Protein AF-A0A2W1P716-F1 (afdb_monomer_lite)

Sequence (930 aa):
MSDEELLEYESRHSFLFFWNEANTDPQSPAYGLIRDRAPGDPQMSSVASVGFGLTALVIGAERGWVDKTQAEQRVLGTLNTLLNHAEQLNGFFYHFLDMSTAKRYGTSELSIIDTGIAISGALAAGEYFGGEVKALADRLYRNVDWSWYTDKNPGSNYNQFYMGYSPEKGFSGHWDFYAEQFMLYFLGAASPTHPIDPEMFYDFIRKTASYGNYPTFIHSWFGSLFTHQFSFAWFDLRNKMDREGVDWWNNSVIATKSSRQYSIDNAAKYKTYGPDAWGFTASDGPKGYEGRYGSAPSGFSNEQHIIDGTVTPAGSLGSIVFTPEEVLSTLRHYYTYPNLIGDYGLKDAYNLDVSPEWYGPDVIGIDKGITLLMLENYRSGLVWNLMNQNKYVQSGMKKVGLTEIGSTVIDDFDGNTIGSGWTDGGDEVYRASLTREQTHTGTGALKVEYTKQPGKESAFLELKFSDVQNLSSTDALHAHIYALSATTLLVKLDGESGTIEKQVSVQPGGWSLLDWTFTAEEKAKLGSVNRLMITAAPGKSSGEGTFYLDDLAVKGKAPSASNLWIHGKPIVGETLTANYSYFSPSGAAEGASQIRWLKAADANGSFTPIPGATQRTYTVQKQDAGSCIKFEVTPVTAVDPLTNAALQGNPKQSSPSGRIEVAEPEARSVTITTMPKEVFTSIDDFDGQSIEPNWSDAGDNVFTLSLDNKITPDGGNAMRIDYNKGDKTWPFVEGVADPTQPVFVGDSVTMQVYGKYDFIFKLEEVSGQHEKAFKGDTQGTWQTLSWDISALKHELNDVKRIVFLVEPGAVHVSGTFYLDNLRVNRIVQTDLTTEGSPLIGTAVYGDYEYFNAKGYSEAGTTYRWLRAKTKDGSYEPIKGAAARTYTPTERDKGDYLKFEVRPGADGQPPRGEAVRSAASDSVLKDKKKP

Structure (mmCIF, N/CA/C/O backbone):
data_AF-A0A2W1P716-F1
#
_entry.id   AF-A0A2W1P716-F1
#
loop_
_atom_site.group_PDB
_atom_site.id
_atom_site.type_symbol
_atom_site.label_atom_id
_atom_site.label_alt_id
_atom_site.label_comp_id
_atom_site.label_asym_id
_atom_site.label_entity_id
_atom_site.label_seq_id
_atom_site.pdbx_PDB_ins_code
_atom_site.Cartn_x
_atom_site.Cartn_y
_atom_site.Cartn_z
_atom_site.occupancy
_atom_site.B_iso_or_equiv
_atom_site.auth_seq_id
_atom_site.auth_comp_id
_atom_site.auth_asym_id
_atom_site.auth_atom_id
_atom_site.pdbx_PDB_model_num
ATOM 1 N N . MET A 1 1 ? 21.306 -14.494 -2.297 1.00 81.69 1 MET A N 1
ATOM 2 C CA . MET A 1 1 ? 20.790 -13.927 -1.039 1.00 81.69 1 MET A CA 1
ATOM 3 C C . MET A 1 1 ? 19.359 -14.403 -0.884 1.00 81.69 1 MET A C 1
ATOM 5 O O . MET A 1 1 ? 18.660 -14.493 -1.887 1.00 81.69 1 MET A O 1
ATOM 9 N N . SER A 1 2 ? 18.966 -14.780 0.325 1.00 91.75 2 SER A N 1
ATOM 10 C CA . SER A 1 2 ? 17.571 -14.985 0.720 1.00 91.75 2 SER A CA 1
ATOM 11 C C . SER A 1 2 ? 16.798 -13.661 0.712 1.00 91.75 2 SER A C 1
ATOM 13 O O . SER A 1 2 ? 17.403 -12.588 0.660 1.00 91.75 2 SER A O 1
ATOM 15 N N . ASP A 1 3 ? 15.469 -13.734 0.789 1.00 92.44 3 ASP A N 1
ATOM 16 C CA . ASP A 1 3 ? 14.602 -12.548 0.815 1.00 92.44 3 ASP A CA 1
ATOM 17 C C . ASP A 1 3 ? 14.939 -11.613 1.983 1.00 92.44 3 ASP A C 1
ATOM 19 O O . ASP A 1 3 ? 15.083 -10.412 1.785 1.00 92.44 3 ASP A O 1
ATOM 23 N N . GLU A 1 4 ? 15.157 -12.156 3.182 1.00 95.50 4 GLU A N 1
ATOM 24 C CA . GLU A 1 4 ? 15.522 -11.355 4.357 1.00 95.50 4 GLU A CA 1
ATOM 25 C C . GLU A 1 4 ? 16.902 -10.695 4.209 1.00 95.50 4 GLU A C 1
ATOM 27 O O . GLU A 1 4 ? 17.080 -9.544 4.600 1.00 95.50 4 GLU A O 1
ATOM 32 N N . GLU A 1 5 ? 17.875 -11.382 3.600 1.00 96.94 5 GLU A N 1
ATOM 33 C CA . GLU A 1 5 ? 19.195 -10.799 3.322 1.00 96.94 5 GLU A CA 1
ATOM 34 C C . GLU A 1 5 ? 19.108 -9.647 2.312 1.00 96.94 5 GLU A C 1
ATOM 36 O O . GLU A 1 5 ? 19.789 -8.638 2.485 1.00 96.94 5 GLU A O 1
ATOM 41 N N . LEU A 1 6 ? 18.263 -9.771 1.281 1.00 97.88 6 LEU A N 1
ATOM 42 C CA . LEU A 1 6 ? 18.016 -8.698 0.313 1.00 97.88 6 LEU A CA 1
ATOM 43 C C . LEU A 1 6 ? 17.310 -7.502 0.956 1.00 97.88 6 LEU A C 1
ATOM 45 O O . LEU A 1 6 ? 17.722 -6.364 0.739 1.00 97.88 6 LEU A O 1
ATOM 49 N N . LEU A 1 7 ? 16.274 -7.756 1.761 1.00 98.50 7 LEU A N 1
ATOM 50 C CA . LEU A 1 7 ? 15.550 -6.717 2.493 1.00 98.50 7 LEU A CA 1
ATOM 51 C C . LEU A 1 7 ? 16.479 -5.955 3.438 1.00 98.50 7 LEU A C 1
ATOM 53 O O . LEU A 1 7 ? 16.462 -4.725 3.455 1.00 98.50 7 LEU A O 1
ATOM 57 N N . GLU A 1 8 ? 17.300 -6.669 4.208 1.00 98.50 8 GLU A N 1
ATOM 58 C CA . GLU A 1 8 ? 18.280 -6.065 5.108 1.00 98.50 8 GLU A CA 1
ATOM 59 C C . GLU A 1 8 ? 19.329 -5.262 4.336 1.00 98.50 8 GLU A C 1
ATOM 61 O O . GLU A 1 8 ? 19.649 -4.139 4.730 1.00 98.50 8 GLU A O 1
ATOM 66 N N . TYR A 1 9 ? 19.836 -5.799 3.223 1.00 98.50 9 TYR A N 1
ATOM 67 C CA . TYR A 1 9 ? 20.818 -5.111 2.393 1.00 98.50 9 TYR A CA 1
ATOM 68 C C . TYR A 1 9 ? 20.249 -3.804 1.826 1.00 98.50 9 TYR A C 1
ATOM 70 O O . TYR A 1 9 ? 20.842 -2.749 2.053 1.00 98.50 9 TYR A O 1
ATOM 78 N N . GLU A 1 10 ? 19.091 -3.838 1.159 1.00 98.75 10 GLU A N 1
ATOM 79 C CA . GLU A 1 10 ? 18.474 -2.635 0.582 1.00 98.75 10 GLU A CA 1
ATOM 80 C C . GLU A 1 10 ? 18.107 -1.613 1.662 1.00 98.75 10 GLU A C 1
ATOM 82 O O . GLU A 1 10 ? 18.384 -0.423 1.501 1.00 98.75 10 GLU A O 1
ATOM 87 N N . SER A 1 11 ? 17.545 -2.064 2.791 1.00 98.88 11 SER A N 1
ATOM 88 C CA . SER A 1 11 ? 17.163 -1.170 3.890 1.00 98.88 11 SER A CA 1
ATOM 89 C C . SER A 1 11 ? 18.389 -0.475 4.485 1.00 98.88 11 SER A C 1
ATOM 91 O O . SER A 1 11 ? 18.409 0.747 4.635 1.00 98.88 11 SER A O 1
ATOM 93 N N . ARG A 1 12 ? 19.455 -1.232 4.774 1.00 98.81 12 ARG A N 1
ATOM 94 C CA . ARG A 1 12 ? 20.675 -0.674 5.361 1.00 98.81 12 ARG A CA 1
ATOM 95 C C . ARG A 1 12 ? 21.366 0.302 4.414 1.00 98.81 12 ARG A C 1
ATOM 97 O O . ARG A 1 12 ? 21.824 1.347 4.867 1.00 98.81 12 ARG A O 1
ATOM 104 N N . HIS A 1 13 ? 21.437 0.001 3.118 1.00 98.69 13 HIS A N 1
ATOM 105 C CA . HIS A 1 13 ? 22.072 0.908 2.157 1.00 98.69 13 HIS A CA 1
ATOM 106 C C . HIS A 1 13 ? 21.206 2.140 1.862 1.00 98.69 13 HIS A C 1
ATOM 108 O O . HIS A 1 13 ? 21.749 3.235 1.731 1.00 98.69 13 HIS A O 1
ATOM 114 N N . SER A 1 14 ? 19.876 2.010 1.882 1.00 98.81 14 SER A N 1
ATOM 115 C CA . SER A 1 14 ? 18.977 3.170 1.850 1.00 98.81 14 SER A CA 1
ATOM 116 C C . SER A 1 14 ? 19.157 4.064 3.079 1.00 98.81 14 SER A C 1
ATOM 118 O O . SER A 1 14 ? 19.202 5.283 2.955 1.00 98.81 14 SER A O 1
ATOM 120 N N . PHE A 1 15 ? 19.348 3.483 4.268 1.00 98.94 15 PHE A N 1
ATOM 121 C CA . PHE A 1 15 ? 19.690 4.241 5.473 1.00 98.94 15 PHE A CA 1
ATOM 122 C C . PHE A 1 15 ? 21.026 4.988 5.349 1.00 98.94 15 PHE A C 1
ATOM 124 O O . PHE A 1 15 ? 21.135 6.127 5.810 1.00 98.94 15 PHE A O 1
ATOM 131 N N . LEU A 1 16 ? 22.036 4.384 4.711 1.00 98.88 16 LEU A N 1
ATOM 132 C CA . LEU A 1 16 ? 23.344 5.021 4.535 1.00 98.88 16 LEU A CA 1
ATOM 133 C C . LEU A 1 16 ? 23.262 6.340 3.761 1.00 98.88 16 LEU A C 1
ATOM 135 O O . LEU A 1 16 ? 24.048 7.232 4.066 1.00 98.88 16 LEU A O 1
ATOM 139 N N . PHE A 1 17 ? 22.303 6.507 2.843 1.00 98.88 17 PHE A N 1
ATOM 140 C CA . PHE A 1 17 ? 22.054 7.798 2.196 1.00 98.88 17 PHE A CA 1
ATOM 141 C C . PHE A 1 17 ? 21.742 8.881 3.241 1.00 98.88 17 PHE A C 1
ATOM 143 O O . PHE A 1 17 ? 22.452 9.880 3.336 1.00 98.88 17 PHE A O 1
ATOM 150 N N . PHE A 1 18 ? 20.750 8.649 4.105 1.00 98.88 18 PHE A N 1
ATOM 151 C CA . PHE A 1 18 ? 20.342 9.611 5.139 1.00 98.88 18 PHE A CA 1
ATOM 152 C C . PHE A 1 18 ? 21.416 9.853 6.201 1.00 98.88 18 PHE A C 1
ATOM 154 O O . PHE A 1 18 ? 21.469 10.921 6.812 1.00 98.88 18 PHE A O 1
ATOM 161 N N . TRP A 1 19 ? 22.273 8.861 6.440 1.00 98.75 19 TRP A N 1
ATOM 162 C CA . TRP A 1 19 ? 23.366 8.990 7.392 1.00 98.75 19 TRP A CA 1
ATOM 163 C C . TRP A 1 19 ? 24.550 9.789 6.829 1.00 98.75 19 TRP A C 1
ATOM 165 O O . TRP A 1 19 ? 25.055 10.684 7.518 1.00 98.75 19 TRP A O 1
ATOM 175 N N . ASN A 1 20 ? 24.973 9.469 5.599 1.00 98.62 20 ASN A N 1
ATOM 176 C CA . ASN A 1 20 ? 26.194 9.980 4.969 1.00 98.62 20 ASN A CA 1
ATOM 177 C C . ASN A 1 20 ? 25.985 11.303 4.223 1.00 98.62 20 ASN A C 1
ATOM 179 O O . ASN A 1 20 ? 26.890 12.132 4.207 1.00 98.62 20 ASN A O 1
ATOM 183 N N . GLU A 1 21 ? 24.812 11.520 3.623 1.00 98.56 21 GLU A N 1
ATOM 184 C CA . GLU A 1 21 ? 24.512 12.711 2.812 1.00 98.56 21 GLU A CA 1
ATOM 185 C C . GLU A 1 21 ? 23.903 13.860 3.636 1.00 98.56 21 GLU A C 1
ATOM 187 O O . GLU A 1 21 ? 23.378 14.836 3.095 1.00 98.56 21 GLU A O 1
ATOM 192 N N . ALA A 1 22 ? 23.981 13.760 4.964 1.00 98.44 22 ALA A N 1
ATOM 193 C CA . ALA A 1 22 ? 23.585 14.810 5.890 1.00 98.44 22 ALA A CA 1
ATOM 194 C C . ALA A 1 22 ? 24.747 15.768 6.194 1.00 98.44 22 ALA A C 1
ATOM 196 O O . ALA A 1 22 ? 25.903 15.359 6.300 1.00 98.44 22 ALA A O 1
ATOM 197 N N . ASN A 1 23 ? 24.449 17.043 6.440 1.00 98.56 23 ASN A N 1
ATOM 198 C CA . ASN A 1 23 ? 25.419 17.961 7.027 1.00 98.56 23 ASN A CA 1
ATOM 199 C C . ASN A 1 23 ? 25.655 17.585 8.499 1.00 98.56 23 ASN A C 1
ATOM 201 O O . ASN A 1 23 ? 24.737 17.617 9.319 1.00 98.56 23 ASN A O 1
ATOM 205 N N . THR A 1 24 ? 26.895 17.241 8.845 1.00 97.94 24 THR A N 1
ATOM 206 C CA . THR A 1 24 ? 27.270 16.816 10.201 1.00 97.94 24 THR A CA 1
ATOM 207 C C . THR A 1 24 ? 28.198 17.794 10.916 1.00 97.94 24 THR A C 1
ATOM 209 O O . THR A 1 24 ? 28.747 17.433 11.957 1.00 97.94 24 THR A O 1
ATOM 212 N N . ASP A 1 25 ? 28.421 18.995 10.376 1.00 97.75 25 ASP A N 1
ATOM 213 C CA . ASP A 1 25 ? 29.242 20.016 11.030 1.00 97.75 25 ASP A CA 1
ATOM 214 C C . ASP A 1 25 ? 28.442 20.666 12.171 1.00 97.75 25 ASP A C 1
ATOM 216 O O . ASP A 1 25 ? 27.500 21.414 11.900 1.00 97.75 25 ASP A O 1
ATOM 220 N N . PRO A 1 26 ? 28.789 20.422 13.451 1.00 94.38 26 PRO A N 1
ATOM 221 C CA . PRO A 1 26 ? 28.028 20.933 14.591 1.00 94.38 26 PRO A CA 1
ATOM 222 C C . PRO A 1 26 ? 28.044 22.464 14.708 1.00 94.38 26 PRO A C 1
ATOM 224 O O . PRO A 1 26 ? 27.320 23.007 15.539 1.00 94.38 26 PRO A O 1
ATOM 227 N N . GLN A 1 27 ? 28.886 23.166 13.940 1.00 95.56 27 GLN A N 1
ATOM 228 C CA . GLN A 1 27 ? 28.903 24.630 13.870 1.00 95.56 27 GLN A CA 1
ATOM 229 C C . GLN A 1 27 ? 28.097 25.183 12.688 1.00 95.56 27 GLN A C 1
ATOM 231 O O . GLN A 1 27 ? 27.904 26.397 12.595 1.00 95.56 27 GLN A O 1
ATOM 236 N N . SER A 1 28 ? 27.630 24.325 11.781 1.00 97.50 28 SER A N 1
ATOM 237 C CA . SER A 1 28 ? 26.846 24.755 10.633 1.00 97.50 28 SER A CA 1
ATOM 238 C C . SER A 1 28 ? 25.410 25.090 11.051 1.00 97.50 28 SER A C 1
ATOM 240 O O . SER A 1 28 ? 24.770 24.288 11.735 1.00 97.50 28 SER A O 1
ATOM 242 N N . PRO A 1 29 ? 24.838 26.217 10.583 1.00 97.44 29 PRO A N 1
ATOM 243 C CA . PRO A 1 29 ? 23.414 26.500 10.768 1.00 97.44 29 PRO A CA 1
ATOM 244 C C . PRO A 1 29 ? 22.516 25.521 9.996 1.00 97.44 29 PRO A C 1
ATOM 246 O O . PRO A 1 29 ? 21.309 25.536 10.193 1.00 97.44 29 PRO A O 1
ATOM 249 N N . ALA A 1 30 ? 23.090 24.692 9.120 1.00 98.31 30 ALA A N 1
ATOM 250 C CA . ALA A 1 30 ? 22.419 23.654 8.352 1.00 98.31 30 ALA A CA 1
ATOM 251 C C . ALA A 1 30 ? 22.676 22.237 8.899 1.00 98.31 30 ALA A C 1
ATOM 253 O O . ALA A 1 30 ? 22.443 21.262 8.186 1.00 98.31 30 ALA A O 1
ATOM 254 N N . TYR A 1 31 ? 23.157 22.091 10.141 1.00 98.69 31 TYR A N 1
ATOM 255 C CA . TYR A 1 31 ? 23.374 20.774 10.744 1.00 98.69 31 TYR A CA 1
ATOM 256 C C . TYR A 1 31 ? 22.116 19.903 10.642 1.00 98.69 31 TYR A C 1
ATOM 258 O O . TYR A 1 31 ? 21.017 20.328 11.005 1.00 98.69 31 TYR A O 1
ATOM 266 N N . GLY A 1 32 ? 22.290 18.672 10.172 1.00 98.44 32 GLY A N 1
ATOM 267 C CA . GLY A 1 32 ? 21.218 17.701 10.003 1.00 98.44 32 GLY A CA 1
ATOM 268 C C . GLY A 1 32 ? 20.389 17.848 8.727 1.00 98.44 32 GLY A C 1
ATOM 269 O O . GLY A 1 32 ? 19.597 16.954 8.447 1.00 98.44 32 GLY A O 1
ATOM 270 N N . LEU A 1 33 ? 20.575 18.908 7.925 1.00 98.81 33 LEU A N 1
ATOM 271 C CA . LEU A 1 33 ? 19.990 18.961 6.583 1.00 98.81 33 LEU A CA 1
ATOM 272 C C . LEU A 1 33 ? 20.559 17.835 5.715 1.00 98.81 33 LEU A C 1
ATOM 274 O O . LEU A 1 33 ? 21.747 17.523 5.801 1.00 98.81 33 LEU A O 1
ATOM 278 N N . ILE A 1 34 ? 19.703 17.226 4.897 1.00 98.81 34 ILE A N 1
ATOM 279 C CA . ILE A 1 34 ? 20.023 16.067 4.057 1.00 98.81 34 ILE A CA 1
ATOM 280 C C . ILE A 1 34 ? 19.880 16.474 2.599 1.00 98.81 34 ILE A C 1
ATOM 282 O O . ILE A 1 34 ? 18.933 17.184 2.243 1.00 98.81 34 ILE A O 1
ATOM 286 N N . ARG A 1 35 ? 20.819 16.045 1.754 1.00 98.56 35 ARG A N 1
ATOM 287 C CA . ARG A 1 35 ? 20.770 16.317 0.313 1.00 98.56 35 ARG A CA 1
ATOM 288 C C . ARG A 1 35 ? 19.472 15.819 -0.324 1.00 98.56 35 ARG A C 1
ATOM 290 O O . ARG A 1 35 ? 18.858 14.858 0.143 1.00 98.56 35 ARG A O 1
ATOM 297 N N . ASP A 1 36 ? 19.083 16.471 -1.415 1.00 98.25 36 ASP A N 1
ATOM 298 C CA . ASP A 1 36 ? 17.996 15.998 -2.282 1.00 98.25 36 ASP A CA 1
ATOM 299 C C . ASP A 1 36 ? 18.340 14.655 -2.943 1.00 98.25 36 ASP A C 1
ATOM 301 O O . ASP A 1 36 ? 17.547 13.718 -2.921 1.00 98.25 36 ASP A O 1
ATOM 305 N N . ARG A 1 37 ? 19.560 14.549 -3.478 1.00 97.62 37 ARG A N 1
ATOM 306 C CA . ARG A 1 37 ? 20.031 13.403 -4.263 1.00 97.62 37 ARG A CA 1
ATOM 307 C C . ARG A 1 37 ? 21.543 13.217 -4.172 1.00 97.62 37 ARG A C 1
ATOM 309 O O . ARG A 1 37 ? 22.266 14.156 -3.822 1.00 97.62 37 ARG A O 1
ATOM 316 N N . ALA A 1 38 ? 22.027 12.017 -4.498 1.00 97.19 38 ALA A N 1
ATOM 317 C CA . ALA A 1 38 ? 23.455 11.693 -4.498 1.00 97.19 38 ALA A CA 1
ATOM 318 C C . ALA A 1 38 ? 23.859 10.649 -5.570 1.00 97.19 38 ALA A C 1
ATOM 320 O O . ALA A 1 38 ? 23.217 9.604 -5.657 1.00 97.19 38 ALA A O 1
ATOM 321 N N . PRO A 1 39 ? 24.959 10.868 -6.326 1.00 94.44 39 PRO A N 1
ATOM 322 C CA . PRO A 1 39 ? 25.677 12.134 -6.445 1.00 94.44 39 PRO A CA 1
ATOM 323 C C . PRO A 1 39 ? 24.821 13.175 -7.184 1.00 94.44 39 PRO A C 1
ATOM 325 O O . PRO A 1 39 ? 24.200 12.886 -8.193 1.00 94.44 39 PRO A O 1
ATOM 328 N N . GLY A 1 40 ? 24.817 14.412 -6.705 1.00 91.94 40 GLY A N 1
ATOM 329 C CA . GLY A 1 40 ? 24.086 15.517 -7.323 1.00 91.94 40 GLY A CA 1
ATOM 330 C C . GLY A 1 40 ? 24.698 16.845 -6.908 1.00 91.94 40 GLY A C 1
ATOM 331 O O . GLY A 1 40 ? 25.876 16.889 -6.549 1.00 91.94 40 GLY A O 1
ATOM 332 N N . ASP A 1 41 ? 23.916 17.923 -6.931 1.00 95.56 41 ASP A N 1
ATOM 333 C CA . ASP A 1 41 ? 24.352 19.198 -6.362 1.00 95.56 41 ASP A CA 1
ATOM 334 C C . ASP A 1 41 ? 24.535 19.059 -4.836 1.00 95.56 41 ASP A C 1
ATOM 336 O O . ASP A 1 41 ? 23.548 18.928 -4.108 1.00 95.56 41 ASP A O 1
ATOM 340 N N . PRO A 1 42 ? 25.777 19.093 -4.314 1.00 95.69 42 PRO A N 1
ATOM 341 C CA . PRO A 1 42 ? 26.027 18.851 -2.900 1.00 95.69 42 PRO A CA 1
ATOM 342 C C . PRO A 1 42 ? 25.569 20.003 -1.998 1.00 95.69 42 PRO A C 1
ATOM 344 O O . PRO A 1 42 ? 25.606 19.840 -0.776 1.00 95.69 42 PRO A O 1
ATOM 347 N N . GLN A 1 43 ? 25.202 21.157 -2.572 1.00 97.31 43 GLN A N 1
ATOM 348 C CA . GLN A 1 43 ? 24.722 22.330 -1.838 1.00 97.31 43 GLN A CA 1
ATOM 349 C C . GLN A 1 43 ? 23.202 22.334 -1.643 1.00 97.31 43 GLN A C 1
ATOM 351 O O . GLN A 1 43 ? 22.704 23.117 -0.838 1.00 97.31 43 GLN A O 1
ATOM 356 N N . MET A 1 44 ? 22.462 21.463 -2.334 1.00 98.19 44 MET A N 1
ATOM 357 C CA . MET A 1 44 ? 21.001 21.452 -2.308 1.00 98.19 44 MET A CA 1
ATOM 358 C C . MET A 1 44 ? 20.458 20.381 -1.350 1.00 98.19 44 MET A C 1
ATOM 360 O O . MET A 1 44 ? 20.648 19.181 -1.553 1.00 98.19 44 MET A O 1
ATOM 364 N N . SER A 1 45 ? 19.755 20.819 -0.306 1.00 98.38 45 SER A N 1
ATOM 365 C CA . SER A 1 45 ? 18.971 19.975 0.602 1.00 98.38 45 SER A CA 1
ATOM 366 C C . SER A 1 45 ? 17.503 19.972 0.200 1.00 98.38 45 SER A C 1
ATOM 368 O O . SER A 1 45 ? 16.993 21.026 -0.167 1.00 98.38 45 SER A O 1
ATOM 370 N N . SER A 1 46 ? 16.819 18.834 0.340 1.00 98.44 46 SER A N 1
ATOM 371 C CA . SER A 1 46 ? 15.354 18.737 0.269 1.00 98.44 46 SER A CA 1
ATOM 372 C C . SER A 1 46 ? 14.774 18.578 1.674 1.00 98.44 46 SER A C 1
ATOM 374 O O . SER A 1 46 ? 15.248 17.754 2.462 1.00 98.44 46 SER A O 1
ATOM 376 N N . VAL A 1 47 ? 13.717 19.326 1.989 1.00 98.75 47 VAL A N 1
ATOM 377 C CA . VAL A 1 47 ? 13.025 19.197 3.280 1.00 98.75 47 VAL A CA 1
ATOM 378 C C . VAL A 1 47 ? 12.248 17.882 3.375 1.00 98.75 47 VAL A C 1
ATOM 380 O O . VAL A 1 47 ? 12.225 17.271 4.447 1.00 98.75 47 VAL A O 1
ATOM 383 N N . ALA A 1 48 ? 11.706 17.373 2.264 1.00 98.69 48 ALA A N 1
ATOM 384 C CA . ALA A 1 48 ? 11.151 16.023 2.225 1.00 98.69 48 ALA A CA 1
ATOM 385 C C . ALA A 1 48 ? 12.213 14.954 2.559 1.00 98.69 48 ALA A C 1
ATOM 387 O O . ALA A 1 48 ? 11.959 14.071 3.382 1.00 98.69 48 ALA A O 1
ATOM 388 N N . SER A 1 49 ? 13.428 15.071 2.001 1.00 98.75 49 SER A N 1
ATOM 389 C CA . SER A 1 49 ? 14.557 14.176 2.322 1.00 98.75 49 SER A CA 1
ATOM 390 C C . SER A 1 49 ? 14.902 14.206 3.819 1.00 98.75 49 SER A C 1
ATOM 392 O O . SER A 1 49 ? 15.081 13.157 4.441 1.00 98.75 49 SER A O 1
ATOM 394 N N . VAL A 1 50 ? 14.886 15.391 4.444 1.00 98.94 50 VAL A N 1
ATOM 395 C CA . VAL A 1 50 ? 15.054 15.540 5.902 1.00 98.94 50 VAL A CA 1
ATOM 396 C C . VAL A 1 50 ? 13.945 14.823 6.680 1.00 98.94 50 VAL A C 1
ATOM 398 O O . VAL A 1 50 ? 14.242 14.130 7.652 1.00 98.94 50 VAL A O 1
ATOM 401 N N . GLY A 1 51 ? 12.680 14.936 6.268 1.00 98.88 51 GLY A N 1
ATOM 402 C CA . GLY A 1 51 ? 11.562 14.268 6.945 1.00 98.88 51 GLY A CA 1
ATOM 403 C C . GLY A 1 51 ? 11.632 12.741 6.899 1.00 98.88 51 GLY A C 1
ATOM 404 O O . GLY A 1 51 ? 11.498 12.081 7.936 1.00 98.88 51 GLY A O 1
ATOM 405 N N . PHE A 1 52 ? 11.935 12.169 5.732 1.00 98.94 52 PHE A N 1
ATOM 406 C CA . PHE A 1 52 ? 12.241 10.741 5.627 1.00 98.94 52 PHE A CA 1
ATOM 407 C C . PHE A 1 52 ? 13.459 10.369 6.479 1.00 98.94 52 PHE A C 1
ATOM 409 O O . PHE A 1 52 ? 13.405 9.397 7.233 1.00 98.94 52 PHE A O 1
ATOM 416 N N . GLY A 1 53 ? 14.515 11.184 6.447 1.00 98.88 53 GLY A N 1
ATOM 417 C CA . GLY A 1 53 ? 15.737 10.980 7.218 1.00 98.88 53 GLY A CA 1
ATOM 418 C C . GLY A 1 53 ? 15.536 10.963 8.733 1.00 98.88 53 GLY A C 1
ATOM 419 O O . GLY A 1 53 ? 16.115 10.118 9.411 1.00 98.88 53 GLY A O 1
ATOM 420 N N . LEU A 1 54 ? 14.668 11.819 9.281 1.00 98.94 54 LEU A N 1
ATOM 421 C CA . LEU A 1 54 ? 14.320 11.800 10.709 1.00 98.94 54 LEU A CA 1
ATOM 422 C C . LEU A 1 54 ? 13.738 10.443 11.132 1.00 98.94 54 LEU A C 1
ATOM 424 O O . LEU A 1 54 ? 14.089 9.925 12.192 1.00 98.94 54 LEU A O 1
ATOM 428 N N . THR A 1 55 ? 12.909 9.834 10.279 1.00 98.94 55 THR A N 1
ATOM 429 C CA . THR A 1 55 ? 12.388 8.479 10.518 1.00 98.94 55 THR A CA 1
ATOM 430 C C . THR A 1 55 ? 13.452 7.417 10.237 1.00 98.94 55 THR A C 1
ATOM 432 O O . THR A 1 55 ? 13.583 6.466 10.999 1.00 98.94 55 THR A O 1
ATOM 435 N N . ALA A 1 56 ? 14.282 7.586 9.205 1.00 98.94 56 ALA A N 1
ATOM 436 C CA . ALA A 1 56 ? 15.391 6.680 8.909 1.00 98.94 56 ALA A CA 1
ATOM 437 C C . ALA A 1 56 ? 16.378 6.564 10.085 1.00 98.94 56 ALA A C 1
ATOM 439 O O . ALA A 1 56 ? 16.865 5.474 10.367 1.00 98.94 56 ALA A O 1
ATOM 440 N N . LEU A 1 57 ? 16.637 7.655 10.815 1.00 98.94 57 LEU A N 1
ATOM 441 C CA . LEU A 1 57 ? 17.468 7.655 12.025 1.00 98.94 57 LEU A CA 1
ATOM 442 C C . LEU A 1 57 ? 16.853 6.834 13.166 1.00 98.94 57 LEU A C 1
ATOM 444 O O . LEU A 1 57 ? 17.587 6.159 13.887 1.00 98.94 57 LEU A O 1
ATOM 448 N N . VAL A 1 58 ? 15.523 6.843 13.305 1.00 98.94 58 VAL A N 1
ATOM 449 C CA . VAL A 1 58 ? 14.803 5.947 14.227 1.00 98.94 58 VAL A CA 1
ATOM 450 C C . VAL A 1 58 ? 15.021 4.491 13.826 1.00 98.94 58 VAL A C 1
ATOM 452 O O . VAL A 1 58 ? 15.412 3.676 14.658 1.00 98.94 58 VAL A O 1
ATOM 455 N N . ILE A 1 59 ? 14.830 4.176 12.542 1.00 98.94 59 ILE A N 1
ATOM 456 C CA . ILE A 1 59 ? 15.000 2.818 12.009 1.00 98.94 59 ILE A CA 1
ATOM 457 C C . ILE A 1 59 ? 16.442 2.341 12.213 1.00 98.94 59 ILE A C 1
ATOM 459 O O . ILE A 1 59 ? 16.662 1.244 12.718 1.00 98.94 59 ILE A O 1
ATOM 463 N N . GLY A 1 60 ? 17.434 3.174 11.890 1.00 98.88 60 GLY A N 1
ATOM 464 C CA . GLY A 1 60 ? 18.846 2.840 12.063 1.00 98.88 60 GLY A CA 1
ATOM 465 C C . GLY A 1 60 ? 19.251 2.617 13.520 1.00 98.88 60 GLY A C 1
ATOM 466 O O . GLY A 1 60 ? 20.089 1.754 13.782 1.00 98.88 60 GLY A O 1
ATOM 467 N N . ALA A 1 61 ? 18.640 3.338 14.465 1.00 98.88 61 ALA A N 1
ATOM 468 C CA . ALA A 1 61 ? 18.829 3.100 15.893 1.00 98.88 61 ALA A CA 1
ATOM 469 C C . ALA A 1 61 ? 18.184 1.778 16.344 1.00 98.88 61 ALA A C 1
ATOM 471 O O . ALA A 1 61 ? 18.833 0.992 17.031 1.00 98.88 61 ALA A O 1
ATOM 472 N N . GLU A 1 62 ? 16.943 1.505 15.927 1.00 98.75 62 GLU A N 1
ATOM 473 C CA . GLU A 1 62 ? 16.216 0.279 16.291 1.00 98.75 62 GLU A CA 1
ATOM 474 C C . GLU A 1 62 ? 16.875 -0.979 15.710 1.00 98.75 62 GLU A C 1
ATOM 476 O O . GLU A 1 62 ? 16.992 -2.005 16.378 1.00 98.75 62 GLU A O 1
ATOM 481 N N . ARG A 1 63 ? 17.382 -0.883 14.477 1.00 98.50 63 ARG A N 1
ATOM 482 C CA . ARG A 1 63 ? 18.123 -1.952 13.793 1.00 98.50 63 ARG A CA 1
ATOM 483 C C . ARG A 1 63 ? 19.574 -2.087 14.262 1.00 98.50 63 ARG A C 1
ATOM 485 O O . ARG A 1 63 ? 20.254 -3.030 13.862 1.00 98.50 63 ARG A O 1
ATOM 492 N N . GLY A 1 64 ? 20.068 -1.159 15.084 1.00 98.44 64 GLY A N 1
ATOM 493 C CA . GLY A 1 64 ? 21.453 -1.152 15.561 1.00 98.44 64 GLY A CA 1
ATOM 494 C C . GLY A 1 64 ? 22.495 -0.877 14.469 1.00 98.44 64 GLY A C 1
ATOM 495 O O . GLY A 1 64 ? 23.658 -1.250 14.625 1.00 98.44 64 GLY A O 1
ATOM 496 N N . TRP A 1 65 ? 22.109 -0.240 13.358 1.00 98.69 65 TRP A N 1
ATOM 497 C CA . TRP A 1 65 ? 23.048 0.208 12.320 1.00 98.69 65 TRP A CA 1
ATOM 498 C C . TRP A 1 65 ? 23.892 1.399 12.783 1.00 98.69 65 TRP A C 1
ATOM 500 O O . TRP A 1 65 ? 25.018 1.575 12.314 1.00 98.69 65 TRP A O 1
ATOM 510 N N . VAL A 1 66 ? 23.353 2.191 13.713 1.00 98.62 66 VAL A N 1
ATOM 511 C CA . VAL A 1 66 ? 24.031 3.280 14.424 1.00 98.62 66 VAL A CA 1
ATOM 512 C C . VAL A 1 66 ? 23.681 3.234 15.908 1.00 98.62 66 VAL A C 1
ATOM 514 O O . VAL A 1 66 ? 22.660 2.671 16.301 1.00 98.62 66 VAL A O 1
ATOM 517 N N . ASP A 1 67 ? 24.524 3.834 16.749 1.00 98.50 67 ASP A N 1
ATOM 518 C CA . ASP A 1 67 ? 24.233 3.947 18.178 1.00 98.50 67 ASP A CA 1
ATOM 519 C C . ASP A 1 67 ? 23.009 4.847 18.419 1.00 98.50 67 ASP A C 1
ATOM 521 O O . ASP A 1 67 ? 22.890 5.932 17.841 1.00 98.50 67 ASP A O 1
ATOM 525 N N . LYS A 1 68 ? 22.114 4.415 19.316 1.00 98.50 68 LYS A N 1
ATOM 526 C CA . LYS A 1 68 ? 20.872 5.134 19.627 1.00 98.50 68 LYS A CA 1
ATOM 527 C C . LYS A 1 68 ? 21.128 6.566 20.103 1.00 98.50 68 LYS A C 1
ATOM 529 O O . LYS A 1 68 ? 20.404 7.470 19.698 1.00 98.50 68 LYS A O 1
ATOM 534 N N . THR A 1 69 ? 22.173 6.791 20.900 1.00 98.44 69 THR A N 1
ATOM 535 C CA . THR A 1 69 ? 22.544 8.129 21.387 1.00 98.44 69 THR A CA 1
ATOM 536 C C . THR A 1 69 ? 23.036 9.005 20.239 1.00 98.44 69 THR A C 1
ATOM 538 O O . THR A 1 69 ? 22.697 10.182 20.166 1.00 98.44 69 THR A O 1
ATOM 541 N N . GLN A 1 70 ? 23.822 8.453 19.311 1.00 98.44 70 GLN A N 1
ATOM 542 C CA . GLN A 1 70 ? 24.291 9.200 18.139 1.00 98.44 70 GLN A CA 1
ATOM 543 C C . GLN A 1 70 ? 23.135 9.600 17.218 1.00 98.44 70 GLN A C 1
ATOM 545 O O . GLN A 1 70 ? 23.096 10.738 16.745 1.00 98.44 70 GLN A O 1
ATOM 550 N N . ALA A 1 71 ? 22.187 8.687 16.993 1.00 98.81 71 ALA A N 1
ATOM 551 C CA . ALA A 1 71 ? 20.970 8.975 16.243 1.00 98.81 71 ALA A CA 1
ATOM 552 C C . ALA A 1 71 ? 20.135 10.066 16.935 1.00 98.81 71 ALA A C 1
ATOM 554 O O . ALA A 1 71 ? 19.758 11.041 16.287 1.00 98.81 71 ALA A O 1
ATOM 555 N N . GLU A 1 72 ? 19.931 9.964 18.253 1.00 98.81 72 GLU A N 1
ATOM 556 C CA . GLU A 1 72 ? 19.213 10.968 19.049 1.00 98.81 72 GLU A CA 1
ATOM 557 C C . GLU A 1 72 ? 19.857 12.358 18.934 1.00 98.81 72 GLU A C 1
ATOM 559 O O . GLU A 1 72 ? 19.165 13.340 18.672 1.00 98.81 72 GLU A O 1
ATOM 564 N N . GLN A 1 73 ? 21.186 12.458 19.051 1.00 98.56 73 GLN A N 1
ATOM 565 C CA . GLN A 1 73 ? 21.894 13.737 18.912 1.00 98.56 73 GLN A CA 1
ATOM 566 C C . GLN A 1 73 ? 21.773 14.327 17.502 1.00 98.56 73 GLN A C 1
ATOM 568 O O . GLN A 1 73 ? 21.584 15.538 17.356 1.00 98.56 73 GLN A O 1
ATOM 573 N N . ARG A 1 74 ? 21.828 13.488 16.457 1.00 98.81 74 ARG A N 1
ATOM 574 C CA . ARG A 1 74 ? 21.592 13.942 15.080 1.00 98.81 74 ARG A CA 1
ATOM 575 C C . ARG A 1 74 ? 20.176 14.494 14.929 1.00 98.81 74 ARG A C 1
ATOM 577 O O . ARG A 1 74 ? 20.013 15.574 14.363 1.00 98.81 74 ARG A O 1
ATOM 584 N N . VAL A 1 75 ? 19.173 13.795 15.459 1.00 98.94 75 VAL A N 1
ATOM 585 C CA . VAL A 1 75 ? 17.771 14.235 15.436 1.00 98.94 75 VAL A CA 1
ATOM 586 C C . VAL A 1 75 ? 17.600 15.559 16.185 1.00 98.94 75 VAL A C 1
ATOM 588 O O . VAL A 1 75 ? 17.037 16.493 15.621 1.00 98.94 75 VAL A O 1
ATOM 591 N N . LEU A 1 76 ? 18.126 15.684 17.408 1.00 98.69 76 LEU A N 1
ATOM 592 C CA . LEU A 1 76 ? 18.052 16.919 18.201 1.00 98.69 76 LEU A CA 1
ATOM 593 C C . LEU A 1 76 ? 18.621 18.121 17.443 1.00 98.69 76 LEU A C 1
ATOM 595 O O . LEU A 1 76 ? 17.973 19.165 17.356 1.00 98.69 76 LEU A O 1
ATOM 599 N N . GLY A 1 77 ? 19.814 17.967 16.864 1.00 98.62 77 GLY A N 1
ATOM 600 C CA . GLY A 1 77 ? 20.431 19.020 16.063 1.00 98.62 77 GLY A CA 1
ATOM 601 C C . GLY A 1 77 ? 19.607 19.363 14.820 1.00 98.62 77 GLY A C 1
ATOM 602 O O . GLY A 1 77 ? 19.381 20.539 14.551 1.00 98.62 77 GLY A O 1
ATOM 603 N N . THR A 1 78 ? 19.083 18.355 14.118 1.00 98.88 78 THR A N 1
ATOM 604 C CA . THR A 1 78 ? 18.236 18.547 12.927 1.00 98.88 78 THR A CA 1
ATOM 605 C C . THR A 1 78 ? 16.960 19.324 13.266 1.00 98.88 78 THR A C 1
ATOM 607 O O . THR A 1 78 ? 16.632 20.302 12.596 1.00 98.88 78 THR A O 1
ATOM 610 N N . LEU A 1 79 ? 16.258 18.954 14.344 1.00 98.88 79 LEU A N 1
ATOM 611 C CA . LEU A 1 79 ? 15.047 19.656 14.784 1.00 98.88 79 LEU A CA 1
ATOM 612 C C . LEU A 1 79 ? 15.347 21.093 15.227 1.00 98.88 79 LEU A C 1
ATOM 614 O O . LEU A 1 79 ? 14.559 21.997 14.949 1.00 98.88 79 LEU A O 1
ATOM 618 N N . ASN A 1 80 ? 16.493 21.332 15.872 1.00 98.50 80 ASN A N 1
ATOM 619 C CA . ASN A 1 80 ? 16.937 22.688 16.197 1.00 98.50 80 ASN A CA 1
ATOM 620 C C . ASN A 1 80 ? 17.245 23.518 14.946 1.00 98.50 80 ASN A C 1
ATOM 622 O O . ASN A 1 80 ? 16.896 24.700 14.917 1.00 98.50 80 ASN A O 1
ATOM 626 N N . THR A 1 81 ? 17.843 22.919 13.915 1.00 98.75 81 THR A N 1
ATOM 627 C CA . THR A 1 81 ? 18.043 23.565 12.613 1.00 98.75 81 THR A CA 1
ATOM 628 C C . THR A 1 81 ? 16.712 23.954 11.983 1.00 98.75 81 THR A C 1
ATOM 630 O O . THR A 1 81 ? 16.530 25.125 11.653 1.00 98.75 81 THR A O 1
ATOM 633 N N . LEU A 1 82 ? 15.751 23.028 11.899 1.00 98.69 82 LEU A N 1
ATOM 634 C CA . LEU A 1 82 ? 14.418 23.310 11.351 1.00 98.69 82 LEU A CA 1
ATOM 635 C C . LEU A 1 82 ? 13.685 24.418 12.126 1.00 98.69 82 LEU A C 1
ATOM 637 O O . LEU A 1 82 ? 13.074 25.297 11.529 1.00 98.69 82 LEU A O 1
ATOM 641 N N . LEU A 1 83 ? 13.772 24.424 13.457 1.00 98.00 83 LEU A N 1
ATOM 642 C CA . LEU A 1 83 ? 13.093 25.425 14.284 1.00 98.00 83 LEU A CA 1
ATOM 643 C C . LEU A 1 83 ? 13.730 26.817 14.216 1.00 98.00 83 LEU A C 1
ATOM 645 O O . LEU A 1 83 ? 13.005 27.812 14.218 1.00 98.00 83 LEU A O 1
ATOM 649 N N . ASN A 1 84 ? 15.063 26.900 14.220 1.00 97.44 84 ASN A N 1
ATOM 650 C CA . ASN A 1 84 ? 15.764 28.152 14.528 1.00 97.44 84 ASN A CA 1
ATOM 651 C C . ASN A 1 84 ? 16.598 28.716 13.368 1.00 97.44 84 ASN A C 1
ATOM 653 O O . ASN A 1 84 ? 16.963 29.894 13.405 1.00 97.44 84 ASN A O 1
ATOM 657 N N . HIS A 1 85 ? 16.928 27.909 12.359 1.00 98.06 85 HIS A N 1
ATOM 658 C CA . HIS A 1 85 ? 17.874 28.293 11.306 1.00 98.06 85 HIS A CA 1
ATOM 659 C C . HIS A 1 85 ? 17.286 28.187 9.899 1.00 98.06 85 HIS A C 1
ATOM 661 O O . HIS A 1 85 ? 17.509 29.102 9.093 1.00 98.06 85 HIS A O 1
ATOM 667 N N . ALA A 1 86 ? 16.514 27.128 9.641 1.00 98.38 86 ALA A N 1
ATOM 668 C CA . ALA A 1 86 ? 15.836 26.895 8.378 1.00 98.38 86 ALA A CA 1
ATOM 669 C C . ALA A 1 86 ? 14.910 28.065 8.036 1.00 98.38 86 ALA A C 1
ATOM 671 O O . ALA A 1 86 ? 14.106 28.518 8.855 1.00 98.38 86 ALA A O 1
ATOM 672 N N . GLU A 1 87 ? 15.062 28.599 6.829 1.00 98.12 87 GLU A N 1
ATOM 673 C CA . GLU A 1 87 ? 14.180 29.649 6.344 1.00 98.12 87 GLU A CA 1
ATOM 674 C C . GLU A 1 87 ? 12.771 29.097 6.120 1.00 98.12 87 GLU A C 1
ATOM 676 O O . GLU A 1 87 ? 12.577 28.082 5.452 1.00 98.12 87 GLU A O 1
ATOM 681 N N . GLN A 1 88 ? 11.792 29.782 6.701 1.00 96.38 88 GLN A N 1
ATOM 682 C CA . GLN A 1 88 ? 10.396 29.376 6.713 1.00 96.38 88 GLN A CA 1
ATOM 683 C C . GLN A 1 88 ? 9.489 30.602 6.785 1.00 96.38 88 GLN A C 1
ATOM 685 O O . GLN A 1 88 ? 9.900 31.675 7.239 1.00 96.38 88 GLN A O 1
ATOM 690 N N . LEU A 1 89 ? 8.234 30.428 6.386 1.00 97.56 89 LEU A N 1
ATOM 691 C CA . LEU A 1 89 ? 7.185 31.434 6.517 1.00 97.56 89 LEU A CA 1
ATOM 692 C C . LEU A 1 89 ? 5.921 30.751 7.037 1.00 97.56 89 LEU A C 1
ATOM 694 O O . LEU A 1 89 ? 5.484 29.754 6.473 1.00 97.56 89 LEU A O 1
ATOM 698 N N . ASN A 1 90 ? 5.346 31.279 8.121 1.00 97.50 90 ASN A N 1
ATOM 699 C CA . ASN A 1 90 ? 4.171 30.701 8.794 1.00 97.50 90 ASN A CA 1
ATOM 700 C C . ASN A 1 90 ? 4.338 29.211 9.165 1.00 97.50 90 ASN A C 1
ATOM 702 O O . ASN A 1 90 ? 3.387 28.436 9.121 1.00 97.50 90 ASN A O 1
ATOM 706 N N . GLY A 1 91 ? 5.572 28.814 9.491 1.00 97.44 91 GLY A N 1
ATOM 707 C CA . GLY A 1 91 ? 5.933 27.435 9.825 1.00 97.44 91 GLY A CA 1
ATOM 708 C C . GLY A 1 91 ? 6.099 26.493 8.628 1.00 97.44 91 GLY A C 1
ATOM 709 O O . GLY A 1 91 ? 6.422 25.329 8.835 1.00 97.44 91 GLY A O 1
ATOM 710 N N . PHE A 1 92 ? 5.906 26.963 7.390 1.00 98.50 92 PHE A N 1
ATOM 711 C CA . PHE A 1 92 ? 6.176 26.176 6.185 1.00 98.50 92 PHE A CA 1
ATOM 712 C C . PHE A 1 92 ? 7.602 26.375 5.706 1.00 98.50 92 PHE A C 1
ATOM 714 O O . PHE A 1 92 ? 8.105 27.502 5.684 1.00 98.50 92 PHE A O 1
ATOM 721 N N . PHE A 1 93 ? 8.215 25.287 5.259 1.00 98.56 93 PHE A N 1
ATOM 722 C CA . PHE A 1 93 ? 9.567 25.285 4.730 1.00 98.56 93 PHE A CA 1
ATOM 723 C C . PHE A 1 93 ? 9.590 25.392 3.209 1.00 98.56 93 PHE A C 1
ATOM 725 O O . PHE A 1 93 ? 8.669 24.955 2.515 1.00 98.56 93 PHE A O 1
ATOM 732 N N . TYR A 1 94 ? 10.677 25.963 2.691 1.00 98.62 94 TYR A N 1
ATOM 733 C CA . TYR A 1 94 ? 10.995 25.871 1.271 1.00 98.62 94 TYR A CA 1
ATOM 734 C C . TYR A 1 94 ? 11.309 24.426 0.889 1.00 98.62 94 TYR A C 1
ATOM 736 O O . TYR A 1 94 ? 11.950 23.724 1.665 1.00 98.62 94 TYR A O 1
ATOM 744 N N . HIS A 1 95 ? 10.894 24.012 -0.311 1.00 98.06 95 HIS A N 1
ATOM 745 C CA . HIS A 1 95 ? 11.172 22.688 -0.878 1.00 98.06 95 HIS A CA 1
ATOM 746 C C . HIS A 1 95 ? 12.667 22.364 -0.778 1.00 98.06 95 HIS A C 1
ATOM 748 O O . HIS A 1 95 ? 13.070 21.332 -0.239 1.00 98.06 95 HIS A O 1
ATOM 754 N N . PHE A 1 96 ? 13.492 23.320 -1.220 1.00 98.69 96 PHE A N 1
ATOM 755 C CA . PHE A 1 96 ? 14.942 23.214 -1.167 1.00 98.69 96 PHE A CA 1
ATOM 756 C C . PHE A 1 96 ? 15.582 24.284 -0.288 1.00 98.69 96 PHE A C 1
ATOM 758 O O . PHE A 1 96 ? 15.260 25.476 -0.403 1.00 98.69 96 PHE A O 1
ATOM 765 N N . LEU A 1 97 ? 16.545 23.849 0.525 1.00 98.75 97 LEU A N 1
ATOM 766 C CA . LEU A 1 97 ? 17.380 24.678 1.390 1.00 98.75 97 LEU A CA 1
ATOM 767 C C . LEU A 1 97 ? 18.865 24.498 1.060 1.00 98.75 97 LEU A C 1
ATOM 769 O O . LEU A 1 97 ? 19.304 23.439 0.623 1.00 98.75 97 LEU A O 1
ATOM 773 N N . ASP A 1 98 ? 19.650 25.541 1.291 1.00 98.56 98 ASP A N 1
ATOM 774 C CA . ASP A 1 98 ? 21.098 25.519 1.128 1.00 98.56 98 ASP A CA 1
ATOM 775 C C . ASP A 1 98 ? 21.763 24.732 2.270 1.00 98.56 98 ASP A C 1
ATOM 777 O O . ASP A 1 98 ? 21.560 25.027 3.453 1.00 98.56 98 ASP A O 1
ATOM 781 N N . MET A 1 99 ? 22.598 23.757 1.909 1.00 97.94 99 MET A N 1
ATOM 782 C CA . MET A 1 99 ? 23.277 22.831 2.824 1.00 97.94 99 MET A CA 1
ATOM 783 C C . MET A 1 99 ? 24.292 23.500 3.753 1.00 97.94 99 MET A C 1
ATOM 785 O O . MET A 1 99 ? 24.797 22.835 4.655 1.00 97.94 99 MET A O 1
ATOM 789 N N . SER A 1 100 ? 24.615 24.782 3.567 1.00 96.94 100 SER A N 1
ATOM 790 C CA . SER A 1 100 ? 25.555 25.514 4.420 1.00 96.94 100 SER A CA 1
ATOM 791 C C . SER A 1 100 ? 24.877 26.557 5.306 1.00 96.94 100 SER A C 1
ATOM 793 O O . SER A 1 100 ? 25.309 26.762 6.440 1.00 96.94 100 SER A O 1
ATOM 795 N N . THR A 1 101 ? 23.810 27.196 4.816 1.00 98.00 101 THR A N 1
ATOM 796 C CA . THR A 1 101 ? 23.153 28.342 5.467 1.00 98.00 101 THR A CA 1
ATOM 797 C C . THR A 1 101 ? 21.744 28.056 5.989 1.00 98.00 101 THR A C 1
ATOM 799 O O . THR A 1 101 ? 21.217 28.867 6.755 1.00 98.00 101 THR A O 1
ATOM 802 N N . ALA A 1 102 ? 21.133 26.939 5.579 1.00 98.38 102 ALA A N 1
ATOM 803 C CA . ALA A 1 102 ? 19.728 26.595 5.815 1.00 98.38 102 ALA A CA 1
ATOM 804 C C . ALA A 1 102 ? 18.729 27.631 5.258 1.00 98.38 102 ALA A C 1
ATOM 806 O O . ALA A 1 102 ? 17.602 27.748 5.738 1.00 98.38 102 ALA A O 1
ATOM 807 N N . LYS A 1 103 ? 19.136 28.424 4.260 1.00 98.44 103 LYS A N 1
ATOM 808 C CA . LYS A 1 103 ? 18.277 29.412 3.587 1.00 98.44 103 LYS A CA 1
ATOM 809 C C . LYS A 1 103 ? 17.680 28.860 2.306 1.00 98.44 103 LYS A C 1
ATOM 811 O O . LYS A 1 103 ? 18.151 27.842 1.810 1.00 98.44 103 LYS A O 1
ATOM 816 N N . ARG A 1 104 ? 16.636 29.514 1.791 1.00 98.06 104 ARG A N 1
ATOM 817 C CA . ARG A 1 104 ? 15.974 29.142 0.535 1.00 98.06 104 ARG A CA 1
ATOM 818 C C . ARG A 1 104 ? 17.010 28.922 -0.569 1.00 98.06 104 ARG A C 1
ATOM 820 O O . ARG A 1 104 ? 17.791 29.824 -0.874 1.00 98.06 104 ARG A O 1
ATOM 827 N N . TYR A 1 105 ? 16.997 27.740 -1.180 1.00 98.00 105 TYR A N 1
ATOM 828 C CA . TYR A 1 105 ? 17.884 27.430 -2.296 1.00 98.00 105 TYR A CA 1
ATOM 829 C C . TYR A 1 105 ? 17.269 27.891 -3.622 1.00 98.00 105 TYR A C 1
ATOM 831 O O . TYR A 1 105 ? 16.186 27.454 -4.017 1.00 98.00 105 TYR A O 1
ATOM 839 N N . GLY A 1 106 ? 17.956 28.794 -4.323 1.00 95.69 106 GLY A N 1
ATOM 840 C CA . GLY A 1 106 ? 17.478 29.347 -5.590 1.00 95.69 106 GLY A CA 1
ATOM 841 C C . GLY A 1 106 ? 16.117 30.039 -5.454 1.00 95.69 106 GLY A C 1
ATOM 842 O O . GLY A 1 106 ? 15.936 30.927 -4.623 1.00 95.69 106 GLY A O 1
ATOM 843 N N . THR A 1 107 ? 15.158 29.651 -6.297 1.00 95.31 107 THR A N 1
ATOM 844 C CA . THR A 1 107 ? 13.788 30.192 -6.293 1.00 95.31 107 THR A CA 1
ATOM 845 C C . THR A 1 107 ? 12.751 29.156 -5.866 1.00 95.31 107 THR A C 1
ATOM 847 O O . THR A 1 107 ? 11.592 29.277 -6.266 1.00 95.31 107 THR A O 1
ATOM 850 N N . SER A 1 108 ? 13.150 28.143 -5.088 1.00 96.75 108 SER A N 1
ATOM 851 C CA . SER A 1 108 ? 12.249 27.084 -4.616 1.00 96.75 108 SER A CA 1
ATOM 852 C C . SER A 1 108 ? 11.011 27.665 -3.929 1.00 96.75 108 SER A C 1
ATOM 854 O O . SER A 1 108 ? 11.059 28.726 -3.307 1.00 96.75 108 SER A O 1
ATOM 856 N N . GLU A 1 109 ? 9.863 27.035 -4.093 1.00 97.69 109 GLU A N 1
ATOM 857 C CA . GLU A 1 109 ? 8.626 27.394 -3.410 1.00 97.69 109 GLU A CA 1
ATOM 858 C C . GLU A 1 109 ? 8.642 26.921 -1.952 1.00 97.69 109 GLU A C 1
ATOM 860 O O . GLU A 1 109 ? 9.347 25.979 -1.597 1.00 97.69 109 GLU A O 1
ATOM 865 N N . LEU A 1 110 ? 7.852 27.564 -1.091 1.00 97.94 110 LEU A N 1
ATOM 866 C CA . LEU A 1 110 ? 7.377 26.922 0.130 1.00 97.94 110 LEU A CA 1
ATOM 867 C C . LEU A 1 110 ? 6.530 25.727 -0.277 1.00 97.94 110 LEU A C 1
ATOM 869 O O . LEU A 1 110 ? 5.569 25.918 -1.023 1.00 97.94 110 LEU A O 1
ATOM 873 N N . SER A 1 111 ? 6.853 24.545 0.234 1.00 97.75 111 SER A N 1
ATOM 874 C CA . SER A 1 111 ? 6.157 23.302 -0.091 1.00 97.75 111 SER A CA 1
ATOM 875 C C . SER A 1 111 ? 5.401 22.800 1.134 1.00 97.75 111 SER A C 1
ATOM 877 O O . SER A 1 111 ? 5.984 22.494 2.183 1.00 97.75 111 SER A O 1
ATOM 879 N N . ILE A 1 112 ? 4.074 22.727 1.014 1.00 98.19 112 ILE A N 1
ATOM 880 C CA . ILE A 1 112 ? 3.238 22.160 2.074 1.00 98.19 112 ILE A CA 1
ATOM 881 C C . ILE A 1 112 ? 3.485 20.658 2.234 1.00 98.19 112 ILE A C 1
ATOM 883 O O . ILE A 1 112 ? 3.494 20.170 3.364 1.00 98.19 112 ILE A O 1
ATOM 887 N N . ILE A 1 113 ? 3.720 19.930 1.138 1.00 98.38 113 ILE A N 1
ATOM 888 C CA . ILE A 1 113 ? 3.910 18.479 1.195 1.00 98.38 113 ILE A CA 1
ATOM 889 C C . ILE A 1 113 ? 5.244 18.114 1.848 1.00 98.38 113 ILE A C 1
ATOM 891 O O . ILE A 1 113 ? 5.259 17.290 2.760 1.00 98.38 113 ILE A O 1
ATOM 895 N N . ASP A 1 114 ? 6.327 18.819 1.515 1.00 98.62 114 ASP A N 1
ATOM 896 C CA . ASP A 1 114 ? 7.631 18.654 2.166 1.00 98.62 114 ASP A CA 1
ATOM 897 C C . ASP A 1 114 ? 7.554 18.987 3.655 1.00 98.62 114 ASP A C 1
ATOM 899 O O . ASP A 1 114 ? 8.114 18.275 4.488 1.00 98.62 114 ASP A O 1
ATOM 903 N N . THR A 1 115 ? 6.812 20.042 4.008 1.00 98.75 115 THR A N 1
ATOM 904 C CA . THR A 1 115 ? 6.557 20.388 5.410 1.00 98.75 115 THR A CA 1
ATOM 905 C C . THR A 1 115 ? 5.792 19.258 6.109 1.00 98.75 115 THR A C 1
ATOM 907 O O . THR A 1 115 ? 6.185 18.843 7.196 1.00 98.75 115 THR A O 1
ATOM 910 N N . GLY A 1 116 ? 4.748 18.700 5.487 1.00 98.69 116 GLY A N 1
ATOM 911 C CA . GLY A 1 116 ? 4.004 17.549 6.012 1.00 98.69 116 GLY A CA 1
ATOM 912 C C . GLY A 1 116 ? 4.881 16.312 6.241 1.00 98.69 116 GLY A C 1
ATOM 913 O O . GLY A 1 116 ? 4.777 15.671 7.290 1.00 98.69 116 GLY A O 1
ATOM 914 N N . ILE A 1 117 ? 5.795 16.022 5.313 1.00 98.94 117 ILE A N 1
ATOM 915 C CA . ILE A 1 117 ? 6.781 14.936 5.421 1.00 98.94 117 ILE A CA 1
ATOM 916 C C . ILE A 1 117 ? 7.761 15.203 6.575 1.00 98.94 117 ILE A C 1
ATOM 918 O O . ILE A 1 117 ? 7.985 14.327 7.415 1.00 98.94 117 ILE A O 1
ATOM 922 N N . ALA A 1 118 ? 8.296 16.424 6.681 1.00 98.88 118 ALA A N 1
ATOM 923 C CA . ALA A 1 118 ? 9.191 16.827 7.767 1.00 98.88 118 ALA A CA 1
ATOM 924 C C . ALA A 1 118 ? 8.529 16.722 9.147 1.00 98.88 118 ALA A C 1
ATOM 926 O O . ALA A 1 118 ? 9.128 16.184 10.081 1.00 98.88 118 ALA A O 1
ATOM 927 N N . ILE A 1 119 ? 7.278 17.174 9.271 1.00 98.94 119 ILE A N 1
ATOM 928 C CA . ILE A 1 119 ? 6.493 17.035 10.501 1.00 98.94 119 ILE A CA 1
ATOM 929 C C . ILE A 1 119 ? 6.241 15.563 10.827 1.00 98.94 119 ILE A C 1
ATOM 931 O O . ILE A 1 119 ? 6.437 15.164 11.974 1.00 98.94 119 ILE A O 1
ATOM 935 N N . SER A 1 120 ? 5.848 14.745 9.849 1.00 98.94 120 SER A N 1
ATOM 936 C CA . SER A 1 120 ? 5.589 13.315 10.068 1.00 98.94 120 SER A CA 1
ATOM 937 C C . SER A 1 120 ? 6.836 12.599 10.596 1.00 98.94 120 SER A C 1
ATOM 939 O O . SER A 1 120 ? 6.763 11.875 11.591 1.00 98.94 120 SER A O 1
ATOM 941 N N . GLY A 1 121 ? 8.005 12.888 10.013 1.00 98.88 121 GLY A N 1
ATOM 942 C CA . GLY A 1 121 ? 9.280 12.365 10.496 1.00 98.88 121 GLY A CA 1
ATOM 943 C C . GLY A 1 121 ? 9.681 12.871 11.882 1.00 98.88 121 GLY A C 1
ATOM 944 O O . GLY A 1 121 ? 10.144 12.091 12.715 1.00 98.88 121 GLY A O 1
ATOM 945 N N . ALA A 1 122 ? 9.457 14.157 12.167 1.00 98.94 122 ALA A N 1
ATOM 946 C CA . ALA A 1 122 ? 9.718 14.734 13.483 1.00 98.94 122 ALA A CA 1
ATOM 947 C C . ALA A 1 122 ? 8.840 14.103 14.574 1.00 98.94 122 ALA A C 1
ATOM 949 O O . ALA A 1 122 ? 9.341 13.802 15.657 1.00 98.94 122 ALA A O 1
ATOM 950 N N . LEU A 1 123 ? 7.552 13.869 14.298 1.00 98.88 123 LEU A N 1
ATOM 951 C CA . LEU A 1 123 ? 6.635 13.221 15.238 1.00 98.88 123 LEU A CA 1
ATOM 952 C C . LEU A 1 123 ? 7.037 11.765 15.504 1.00 98.88 123 LEU A C 1
ATOM 954 O O . LEU A 1 123 ? 7.099 11.373 16.669 1.00 98.88 123 LEU A O 1
ATOM 958 N N . ALA A 1 124 ? 7.393 10.996 14.468 1.00 98.88 124 ALA A N 1
ATOM 959 C CA . ALA A 1 124 ? 7.888 9.626 14.630 1.00 98.88 124 ALA A CA 1
ATOM 960 C C . ALA A 1 124 ? 9.152 9.577 15.509 1.00 98.88 124 ALA A C 1
ATOM 962 O O . ALA A 1 124 ? 9.230 8.791 16.457 1.00 98.88 124 ALA A O 1
ATOM 963 N N . ALA A 1 125 ? 10.117 10.467 15.255 1.00 98.88 125 ALA A N 1
ATOM 964 C CA . ALA A 1 125 ? 11.322 10.588 16.074 1.00 98.88 125 ALA A CA 1
ATOM 965 C C . ALA A 1 125 ? 11.014 11.041 17.513 1.00 98.88 125 ALA A C 1
ATOM 967 O O . ALA A 1 125 ? 11.601 10.529 18.467 1.00 98.88 125 ALA A O 1
ATOM 968 N N . GLY A 1 126 ? 10.057 11.956 17.684 1.00 98.81 126 GLY A N 1
ATOM 969 C CA . GLY A 1 126 ? 9.573 12.408 18.986 1.00 98.81 126 GLY A CA 1
ATOM 970 C C . GLY A 1 126 ? 8.980 11.283 19.828 1.00 98.81 126 GLY A C 1
ATOM 971 O O . GLY A 1 126 ? 9.298 11.181 21.013 1.00 98.81 126 GLY A O 1
ATOM 972 N N . GLU A 1 127 ? 8.161 10.415 19.235 1.00 98.62 127 GLU A N 1
ATOM 973 C CA . GLU A 1 127 ? 7.614 9.254 19.945 1.00 98.62 127 GLU A CA 1
ATOM 974 C C . GLU A 1 127 ? 8.689 8.213 20.286 1.00 98.62 127 GLU A C 1
ATOM 976 O O . GLU A 1 127 ? 8.638 7.622 21.362 1.00 98.62 127 GLU A O 1
ATOM 981 N N . TYR A 1 128 ? 9.700 8.027 19.430 1.00 98.81 128 TYR A N 1
ATOM 982 C CA . TYR A 1 128 ? 10.756 7.036 19.662 1.00 98.81 128 TYR A CA 1
ATOM 983 C C . TYR A 1 128 ? 11.781 7.447 20.731 1.00 98.81 128 TYR A C 1
ATOM 985 O O . TYR A 1 128 ? 12.132 6.652 21.609 1.00 98.81 128 TYR A O 1
ATOM 993 N N . PHE A 1 129 ? 12.301 8.675 20.648 1.00 98.69 129 PHE A N 1
ATOM 994 C CA . PHE A 1 129 ? 13.359 9.159 21.543 1.00 98.69 129 PHE A CA 1
ATOM 995 C C . PHE A 1 129 ? 12.804 9.810 22.820 1.00 98.69 129 PHE A C 1
ATOM 997 O O . PHE A 1 129 ? 13.466 9.800 23.857 1.00 98.69 129 PHE A O 1
ATOM 1004 N N . GLY A 1 130 ? 11.573 10.331 22.791 1.00 98.00 130 GLY A N 1
ATOM 1005 C CA . GLY A 1 130 ? 10.964 10.994 23.941 1.00 98.00 130 GLY A CA 1
ATOM 1006 C C . GLY A 1 130 ? 11.669 12.305 24.316 1.00 98.00 130 GLY A C 1
ATOM 1007 O O . GLY A 1 130 ? 12.236 12.994 23.468 1.00 98.00 130 GLY A O 1
ATOM 1008 N N . GLY A 1 131 ? 11.592 12.680 25.598 1.00 97.88 131 GLY A N 1
ATOM 1009 C CA . GLY A 1 131 ? 12.369 13.783 26.177 1.00 97.88 131 GLY A CA 1
ATOM 1010 C C . GLY A 1 131 ? 12.319 15.099 25.388 1.00 97.88 131 GLY A C 1
ATOM 1011 O O . GLY A 1 131 ? 11.249 15.590 25.018 1.00 97.88 131 GLY A O 1
ATOM 1012 N N . GLU A 1 132 ? 13.496 15.681 25.152 1.00 98.25 132 GLU A N 1
ATOM 1013 C CA . GLU A 1 132 ? 13.650 16.939 24.415 1.00 98.25 132 GLU A CA 1
ATOM 1014 C C . GLU A 1 132 ? 13.287 16.799 22.928 1.00 98.25 132 GLU A C 1
ATOM 1016 O O . GLU A 1 132 ? 12.679 17.715 22.374 1.00 98.25 132 GLU A O 1
ATOM 1021 N N . VAL A 1 133 ? 13.549 15.644 22.299 1.00 98.81 133 VAL A N 1
ATOM 1022 C CA . VAL A 1 133 ? 13.162 15.380 20.899 1.00 98.81 133 VAL A CA 1
ATOM 1023 C C . VAL A 1 133 ? 11.651 15.523 20.732 1.00 98.81 133 VAL A C 1
ATOM 1025 O O . VAL A 1 133 ? 11.190 16.255 19.856 1.00 98.81 133 VAL A O 1
ATOM 1028 N N . LYS A 1 134 ? 10.870 14.894 21.620 1.00 98.56 134 LYS A N 1
ATOM 1029 C CA . LYS A 1 134 ? 9.402 14.986 21.607 1.00 98.56 134 LYS A CA 1
ATOM 1030 C C . LYS A 1 134 ? 8.911 16.419 21.794 1.00 98.56 134 LYS A C 1
ATOM 1032 O O . LYS A 1 134 ? 7.963 16.835 21.132 1.00 98.56 134 LYS A O 1
ATOM 1037 N N . ALA A 1 135 ? 9.565 17.187 22.667 1.00 98.56 135 ALA A N 1
ATOM 1038 C CA . ALA A 1 135 ? 9.223 18.588 22.898 1.00 98.56 135 ALA A CA 1
ATOM 1039 C C . ALA A 1 135 ? 9.530 19.480 21.680 1.00 98.56 135 ALA A C 1
ATOM 1041 O O . ALA A 1 135 ? 8.734 20.360 21.353 1.00 98.56 135 ALA A O 1
ATOM 1042 N N . LEU A 1 136 ? 10.656 19.264 20.991 1.00 98.75 136 LEU A N 1
ATOM 1043 C CA . LEU A 1 136 ? 10.998 19.996 19.766 1.00 98.75 136 LEU A CA 1
ATOM 1044 C C . LEU A 1 136 ? 10.069 19.622 18.606 1.00 98.75 136 LEU A C 1
ATOM 1046 O O . LEU A 1 136 ? 9.607 20.518 17.904 1.00 98.75 136 LEU A O 1
ATOM 1050 N N . ALA A 1 137 ? 9.736 18.340 18.448 1.00 98.81 137 ALA A N 1
ATOM 1051 C CA . ALA A 1 137 ? 8.779 17.879 17.444 1.00 98.81 137 ALA A CA 1
ATOM 1052 C C . ALA A 1 137 ? 7.379 18.491 17.651 1.00 98.81 137 ALA A C 1
ATOM 1054 O O . ALA A 1 137 ? 6.791 19.008 16.703 1.00 98.81 137 ALA A O 1
ATOM 1055 N N . ASP A 1 138 ? 6.872 18.515 18.893 1.00 98.38 138 ASP A N 1
ATOM 1056 C CA . ASP A 1 138 ? 5.595 19.166 19.240 1.00 98.38 138 ASP A CA 1
ATOM 1057 C C . ASP A 1 138 ? 5.615 20.668 18.916 1.00 98.38 138 ASP A C 1
ATOM 1059 O O . ASP A 1 138 ? 4.681 21.183 18.298 1.00 98.38 138 ASP A O 1
ATOM 1063 N N . ARG A 1 139 ? 6.702 21.369 19.270 1.00 98.50 139 ARG A N 1
ATOM 1064 C CA . ARG A 1 139 ? 6.877 22.794 18.948 1.00 98.50 139 ARG A CA 1
ATOM 1065 C C . ARG A 1 139 ? 6.909 23.043 17.445 1.00 98.50 139 ARG A C 1
ATOM 1067 O O . ARG A 1 139 ? 6.269 23.983 16.985 1.00 98.50 139 ARG A O 1
ATOM 1074 N N . LEU A 1 140 ? 7.643 22.220 16.699 1.00 98.19 140 LEU A N 1
ATOM 1075 C CA . LEU A 1 140 ? 7.752 22.347 15.251 1.00 98.19 140 LEU A CA 1
ATOM 1076 C C . LEU A 1 140 ? 6.378 22.187 14.595 1.00 98.19 140 LEU A C 1
ATOM 1078 O O . LEU A 1 140 ? 5.959 23.054 13.837 1.00 98.19 140 LEU A O 1
ATOM 1082 N N . TYR A 1 141 ? 5.639 21.145 14.971 1.00 98.69 141 TYR A N 1
ATOM 1083 C CA . TYR A 1 141 ? 4.290 20.902 14.474 1.00 98.69 141 TYR A CA 1
ATOM 1084 C C . TYR A 1 141 ? 3.309 22.043 14.792 1.00 98.69 141 TYR A C 1
ATOM 1086 O O . TYR A 1 141 ? 2.573 22.496 13.917 1.00 98.69 141 TYR A O 1
ATOM 1094 N N . ARG A 1 142 ? 3.313 22.552 16.031 1.00 98.31 142 ARG A N 1
ATOM 1095 C CA . ARG A 1 142 ? 2.419 23.644 16.462 1.00 98.31 142 ARG A CA 1
ATOM 1096 C C . ARG A 1 142 ? 2.684 24.979 15.769 1.00 98.31 142 ARG A C 1
ATOM 1098 O O . ARG A 1 142 ? 1.783 25.817 15.751 1.00 98.31 142 ARG A O 1
ATOM 1105 N N . ASN A 1 143 ? 3.889 25.190 15.245 1.00 98.00 143 ASN A N 1
ATOM 1106 C CA . ASN A 1 143 ? 4.254 26.416 14.537 1.00 98.00 143 ASN A CA 1
ATOM 1107 C C . ASN A 1 143 ? 3.701 26.473 13.104 1.00 98.00 143 ASN A C 1
ATOM 1109 O O . ASN A 1 143 ? 3.720 27.549 12.509 1.00 98.00 143 ASN A O 1
ATOM 1113 N N . VAL A 1 144 ? 3.237 25.348 12.547 1.00 98.62 144 VAL A N 1
ATOM 1114 C CA . VAL A 1 144 ? 2.708 25.289 11.179 1.00 98.62 144 VAL A CA 1
ATOM 1115 C C . VAL A 1 144 ? 1.299 25.878 11.136 1.00 98.62 144 VAL A C 1
ATOM 1117 O O . VAL A 1 144 ? 0.371 25.340 11.749 1.00 98.62 144 VAL A O 1
ATOM 1120 N N . ASP A 1 145 ? 1.119 26.964 10.382 1.00 98.31 145 ASP A N 1
ATOM 1121 C CA . ASP A 1 145 ? -0.192 27.575 10.154 1.00 98.31 145 ASP A CA 1
ATOM 1122 C C . ASP A 1 145 ? -0.930 26.909 8.987 1.00 98.31 145 ASP A C 1
ATOM 1124 O O . ASP A 1 145 ? -1.041 27.471 7.898 1.00 98.31 145 ASP A O 1
ATOM 1128 N N . TRP A 1 146 ? -1.454 25.698 9.197 1.00 97.81 146 TRP A N 1
ATOM 1129 C CA . TRP A 1 146 ? -2.173 24.937 8.159 1.00 97.81 146 TRP A CA 1
ATOM 1130 C C . TRP A 1 146 ? -3.278 25.754 7.480 1.00 97.81 146 TRP A C 1
ATOM 1132 O O . TRP A 1 146 ? -3.437 25.696 6.262 1.00 97.81 146 TRP A O 1
ATOM 1142 N N . SER A 1 147 ? -3.986 26.585 8.250 1.00 95.19 147 SER A N 1
ATOM 1143 C CA . SER A 1 147 ? -5.063 27.449 7.760 1.00 95.19 147 SER A CA 1
ATOM 1144 C C . SER A 1 147 ? -4.599 28.552 6.798 1.00 95.19 147 SER A C 1
ATOM 1146 O O . SER A 1 147 ? -5.418 29.129 6.080 1.00 95.19 147 SER A O 1
ATOM 1148 N N . TRP A 1 148 ? -3.311 28.905 6.796 1.00 96.44 148 TRP A N 1
ATOM 1149 C CA . TRP A 1 148 ? -2.751 29.895 5.877 1.00 96.44 148 TRP A CA 1
ATOM 1150 C C . TRP A 1 148 ? -2.616 29.348 4.454 1.00 96.44 148 TRP A C 1
ATOM 1152 O O . TRP A 1 148 ? -2.753 30.107 3.498 1.00 96.44 148 TRP A O 1
ATOM 1162 N N . TYR A 1 149 ? -2.411 28.038 4.316 1.00 95.56 149 TYR A N 1
ATOM 1163 C CA . TYR A 1 149 ? -2.196 27.365 3.035 1.00 95.56 149 TYR A CA 1
ATOM 1164 C C . TYR A 1 149 ? -3.502 26.942 2.334 1.00 95.56 149 TYR A C 1
ATOM 1166 O O . TYR A 1 149 ? -3.461 26.292 1.289 1.00 95.56 149 TYR A O 1
ATOM 1174 N N . THR A 1 150 ? -4.665 27.279 2.900 1.00 94.31 150 THR A N 1
ATOM 1175 C CA . THR A 1 150 ? -5.972 26.929 2.330 1.00 94.31 150 THR A CA 1
ATOM 1176 C C . THR A 1 150 ? -6.516 28.035 1.430 1.00 94.31 150 THR A C 1
ATOM 1178 O O . THR A 1 150 ? -6.386 29.230 1.717 1.00 94.31 150 THR A O 1
ATOM 1181 N N . ASP A 1 151 ? -7.159 27.641 0.332 1.00 92.12 151 ASP A N 1
ATOM 1182 C CA . ASP A 1 151 ? -7.842 28.569 -0.554 1.00 92.12 151 ASP A CA 1
ATOM 1183 C C . ASP A 1 151 ? -9.162 29.031 0.068 1.00 92.12 151 ASP A C 1
ATOM 1185 O O . ASP A 1 151 ? -10.132 28.283 0.201 1.00 92.12 151 ASP A O 1
ATOM 1189 N N . LYS A 1 152 ? -9.190 30.306 0.457 1.00 87.25 152 LYS A N 1
ATOM 1190 C CA . LYS A 1 152 ? -10.355 30.964 1.063 1.00 87.25 152 LYS A CA 1
ATOM 1191 C C . LYS A 1 152 ? -11.204 31.700 0.026 1.00 87.25 152 LYS A C 1
ATOM 1193 O O . LYS A 1 152 ? -12.200 32.325 0.395 1.00 87.25 152 LYS A O 1
ATOM 1198 N N . ASN A 1 153 ? -10.819 31.665 -1.252 1.00 85.19 153 ASN A N 1
ATOM 1199 C CA . ASN A 1 153 ? -11.561 32.335 -2.310 1.00 85.19 153 ASN A CA 1
ATOM 1200 C C . ASN A 1 153 ? -12.805 31.518 -2.695 1.00 85.19 153 ASN A C 1
ATOM 1202 O O . ASN A 1 153 ? -12.694 30.318 -2.939 1.00 85.19 153 ASN A O 1
ATOM 1206 N N . PRO A 1 154 ? -13.993 32.140 -2.790 1.00 76.56 154 PRO A N 1
ATOM 1207 C CA . PRO A 1 154 ? -15.199 31.436 -3.217 1.00 76.56 154 PRO A CA 1
ATOM 1208 C C . PRO A 1 154 ? -15.052 30.949 -4.670 1.00 76.56 154 PRO A C 1
ATOM 1210 O O . PRO A 1 154 ? -14.759 31.744 -5.563 1.00 76.56 154 PRO A O 1
ATOM 1213 N N . GLY A 1 155 ? -15.274 29.655 -4.922 1.00 79.69 155 GLY A N 1
ATOM 1214 C CA . GLY A 1 155 ? -15.099 29.036 -6.241 1.00 79.69 155 GLY A CA 1
ATOM 1215 C C . GLY A 1 155 ? -15.046 27.507 -6.183 1.00 79.69 155 GLY A C 1
ATOM 1216 O O . GLY A 1 155 ? -15.313 26.923 -5.138 1.00 79.69 155 GLY A O 1
ATOM 1217 N N . SER A 1 156 ? -14.696 26.858 -7.300 1.00 74.19 156 SER A N 1
ATOM 1218 C CA . SER A 1 156 ? -14.588 25.387 -7.395 1.00 74.19 156 SER A CA 1
ATOM 1219 C C . SER A 1 156 ? -13.468 24.787 -6.547 1.00 74.19 156 SER A C 1
ATOM 1221 O O . SER A 1 156 ? -13.531 23.608 -6.230 1.00 74.19 156 SER A O 1
ATOM 1223 N N . ASN A 1 157 ? -12.470 25.599 -6.192 1.00 81.75 157 ASN A N 1
ATOM 1224 C CA . ASN A 1 157 ? -11.302 25.186 -5.413 1.00 81.75 157 ASN A CA 1
ATOM 1225 C C . ASN A 1 157 ? -11.342 25.766 -3.989 1.00 81.75 157 ASN A C 1
ATOM 1227 O O . ASN A 1 157 ? -10.341 25.741 -3.275 1.00 81.75 157 ASN A O 1
ATOM 1231 N N . TYR A 1 158 ? -12.487 26.334 -3.586 1.00 82.00 158 TYR A N 1
ATOM 1232 C CA . TYR A 1 158 ? -12.696 26.780 -2.214 1.00 82.00 158 TYR A CA 1
ATOM 1233 C C . TYR A 1 158 ? -12.439 25.613 -1.262 1.00 82.00 158 TYR A C 1
ATOM 1235 O O . TYR A 1 158 ? -12.875 24.499 -1.538 1.00 82.00 158 TYR A O 1
ATOM 1243 N N . ASN A 1 159 ? -11.767 25.888 -0.143 1.00 84.06 159 ASN A N 1
ATOM 1244 C CA . ASN A 1 159 ? -11.482 24.889 0.885 1.00 84.06 159 ASN A CA 1
ATOM 1245 C C . ASN A 1 159 ? -10.518 23.774 0.426 1.00 84.06 159 ASN A C 1
ATOM 1247 O O . ASN A 1 159 ? -10.538 22.666 0.945 1.00 84.06 159 ASN A O 1
ATOM 1251 N N . GLN A 1 160 ? -9.621 24.060 -0.522 1.00 91.62 160 GLN A N 1
ATOM 1252 C CA . GLN A 1 160 ? -8.522 23.159 -0.889 1.00 91.62 160 GLN A CA 1
ATOM 1253 C C . GLN A 1 160 ? -7.176 23.706 -0.413 1.00 91.62 160 GLN A C 1
ATOM 1255 O O . GLN A 1 160 ? -6.996 24.915 -0.270 1.00 91.62 160 GLN A O 1
ATOM 1260 N N . PHE A 1 161 ? -6.205 22.827 -0.171 1.00 96.25 161 PHE A N 1
ATOM 1261 C CA . PHE A 1 161 ? -4.824 23.260 0.027 1.00 96.25 161 PHE A CA 1
ATOM 1262 C C . PHE A 1 161 ? -4.221 23.716 -1.302 1.00 96.25 161 PHE A C 1
ATOM 1264 O O . PHE A 1 161 ? -4.354 23.022 -2.313 1.00 96.25 161 PHE A O 1
ATOM 1271 N N . TYR A 1 162 ? -3.498 24.836 -1.288 1.00 96.56 162 TYR A N 1
ATOM 1272 C CA . TYR A 1 162 ? -2.564 25.154 -2.366 1.00 96.56 162 TYR A CA 1
ATOM 1273 C C . TYR A 1 162 ? -1.413 24.132 -2.395 1.00 96.56 162 TYR A C 1
ATOM 1275 O O . TYR A 1 162 ? -1.154 23.465 -1.393 1.00 96.56 162 TYR A O 1
ATOM 1283 N N . MET A 1 163 ? -0.693 24.011 -3.514 1.00 95.88 163 MET A N 1
ATOM 1284 C CA . MET A 1 163 ? 0.480 23.120 -3.600 1.00 95.88 163 MET A CA 1
ATOM 1285 C C . MET A 1 163 ? 1.790 23.828 -3.248 1.00 95.88 163 MET A C 1
ATOM 1287 O O . MET A 1 163 ? 2.634 23.259 -2.561 1.00 95.88 163 MET A O 1
ATOM 1291 N N . GLY A 1 164 ? 1.948 25.068 -3.715 1.00 96.81 164 GLY A N 1
ATOM 1292 C CA . GLY A 1 164 ? 3.176 25.846 -3.574 1.00 96.81 164 GLY A CA 1
ATOM 1293 C C . GLY A 1 164 ? 2.893 27.318 -3.290 1.00 96.81 164 GLY A C 1
ATOM 1294 O O . GLY A 1 164 ? 1.907 27.869 -3.782 1.00 96.81 164 GLY A O 1
ATOM 1295 N N . TYR A 1 165 ? 3.792 27.987 -2.570 1.00 97.94 165 TYR A N 1
ATOM 1296 C CA . TYR A 1 165 ? 3.810 29.447 -2.442 1.00 97.94 165 TYR A CA 1
ATOM 1297 C C . TYR A 1 165 ? 5.204 29.982 -2.742 1.00 97.94 165 TYR A C 1
ATOM 1299 O O . TYR A 1 165 ? 6.190 29.493 -2.198 1.00 97.94 165 TYR A O 1
ATOM 1307 N N . SER A 1 166 ? 5.301 31.043 -3.539 1.00 96.69 166 SER A N 1
ATOM 1308 C CA . SER A 1 166 ? 6.562 31.761 -3.729 1.00 96.69 166 SER A CA 1
ATOM 1309 C C . SER A 1 166 ? 6.381 33.252 -3.422 1.00 96.69 166 SER A C 1
ATOM 1311 O O . SER A 1 166 ? 5.362 33.828 -3.810 1.00 96.69 166 SER A O 1
ATOM 1313 N N . PRO A 1 167 ? 7.352 33.924 -2.771 1.00 94.69 167 PRO A N 1
ATOM 1314 C CA . PRO A 1 167 ? 7.299 35.372 -2.552 1.00 94.69 167 PRO A CA 1
ATOM 1315 C C . PRO A 1 167 ? 7.090 36.181 -3.838 1.00 94.69 167 PRO A C 1
ATOM 1317 O O . PRO A 1 167 ? 6.530 37.273 -3.806 1.00 94.69 167 PRO A O 1
ATOM 1320 N N . GLU A 1 168 ? 7.543 35.647 -4.973 1.00 96.00 168 GLU A N 1
ATOM 1321 C CA . GLU A 1 168 ? 7.469 36.306 -6.275 1.00 96.00 168 GLU A CA 1
ATOM 1322 C C . GLU A 1 168 ? 6.089 36.194 -6.934 1.00 96.00 168 GLU A C 1
ATOM 1324 O O . GLU A 1 168 ? 5.716 37.080 -7.702 1.00 96.00 168 GLU A O 1
ATOM 1329 N N . LYS A 1 169 ? 5.354 35.098 -6.694 1.00 94.88 169 LYS A N 1
ATOM 1330 C CA . LYS A 1 169 ? 4.129 34.751 -7.442 1.00 94.88 169 LYS A CA 1
ATOM 1331 C C . LYS A 1 169 ? 2.889 34.547 -6.569 1.00 94.88 169 LYS A C 1
ATOM 1333 O O . LYS A 1 169 ? 1.785 34.523 -7.105 1.00 94.88 169 LYS A O 1
ATOM 1338 N N . GLY A 1 170 ? 3.049 34.432 -5.254 1.00 96.06 170 GLY A N 1
ATOM 1339 C CA . GLY A 1 170 ? 1.988 34.022 -4.341 1.00 96.06 170 GLY A CA 1
ATOM 1340 C C . GLY A 1 170 ? 1.732 32.514 -4.393 1.00 96.06 170 GLY A C 1
ATOM 1341 O O . GLY A 1 170 ? 2.627 31.733 -4.722 1.00 96.06 170 GLY A O 1
ATOM 1342 N N . PHE A 1 171 ? 0.511 32.113 -4.035 1.00 96.56 171 PHE A N 1
ATOM 1343 C CA . PHE A 1 171 ? 0.076 30.716 -4.041 1.00 96.56 171 PHE A CA 1
ATOM 1344 C C . PHE A 1 171 ? -0.115 30.157 -5.459 1.00 96.56 171 PHE A C 1
ATOM 1346 O O . PHE A 1 171 ? -0.446 30.885 -6.396 1.00 96.56 171 PHE A O 1
ATOM 1353 N N . SER A 1 172 ? 0.076 28.847 -5.608 1.00 95.06 172 SER A N 1
ATOM 1354 C CA . SER A 1 172 ? -0.005 28.126 -6.878 1.00 95.06 172 SER A CA 1
ATOM 1355 C C . SER A 1 172 ? -0.439 26.672 -6.685 1.00 95.06 172 SER A C 1
ATOM 1357 O O . SER A 1 172 ? -0.092 26.045 -5.682 1.00 95.06 172 SER A O 1
ATOM 1359 N N . GLY A 1 173 ? -1.164 26.146 -7.678 1.00 94.19 173 GLY A N 1
ATOM 1360 C CA . GLY A 1 173 ? -1.684 24.775 -7.689 1.00 94.19 173 GLY A CA 1
ATOM 1361 C C . GLY A 1 173 ? -2.722 24.506 -6.598 1.00 94.19 173 GLY A C 1
ATOM 1362 O O . GLY A 1 173 ? -2.853 25.279 -5.654 1.00 94.19 173 GLY A O 1
ATOM 1363 N N . HIS A 1 174 ? -3.432 23.389 -6.712 1.00 94.81 174 HIS A N 1
ATOM 1364 C CA . HIS A 1 174 ? -4.389 22.927 -5.709 1.00 94.81 174 HIS A CA 1
ATOM 1365 C C . HIS A 1 174 ? -4.274 21.411 -5.563 1.00 94.81 174 HIS A C 1
ATOM 1367 O O . HIS A 1 174 ? -4.089 20.710 -6.554 1.00 94.81 174 HIS A O 1
ATOM 1373 N N . TRP A 1 175 ? -4.399 20.902 -4.339 1.00 94.25 175 TRP A N 1
ATOM 1374 C CA . TRP A 1 175 ? -4.542 19.467 -4.068 1.00 94.25 175 TRP A CA 1
ATOM 1375 C C . TRP A 1 175 ? -5.988 19.016 -4.329 1.00 94.25 175 TRP A C 1
ATOM 1377 O O . TRP A 1 175 ? -6.707 18.617 -3.413 1.00 94.25 175 TRP A O 1
ATOM 1387 N N . ASP A 1 176 ? -6.435 19.142 -5.579 1.00 93.00 176 ASP A N 1
ATOM 1388 C CA . ASP A 1 176 ? -7.832 18.993 -6.006 1.00 93.00 176 ASP A CA 1
ATOM 1389 C C . ASP A 1 176 ? -8.185 17.594 -6.534 1.00 93.00 176 ASP A C 1
ATOM 1391 O O . ASP A 1 176 ? -9.343 17.320 -6.843 1.00 93.00 176 ASP A O 1
ATOM 1395 N N . PHE A 1 177 ? -7.215 16.686 -6.594 1.00 95.31 177 PHE A N 1
ATOM 1396 C CA . PHE A 1 177 ? -7.365 15.295 -7.019 1.00 95.31 177 PHE A CA 1
ATOM 1397 C C . PHE A 1 177 ? -6.653 14.373 -6.030 1.00 95.31 177 PHE A C 1
ATOM 1399 O O . PHE A 1 177 ? -5.739 14.805 -5.329 1.00 95.31 177 PHE A O 1
ATOM 1406 N N . TYR A 1 178 ? -7.034 13.096 -5.970 1.00 96.31 178 TYR A N 1
ATOM 1407 C CA . TYR A 1 178 ? -6.312 12.132 -5.138 1.00 96.31 178 TYR A CA 1
ATOM 1408 C C . TYR A 1 178 ? -4.820 12.046 -5.523 1.00 96.31 178 TYR A C 1
ATOM 1410 O O . TYR A 1 178 ? -4.482 11.806 -6.686 1.00 96.31 178 TYR A O 1
ATOM 1418 N N . ALA A 1 179 ? -3.944 12.238 -4.539 1.00 95.94 179 ALA A N 1
ATOM 1419 C CA . ALA A 1 179 ? -2.492 12.151 -4.649 1.00 95.94 179 ALA A CA 1
ATOM 1420 C C . ALA A 1 179 ? -1.887 11.762 -3.267 1.00 95.94 179 ALA A C 1
ATOM 1422 O O . ALA A 1 179 ? -2.518 11.036 -2.498 1.00 95.94 179 ALA A O 1
ATOM 1423 N N . GLU A 1 180 ? -0.675 12.203 -2.927 1.00 95.75 180 GLU A N 1
ATOM 1424 C CA . GLU A 1 180 ? 0.046 11.858 -1.690 1.00 95.75 180 GLU A CA 1
ATOM 1425 C C . GLU A 1 180 ? -0.406 12.607 -0.415 1.00 95.75 180 GLU A C 1
ATOM 1427 O O . GLU A 1 180 ? 0.142 12.377 0.668 1.00 95.75 180 GLU A O 1
ATOM 1432 N N . GLN A 1 181 ? -1.393 13.498 -0.513 1.00 94.81 181 GLN A N 1
ATOM 1433 C CA . GLN A 1 181 ? -1.646 14.586 0.440 1.00 94.81 181 GLN A CA 1
ATOM 1434 C C . GLN A 1 181 ? -2.369 14.217 1.751 1.00 94.81 181 GLN A C 1
ATOM 1436 O O . GLN A 1 181 ? -2.696 15.107 2.534 1.00 94.81 181 GLN A O 1
ATOM 1441 N N . PHE A 1 182 ? -2.656 12.941 2.026 1.00 97.94 182 PHE A N 1
ATOM 1442 C CA . PHE A 1 182 ? -3.448 12.539 3.206 1.00 97.94 182 PHE A CA 1
ATOM 1443 C C . PHE A 1 182 ? -2.872 13.028 4.534 1.00 97.94 182 PHE A C 1
ATOM 1445 O O . PHE A 1 182 ? -3.617 13.525 5.380 1.00 97.94 182 PHE A O 1
ATOM 1452 N N . MET A 1 183 ? -1.548 12.977 4.683 1.00 98.31 183 MET A N 1
ATOM 1453 C CA . MET A 1 183 ? -0.854 13.522 5.846 1.00 98.31 183 MET A CA 1
ATOM 1454 C C . MET A 1 183 ? -1.207 14.993 6.107 1.00 98.31 183 MET A C 1
ATOM 1456 O O . MET A 1 183 ? -1.316 15.385 7.264 1.00 98.31 183 MET A O 1
ATOM 1460 N N . LEU A 1 184 ? -1.448 15.797 5.062 1.00 98.44 184 LEU A N 1
ATOM 1461 C CA . LEU A 1 184 ? -1.794 17.215 5.200 1.00 98.44 184 LEU A CA 1
ATOM 1462 C C . LEU A 1 184 ? -3.157 17.390 5.859 1.00 98.44 184 LEU A C 1
ATOM 1464 O O . LEU A 1 184 ? -3.313 18.236 6.736 1.00 98.44 184 LEU A O 1
ATOM 1468 N N . TYR A 1 185 ? -4.134 16.567 5.478 1.00 98.06 185 TYR A N 1
ATOM 1469 C CA . TYR A 1 185 ? -5.463 16.605 6.078 1.00 98.06 185 TYR A CA 1
ATOM 1470 C C . TYR A 1 185 ? -5.438 16.113 7.524 1.00 98.06 185 TYR A C 1
ATOM 1472 O O . TYR A 1 185 ? -6.024 16.755 8.393 1.00 98.06 185 TYR A O 1
ATOM 1480 N N . PHE A 1 186 ? -4.724 15.020 7.811 1.00 97.94 186 PHE A N 1
ATOM 1481 C CA . PHE A 1 186 ? -4.644 14.485 9.172 1.00 97.94 186 PHE A CA 1
ATOM 1482 C C . PHE A 1 186 ? -3.931 15.466 10.112 1.00 97.94 186 PHE A C 1
ATOM 1484 O O . PHE A 1 186 ? -4.465 15.818 11.164 1.00 97.94 186 PHE A O 1
ATOM 1491 N N . LEU A 1 187 ? -2.757 15.965 9.716 1.00 98.50 187 LEU A N 1
ATOM 1492 C CA . LEU A 1 187 ? -1.989 16.935 10.499 1.00 98.50 187 LEU A CA 1
ATOM 1493 C C . LEU A 1 187 ? -2.721 18.282 10.599 1.00 98.50 187 LEU A C 1
ATOM 1495 O O . LEU A 1 187 ? -2.824 18.854 11.681 1.00 98.50 187 LEU A O 1
ATOM 1499 N N . GLY A 1 188 ? -3.301 18.774 9.506 1.00 97.69 188 GLY A N 1
ATOM 1500 C CA . GLY A 1 188 ? -4.055 20.024 9.511 1.00 97.69 188 GLY A CA 1
ATOM 1501 C C . GLY A 1 188 ? -5.293 19.968 10.407 1.00 97.69 188 GLY A C 1
ATOM 1502 O O . GLY A 1 188 ? -5.526 20.894 11.182 1.00 97.69 188 GLY A O 1
ATOM 1503 N N . ALA A 1 189 ? -6.071 18.881 10.367 1.00 95.56 189 ALA A N 1
ATOM 1504 C CA . ALA A 1 189 ? -7.262 18.727 11.207 1.00 95.56 189 ALA A CA 1
ATOM 1505 C C . ALA A 1 189 ? -6.897 18.574 12.695 1.00 95.56 189 ALA A C 1
ATOM 1507 O O . ALA A 1 189 ? -7.605 19.056 13.590 1.00 95.56 189 ALA A O 1
ATOM 1508 N N . ALA A 1 190 ? -5.772 17.918 12.984 1.00 94.62 190 ALA A N 1
ATOM 1509 C CA . ALA A 1 190 ? -5.276 17.713 14.339 1.00 94.62 190 ALA A CA 1
ATOM 1510 C C . ALA A 1 190 ? -4.625 18.952 14.967 1.00 94.62 190 ALA A C 1
ATOM 1512 O O . ALA A 1 190 ? -4.391 18.947 16.180 1.00 94.62 190 ALA A O 1
ATOM 1513 N N . SER A 1 191 ? -4.290 19.984 14.185 1.00 96.00 191 SER A N 1
ATOM 1514 C CA . SER A 1 191 ? -3.502 21.112 14.685 1.00 96.00 191 SER A CA 1
ATOM 1515 C C . SER A 1 191 ? -4.218 21.836 15.832 1.00 96.00 191 SER A C 1
ATOM 1517 O O . SER A 1 191 ? -5.349 22.297 15.668 1.00 96.00 191 SER A O 1
ATOM 1519 N N . PRO A 1 192 ? -3.590 21.963 17.018 1.00 91.12 192 PRO A N 1
ATOM 1520 C CA . PRO A 1 192 ? -4.206 22.643 18.156 1.00 91.12 192 PRO A CA 1
ATOM 1521 C C . PRO A 1 192 ? -4.098 24.173 18.068 1.00 91.12 192 PRO A C 1
ATOM 1523 O O . PRO A 1 192 ? -4.702 24.869 18.881 1.00 91.12 192 PRO A O 1
ATOM 1526 N N . THR A 1 193 ? -3.291 24.695 17.143 1.00 95.44 193 THR A N 1
ATOM 1527 C CA . THR A 1 193 ? -2.991 26.128 16.990 1.00 95.44 193 THR A CA 1
ATOM 1528 C C . THR A 1 193 ? -3.609 26.705 15.724 1.00 95.44 193 THR A C 1
ATOM 1530 O O . THR A 1 193 ? -4.176 27.794 15.771 1.00 95.44 193 THR A O 1
ATOM 1533 N N . HIS A 1 194 ? -3.551 25.960 14.620 1.00 96.19 194 HIS A N 1
ATOM 1534 C CA . HIS A 1 194 ? -3.986 26.416 13.301 1.00 96.19 194 HIS A CA 1
ATOM 1535 C C . HIS A 1 194 ? -4.773 25.324 12.558 1.00 96.19 194 HIS A C 1
ATOM 1537 O O . HIS A 1 194 ? -4.320 24.864 11.510 1.00 96.19 194 HIS A O 1
ATOM 1543 N N . PRO A 1 195 ? -5.910 24.848 13.102 1.00 95.19 195 PRO A N 1
ATOM 1544 C CA . PRO A 1 195 ? -6.670 23.764 12.491 1.00 95.19 195 PRO A CA 1
ATOM 1545 C C . PRO A 1 195 ? -7.285 24.170 11.149 1.00 95.19 195 PRO A C 1
ATOM 1547 O O . PRO A 1 195 ? -7.731 25.308 10.976 1.00 95.19 195 PRO A O 1
ATOM 1550 N N . ILE A 1 196 ? -7.362 23.209 10.232 1.00 95.12 196 ILE A N 1
ATOM 1551 C CA . ILE A 1 196 ? -8.221 23.296 9.043 1.00 95.12 196 ILE A CA 1
ATOM 1552 C C . ILE A 1 196 ? -9.619 22.735 9.335 1.00 95.12 196 ILE A C 1
ATOM 1554 O O . ILE A 1 196 ? -9.834 22.095 10.368 1.00 95.12 196 ILE A O 1
ATOM 1558 N N . ASP A 1 197 ? -10.550 22.937 8.404 1.00 91.88 197 ASP A N 1
ATOM 1559 C CA . ASP A 1 197 ? -11.828 22.224 8.398 1.00 91.88 197 ASP A CA 1
ATOM 1560 C C . ASP A 1 197 ? -11.608 20.748 7.991 1.00 91.88 197 ASP A C 1
ATOM 1562 O O . ASP A 1 197 ? -11.095 20.502 6.896 1.00 91.88 197 ASP A O 1
ATOM 1566 N N . PRO A 1 198 ? -11.961 19.746 8.823 1.00 91.38 198 PRO A N 1
ATOM 1567 C CA . PRO A 1 198 ? -11.821 18.338 8.452 1.00 91.38 198 PRO A CA 1
ATOM 1568 C C . PRO A 1 198 ? -12.617 17.935 7.202 1.00 91.38 198 PRO A C 1
ATOM 1570 O O . PRO A 1 198 ? -12.252 16.958 6.544 1.00 91.38 198 PRO A O 1
ATOM 1573 N N . GLU A 1 199 ? -13.659 18.693 6.838 1.00 90.88 199 GLU A N 1
ATOM 1574 C CA . GLU A 1 199 ? -14.434 18.477 5.610 1.00 90.88 199 GLU A CA 1
ATOM 1575 C C . GLU A 1 199 ? -13.572 18.565 4.341 1.00 90.88 199 GLU A C 1
ATOM 1577 O O . GLU A 1 199 ? -13.865 17.879 3.364 1.00 90.88 199 GLU A O 1
ATOM 1582 N N . MET A 1 200 ? -12.441 19.285 4.388 1.00 93.31 200 MET A N 1
ATOM 1583 C CA . MET A 1 200 ? -11.486 19.392 3.276 1.00 93.31 200 MET A CA 1
ATOM 1584 C C . MET A 1 200 ? -11.007 18.032 2.740 1.00 93.31 200 MET A C 1
ATOM 1586 O O . MET A 1 200 ? -10.668 17.914 1.562 1.00 93.31 200 MET A O 1
ATOM 1590 N N . PHE A 1 201 ? -10.984 16.986 3.577 1.00 94.94 201 PHE A N 1
ATOM 1591 C CA . PHE A 1 201 ? -10.623 15.620 3.168 1.00 94.94 201 PHE A CA 1
ATOM 1592 C C . PHE A 1 201 ? -11.607 15.008 2.146 1.00 94.94 201 PHE A C 1
ATOM 1594 O O . PHE A 1 201 ? -11.328 13.977 1.530 1.00 94.94 201 PHE A O 1
ATOM 1601 N N . TYR A 1 202 ? -12.768 15.628 1.952 1.00 93.94 202 TYR A N 1
ATOM 1602 C CA . TYR A 1 202 ? -13.819 15.173 1.046 1.00 93.94 202 TYR A CA 1
ATOM 1603 C C . TYR A 1 202 ? -14.025 16.108 -0.153 1.00 93.94 202 TYR A C 1
ATOM 1605 O O . TYR A 1 202 ? -14.813 15.788 -1.038 1.00 93.94 202 TYR A O 1
ATOM 1613 N N . ASP A 1 203 ? -13.275 17.212 -0.226 1.00 91.50 203 ASP A N 1
ATOM 1614 C CA . ASP A 1 203 ? -13.414 18.230 -1.276 1.00 91.50 203 ASP A CA 1
ATOM 1615 C C . ASP A 1 203 ? -12.523 17.966 -2.510 1.00 91.50 203 ASP A C 1
ATOM 1617 O O . ASP A 1 203 ? -12.668 18.629 -3.541 1.00 91.50 203 ASP A O 1
ATOM 1621 N N . PHE A 1 204 ? -11.593 17.003 -2.444 1.00 92.81 204 PHE A N 1
ATOM 1622 C CA . PHE A 1 204 ? -10.791 16.597 -3.604 1.00 92.81 204 PHE A CA 1
ATOM 1623 C C . PHE A 1 204 ? -11.529 15.575 -4.482 1.00 92.81 204 PHE A C 1
ATOM 1625 O O . PHE A 1 204 ? -12.366 14.790 -4.034 1.00 92.81 204 PHE A O 1
ATOM 1632 N N . ILE A 1 205 ? -11.173 15.534 -5.762 1.00 94.56 205 ILE A N 1
ATOM 1633 C CA . ILE A 1 205 ? -11.788 14.658 -6.754 1.00 94.56 205 ILE A CA 1
ATOM 1634 C C . ILE A 1 205 ? -11.386 13.198 -6.504 1.00 94.56 205 ILE A C 1
ATOM 1636 O O . ILE A 1 205 ? -10.229 12.800 -6.660 1.00 94.56 205 ILE A O 1
ATOM 1640 N N . ARG A 1 206 ? -12.389 12.375 -6.189 1.00 95.69 206 ARG A N 1
ATOM 1641 C CA . ARG A 1 206 ? -12.292 10.921 -5.985 1.00 95.69 206 ARG A CA 1
ATOM 1642 C C . ARG A 1 206 ? -12.673 10.168 -7.260 1.00 95.69 206 ARG A C 1
ATOM 1644 O O . ARG A 1 206 ? -13.733 9.548 -7.353 1.00 95.69 206 ARG A O 1
ATOM 1651 N N . LYS A 1 207 ? -11.837 10.273 -8.296 1.00 96.44 207 LYS A N 1
ATOM 1652 C CA . LYS A 1 207 ? -12.109 9.633 -9.590 1.00 96.44 207 LYS A CA 1
ATOM 1653 C C . LYS A 1 207 ? -11.840 8.136 -9.521 1.00 96.44 207 LYS A C 1
ATOM 1655 O O . LYS A 1 207 ? -10.751 7.710 -9.154 1.00 96.44 207 LYS A O 1
ATOM 1660 N N . THR A 1 208 ? -12.832 7.354 -9.929 1.00 95.62 208 THR A N 1
ATOM 1661 C CA . THR A 1 208 ? -12.754 5.899 -9.931 1.00 95.62 208 THR A CA 1
ATOM 1662 C C . THR A 1 208 ? -12.602 5.319 -11.336 1.00 95.62 208 THR A C 1
ATOM 1664 O O . THR A 1 208 ? -13.251 5.769 -12.286 1.00 95.62 208 THR A O 1
ATOM 1667 N N . ALA A 1 209 ? -11.752 4.300 -11.460 1.00 94.94 209 ALA A N 1
ATOM 1668 C CA . ALA A 1 209 ? -11.570 3.494 -12.666 1.00 94.94 209 ALA A CA 1
ATOM 1669 C C . ALA A 1 209 ? -10.986 2.116 -12.302 1.00 94.94 209 ALA A C 1
ATOM 1671 O O . ALA A 1 209 ? -10.599 1.880 -11.161 1.00 94.94 209 ALA A O 1
ATOM 1672 N N . SER A 1 210 ? -10.952 1.191 -13.257 1.00 90.44 210 SER A N 1
ATOM 1673 C CA . SER A 1 210 ? -10.337 -0.136 -13.115 1.00 90.44 210 SER A CA 1
ATOM 1674 C C . SER A 1 210 ? -9.322 -0.362 -14.230 1.00 90.44 210 SER A C 1
ATOM 1676 O O . SER A 1 210 ? -9.483 0.182 -15.324 1.00 90.44 210 SER A O 1
ATOM 1678 N N . TYR A 1 211 ? -8.326 -1.209 -13.987 1.00 91.19 211 TYR A N 1
ATOM 1679 C CA . TYR A 1 211 ? -7.393 -1.670 -15.013 1.00 91.19 211 TYR A CA 1
ATOM 1680 C C . TYR A 1 211 ? -7.213 -3.190 -14.940 1.00 91.19 211 TYR A C 1
ATOM 1682 O O . TYR A 1 211 ? -7.226 -3.781 -13.858 1.00 91.19 211 TYR A O 1
ATOM 1690 N N . GLY A 1 212 ? -7.079 -3.838 -16.099 1.00 83.38 212 GLY A N 1
ATOM 1691 C CA . GLY A 1 212 ? -7.057 -5.297 -16.199 1.00 83.38 212 GLY A CA 1
ATOM 1692 C C . GLY A 1 212 ? -8.324 -5.939 -15.619 1.00 83.38 212 GLY A C 1
ATOM 1693 O O . GLY A 1 212 ? -9.436 -5.469 -15.853 1.00 83.38 212 GLY A O 1
ATOM 1694 N N . ASN A 1 213 ? -8.147 -7.011 -14.842 1.00 76.56 213 ASN A N 1
ATOM 1695 C CA . ASN A 1 213 ? -9.235 -7.716 -14.147 1.00 76.56 213 ASN A CA 1
ATOM 1696 C C . ASN A 1 213 ? -9.403 -7.271 -12.680 1.00 76.56 213 ASN A C 1
ATOM 1698 O O . ASN A 1 213 ? -10.052 -7.968 -11.898 1.00 76.56 213 ASN A O 1
ATOM 1702 N N . TYR A 1 214 ? -8.790 -6.153 -12.281 1.00 82.50 214 TYR A N 1
ATOM 1703 C CA . TYR A 1 214 ? -8.872 -5.657 -10.910 1.00 82.50 214 TYR A CA 1
ATOM 1704 C C . TYR A 1 214 ? -10.118 -4.790 -10.690 1.00 82.50 214 TYR A C 1
ATOM 1706 O O . TYR A 1 214 ? -10.639 -4.202 -11.642 1.00 82.50 214 TYR A O 1
ATOM 1714 N N . PRO A 1 215 ? -10.619 -4.691 -9.444 1.00 76.75 215 PRO A N 1
ATOM 1715 C CA . PRO A 1 215 ? -11.774 -3.858 -9.134 1.00 76.75 215 PRO A CA 1
ATOM 1716 C C . PRO A 1 215 ? -11.545 -2.383 -9.442 1.00 76.75 215 PRO A C 1
ATOM 1718 O O . PRO A 1 215 ? -10.421 -1.903 -9.576 1.00 76.75 215 PRO A O 1
ATOM 1721 N N . THR A 1 216 ? -12.647 -1.647 -9.494 1.00 87.44 216 THR A N 1
ATOM 1722 C CA . THR A 1 216 ? -12.611 -0.191 -9.516 1.00 87.44 216 THR A CA 1
ATOM 1723 C C . THR A 1 216 ? -11.982 0.351 -8.229 1.00 87.44 216 THR A C 1
ATOM 1725 O O . THR A 1 216 ? -12.324 -0.099 -7.137 1.00 87.44 216 THR A O 1
ATOM 1728 N N . PHE A 1 217 ? -11.100 1.338 -8.364 1.00 93.88 217 PHE A N 1
ATOM 1729 C CA . PHE A 1 217 ? -10.440 2.034 -7.263 1.00 93.88 217 PHE A CA 1
ATOM 1730 C C . PHE A 1 217 ? -10.305 3.530 -7.580 1.00 93.88 217 PHE A C 1
ATOM 1732 O O . PHE A 1 217 ? -10.454 3.938 -8.736 1.00 93.88 217 PHE A O 1
ATOM 1739 N N . ILE A 1 218 ? -10.063 4.347 -6.556 1.00 97.56 218 ILE A N 1
ATOM 1740 C CA . ILE A 1 218 ? -9.754 5.772 -6.684 1.00 97.56 218 ILE A CA 1
ATOM 1741 C C . ILE A 1 218 ? -8.281 5.911 -7.064 1.00 97.56 218 ILE A C 1
ATOM 1743 O O . ILE A 1 218 ? -7.399 5.533 -6.290 1.00 97.56 218 ILE A O 1
ATOM 1747 N N . HIS A 1 219 ? -8.016 6.445 -8.250 1.00 97.25 219 HIS A N 1
ATOM 1748 C CA . HIS A 1 219 ? -6.664 6.552 -8.798 1.00 97.25 219 HIS A CA 1
ATOM 1749 C C . HIS A 1 219 ? -6.165 7.998 -8.787 1.00 97.25 219 HIS A C 1
ATOM 1751 O O . HIS A 1 219 ? -6.956 8.935 -8.676 1.00 97.25 219 HIS A O 1
ATOM 1757 N N . SER A 1 220 ? -4.849 8.183 -8.901 1.00 96.81 220 SER A N 1
ATOM 1758 C CA . SER A 1 220 ? -4.235 9.511 -8.952 1.00 96.81 220 SER A CA 1
ATOM 1759 C C . SER A 1 220 ? -4.226 10.104 -10.362 1.00 96.81 220 SER A C 1
ATOM 1761 O O . SER A 1 220 ? -4.540 9.433 -11.355 1.00 96.81 220 SER A O 1
ATOM 1763 N N . TRP A 1 221 ? -3.873 11.387 -10.466 1.00 97.12 221 TRP A N 1
ATOM 1764 C CA . TRP A 1 221 ? -3.865 12.108 -11.741 1.00 97.12 221 TRP A CA 1
ATOM 1765 C C . TRP A 1 221 ? -2.910 11.491 -12.774 1.00 97.12 221 TRP A C 1
ATOM 1767 O O . TRP A 1 221 ? -3.287 11.341 -13.933 1.00 97.12 221 TRP A O 1
ATOM 1777 N N . PHE A 1 222 ? -1.713 11.069 -12.361 1.00 97.69 222 PHE A N 1
ATOM 1778 C CA . PHE A 1 222 ? -0.745 10.380 -13.226 1.00 97.69 222 PHE A CA 1
ATOM 1779 C C . PHE A 1 222 ? -0.738 8.856 -13.046 1.00 97.69 222 PHE A C 1
ATOM 1781 O O . PHE A 1 222 ? -0.031 8.170 -13.773 1.00 97.69 222 PHE A O 1
ATOM 1788 N N . GLY A 1 223 ? -1.514 8.303 -12.109 1.00 97.12 223 GLY A N 1
ATOM 1789 C CA . GLY A 1 223 ? -1.465 6.871 -11.793 1.00 97.12 223 GLY A CA 1
ATOM 1790 C C . GLY A 1 223 ? -0.086 6.413 -11.297 1.00 97.12 223 GLY A C 1
ATOM 1791 O O . GLY A 1 223 ? 0.317 5.274 -11.547 1.00 97.12 223 GLY A O 1
ATOM 1792 N N . SER A 1 224 ? 0.658 7.325 -10.665 1.00 97.75 224 SER A N 1
ATOM 1793 C CA . SER A 1 224 ? 1.981 7.099 -10.075 1.00 97.75 224 SER A CA 1
ATOM 1794 C C . SER A 1 224 ? 1.847 6.454 -8.698 1.00 97.75 224 SER A C 1
ATOM 1796 O O . SER A 1 224 ? 0.975 6.839 -7.921 1.00 97.75 224 SER A O 1
ATOM 1798 N N . LEU A 1 225 ? 2.713 5.495 -8.364 1.00 98.44 225 LEU A N 1
ATOM 1799 C CA . LEU A 1 225 ? 2.566 4.727 -7.123 1.00 98.44 225 LEU A CA 1
ATOM 1800 C C . LEU A 1 225 ? 2.876 5.512 -5.845 1.00 98.44 225 LEU A C 1
ATOM 1802 O O . LEU A 1 225 ? 2.243 5.231 -4.829 1.00 98.44 225 LEU A O 1
ATOM 1806 N N . PHE A 1 226 ? 3.760 6.515 -5.867 1.00 98.38 226 PHE A N 1
ATOM 1807 C CA . PHE A 1 226 ? 4.102 7.268 -4.650 1.00 98.38 226 PHE A CA 1
ATOM 1808 C C . PHE A 1 226 ? 2.890 7.920 -3.960 1.00 98.38 226 PHE A C 1
ATOM 1810 O O . PHE A 1 226 ? 2.857 8.021 -2.730 1.00 98.38 226 PHE A O 1
ATOM 1817 N N . THR A 1 227 ? 1.844 8.266 -4.723 1.00 97.81 227 THR A N 1
ATOM 1818 C CA . THR A 1 227 ? 0.592 8.824 -4.185 1.00 97.81 227 THR A CA 1
ATOM 1819 C C . THR A 1 227 ? -0.134 7.853 -3.254 1.00 97.81 227 THR A C 1
ATOM 1821 O O . THR A 1 227 ? -0.837 8.260 -2.336 1.00 97.81 227 THR A O 1
ATOM 1824 N N . HIS A 1 228 ? 0.073 6.552 -3.459 1.00 98.12 228 HIS A N 1
ATOM 1825 C CA . HIS A 1 228 ? -0.460 5.471 -2.635 1.00 98.12 228 HIS A CA 1
ATOM 1826 C C . HIS A 1 228 ? 0.477 5.066 -1.487 1.00 98.12 228 HIS A C 1
ATOM 1828 O O . HIS A 1 228 ? 0.131 4.179 -0.710 1.00 98.12 228 HIS A O 1
ATOM 1834 N N . GLN A 1 229 ? 1.657 5.685 -1.377 1.00 98.56 229 GLN A N 1
ATOM 1835 C CA . GLN A 1 229 ? 2.736 5.234 -0.495 1.00 98.56 229 GLN A CA 1
ATOM 1836 C C . GLN A 1 229 ? 3.100 6.269 0.569 1.00 98.56 229 GLN A C 1
ATOM 1838 O O . GLN A 1 229 ? 3.147 5.931 1.747 1.00 98.56 229 GLN A O 1
ATOM 1843 N N . PHE A 1 230 ? 3.331 7.532 0.196 1.00 98.69 230 PHE A N 1
ATOM 1844 C CA . PHE A 1 230 ? 3.977 8.508 1.089 1.00 98.69 230 PHE A CA 1
ATOM 1845 C C . PHE A 1 230 ? 3.220 8.716 2.400 1.00 98.69 230 PHE A C 1
ATOM 1847 O O . PHE A 1 230 ? 3.791 8.566 3.475 1.00 98.69 230 PHE A O 1
ATOM 1854 N N . SER A 1 231 ? 1.914 8.978 2.342 1.00 98.50 231 SER A N 1
ATOM 1855 C CA . SER A 1 231 ? 1.114 9.086 3.567 1.00 98.50 231 SER A CA 1
ATOM 1856 C C . SER A 1 231 ? 1.002 7.754 4.322 1.00 98.50 231 SER A C 1
ATOM 1858 O O . SER A 1 231 ? 0.979 7.746 5.550 1.00 98.50 231 SER A O 1
ATOM 1860 N N . PHE A 1 232 ? 1.008 6.621 3.620 1.00 98.50 232 PHE A N 1
ATOM 1861 C CA . PHE A 1 232 ? 0.924 5.291 4.230 1.00 98.50 232 PHE A CA 1
ATOM 1862 C C . PHE A 1 232 ? 2.208 4.888 4.963 1.00 98.50 232 PHE A C 1
ATOM 1864 O O . PHE A 1 232 ? 2.157 4.009 5.819 1.00 98.50 232 PHE A O 1
ATOM 1871 N N . ALA A 1 233 ? 3.343 5.541 4.694 1.00 98.62 233 ALA A N 1
ATOM 1872 C CA . ALA A 1 233 ? 4.588 5.298 5.419 1.00 98.62 233 ALA A CA 1
ATOM 1873 C C . ALA A 1 233 ? 4.487 5.661 6.910 1.00 98.62 233 ALA A C 1
ATOM 1875 O O . ALA A 1 233 ? 5.077 4.980 7.750 1.00 98.62 233 ALA A O 1
ATOM 1876 N N . TRP A 1 234 ? 3.710 6.696 7.248 1.00 98.81 234 TRP A N 1
ATOM 1877 C CA . TRP A 1 234 ? 3.528 7.154 8.630 1.00 98.81 234 TRP A CA 1
ATOM 1878 C C . TRP A 1 234 ? 2.144 6.852 9.198 1.00 98.81 234 TRP A C 1
ATOM 1880 O O . TRP A 1 234 ? 2.029 6.544 10.381 1.00 98.81 234 TRP A O 1
ATOM 1890 N N . PHE A 1 235 ? 1.094 6.925 8.381 1.00 98.56 235 PHE A N 1
ATOM 1891 C CA . PHE A 1 235 ? -0.284 6.781 8.840 1.00 98.56 235 PHE A CA 1
ATOM 1892 C C . PHE A 1 235 ? -0.806 5.379 8.527 1.00 98.56 235 PHE A C 1
ATOM 1894 O O . PHE A 1 235 ? -0.948 4.994 7.366 1.00 98.56 235 PHE A O 1
ATOM 1901 N N . ASP A 1 236 ? -1.102 4.613 9.576 1.00 95.69 236 ASP A N 1
ATOM 1902 C CA . ASP A 1 236 ? -1.591 3.243 9.449 1.00 95.69 236 ASP A CA 1
ATOM 1903 C C . ASP A 1 236 ? -3.082 3.221 9.099 1.00 95.69 236 ASP A C 1
ATOM 1905 O O . ASP A 1 236 ? -3.954 3.331 9.963 1.00 95.69 236 ASP A O 1
ATOM 1909 N N . LEU A 1 237 ? -3.381 3.084 7.810 1.00 93.81 237 LEU A N 1
ATOM 1910 C CA . LEU A 1 237 ? -4.756 3.016 7.312 1.00 93.81 237 LEU A CA 1
ATOM 1911 C C . LEU A 1 237 ? -5.298 1.586 7.236 1.00 93.81 237 LEU A C 1
ATOM 1913 O O . LEU A 1 237 ? -6.409 1.383 6.742 1.00 93.81 237 LEU A O 1
ATOM 1917 N N . ARG A 1 238 ? -4.550 0.586 7.724 1.00 86.25 238 ARG A N 1
ATOM 1918 C CA . ARG A 1 238 ? -5.044 -0.792 7.765 1.00 86.25 238 ARG A CA 1
ATOM 1919 C C . ARG A 1 238 ? -6.299 -0.852 8.612 1.00 86.25 238 ARG A C 1
ATOM 1921 O O . ARG A 1 238 ? -6.360 -0.305 9.714 1.00 86.25 238 ARG A O 1
ATOM 1928 N N . ASN A 1 239 ? -7.277 -1.583 8.091 1.00 76.56 239 ASN A N 1
ATOM 1929 C CA . ASN A 1 239 ? -8.541 -1.850 8.763 1.00 76.56 239 ASN A CA 1
ATOM 1930 C C . ASN A 1 239 ? -9.376 -0.597 9.036 1.00 76.56 239 ASN A C 1
ATOM 1932 O O . ASN A 1 239 ? -10.253 -0.631 9.894 1.00 76.56 239 ASN A O 1
ATOM 1936 N N . LYS A 1 240 ? -9.131 0.498 8.307 1.00 84.00 240 LYS A N 1
ATOM 1937 C CA . LYS A 1 240 ? -9.905 1.732 8.435 1.00 84.00 240 LYS A CA 1
ATOM 1938 C C . LYS A 1 240 ? -10.712 2.014 7.182 1.00 84.00 240 LYS A C 1
ATOM 1940 O O . LYS A 1 240 ? -10.290 1.711 6.070 1.00 84.00 240 LYS A O 1
ATOM 1945 N N . MET A 1 241 ? -11.864 2.631 7.385 1.00 83.12 241 MET A N 1
ATOM 1946 C CA . MET A 1 241 ? -12.686 3.201 6.330 1.00 83.12 241 MET A CA 1
ATOM 1947 C C . MET A 1 241 ? -13.015 4.647 6.662 1.00 83.12 241 MET A C 1
ATOM 1949 O O . MET A 1 241 ? -13.189 4.996 7.831 1.00 83.12 241 MET A O 1
ATOM 1953 N N . ASP A 1 242 ? -13.089 5.485 5.637 1.00 90.81 242 ASP A N 1
ATOM 1954 C CA . ASP A 1 242 ? -13.599 6.842 5.805 1.00 90.81 242 ASP A CA 1
ATOM 1955 C C . ASP A 1 242 ? -15.137 6.875 5.836 1.00 90.81 242 ASP A C 1
ATOM 1957 O O . ASP A 1 242 ? -15.808 5.851 5.658 1.00 90.81 242 ASP A O 1
ATOM 1961 N N . ARG A 1 243 ? -15.716 8.063 6.049 1.00 86.56 243 ARG A N 1
ATOM 1962 C CA . ARG A 1 243 ? -17.175 8.224 6.173 1.00 86.56 243 ARG A CA 1
ATOM 1963 C C . ARG A 1 243 ? -17.948 7.966 4.872 1.00 86.56 243 ARG A C 1
ATOM 1965 O O . ARG A 1 243 ? -19.161 7.788 4.921 1.00 86.56 243 ARG A O 1
ATOM 1972 N N . GLU A 1 244 ? -17.271 7.967 3.721 1.00 87.81 244 GLU A N 1
ATOM 1973 C CA . GLU A 1 244 ? -17.860 7.610 2.421 1.00 87.81 244 GLU A CA 1
ATOM 1974 C C . GLU A 1 244 ? -17.756 6.105 2.136 1.00 87.81 244 GLU A C 1
ATOM 1976 O O . GLU A 1 244 ? -18.248 5.618 1.118 1.00 87.81 244 GLU A O 1
ATOM 1981 N N . GLY A 1 245 ? -17.152 5.350 3.055 1.00 81.12 245 GLY A N 1
ATOM 1982 C CA . GLY A 1 245 ? -16.994 3.911 2.959 1.00 81.12 245 GLY A CA 1
ATOM 1983 C C . GLY A 1 245 ? -15.772 3.467 2.162 1.00 81.12 245 GLY A C 1
ATOM 1984 O O . GLY A 1 245 ? -15.721 2.308 1.746 1.00 81.12 245 GLY A O 1
ATOM 1985 N N . VAL A 1 246 ? -14.792 4.351 1.946 1.00 88.06 246 VAL A N 1
ATOM 1986 C CA . VAL A 1 246 ? -13.561 4.020 1.222 1.00 88.06 246 VAL A CA 1
ATOM 1987 C C . VAL A 1 246 ? -12.546 3.374 2.166 1.00 88.06 246 VAL A C 1
ATOM 1989 O O . VAL A 1 246 ? -12.076 3.991 3.121 1.00 88.06 246 VAL A O 1
ATOM 1992 N N . ASP A 1 247 ? -12.175 2.131 1.859 1.00 86.88 247 ASP A N 1
ATOM 1993 C CA . ASP A 1 247 ? -11.014 1.439 2.428 1.00 86.88 247 ASP A CA 1
ATOM 1994 C C . ASP A 1 247 ? -9.756 1.850 1.648 1.00 86.88 247 ASP A C 1
ATOM 1996 O O . ASP A 1 247 ? -9.442 1.309 0.581 1.00 86.88 247 ASP A O 1
ATOM 2000 N N . TRP A 1 248 ? -9.054 2.856 2.169 1.00 94.69 248 TRP A N 1
ATOM 2001 C CA . TRP A 1 248 ? -7.881 3.443 1.521 1.00 94.69 248 TRP A CA 1
ATOM 2002 C C . TRP A 1 248 ? -6.680 2.493 1.465 1.00 94.69 248 TRP A C 1
ATOM 2004 O O . TRP A 1 248 ? -5.894 2.570 0.522 1.00 94.69 248 TRP A O 1
ATOM 2014 N N . TRP A 1 249 ? -6.557 1.560 2.415 1.00 92.69 249 TRP A N 1
ATOM 2015 C CA . TRP A 1 249 ? -5.536 0.514 2.357 1.00 92.69 249 TRP A CA 1
ATOM 2016 C C . TRP A 1 249 ? -5.746 -0.381 1.143 1.00 92.69 249 TRP A C 1
ATOM 2018 O O . TRP A 1 249 ? -4.851 -0.556 0.315 1.00 92.69 249 TRP A O 1
ATOM 2028 N N . ASN A 1 250 ? -6.960 -0.900 0.990 1.00 84.69 250 ASN A N 1
ATOM 2029 C CA . ASN A 1 250 ? -7.286 -1.737 -0.148 1.00 84.69 250 ASN A CA 1
ATOM 2030 C C . ASN A 1 250 ? -7.251 -0.965 -1.475 1.00 84.69 250 ASN A C 1
ATOM 2032 O O . ASN A 1 250 ? -6.836 -1.525 -2.489 1.00 84.69 250 ASN A O 1
ATOM 2036 N N . ASN A 1 251 ? -7.634 0.314 -1.476 1.00 94.44 251 ASN A N 1
ATOM 2037 C CA . ASN A 1 251 ? -7.479 1.184 -2.640 1.00 94.44 251 ASN A CA 1
ATOM 2038 C C . ASN A 1 251 ? -6.029 1.167 -3.162 1.00 94.44 251 ASN A C 1
ATOM 2040 O O . ASN A 1 251 ? -5.803 0.968 -4.355 1.00 94.44 251 ASN A O 1
ATOM 2044 N N . SER A 1 252 ? -5.049 1.278 -2.259 1.00 97.12 252 SER A N 1
ATOM 2045 C CA . SER A 1 252 ? -3.618 1.208 -2.587 1.00 97.12 252 SER A CA 1
ATOM 2046 C C . SER A 1 252 ? -3.139 -0.195 -2.983 1.00 97.12 252 SER A C 1
ATOM 2048 O O . SER A 1 252 ? -2.286 -0.315 -3.867 1.00 97.12 252 SER A O 1
ATOM 2050 N N . VAL A 1 253 ? -3.722 -1.268 -2.429 1.00 94.81 253 VAL A N 1
ATOM 2051 C CA . VAL A 1 253 ? -3.472 -2.647 -2.902 1.00 94.81 253 VAL A CA 1
ATOM 2052 C C . VAL A 1 253 ? -3.926 -2.811 -4.354 1.00 94.81 253 VAL A C 1
ATOM 2054 O O . VAL A 1 253 ? -3.172 -3.329 -5.180 1.00 94.81 253 VAL A O 1
ATOM 2057 N N . ILE A 1 254 ? -5.136 -2.354 -4.690 1.00 91.94 254 ILE A N 1
ATOM 2058 C CA . ILE A 1 254 ? -5.664 -2.441 -6.056 1.00 91.94 254 ILE A CA 1
ATOM 2059 C C . ILE A 1 254 ? -4.817 -1.600 -7.016 1.00 91.94 254 ILE A C 1
ATOM 2061 O O . ILE A 1 254 ? -4.478 -2.085 -8.097 1.00 91.94 254 ILE A O 1
ATOM 2065 N N . ALA A 1 255 ? -4.433 -0.383 -6.624 1.00 97.19 255 ALA A N 1
ATOM 2066 C CA . ALA A 1 255 ? -3.572 0.481 -7.429 1.00 97.19 255 ALA A CA 1
ATOM 2067 C C . ALA A 1 255 ? -2.208 -0.161 -7.716 1.00 97.19 255 ALA A C 1
ATOM 2069 O O . ALA A 1 255 ? -1.766 -0.202 -8.863 1.00 97.19 255 ALA A O 1
ATOM 2070 N N . THR A 1 256 ? -1.585 -0.750 -6.693 1.00 98.12 256 THR A N 1
ATOM 2071 C CA . THR A 1 256 ? -0.305 -1.462 -6.808 1.00 98.12 256 THR A CA 1
ATOM 2072 C C . THR A 1 256 ? -0.406 -2.642 -7.777 1.00 98.12 256 THR A C 1
ATOM 2074 O O . THR A 1 256 ? 0.387 -2.756 -8.713 1.00 98.12 256 THR A O 1
ATOM 2077 N N . LYS A 1 257 ? -1.430 -3.491 -7.618 1.00 94.88 257 LYS A N 1
ATOM 2078 C CA . LYS A 1 257 ? -1.654 -4.636 -8.513 1.00 94.88 257 LYS A CA 1
ATOM 2079 C C . LYS A 1 257 ? -1.982 -4.210 -9.945 1.00 94.88 257 LYS A C 1
ATOM 2081 O O . LYS A 1 257 ? -1.511 -4.840 -10.891 1.00 94.88 257 LYS A O 1
ATOM 2086 N N . SER A 1 258 ? -2.736 -3.123 -10.104 1.00 96.00 258 SER A N 1
ATOM 2087 C CA . SER A 1 258 ? -3.044 -2.529 -11.409 1.00 96.00 258 SER A CA 1
ATOM 2088 C C . SER A 1 258 ? -1.782 -2.006 -12.095 1.00 96.00 258 SER A C 1
ATOM 2090 O O . SER A 1 258 ? -1.576 -2.297 -13.269 1.00 96.00 258 SER A O 1
ATOM 2092 N N . SER A 1 259 ? -0.894 -1.328 -11.360 1.00 97.94 259 SER A N 1
ATOM 2093 C CA . SER A 1 259 ? 0.396 -0.846 -11.872 1.00 97.94 259 SER A CA 1
ATOM 2094 C C . SER A 1 259 ? 1.307 -1.994 -12.323 1.00 97.94 259 SER A C 1
ATOM 2096 O O . SER A 1 259 ? 1.863 -1.959 -13.422 1.00 97.94 259 SER A O 1
ATOM 2098 N N . ARG A 1 260 ? 1.390 -3.076 -11.536 1.00 97.75 260 ARG A N 1
ATOM 2099 C CA . ARG A 1 260 ? 2.106 -4.295 -11.939 1.00 97.75 260 ARG A CA 1
ATOM 2100 C C . ARG A 1 260 ? 1.514 -4.922 -13.202 1.00 97.75 260 ARG A C 1
ATOM 2102 O O . ARG A 1 260 ? 2.254 -5.272 -14.118 1.00 97.75 260 ARG A O 1
ATOM 2109 N N . GLN A 1 261 ? 0.189 -5.043 -13.276 1.00 96.25 261 GLN A N 1
ATOM 2110 C CA . GLN A 1 261 ? -0.484 -5.566 -14.467 1.00 96.25 261 GLN A CA 1
ATOM 2111 C C . GLN A 1 261 ? -0.235 -4.691 -15.694 1.00 96.25 261 GLN A C 1
ATOM 2113 O O . GLN A 1 261 ? -0.020 -5.222 -16.777 1.00 96.25 261 GLN A O 1
ATOM 2118 N N . TYR A 1 262 ? -0.193 -3.370 -15.515 1.00 96.75 262 TYR A N 1
ATOM 2119 C CA . TYR A 1 262 ? 0.137 -2.429 -16.580 1.00 96.75 262 TYR A CA 1
ATOM 2120 C C . TYR A 1 262 ? 1.529 -2.697 -17.158 1.00 96.75 262 TYR A C 1
ATOM 2122 O O . TYR A 1 262 ? 1.704 -2.656 -18.375 1.00 96.75 262 TYR A O 1
ATOM 2130 N N . SER A 1 263 ? 2.504 -3.031 -16.305 1.00 96.94 263 SER A N 1
ATOM 2131 C CA . SER A 1 263 ? 3.837 -3.446 -16.755 1.00 96.94 263 SER A CA 1
ATOM 2132 C C . SER A 1 263 ? 3.780 -4.738 -17.572 1.00 96.94 263 SER A C 1
ATOM 2134 O O . SER A 1 263 ? 4.279 -4.783 -18.694 1.00 96.94 263 SER A O 1
ATOM 2136 N N . ILE A 1 264 ? 3.092 -5.765 -17.058 1.00 92.06 264 ILE A N 1
ATOM 2137 C CA . ILE A 1 264 ? 2.939 -7.069 -17.727 1.00 92.06 264 ILE A CA 1
ATOM 2138 C C . ILE A 1 264 ? 2.309 -6.910 -19.115 1.00 92.06 264 ILE A C 1
ATOM 2140 O O . ILE A 1 264 ? 2.832 -7.438 -20.095 1.00 92.06 264 ILE A O 1
ATOM 2144 N N . ASP A 1 265 ? 1.223 -6.147 -19.212 1.00 91.50 265 ASP A N 1
ATOM 2145 C CA . ASP A 1 265 ? 0.494 -5.941 -20.465 1.00 91.50 265 ASP A CA 1
ATOM 2146 C C . ASP A 1 265 ? 1.327 -5.153 -21.497 1.00 91.50 265 ASP A C 1
ATOM 2148 O O . ASP A 1 265 ? 1.099 -5.265 -22.703 1.00 91.50 265 ASP A O 1
ATOM 2152 N N . ASN A 1 266 ? 2.330 -4.393 -21.044 1.00 89.88 266 ASN A N 1
ATOM 2153 C CA . ASN A 1 266 ? 3.246 -3.625 -21.889 1.00 89.88 266 ASN A CA 1
ATOM 2154 C C . ASN A 1 266 ? 4.634 -4.280 -22.065 1.00 89.88 266 ASN A C 1
ATOM 2156 O O . ASN A 1 266 ? 5.482 -3.711 -22.755 1.00 89.88 266 ASN A O 1
ATOM 2160 N N . ALA A 1 267 ? 4.869 -5.482 -21.527 1.00 88.25 267 ALA A N 1
ATOM 2161 C CA . ALA A 1 267 ? 6.160 -6.179 -21.603 1.00 88.25 267 ALA A CA 1
ATOM 2162 C C . ALA A 1 267 ? 6.580 -6.539 -23.042 1.00 88.25 267 ALA A C 1
ATOM 2164 O O . ALA A 1 267 ? 7.761 -6.595 -23.364 1.00 88.25 267 ALA A O 1
ATOM 2165 N N . ALA A 1 268 ? 5.618 -6.721 -23.955 1.00 80.81 268 ALA A N 1
ATOM 2166 C CA . ALA A 1 268 ? 5.913 -6.926 -25.377 1.00 80.81 268 ALA A CA 1
ATOM 2167 C C . ALA A 1 268 ? 6.405 -5.648 -26.088 1.00 80.81 268 ALA A C 1
ATOM 2169 O O . ALA A 1 268 ? 6.952 -5.723 -27.188 1.00 80.81 268 ALA A O 1
ATOM 2170 N N . LYS A 1 269 ? 6.175 -4.473 -25.488 1.00 87.81 269 LYS A N 1
ATOM 2171 C CA . LYS A 1 269 ? 6.534 -3.163 -26.045 1.00 87.81 269 LYS A CA 1
ATOM 2172 C C . LYS A 1 269 ? 7.850 -2.626 -25.482 1.00 87.81 269 LYS A C 1
ATOM 2174 O O . LYS A 1 269 ? 8.557 -1.939 -26.214 1.00 87.81 269 LYS A O 1
ATOM 2179 N N . TYR A 1 270 ? 8.151 -2.919 -24.219 1.00 91.44 270 TYR A N 1
ATOM 2180 C CA . TYR A 1 270 ? 9.323 -2.412 -23.508 1.00 91.44 270 TYR A CA 1
ATOM 2181 C C . TYR A 1 270 ? 10.118 -3.566 -22.908 1.00 91.44 270 TYR A C 1
ATOM 2183 O O . TYR A 1 270 ? 9.582 -4.337 -22.116 1.00 91.44 270 TYR A O 1
ATOM 2191 N N . LYS A 1 271 ? 11.403 -3.657 -23.253 1.00 90.62 271 LYS A N 1
ATOM 2192 C CA . LYS A 1 271 ? 12.326 -4.697 -22.775 1.00 90.62 271 LYS A CA 1
ATOM 2193 C C . LYS A 1 271 ? 12.477 -4.705 -21.261 1.00 90.62 271 LYS A C 1
ATOM 2195 O O . LYS A 1 271 ? 12.766 -5.749 -20.688 1.00 90.62 271 LYS A O 1
ATOM 2200 N N . THR A 1 272 ? 12.335 -3.542 -20.632 1.00 93.88 272 THR A N 1
ATOM 2201 C CA . THR A 1 272 ? 12.456 -3.408 -19.180 1.00 93.88 272 THR A CA 1
ATOM 2202 C C . THR A 1 272 ? 11.254 -3.999 -18.447 1.00 93.88 272 THR A C 1
ATOM 2204 O O . THR A 1 272 ? 11.395 -4.391 -17.299 1.00 93.88 272 THR A O 1
ATOM 2207 N N . TYR A 1 273 ? 10.067 -4.027 -19.058 1.00 95.69 273 TYR A N 1
ATOM 2208 C CA . TYR A 1 273 ? 8.814 -4.304 -18.352 1.00 95.69 273 TYR A CA 1
ATOM 2209 C C . TYR A 1 273 ? 8.547 -5.802 -18.226 1.00 95.69 273 TYR A C 1
ATOM 2211 O O . TYR A 1 273 ? 8.891 -6.600 -19.095 1.00 95.69 273 TYR A O 1
ATOM 2219 N N . GLY A 1 274 ? 7.875 -6.189 -17.146 1.00 89.88 274 GLY A N 1
ATOM 2220 C CA . GLY A 1 274 ? 7.516 -7.577 -16.907 1.00 89.88 274 GLY A CA 1
ATOM 2221 C C . GLY A 1 274 ? 6.852 -7.808 -15.552 1.00 89.88 274 GLY A C 1
ATOM 2222 O O . GLY A 1 274 ? 6.646 -6.872 -14.778 1.00 89.88 274 GLY A O 1
ATOM 2223 N N . PRO A 1 275 ? 6.530 -9.073 -15.231 1.00 88.00 275 PRO A N 1
ATOM 2224 C CA . PRO A 1 275 ? 5.916 -9.439 -13.954 1.00 88.00 275 PRO A CA 1
ATOM 2225 C C . PRO A 1 275 ? 6.811 -9.145 -12.745 1.00 88.00 275 PRO A C 1
ATOM 2227 O O . PRO A 1 275 ? 6.286 -8.926 -11.654 1.00 88.00 275 PRO A O 1
ATOM 2230 N N . ASP A 1 276 ? 8.129 -9.113 -12.935 1.00 94.94 276 ASP A N 1
ATOM 2231 C CA . ASP A 1 276 ? 9.103 -8.820 -11.881 1.00 94.94 276 ASP A CA 1
ATOM 2232 C C . ASP A 1 276 ? 9.787 -7.455 -12.062 1.00 94.94 276 ASP A C 1
ATOM 2234 O O . ASP A 1 276 ? 10.597 -7.074 -11.225 1.00 94.94 276 ASP A O 1
ATOM 2238 N N . ALA A 1 277 ? 9.421 -6.681 -13.090 1.00 94.25 277 ALA A N 1
ATOM 2239 C CA . ALA A 1 277 ? 9.968 -5.353 -13.368 1.00 94.25 277 ALA A CA 1
ATOM 2240 C C . ALA A 1 277 ? 8.833 -4.345 -13.598 1.00 94.25 277 ALA A C 1
ATOM 2242 O O . ALA A 1 277 ? 8.266 -4.241 -14.687 1.00 94.25 277 ALA A O 1
ATOM 2243 N N . TRP A 1 278 ? 8.449 -3.637 -12.538 1.00 97.94 278 TRP A N 1
ATOM 2244 C CA . TRP A 1 278 ? 7.322 -2.699 -12.491 1.00 97.94 278 TRP A CA 1
ATOM 2245 C C . TRP A 1 278 ? 7.526 -1.712 -11.335 1.00 97.94 278 TRP A C 1
ATOM 2247 O O . TRP A 1 278 ? 8.346 -1.952 -10.461 1.00 97.94 278 TRP A O 1
ATOM 2257 N N . GLY A 1 279 ? 6.769 -0.618 -11.288 1.00 95.12 279 GLY A N 1
ATOM 2258 C CA . GLY A 1 279 ? 6.895 0.359 -10.199 1.00 95.12 279 GLY A CA 1
ATOM 2259 C C . GLY A 1 279 ? 6.816 1.796 -10.687 1.00 95.12 279 GLY A C 1
ATOM 2260 O O . GLY A 1 279 ? 7.664 2.607 -10.341 1.00 95.12 279 GLY A O 1
ATOM 2261 N N . PHE A 1 280 ? 5.847 2.110 -11.547 1.00 97.69 280 PHE A N 1
ATOM 2262 C CA . PHE A 1 280 ? 5.789 3.409 -12.215 1.00 97.69 280 PHE A CA 1
ATOM 2263 C C . PHE A 1 280 ? 5.511 4.533 -11.217 1.00 97.69 280 PHE A C 1
ATOM 2265 O O . PHE A 1 280 ? 4.426 4.617 -10.632 1.00 97.69 280 PHE A O 1
ATOM 2272 N N . THR A 1 281 ? 6.500 5.395 -11.020 1.00 98.38 281 THR A N 1
ATOM 2273 C CA . THR A 1 281 ? 6.409 6.559 -10.147 1.00 98.38 281 THR A CA 1
ATOM 2274 C C . THR A 1 281 ? 7.355 7.651 -10.633 1.00 98.38 281 THR A C 1
ATOM 2276 O O . THR A 1 281 ? 8.257 7.368 -11.417 1.00 98.38 281 THR A O 1
ATOM 2279 N N . ALA A 1 282 ? 7.122 8.891 -10.202 1.00 97.94 282 ALA A N 1
ATOM 2280 C CA . ALA A 1 282 ? 7.970 10.032 -10.527 1.00 97.94 282 ALA A CA 1
ATOM 2281 C C . ALA A 1 282 ? 9.431 9.747 -10.150 1.00 97.94 282 ALA A C 1
ATOM 2283 O O . ALA A 1 282 ? 9.696 9.410 -9.001 1.00 97.94 282 ALA A O 1
ATOM 2284 N N . SER A 1 283 ? 10.346 9.867 -11.112 1.00 97.94 283 SER A N 1
ATOM 2285 C CA . SER A 1 283 ? 11.761 9.523 -10.937 1.00 97.94 283 SER A CA 1
ATOM 2286 C C . SER A 1 283 ? 12.620 10.139 -12.038 1.00 97.94 283 SER A C 1
ATOM 2288 O O . SER A 1 283 ? 12.115 10.779 -12.970 1.00 97.94 283 SER A O 1
ATOM 2290 N N . ASP A 1 284 ? 13.925 9.900 -11.977 1.00 97.69 284 ASP A N 1
ATOM 2291 C CA . ASP A 1 284 ? 14.806 10.107 -13.114 1.00 97.69 284 ASP A CA 1
ATOM 2292 C C . ASP A 1 284 ? 14.489 9.122 -14.254 1.00 97.69 284 ASP A C 1
ATOM 2294 O O . ASP A 1 284 ? 14.045 7.989 -14.051 1.00 97.69 284 ASP A O 1
ATOM 2298 N N . GLY A 1 285 ? 14.745 9.568 -15.482 1.00 97.06 285 GLY A N 1
ATOM 2299 C CA . GLY A 1 285 ? 14.695 8.768 -16.699 1.00 97.06 285 GLY A CA 1
ATOM 2300 C C . GLY A 1 285 ? 15.789 9.179 -17.691 1.00 97.06 285 GLY A C 1
ATOM 2301 O O . GLY A 1 285 ? 16.538 10.134 -17.453 1.00 97.06 285 GLY A O 1
ATOM 2302 N N . PRO A 1 286 ? 15.875 8.533 -18.870 1.00 96.50 286 PRO A N 1
ATOM 2303 C CA . PRO A 1 286 ? 16.923 8.807 -19.861 1.00 96.50 286 PRO A CA 1
ATOM 2304 C C . PRO A 1 286 ? 16.994 10.262 -20.359 1.00 96.50 286 PRO A C 1
ATOM 2306 O O . PRO A 1 286 ? 17.977 10.655 -20.988 1.00 96.50 286 PRO A O 1
ATOM 2309 N N . LYS A 1 287 ? 15.944 11.060 -20.125 1.00 94.94 287 LYS A N 1
ATOM 2310 C CA . LYS A 1 287 ? 15.838 12.473 -20.528 1.00 94.94 287 LYS A CA 1
ATOM 2311 C C . LYS A 1 287 ? 15.839 13.444 -19.338 1.00 94.94 287 LYS A C 1
ATOM 2313 O O . LYS A 1 287 ? 15.502 14.612 -19.525 1.00 94.94 287 LYS A O 1
ATOM 2318 N N . GLY A 1 288 ? 16.241 12.981 -18.156 1.00 95.44 288 GLY A N 1
ATOM 2319 C CA . GLY A 1 288 ? 16.153 13.714 -16.892 1.00 95.44 288 GLY A CA 1
ATOM 2320 C C . GLY A 1 288 ? 14.926 13.307 -16.078 1.00 95.44 288 GLY A C 1
ATOM 2321 O O . GLY A 1 288 ? 14.294 12.296 -16.375 1.00 95.44 288 GLY A O 1
ATOM 2322 N N . TYR A 1 289 ? 14.606 14.101 -15.057 1.00 96.81 289 TYR A N 1
ATOM 2323 C CA . TYR A 1 289 ? 13.479 13.851 -14.159 1.00 96.81 289 TYR A CA 1
ATOM 2324 C C . TYR A 1 289 ? 12.124 13.965 -14.873 1.00 96.81 289 TYR A C 1
ATOM 2326 O O . TYR A 1 289 ? 11.864 14.947 -15.576 1.00 96.81 289 TYR A O 1
ATOM 2334 N N . GLU A 1 290 ? 11.241 12.990 -14.656 1.00 97.44 290 GLU A N 1
ATOM 2335 C CA . GLU A 1 290 ? 9.890 12.950 -15.215 1.00 97.44 290 GLU A CA 1
ATOM 2336 C C . GLU A 1 290 ? 8.857 12.647 -14.120 1.00 97.44 290 GLU A C 1
ATOM 2338 O O . GLU A 1 290 ? 8.643 11.508 -13.708 1.00 97.44 290 GLU A O 1
ATOM 2343 N N . GLY A 1 291 ? 8.155 13.693 -13.675 1.00 95.81 291 GLY A N 1
ATOM 2344 C CA . GLY A 1 291 ? 7.136 13.593 -12.626 1.00 95.81 291 GLY A CA 1
ATOM 2345 C C . GLY A 1 291 ? 5.846 12.876 -13.041 1.00 95.81 291 GLY A C 1
ATOM 2346 O O . GLY A 1 291 ? 5.002 12.598 -12.195 1.00 95.81 291 GLY A O 1
ATOM 2347 N N . ARG A 1 292 ? 5.656 12.594 -14.337 1.00 97.19 292 ARG A N 1
ATOM 2348 C CA . ARG A 1 292 ? 4.434 11.967 -14.878 1.00 97.19 292 ARG A CA 1
ATOM 2349 C C . ARG A 1 292 ? 4.557 10.461 -15.074 1.00 97.19 292 ARG A C 1
ATOM 2351 O O . ARG A 1 292 ? 3.617 9.850 -15.590 1.00 97.19 292 ARG A O 1
ATOM 2358 N N . TYR A 1 293 ? 5.695 9.861 -14.724 1.00 98.25 293 TYR A N 1
ATOM 2359 C CA . TYR A 1 293 ? 5.832 8.411 -14.764 1.00 98.25 293 TYR A CA 1
ATOM 2360 C C . TYR A 1 293 ? 4.778 7.759 -13.868 1.00 98.25 293 TYR A C 1
ATOM 2362 O O . TYR A 1 293 ? 4.652 8.055 -12.678 1.00 98.25 293 TYR A O 1
ATOM 2370 N N . GLY A 1 294 ? 3.978 6.892 -14.478 1.00 97.75 294 GLY A N 1
ATOM 2371 C CA . GLY A 1 294 ? 2.800 6.299 -13.865 1.00 97.75 294 GLY A CA 1
ATOM 2372 C C . GLY A 1 294 ? 2.141 5.289 -14.796 1.00 97.75 294 GLY A C 1
ATOM 2373 O O . GLY A 1 294 ? 2.672 4.949 -15.854 1.00 97.75 294 GLY A O 1
ATOM 2374 N N . SER A 1 295 ? 0.980 4.790 -14.394 1.00 97.12 295 SER A N 1
ATOM 2375 C CA . SER A 1 295 ? 0.277 3.703 -15.082 1.00 97.12 295 SER A CA 1
ATOM 2376 C C . SER A 1 295 ? -1.211 3.984 -15.236 1.00 97.12 295 SER A C 1
ATOM 2378 O O . SER A 1 295 ? -1.765 4.837 -14.548 1.00 97.12 295 SER A O 1
ATOM 2380 N N . ALA A 1 296 ? -1.873 3.263 -16.140 1.00 96.12 296 ALA A N 1
ATOM 2381 C CA . ALA A 1 296 ? -3.326 3.316 -16.221 1.00 96.12 296 ALA A CA 1
ATOM 2382 C C . ALA A 1 296 ? -3.977 2.667 -14.980 1.00 96.12 296 ALA A C 1
ATOM 2384 O O . ALA A 1 296 ? -3.478 1.646 -14.498 1.00 96.12 296 ALA A O 1
ATOM 2385 N N . PRO A 1 297 ? -5.125 3.183 -14.502 1.00 96.88 297 PRO A N 1
ATOM 2386 C CA . PRO A 1 297 ? -5.837 4.369 -14.976 1.00 96.88 297 PRO A CA 1
ATOM 2387 C C . PRO A 1 297 ? -5.197 5.686 -14.495 1.00 96.88 297 PRO A C 1
ATOM 2389 O O . PRO A 1 297 ? -4.697 5.763 -13.376 1.00 96.88 297 PRO A O 1
ATOM 2392 N N . SER A 1 298 ? -5.270 6.744 -15.311 1.00 96.62 298 SER A N 1
ATOM 2393 C CA . SER A 1 298 ? -4.806 8.086 -14.928 1.00 96.62 298 SER A CA 1
ATOM 2394 C C . SER A 1 298 ? -5.742 9.215 -15.391 1.00 96.62 298 SER A C 1
ATOM 2396 O O . SER A 1 298 ? -6.418 9.107 -16.410 1.00 96.62 298 SER A O 1
ATOM 2398 N N . GLY A 1 299 ? -5.815 10.295 -14.608 1.00 94.56 299 GLY A N 1
ATOM 2399 C CA . GLY A 1 299 ? -6.608 11.502 -14.884 1.00 94.56 299 GLY A CA 1
ATOM 2400 C C . GLY A 1 299 ? -8.056 11.250 -15.337 1.00 94.56 299 GLY A C 1
ATOM 2401 O O . GLY A 1 299 ? -8.735 10.341 -14.870 1.00 94.56 299 GLY A O 1
ATOM 2402 N N . PHE A 1 300 ? -8.597 12.083 -16.226 1.00 93.44 300 PHE A N 1
ATOM 2403 C CA . PHE A 1 300 ? -9.978 11.890 -16.698 1.00 93.44 300 PHE A CA 1
ATOM 2404 C C . PHE A 1 300 ? -10.095 10.959 -17.896 1.00 93.44 300 PHE A C 1
ATOM 2406 O O . PHE A 1 300 ? -11.172 10.402 -18.122 1.00 93.44 300 PHE A O 1
ATOM 2413 N N . SER A 1 301 ? -9.026 10.837 -18.675 1.00 90.50 301 SER A N 1
ATOM 2414 C CA . SER A 1 301 ? -9.074 10.225 -19.995 1.00 90.50 301 SER A CA 1
ATOM 2415 C C . SER A 1 301 ? -8.099 9.052 -20.142 1.00 90.50 301 SER A C 1
ATOM 2417 O O . SER A 1 301 ? -8.252 8.281 -21.078 1.00 90.50 301 SER A O 1
ATOM 2419 N N . ASN A 1 302 ? -7.223 8.809 -19.155 1.00 92.19 302 ASN A N 1
ATOM 2420 C CA . ASN A 1 302 ? -6.202 7.755 -19.153 1.00 92.19 302 ASN A CA 1
ATOM 2421 C C . ASN A 1 302 ? -4.974 8.020 -20.043 1.00 92.19 302 ASN A C 1
ATOM 2423 O O . ASN A 1 302 ? -4.232 7.100 -20.373 1.00 92.19 302 ASN A O 1
ATOM 2427 N N . GLU A 1 303 ? -4.709 9.282 -20.387 1.00 92.31 303 GLU A N 1
ATOM 2428 C CA . GLU A 1 303 ? -3.509 9.694 -21.137 1.00 92.31 303 GLU A CA 1
ATOM 2429 C C . GLU A 1 303 ? -2.636 10.699 -20.374 1.00 92.31 303 GLU A C 1
ATOM 2431 O O . GLU A 1 303 ? -1.753 11.333 -20.949 1.00 92.31 303 GLU A O 1
ATOM 2436 N N . GLN A 1 304 ? -2.878 10.881 -19.075 1.00 96.75 304 GLN A N 1
ATOM 2437 C CA . GLN A 1 304 ? -2.098 11.814 -18.259 1.00 96.75 304 GLN A CA 1
ATOM 2438 C C . GLN A 1 304 ? -0.738 11.237 -17.834 1.00 96.75 304 GLN A C 1
ATOM 2440 O O . GLN A 1 304 ? 0.168 12.002 -17.512 1.00 96.75 304 GLN A O 1
ATOM 2445 N N . HIS A 1 305 ? -0.587 9.911 -17.844 1.00 97.31 305 HIS A N 1
ATOM 2446 C CA . HIS A 1 305 ? 0.643 9.231 -17.442 1.00 97.31 305 HIS A CA 1
ATOM 2447 C C . HIS A 1 305 ? 1.639 9.136 -18.606 1.00 97.31 305 HIS A C 1
ATOM 2449 O O . HIS A 1 305 ? 1.250 9.182 -19.775 1.00 97.31 305 HIS A O 1
ATOM 2455 N N . ILE A 1 306 ? 2.923 8.960 -18.296 1.00 95.94 306 ILE A N 1
ATOM 2456 C CA . ILE A 1 306 ? 3.977 8.693 -19.283 1.00 95.94 306 ILE A CA 1
ATOM 2457 C C . ILE A 1 306 ? 4.619 7.334 -19.020 1.00 95.94 306 ILE A C 1
ATOM 2459 O O . ILE A 1 306 ? 4.872 6.969 -17.877 1.00 95.94 306 ILE A O 1
ATOM 2463 N N . ILE A 1 307 ? 4.921 6.625 -20.111 1.00 95.12 307 ILE A N 1
ATOM 2464 C CA . ILE A 1 307 ? 5.783 5.441 -20.141 1.00 95.12 307 ILE A CA 1
ATOM 2465 C C . ILE A 1 307 ? 6.766 5.536 -21.310 1.00 95.12 307 ILE A C 1
ATOM 2467 O O . ILE A 1 307 ? 6.407 5.938 -22.421 1.00 95.12 307 ILE A O 1
ATOM 2471 N N . ASP A 1 308 ? 8.011 5.140 -21.080 1.00 95.75 308 ASP A N 1
ATOM 2472 C CA . ASP A 1 308 ? 9.075 5.119 -22.091 1.00 95.75 308 ASP A CA 1
ATOM 2473 C C . ASP A 1 308 ? 10.035 3.926 -21.934 1.00 95.75 308 ASP A C 1
ATOM 2475 O O . ASP A 1 308 ? 11.112 3.919 -22.530 1.00 95.75 308 ASP A O 1
ATOM 2479 N N . GLY A 1 309 ? 9.639 2.924 -21.145 1.00 95.81 309 GLY A N 1
ATOM 2480 C CA . GLY A 1 309 ? 10.478 1.779 -20.793 1.00 95.81 309 GLY A CA 1
ATOM 2481 C C . GLY A 1 309 ? 11.239 1.950 -19.479 1.00 95.81 309 GLY A C 1
ATOM 2482 O O . GLY A 1 309 ? 11.920 1.019 -19.064 1.00 95.81 309 GLY A O 1
ATOM 2483 N N . THR A 1 310 ? 11.125 3.098 -18.805 1.00 98.44 310 THR A N 1
ATOM 2484 C CA . THR A 1 310 ? 11.758 3.322 -17.496 1.00 98.44 310 THR A CA 1
ATOM 2485 C C . THR A 1 310 ? 10.984 2.615 -16.380 1.00 98.44 310 THR A C 1
ATOM 2487 O O . THR A 1 310 ? 9.749 2.654 -16.359 1.00 98.44 310 THR A O 1
ATOM 2490 N N . VAL A 1 311 ? 11.712 1.953 -15.475 1.00 98.38 311 VAL A N 1
ATOM 2491 C CA . VAL A 1 311 ? 11.198 1.336 -14.241 1.00 98.38 311 VAL A CA 1
ATOM 2492 C C . VAL A 1 311 ? 11.955 1.889 -13.038 1.00 98.38 311 VAL A C 1
ATOM 2494 O O . VAL A 1 311 ? 13.182 2.000 -13.063 1.00 98.38 311 VAL A O 1
ATOM 2497 N N . THR A 1 312 ? 11.205 2.186 -11.979 1.00 97.69 312 THR A N 1
ATOM 2498 C CA . THR A 1 312 ? 11.683 2.853 -10.765 1.00 97.69 312 THR A CA 1
ATOM 2499 C C . THR A 1 312 ? 11.550 1.900 -9.571 1.00 97.69 312 THR A C 1
ATOM 2501 O O . THR A 1 312 ? 10.423 1.597 -9.159 1.00 97.69 312 THR A O 1
ATOM 2504 N N . PRO A 1 313 ? 12.655 1.406 -8.974 1.00 98.50 313 PRO A N 1
ATOM 2505 C CA . PRO A 1 313 ? 12.582 0.477 -7.852 1.00 98.50 313 PRO A CA 1
ATOM 2506 C C . PRO A 1 313 ? 11.737 0.969 -6.676 1.00 98.50 313 PRO A C 1
ATOM 2508 O O . PRO A 1 313 ? 10.969 0.174 -6.126 1.00 98.50 313 PRO A O 1
ATOM 2511 N N . ALA A 1 314 ? 11.799 2.264 -6.344 1.00 98.50 314 ALA A N 1
ATOM 2512 C CA . ALA A 1 314 ? 11.034 2.857 -5.246 1.00 98.50 314 ALA A CA 1
ATOM 2513 C C . ALA A 1 314 ? 9.515 2.685 -5.409 1.00 98.50 314 ALA A C 1
ATOM 2515 O O . ALA A 1 314 ? 8.821 2.426 -4.426 1.00 98.50 314 ALA A O 1
ATOM 2516 N N . GLY A 1 315 ? 8.994 2.718 -6.641 1.00 98.31 315 GLY A N 1
ATOM 2517 C CA . GLY A 1 315 ? 7.574 2.483 -6.895 1.00 98.31 315 GLY A CA 1
ATOM 2518 C C . GLY A 1 315 ? 7.135 1.064 -6.531 1.00 98.31 315 GLY A C 1
ATOM 2519 O O . GLY A 1 315 ? 6.069 0.887 -5.955 1.00 98.31 315 GLY A O 1
ATOM 2520 N N . SER A 1 316 ? 7.955 0.045 -6.791 1.00 98.50 316 SER A N 1
ATOM 2521 C CA . SER A 1 316 ? 7.656 -1.328 -6.349 1.00 98.50 316 SER A CA 1
ATOM 2522 C C . SER A 1 316 ? 7.975 -1.568 -4.870 1.00 98.50 316 SER A C 1
ATOM 2524 O O . SER A 1 316 ? 7.122 -2.050 -4.128 1.00 98.50 316 SER A O 1
ATOM 2526 N N . LEU A 1 317 ? 9.180 -1.218 -4.409 1.00 98.75 317 LEU A N 1
ATOM 2527 C CA . LEU A 1 317 ? 9.641 -1.510 -3.048 1.00 98.75 317 LEU A CA 1
ATOM 2528 C C . LEU A 1 317 ? 8.859 -0.710 -1.998 1.00 98.75 317 LEU A C 1
ATOM 2530 O O . LEU A 1 317 ? 8.513 -1.253 -0.949 1.00 98.75 317 LEU A O 1
ATOM 2534 N N . GLY A 1 318 ? 8.482 0.532 -2.314 1.00 98.56 318 GLY A N 1
ATOM 2535 C CA . GLY A 1 318 ? 7.569 1.348 -1.511 1.00 98.56 318 GLY A CA 1
ATOM 2536 C C . GLY A 1 318 ? 6.158 0.759 -1.383 1.00 98.56 318 GLY A C 1
ATOM 2537 O O . GLY A 1 318 ? 5.387 1.199 -0.537 1.00 98.56 318 GLY A O 1
ATOM 2538 N N . SER A 1 319 ? 5.815 -0.268 -2.167 1.00 98.75 319 SER A N 1
ATOM 2539 C CA . SER A 1 319 ? 4.530 -0.972 -2.111 1.00 98.75 319 SER A CA 1
ATOM 2540 C C . SER A 1 319 ? 4.597 -2.350 -1.436 1.00 98.75 319 SER A C 1
ATOM 2542 O O . SER A 1 319 ? 3.609 -3.088 -1.468 1.00 98.75 319 SER A O 1
ATOM 2544 N N . ILE A 1 320 ? 5.713 -2.715 -0.787 1.00 98.56 320 ILE A N 1
ATOM 2545 C CA . ILE A 1 320 ? 5.888 -4.049 -0.176 1.00 98.56 320 ILE A CA 1
ATOM 2546 C C . ILE A 1 320 ? 4.767 -4.425 0.802 1.00 98.56 320 ILE A C 1
ATOM 2548 O O . ILE A 1 320 ? 4.336 -5.572 0.845 1.00 98.56 320 ILE A O 1
ATOM 2552 N N . VAL A 1 321 ? 4.247 -3.456 1.556 1.00 95.81 321 VAL A N 1
ATOM 2553 C CA . VAL A 1 321 ? 3.196 -3.704 2.551 1.00 95.81 321 VAL A CA 1
ATOM 2554 C C . VAL A 1 321 ? 1.848 -4.042 1.905 1.00 95.81 321 VAL A C 1
ATOM 2556 O O . VAL A 1 321 ? 0.992 -4.640 2.551 1.00 95.81 321 VAL A O 1
ATOM 2559 N N . PHE A 1 322 ? 1.657 -3.668 0.637 1.00 95.00 322 PHE A N 1
ATOM 2560 C CA . PHE A 1 322 ? 0.431 -3.908 -0.116 1.00 95.00 322 PHE A CA 1
ATOM 2561 C C . PHE A 1 322 ? 0.472 -5.237 -0.880 1.00 95.00 322 PHE A C 1
ATOM 2563 O O . PHE A 1 322 ? -0.540 -5.936 -0.952 1.00 95.00 322 PHE A O 1
ATOM 2570 N N . THR A 1 323 ? 1.626 -5.580 -1.460 1.00 93.31 323 THR A N 1
ATOM 2571 C CA . THR A 1 323 ? 1.820 -6.766 -2.317 1.00 93.31 323 THR A CA 1
ATOM 2572 C C . THR A 1 323 ? 3.182 -7.425 -2.044 1.00 93.31 323 THR A C 1
ATOM 2574 O O . THR A 1 323 ? 4.094 -7.324 -2.871 1.00 93.31 323 THR A O 1
ATOM 2577 N N . PRO A 1 324 ? 3.380 -8.046 -0.866 1.00 92.44 324 PRO A N 1
ATOM 2578 C CA . PRO A 1 324 ? 4.704 -8.484 -0.427 1.00 92.44 324 PRO A CA 1
ATOM 2579 C C . PRO A 1 324 ? 5.302 -9.579 -1.310 1.00 92.44 324 PRO A C 1
ATOM 2581 O O . PRO A 1 324 ? 6.483 -9.516 -1.635 1.00 92.44 324 PRO A O 1
ATOM 2584 N N . GLU A 1 325 ? 4.507 -10.557 -1.749 1.00 88.19 325 GLU A N 1
ATOM 2585 C CA . GLU A 1 325 ? 4.995 -11.657 -2.592 1.00 88.19 325 GLU A CA 1
ATOM 2586 C C . GLU A 1 325 ? 5.507 -11.143 -3.945 1.00 88.19 325 GLU A C 1
ATOM 2588 O O . GLU A 1 325 ? 6.607 -11.498 -4.380 1.00 88.19 325 GLU A O 1
ATOM 2593 N N . GLU A 1 326 ? 4.741 -10.256 -4.585 1.00 94.06 326 GLU A N 1
ATOM 2594 C CA . GLU A 1 326 ? 5.104 -9.640 -5.858 1.00 94.06 326 GLU A CA 1
ATOM 2595 C C . GLU A 1 326 ? 6.346 -8.750 -5.722 1.00 94.06 326 GLU A C 1
ATOM 2597 O O . GLU A 1 326 ? 7.237 -8.798 -6.570 1.00 94.06 326 GLU A O 1
ATOM 2602 N N . VAL A 1 327 ? 6.443 -7.973 -4.639 1.00 98.44 327 VAL A N 1
ATOM 2603 C CA . VAL A 1 327 ? 7.584 -7.078 -4.401 1.00 98.44 327 VAL A CA 1
ATOM 2604 C C . VAL A 1 327 ? 8.854 -7.852 -4.063 1.00 98.44 327 VAL A C 1
ATOM 2606 O O . VAL A 1 327 ? 9.919 -7.482 -4.548 1.00 98.44 327 VAL A O 1
ATOM 2609 N N . LEU A 1 328 ? 8.776 -8.949 -3.306 1.00 95.81 328 LEU A N 1
ATOM 2610 C CA . LEU A 1 328 ? 9.937 -9.808 -3.044 1.00 95.81 328 LEU A CA 1
ATOM 2611 C C . LEU A 1 328 ? 10.468 -10.454 -4.330 1.00 95.81 328 LEU A C 1
ATOM 2613 O O . LEU A 1 328 ? 11.681 -10.564 -4.512 1.00 95.81 328 LEU A O 1
ATOM 2617 N N . SER A 1 329 ? 9.578 -10.829 -5.253 1.00 94.94 329 SER A N 1
ATOM 2618 C CA . SER A 1 329 ? 9.974 -11.299 -6.586 1.00 94.94 329 SER A CA 1
ATOM 2619 C C . SER A 1 329 ? 10.705 -10.224 -7.383 1.00 94.94 329 SER A C 1
ATOM 2621 O O . SER A 1 329 ? 11.810 -10.457 -7.878 1.00 94.94 329 SER A O 1
ATOM 2623 N N . THR A 1 330 ? 10.151 -9.014 -7.403 1.00 97.94 330 THR A N 1
ATOM 2624 C CA . THR A 1 330 ? 10.774 -7.849 -8.034 1.00 97.94 330 THR A CA 1
ATOM 2625 C C . THR A 1 330 ? 12.113 -7.469 -7.403 1.00 97.94 330 THR A C 1
ATOM 2627 O O . THR A 1 330 ? 13.071 -7.190 -8.118 1.00 97.94 330 THR A O 1
ATOM 2630 N N . LEU A 1 331 ? 12.234 -7.540 -6.076 1.00 98.31 331 LEU A N 1
ATOM 2631 C CA . LEU A 1 331 ? 13.483 -7.285 -5.364 1.00 98.31 331 LEU A CA 1
ATOM 2632 C C . LEU A 1 331 ? 14.577 -8.258 -5.819 1.00 98.31 331 LEU A C 1
ATOM 2634 O O . LEU A 1 331 ? 15.665 -7.825 -6.194 1.00 98.31 331 LEU A O 1
ATOM 2638 N N . ARG A 1 332 ? 14.285 -9.566 -5.862 1.00 97.19 332 ARG A N 1
ATOM 2639 C CA . ARG A 1 332 ? 15.229 -10.566 -6.388 1.00 97.19 332 ARG A CA 1
ATOM 2640 C C . ARG A 1 332 ? 15.646 -10.241 -7.819 1.00 97.19 332 ARG A C 1
ATOM 2642 O O . ARG A 1 332 ? 16.832 -10.322 -8.127 1.00 97.19 332 ARG A O 1
ATOM 2649 N N . HIS A 1 333 ? 14.692 -9.854 -8.664 1.00 96.44 333 HIS A N 1
ATOM 2650 C CA . HIS A 1 333 ? 14.939 -9.512 -10.059 1.00 96.44 333 HIS A CA 1
ATOM 2651 C C . HIS A 1 333 ? 15.840 -8.279 -10.220 1.00 96.44 333 HIS A C 1
ATOM 2653 O O . HIS A 1 333 ? 16.832 -8.351 -10.942 1.00 96.44 333 HIS A O 1
ATOM 2659 N N . TYR A 1 334 ? 15.590 -7.180 -9.506 1.00 97.94 334 TYR A N 1
ATOM 2660 C CA . TYR A 1 334 ? 16.437 -5.982 -9.580 1.00 97.94 334 TYR A CA 1
ATOM 2661 C C . TYR A 1 334 ? 17.886 -6.243 -9.187 1.00 97.94 334 TYR A C 1
ATOM 2663 O O . TYR A 1 334 ? 18.802 -5.765 -9.853 1.00 97.94 334 TYR A O 1
ATOM 2671 N N . TYR A 1 335 ? 18.108 -7.075 -8.170 1.00 97.44 335 TYR A N 1
ATOM 2672 C CA . TYR A 1 335 ? 19.453 -7.461 -7.750 1.00 97.44 335 TYR A CA 1
ATOM 2673 C C . TYR A 1 335 ? 20.177 -8.394 -8.740 1.00 97.44 335 TYR A C 1
ATOM 2675 O O . TYR A 1 335 ? 21.353 -8.697 -8.537 1.00 97.44 335 TYR A O 1
ATOM 2683 N N . THR A 1 336 ? 19.530 -8.806 -9.840 1.00 95.56 336 THR A N 1
ATOM 2684 C CA . THR A 1 336 ? 20.206 -9.459 -10.976 1.00 95.56 336 THR A CA 1
ATOM 2685 C C . THR A 1 336 ? 20.861 -8.476 -11.952 1.00 95.56 336 THR A C 1
ATOM 2687 O O . THR A 1 336 ? 21.649 -8.919 -12.784 1.00 95.56 336 THR A O 1
ATOM 2690 N N . TYR A 1 337 ? 20.600 -7.165 -11.834 1.00 95.38 337 TYR A N 1
ATOM 2691 C CA . TYR A 1 337 ? 21.179 -6.111 -12.677 1.00 95.38 337 TYR A CA 1
ATOM 2692 C C . TYR A 1 337 ? 22.317 -5.382 -11.945 1.00 95.38 337 TYR A C 1
ATOM 2694 O O . TYR A 1 337 ? 22.057 -4.458 -11.172 1.00 95.38 337 TYR A O 1
ATOM 2702 N N . PRO A 1 338 ? 23.600 -5.702 -12.206 1.00 95.88 338 PRO A N 1
ATOM 2703 C CA . PRO A 1 338 ? 24.710 -5.127 -11.442 1.00 95.88 338 PRO A CA 1
ATOM 2704 C C . PRO A 1 338 ? 24.810 -3.603 -11.567 1.00 95.88 338 PRO A C 1
ATOM 2706 O O . PRO A 1 338 ? 25.193 -2.928 -10.619 1.00 95.88 338 PRO A O 1
ATOM 2709 N N . ASN A 1 339 ? 24.430 -3.047 -12.722 1.00 97.19 339 ASN A N 1
ATOM 2710 C CA . ASN A 1 339 ? 24.496 -1.606 -12.988 1.00 97.19 339 ASN A CA 1
ATOM 2711 C C . ASN A 1 339 ? 23.398 -0.798 -12.279 1.00 97.19 339 ASN A C 1
ATOM 2713 O O . ASN A 1 339 ? 23.528 0.427 -12.165 1.00 97.19 339 ASN A O 1
ATOM 2717 N N . LEU A 1 340 ? 22.344 -1.470 -11.802 1.00 97.81 340 LEU A N 1
ATOM 2718 C CA . LEU A 1 340 ? 21.284 -0.879 -10.990 1.00 97.81 340 LEU A CA 1
ATOM 2719 C C . LEU A 1 340 ? 21.681 -0.797 -9.510 1.00 97.81 340 LEU A C 1
ATOM 2721 O O . LEU A 1 340 ? 21.037 -0.083 -8.758 1.00 97.81 340 LEU A O 1
ATOM 2725 N N . ILE A 1 341 ? 22.742 -1.479 -9.078 1.00 97.75 341 ILE A N 1
ATOM 2726 C CA . ILE A 1 341 ? 23.216 -1.442 -7.692 1.00 97.75 341 ILE A CA 1
ATOM 2727 C C . ILE A 1 341 ? 24.248 -0.313 -7.554 1.00 97.75 341 ILE A C 1
ATOM 2729 O O . ILE A 1 341 ? 25.176 -0.195 -8.357 1.00 97.75 341 ILE A O 1
ATOM 2733 N N . GLY A 1 342 ? 24.075 0.544 -6.553 1.00 96.00 342 GLY A N 1
ATOM 2734 C CA . GLY A 1 342 ? 24.990 1.624 -6.187 1.00 96.00 342 GLY A CA 1
ATOM 2735 C C . GLY A 1 342 ? 25.313 1.629 -4.691 1.00 96.00 342 GLY A C 1
ATOM 2736 O O . GLY A 1 342 ? 24.909 0.736 -3.946 1.00 96.00 342 GLY A O 1
ATOM 2737 N N . ASP A 1 343 ? 26.023 2.666 -4.242 1.00 95.88 343 ASP A N 1
ATOM 2738 C CA . ASP A 1 343 ? 26.514 2.784 -2.855 1.00 95.88 343 ASP A CA 1
ATOM 2739 C C . ASP A 1 343 ? 25.386 2.846 -1.810 1.00 95.88 343 ASP A C 1
ATOM 2741 O O . ASP A 1 343 ? 25.578 2.486 -0.649 1.00 95.88 343 ASP A O 1
ATOM 2745 N N . TYR A 1 344 ? 24.195 3.269 -2.238 1.00 98.44 344 TYR A N 1
ATOM 2746 C CA . TYR A 1 344 ? 22.997 3.395 -1.410 1.00 98.44 344 TYR A CA 1
ATOM 2747 C C . TYR A 1 344 ? 21.920 2.355 -1.750 1.00 98.44 344 TYR A C 1
ATOM 2749 O O . TYR A 1 344 ? 20.740 2.576 -1.490 1.00 98.44 344 TYR A O 1
ATOM 2757 N N . GLY A 1 345 ? 22.310 1.206 -2.313 1.00 98.06 345 GLY A N 1
ATOM 2758 C CA . GLY A 1 345 ? 21.396 0.140 -2.732 1.00 98.06 345 GLY A CA 1
ATOM 2759 C C . GLY A 1 345 ? 20.978 0.325 -4.187 1.00 98.06 345 GLY A C 1
ATOM 2760 O O . GLY A 1 345 ? 21.772 0.797 -4.999 1.00 98.06 345 GLY A O 1
ATOM 2761 N N . LEU A 1 346 ? 19.743 -0.028 -4.539 1.00 98.50 346 LEU A N 1
ATOM 2762 C CA . LEU A 1 346 ? 19.255 0.145 -5.913 1.00 98.50 346 LEU A CA 1
ATOM 2763 C C . LEU A 1 346 ? 19.217 1.632 -6.322 1.00 98.50 346 LEU A C 1
ATOM 2765 O O . LEU A 1 346 ? 18.812 2.480 -5.532 1.00 98.50 346 LEU A O 1
ATOM 2769 N N . LYS A 1 347 ? 19.645 1.970 -7.538 1.00 98.38 347 LYS A N 1
ATOM 2770 C CA . LYS A 1 347 ? 19.588 3.342 -8.067 1.00 98.38 347 LYS A CA 1
ATOM 2771 C C . LYS A 1 347 ? 18.151 3.764 -8.374 1.00 98.38 347 LYS A C 1
ATOM 2773 O O . LYS A 1 347 ? 17.247 2.931 -8.358 1.00 98.38 347 LYS A O 1
ATOM 2778 N N . ASP A 1 348 ? 17.970 5.049 -8.668 1.00 98.00 348 ASP A N 1
ATOM 2779 C CA . ASP A 1 348 ? 16.651 5.671 -8.825 1.00 98.00 348 ASP A CA 1
ATOM 2780 C C . ASP A 1 348 ? 15.762 4.969 -9.862 1.00 98.00 348 ASP A C 1
ATOM 2782 O O . ASP A 1 348 ? 14.614 4.640 -9.587 1.00 98.00 348 ASP A O 1
ATOM 2786 N N . ALA A 1 349 ? 16.314 4.658 -11.039 1.00 98.31 349 ALA A N 1
ATOM 2787 C CA . ALA A 1 349 ? 15.589 3.995 -12.118 1.00 98.31 349 ALA A CA 1
ATOM 2788 C C . ALA A 1 349 ? 16.526 3.311 -13.129 1.00 98.31 349 ALA A C 1
ATOM 2790 O O . ALA A 1 349 ? 17.747 3.491 -13.105 1.00 98.31 349 ALA A O 1
ATOM 2791 N N . TYR A 1 350 ? 15.957 2.534 -14.053 1.00 98.56 350 TYR A N 1
ATOM 2792 C CA . TYR A 1 350 ? 16.661 1.974 -15.212 1.00 98.56 350 TYR A CA 1
ATOM 2793 C C . TYR A 1 350 ? 15.737 1.812 -16.423 1.00 98.56 350 TYR A C 1
ATOM 2795 O O . TYR A 1 350 ? 14.514 1.768 -16.293 1.00 98.56 350 TYR A O 1
ATOM 2803 N N . ASN A 1 351 ? 16.330 1.747 -17.616 1.00 98.38 351 ASN A N 1
ATOM 2804 C CA . ASN A 1 351 ? 15.638 1.615 -18.893 1.00 98.38 351 ASN A CA 1
ATOM 2805 C C . ASN A 1 351 ? 16.512 0.820 -19.887 1.00 98.38 351 ASN A C 1
ATOM 2807 O O . ASN A 1 351 ? 17.584 1.276 -20.295 1.00 98.38 351 ASN A O 1
ATOM 2811 N N . LEU A 1 352 ? 16.044 -0.363 -20.293 1.00 96.06 352 LEU A N 1
ATOM 2812 C CA . LEU A 1 352 ? 16.722 -1.283 -21.216 1.00 96.06 352 LEU A CA 1
ATOM 2813 C C . LEU A 1 352 ? 16.331 -1.058 -22.692 1.00 96.06 352 LEU A C 1
ATOM 2815 O O . LEU A 1 352 ? 16.869 -1.706 -23.593 1.00 96.06 352 LEU A O 1
ATOM 2819 N N . ASP A 1 353 ? 15.382 -0.157 -22.960 1.00 92.81 353 ASP A N 1
ATOM 2820 C CA . ASP A 1 353 ? 14.876 0.149 -24.303 1.00 92.81 353 ASP A CA 1
ATOM 2821 C C . ASP A 1 353 ? 15.715 1.198 -25.044 1.00 92.81 353 ASP A C 1
ATOM 2823 O O . ASP A 1 353 ? 15.603 1.345 -26.265 1.00 92.81 353 ASP A O 1
ATOM 2827 N N . VAL A 1 354 ? 16.596 1.900 -24.332 1.00 93.56 354 VAL A N 1
ATO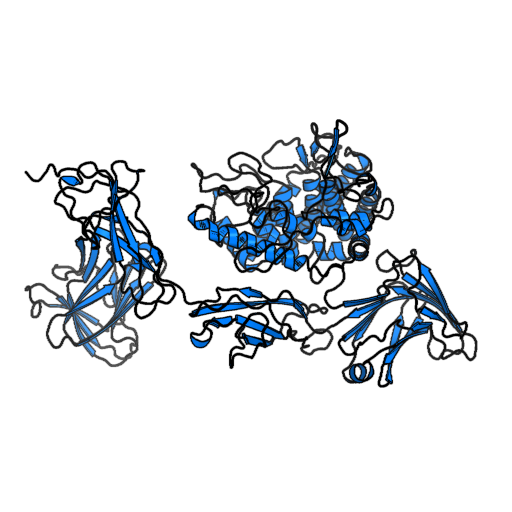M 2828 C CA . VAL A 1 354 ? 17.551 2.854 -24.905 1.00 93.56 354 VAL A CA 1
ATOM 2829 C C . VAL A 1 354 ? 18.923 2.209 -25.140 1.00 93.56 354 VAL A C 1
ATOM 2831 O O . VAL A 1 354 ? 19.264 1.196 -24.537 1.00 93.56 354 VAL A O 1
ATOM 2834 N N . SER A 1 355 ? 19.705 2.770 -26.071 1.00 92.38 355 SER A N 1
ATOM 2835 C CA . SER A 1 355 ? 21.040 2.268 -26.429 1.00 92.38 355 SER A CA 1
ATOM 2836 C C . SER A 1 355 ? 22.099 3.367 -26.257 1.00 92.38 355 SER A C 1
ATOM 2838 O O . SER A 1 355 ? 22.033 4.365 -26.983 1.00 92.38 355 SER A O 1
ATOM 2840 N N . PRO A 1 356 ? 23.111 3.184 -25.385 1.00 93.12 356 PRO A N 1
ATOM 2841 C CA . PRO A 1 356 ? 23.278 2.048 -24.465 1.00 93.12 356 PRO A CA 1
ATOM 2842 C C . PRO A 1 356 ? 22.151 1.976 -23.420 1.00 93.12 356 PRO A C 1
ATOM 2844 O O . PRO A 1 356 ? 21.448 2.968 -23.227 1.00 93.12 356 PRO A O 1
ATOM 2847 N N . GLU A 1 357 ? 21.998 0.820 -22.761 1.00 97.00 357 GLU A N 1
ATOM 2848 C CA . GLU A 1 357 ? 21.087 0.676 -21.616 1.00 97.00 357 GLU A CA 1
ATOM 2849 C C . GLU A 1 357 ? 21.353 1.786 -20.598 1.00 97.00 357 GLU A C 1
ATOM 2851 O O . GLU A 1 357 ? 22.509 2.115 -20.305 1.00 97.00 357 GLU A O 1
ATOM 2856 N N . TRP A 1 358 ? 20.284 2.363 -20.063 1.00 98.44 358 TRP A N 1
ATOM 2857 C CA . TRP A 1 358 ? 20.377 3.475 -19.135 1.00 98.44 358 TRP A CA 1
ATOM 2858 C C . TRP A 1 358 ? 20.054 3.015 -17.718 1.00 98.44 358 TRP A C 1
ATOM 2860 O O . TRP A 1 358 ? 19.074 2.316 -17.477 1.00 98.44 358 TRP A O 1
ATOM 2870 N N . TYR A 1 359 ? 20.883 3.448 -16.778 1.00 98.31 359 TYR A N 1
ATOM 2871 C CA . TYR A 1 359 ? 20.695 3.273 -15.345 1.00 98.31 359 TYR A CA 1
ATOM 2872 C C . TYR A 1 359 ? 20.864 4.652 -14.715 1.00 98.31 359 TYR A C 1
ATOM 2874 O O . TYR A 1 359 ? 21.753 5.400 -15.139 1.00 98.31 359 TYR A O 1
ATOM 2882 N N . GLY A 1 360 ? 20.029 4.977 -13.728 1.00 96.75 360 GLY A N 1
ATOM 2883 C CA . GLY A 1 360 ? 20.053 6.256 -13.026 1.00 96.75 360 GLY A CA 1
ATOM 2884 C C . GLY A 1 360 ? 21.476 6.621 -12.593 1.00 96.75 360 GLY A C 1
ATOM 2885 O O . GLY A 1 360 ? 22.217 5.743 -12.137 1.00 96.75 360 GLY A O 1
ATOM 2886 N N . PRO A 1 361 ? 21.920 7.873 -12.785 1.00 95.44 361 PRO A N 1
ATOM 2887 C CA . PRO A 1 361 ? 23.258 8.286 -12.375 1.00 95.44 361 PRO A CA 1
ATOM 2888 C C . PRO A 1 361 ? 23.368 8.482 -10.855 1.00 95.44 361 PRO A C 1
ATOM 2890 O O . PRO A 1 361 ? 24.485 8.526 -10.337 1.00 95.44 361 PRO A O 1
ATOM 2893 N N . ASP A 1 362 ? 22.235 8.591 -10.161 1.00 95.38 362 ASP A N 1
ATOM 2894 C CA . ASP A 1 362 ? 22.116 8.936 -8.750 1.00 95.38 362 ASP A CA 1
ATOM 2895 C C . ASP A 1 362 ? 20.969 8.179 -8.043 1.00 95.38 362 ASP A C 1
ATOM 2897 O O . ASP A 1 362 ? 20.382 7.227 -8.574 1.00 95.38 362 ASP A O 1
ATOM 2901 N N . VAL A 1 363 ? 20.744 8.545 -6.780 1.00 98.25 363 VAL A N 1
ATOM 2902 C CA . VAL A 1 363 ? 19.569 8.194 -5.973 1.00 98.25 363 VAL A CA 1
ATOM 2903 C C . VAL A 1 363 ? 18.917 9.467 -5.450 1.00 98.25 363 VAL A C 1
ATOM 2905 O O . VAL A 1 363 ? 19.623 10.427 -5.128 1.00 98.25 363 VAL A O 1
ATOM 2908 N N . ILE A 1 364 ? 17.595 9.448 -5.289 1.00 98.44 364 ILE A N 1
ATOM 2909 C CA . ILE A 1 364 ? 16.819 10.559 -4.731 1.00 98.44 364 ILE A CA 1
ATOM 2910 C C . ILE A 1 364 ? 16.365 10.221 -3.302 1.00 98.44 364 ILE A C 1
ATOM 2912 O O . ILE A 1 364 ? 15.972 9.094 -2.989 1.00 98.44 364 ILE A O 1
ATOM 2916 N N . GLY A 1 365 ? 16.414 11.206 -2.403 1.00 98.50 365 GLY A N 1
ATOM 2917 C CA . GLY A 1 365 ? 16.109 11.025 -0.986 1.00 98.50 365 GLY A CA 1
ATOM 2918 C C . GLY A 1 365 ? 14.669 10.601 -0.705 1.00 98.50 365 GLY A C 1
ATOM 2919 O O . GLY A 1 365 ? 14.446 9.775 0.176 1.00 98.50 365 GLY A O 1
ATOM 2920 N N . ILE A 1 366 ? 13.690 11.096 -1.466 1.00 98.56 366 ILE A N 1
ATOM 2921 C CA . ILE A 1 366 ? 12.288 10.671 -1.312 1.00 98.56 366 ILE A CA 1
ATOM 2922 C C . ILE A 1 366 ? 12.079 9.206 -1.728 1.00 98.56 366 ILE A C 1
ATOM 2924 O O . ILE A 1 366 ? 11.375 8.471 -1.035 1.00 98.56 366 ILE A O 1
ATOM 2928 N N . ASP A 1 367 ? 12.782 8.746 -2.762 1.00 98.75 367 ASP A N 1
ATOM 2929 C CA . ASP A 1 367 ? 12.706 7.379 -3.287 1.00 98.75 367 ASP A CA 1
ATOM 2930 C C . ASP A 1 367 ? 13.377 6.378 -2.339 1.00 98.75 367 ASP A C 1
ATOM 2932 O O . ASP A 1 367 ? 12.841 5.301 -2.042 1.00 98.75 367 ASP A O 1
ATOM 2936 N N . LYS A 1 368 ? 14.517 6.767 -1.758 1.00 98.81 368 LYS A N 1
ATOM 2937 C CA . LYS A 1 368 ? 15.173 5.997 -0.692 1.00 98.81 368 LYS A CA 1
ATOM 2938 C C . LYS A 1 368 ? 14.386 6.006 0.608 1.00 98.81 368 LYS A C 1
ATOM 2940 O O . LYS A 1 368 ? 14.355 5.002 1.320 1.00 98.81 368 LYS A O 1
ATOM 2945 N N . GLY A 1 369 ? 13.724 7.118 0.897 1.00 98.81 369 GLY A N 1
ATOM 2946 C CA . GLY A 1 369 ? 12.914 7.299 2.090 1.00 98.81 369 GLY A CA 1
ATOM 2947 C C . GLY A 1 369 ? 11.718 6.372 2.083 1.00 98.81 369 GLY A C 1
ATOM 2948 O O . GLY A 1 369 ? 11.548 5.579 3.011 1.00 98.81 369 GLY A O 1
ATOM 2949 N N . ILE A 1 370 ? 10.928 6.415 1.009 1.00 98.88 370 ILE A N 1
ATOM 2950 C CA . ILE A 1 370 ? 9.740 5.574 0.912 1.00 98.88 370 ILE A CA 1
ATOM 2951 C C . ILE A 1 370 ? 10.091 4.088 0.889 1.00 98.88 370 ILE A C 1
ATOM 2953 O O . ILE A 1 370 ? 9.428 3.297 1.560 1.00 98.88 370 ILE A O 1
ATOM 2957 N N . THR A 1 371 ? 11.179 3.726 0.202 1.00 98.88 371 THR A N 1
ATOM 2958 C CA . THR A 1 371 ? 11.717 2.364 0.203 1.00 98.88 371 THR A CA 1
ATOM 2959 C C . THR A 1 371 ? 12.014 1.916 1.633 1.00 98.88 371 THR A C 1
ATOM 2961 O O . THR A 1 371 ? 11.417 0.956 2.113 1.00 98.88 371 THR A O 1
ATOM 2964 N N . LEU A 1 372 ? 12.866 2.640 2.362 1.00 98.94 372 LEU A N 1
ATOM 2965 C CA . LEU A 1 372 ? 13.278 2.253 3.711 1.00 98.94 372 LEU A CA 1
ATOM 2966 C C . LEU A 1 372 ? 12.099 2.144 4.690 1.00 98.94 372 LEU A C 1
ATOM 2968 O O . LEU A 1 372 ? 11.981 1.149 5.406 1.00 98.94 372 LEU A O 1
ATOM 2972 N N . LEU A 1 373 ? 11.227 3.154 4.733 1.00 98.88 373 LEU A N 1
ATOM 2973 C CA . LEU A 1 373 ? 10.131 3.192 5.703 1.00 98.88 373 LEU A CA 1
ATOM 2974 C C . LEU A 1 373 ? 9.123 2.061 5.465 1.00 98.88 373 LEU A C 1
ATOM 2976 O O . LEU A 1 373 ? 8.666 1.435 6.422 1.00 98.88 373 LEU A O 1
ATOM 2980 N N . MET A 1 374 ? 8.792 1.769 4.206 1.00 98.88 374 MET A N 1
ATOM 2981 C CA . MET A 1 374 ? 7.815 0.728 3.876 1.00 98.88 374 MET A CA 1
ATOM 2982 C C . MET A 1 374 ? 8.392 -0.677 4.070 1.00 98.88 374 MET A C 1
ATOM 2984 O O . MET A 1 374 ? 7.683 -1.549 4.577 1.00 98.88 374 MET A O 1
ATOM 2988 N N . LEU A 1 375 ? 9.682 -0.889 3.770 1.00 98.88 375 LEU A N 1
ATOM 2989 C CA . LEU A 1 375 ? 10.383 -2.130 4.119 1.00 98.88 375 LEU A CA 1
ATOM 2990 C C . LEU A 1 375 ? 10.400 -2.358 5.639 1.00 98.88 375 LEU A C 1
ATOM 2992 O O . LEU A 1 375 ? 10.145 -3.473 6.098 1.00 98.88 375 LEU A O 1
ATOM 2996 N N . GLU A 1 376 ? 10.643 -1.315 6.437 1.00 98.88 376 GLU A N 1
ATOM 2997 C CA . GLU A 1 376 ? 10.611 -1.436 7.897 1.00 98.88 376 GLU A CA 1
ATOM 2998 C C . GLU A 1 376 ? 9.202 -1.734 8.419 1.00 98.88 376 GLU A C 1
ATOM 3000 O O . GLU A 1 376 ? 9.020 -2.633 9.241 1.00 98.88 376 GLU A O 1
ATOM 3005 N N . ASN A 1 377 ? 8.188 -1.030 7.915 1.00 98.50 377 ASN A N 1
ATOM 3006 C CA . ASN A 1 377 ? 6.801 -1.273 8.299 1.00 98.50 377 ASN A CA 1
ATOM 3007 C C . ASN A 1 377 ? 6.334 -2.691 7.946 1.00 98.50 377 ASN A C 1
ATOM 3009 O O . ASN A 1 377 ? 5.614 -3.302 8.733 1.00 98.50 377 ASN A O 1
ATOM 3013 N N . TYR A 1 378 ? 6.780 -3.243 6.815 1.00 98.06 378 TYR A N 1
ATOM 3014 C CA . TYR A 1 378 ? 6.541 -4.645 6.472 1.00 98.06 378 TYR A CA 1
ATOM 3015 C C . TYR A 1 378 ? 7.189 -5.607 7.477 1.00 98.06 378 TYR A C 1
ATOM 3017 O O . TYR A 1 378 ? 6.552 -6.568 7.904 1.00 98.06 378 TYR A O 1
ATOM 3025 N N . ARG A 1 379 ? 8.437 -5.343 7.883 1.00 97.12 379 ARG A N 1
ATOM 3026 C CA . ARG A 1 379 ? 9.200 -6.238 8.769 1.00 97.12 379 ARG A CA 1
ATOM 3027 C C . ARG A 1 379 ? 8.751 -6.174 10.234 1.00 97.12 379 ARG A C 1
ATOM 3029 O O . ARG A 1 379 ? 8.783 -7.199 10.909 1.00 97.12 379 ARG A O 1
ATOM 3036 N N . SER A 1 380 ? 8.388 -4.998 10.749 1.00 93.75 380 SER A N 1
ATOM 3037 C CA . SER A 1 380 ? 8.140 -4.790 12.190 1.00 93.75 380 SER A CA 1
ATOM 3038 C C . SER A 1 380 ? 6.936 -3.901 12.522 1.00 93.75 380 SER A C 1
ATOM 3040 O O . SER A 1 380 ? 6.471 -3.894 13.664 1.00 93.75 380 SER A O 1
ATOM 3042 N N . GLY A 1 381 ? 6.434 -3.124 11.558 1.00 95.69 381 GLY A N 1
ATOM 3043 C CA . GLY A 1 381 ? 5.429 -2.088 11.801 1.00 95.69 381 GLY A CA 1
ATOM 3044 C C . GLY A 1 381 ? 5.927 -0.925 12.668 1.00 95.69 381 GLY A C 1
ATOM 3045 O O . GLY A 1 381 ? 5.098 -0.205 13.221 1.00 95.69 381 GLY A O 1
ATOM 3046 N N . LEU A 1 382 ? 7.246 -0.751 12.838 1.00 98.50 382 LEU A N 1
ATOM 3047 C CA . LEU A 1 382 ? 7.844 0.217 13.769 1.00 98.50 382 LEU A CA 1
ATOM 3048 C C . LEU A 1 382 ? 7.277 1.633 13.617 1.00 98.50 382 LEU A C 1
ATOM 3050 O O . LEU A 1 382 ? 6.858 2.226 14.612 1.00 98.50 382 LEU A O 1
ATOM 3054 N N . VAL A 1 383 ? 7.249 2.174 12.394 1.00 98.75 383 VAL A N 1
ATOM 3055 C CA . VAL A 1 383 ? 6.825 3.563 12.159 1.00 98.75 383 VAL A CA 1
ATOM 3056 C C . VAL A 1 383 ? 5.349 3.723 12.509 1.00 98.75 383 VAL A C 1
ATOM 3058 O O . VAL A 1 383 ? 4.991 4.640 13.246 1.00 98.75 383 VAL A O 1
ATOM 3061 N N . TRP A 1 384 ? 4.500 2.789 12.078 1.00 98.12 384 TRP A N 1
ATOM 3062 C CA . TRP A 1 384 ? 3.084 2.778 12.448 1.00 98.12 384 TRP A CA 1
ATOM 3063 C C . TRP A 1 384 ? 2.861 2.654 13.951 1.00 98.12 384 TRP A C 1
ATOM 3065 O O . TRP A 1 384 ? 2.036 3.372 14.502 1.00 98.12 384 TRP A O 1
ATOM 3075 N N . ASN A 1 385 ? 3.608 1.792 14.641 1.00 95.75 385 ASN A N 1
ATOM 3076 C CA . ASN A 1 385 ? 3.476 1.616 16.087 1.00 95.75 385 ASN A CA 1
ATOM 3077 C C . ASN A 1 385 ? 3.812 2.900 16.853 1.00 95.75 385 ASN A C 1
ATOM 3079 O O . ASN A 1 385 ? 3.172 3.188 17.864 1.00 95.75 385 ASN A O 1
ATOM 3083 N N . LEU A 1 386 ? 4.792 3.672 16.379 1.00 97.94 386 LEU A N 1
ATOM 3084 C CA . LEU A 1 386 ? 5.141 4.975 16.944 1.00 97.94 386 LEU A CA 1
ATOM 3085 C C . LEU A 1 386 ? 4.067 6.017 16.633 1.00 97.94 386 LEU A C 1
ATOM 3087 O O . LEU A 1 386 ? 3.553 6.672 17.538 1.00 97.94 386 LEU A O 1
ATOM 3091 N N . MET A 1 387 ? 3.675 6.137 15.366 1.00 97.94 387 MET A N 1
ATOM 3092 C CA . MET A 1 387 ? 2.691 7.131 14.936 1.00 97.94 387 MET A CA 1
ATOM 3093 C C . MET A 1 387 ? 1.310 6.880 15.553 1.00 97.94 387 MET A C 1
ATOM 3095 O O . MET A 1 387 ? 0.663 7.827 15.989 1.00 97.94 387 MET A O 1
ATOM 3099 N N . ASN A 1 388 ? 0.897 5.621 15.721 1.00 92.06 388 ASN A N 1
ATOM 3100 C CA . ASN A 1 388 ? -0.353 5.251 16.389 1.00 92.06 388 ASN A CA 1
ATOM 3101 C C . ASN A 1 388 ? -0.386 5.630 17.880 1.00 92.06 388 ASN A C 1
ATOM 3103 O O . ASN A 1 388 ? -1.470 5.663 18.452 1.00 92.06 388 ASN A O 1
ATOM 3107 N N . GLN A 1 389 ? 0.752 5.926 18.523 1.00 89.44 389 GLN A N 1
ATOM 3108 C CA . GLN A 1 389 ? 0.801 6.454 19.898 1.00 89.44 389 GLN A CA 1
ATOM 3109 C C . GLN A 1 389 ? 0.682 7.980 19.946 1.00 89.44 389 GLN A C 1
ATOM 3111 O O . GLN A 1 389 ? 0.384 8.556 20.996 1.00 89.44 389 GLN A O 1
ATOM 3116 N N . ASN A 1 390 ? 0.930 8.658 18.825 1.00 93.56 390 ASN A N 1
ATOM 3117 C CA . ASN A 1 390 ? 0.928 10.104 18.785 1.00 93.56 390 ASN A CA 1
ATOM 3118 C C . ASN A 1 390 ? -0.510 10.645 18.797 1.00 93.56 390 ASN A C 1
ATOM 3120 O O . ASN A 1 390 ? -1.310 10.390 17.897 1.00 93.56 390 ASN A O 1
ATOM 3124 N N . LYS A 1 391 ? -0.823 11.474 19.797 1.00 88.94 391 LYS A N 1
ATOM 3125 C CA . LYS A 1 391 ? -2.159 12.071 19.962 1.00 88.94 391 LYS A CA 1
ATOM 3126 C C . LYS A 1 391 ? -2.630 12.889 18.751 1.00 88.94 391 LYS A C 1
ATOM 3128 O O . LYS A 1 391 ? -3.826 12.958 18.506 1.00 88.94 391 LYS A O 1
ATOM 3133 N N . TYR A 1 392 ? -1.723 13.522 17.999 1.00 93.19 392 TYR A N 1
ATOM 3134 C CA . TYR A 1 392 ? -2.105 14.316 16.827 1.00 93.19 392 TYR A CA 1
ATOM 3135 C C . TYR A 1 392 ? -2.463 13.425 15.646 1.00 93.19 392 TYR A C 1
ATOM 3137 O O . TYR A 1 392 ? -3.437 13.702 14.958 1.00 93.19 392 TYR A O 1
ATOM 3145 N N . VAL A 1 393 ? -1.742 12.320 15.463 1.00 94.94 393 VAL A N 1
ATOM 3146 C CA . VAL A 1 393 ? -2.074 11.304 14.457 1.00 94.94 393 VAL A CA 1
ATOM 3147 C C . VAL A 1 393 ? -3.459 10.717 14.732 1.00 94.94 393 VAL A C 1
ATOM 3149 O O . VAL A 1 393 ? -4.321 10.757 13.855 1.00 94.94 393 VAL A O 1
ATOM 3152 N N . GLN A 1 394 ? -3.706 10.265 15.968 1.00 88.88 394 GLN A N 1
ATOM 3153 C CA . GLN A 1 394 ? -5.013 9.738 16.381 1.00 88.88 394 GLN A CA 1
ATOM 3154 C C . GLN A 1 394 ? -6.132 10.771 16.179 1.00 88.88 394 GLN A C 1
ATOM 3156 O O . GLN A 1 394 ? -7.131 10.480 15.521 1.00 88.88 394 GLN A O 1
ATOM 3161 N N . SER A 1 395 ? -5.938 11.994 16.691 1.00 87.44 395 SER A N 1
ATOM 3162 C CA . SER A 1 395 ? -6.901 13.093 16.565 1.00 87.44 395 SER A CA 1
ATOM 3163 C C . SER A 1 395 ? -7.216 13.425 15.108 1.00 87.44 395 SER A C 1
ATOM 3165 O O . SER A 1 395 ? -8.375 13.620 14.754 1.00 87.44 395 SER A O 1
ATOM 3167 N N . GLY A 1 396 ? -6.190 13.501 14.261 1.00 93.44 396 GLY A N 1
ATOM 3168 C CA . GLY A 1 396 ? -6.309 13.907 12.865 1.00 93.44 396 GLY A CA 1
ATOM 3169 C C . GLY A 1 396 ? -7.102 12.912 12.045 1.00 93.44 396 GLY A C 1
ATOM 3170 O O . GLY A 1 396 ? -8.057 13.289 11.372 1.00 93.44 396 GLY A O 1
ATOM 3171 N N . MET A 1 397 ? -6.744 11.633 12.163 1.00 93.81 397 MET A N 1
ATOM 3172 C CA . MET A 1 397 ? -7.443 10.543 11.490 1.00 93.81 397 MET A CA 1
ATOM 3173 C C . MET A 1 397 ? -8.903 10.437 11.955 1.00 93.81 397 MET A C 1
ATOM 3175 O O . MET A 1 397 ? -9.796 10.292 11.122 1.00 93.81 397 MET A O 1
ATOM 3179 N N . LYS A 1 398 ? -9.161 10.585 13.263 1.00 88.00 398 LYS A N 1
ATOM 3180 C CA . LYS A 1 398 ? -10.523 10.598 13.821 1.00 88.00 398 LYS A CA 1
ATOM 3181 C C . LYS A 1 398 ? -11.347 11.765 13.269 1.00 88.00 398 LYS A C 1
ATOM 3183 O O . LYS A 1 398 ? -12.436 11.551 12.748 1.00 88.00 398 LYS A O 1
ATOM 3188 N N . LYS A 1 399 ? -10.805 12.988 13.296 1.00 89.19 399 LYS A N 1
ATOM 3189 C CA . LYS A 1 399 ? -11.502 14.207 12.846 1.00 89.19 399 LYS A CA 1
ATOM 3190 C C . LYS A 1 399 ? -11.896 14.192 11.376 1.00 89.19 399 LYS A C 1
ATOM 3192 O O . LYS A 1 399 ? -12.940 14.735 11.037 1.00 89.19 399 LYS A O 1
ATOM 3197 N N . VAL A 1 400 ? -11.092 13.581 10.506 1.00 92.88 400 VAL A N 1
ATOM 3198 C CA . VAL A 1 400 ? -11.466 13.419 9.090 1.00 92.88 400 VAL A CA 1
ATOM 3199 C C . VAL A 1 400 ? -12.443 12.258 8.866 1.00 92.88 400 VAL A C 1
ATOM 3201 O O . VAL A 1 400 ? -12.810 11.981 7.730 1.00 92.88 400 VAL A O 1
ATOM 3204 N N . GLY A 1 401 ? -12.884 11.565 9.919 1.00 88.88 401 GLY A N 1
ATOM 3205 C CA . GLY A 1 401 ? -13.903 10.519 9.852 1.00 88.88 401 GLY A CA 1
ATOM 3206 C C . GLY A 1 401 ? -13.379 9.123 9.513 1.00 88.88 401 GLY A C 1
ATOM 3207 O O . GLY A 1 401 ? -14.149 8.312 9.000 1.00 88.88 401 GLY A O 1
ATOM 3208 N N . LEU A 1 402 ? -12.098 8.823 9.767 1.00 90.31 402 LEU A N 1
ATOM 3209 C CA . LEU A 1 402 ? -11.601 7.448 9.669 1.00 90.31 402 LEU A CA 1
ATOM 3210 C C . LEU A 1 402 ? -12.060 6.631 10.879 1.00 90.31 402 LEU A C 1
ATOM 3212 O O . LEU A 1 402 ? -11.825 7.001 12.028 1.00 90.31 402 LEU A O 1
ATOM 3216 N N . THR A 1 403 ? -12.669 5.482 10.610 1.00 82.31 403 THR A N 1
ATOM 3217 C CA . THR A 1 403 ? -13.173 4.545 11.622 1.00 82.31 403 THR A CA 1
ATOM 3218 C C . THR A 1 403 ? -12.682 3.133 11.336 1.00 82.31 403 THR A C 1
ATOM 3220 O O . THR A 1 403 ? -12.334 2.809 10.202 1.00 82.31 403 THR A O 1
ATOM 3223 N N . GLU A 1 404 ? -12.637 2.276 12.356 1.00 78.19 404 GLU A N 1
ATOM 3224 C CA . GLU A 1 404 ? -12.315 0.859 12.157 1.00 78.19 404 GLU A CA 1
ATOM 3225 C C . GLU A 1 404 ? -13.413 0.181 11.324 1.00 78.19 404 GLU A C 1
ATOM 3227 O O . GLU A 1 404 ? -14.608 0.338 11.603 1.00 78.19 404 GLU A O 1
ATOM 3232 N N . ILE A 1 405 ? -13.019 -0.616 10.333 1.00 73.25 405 ILE A N 1
ATOM 3233 C CA . ILE A 1 405 ? -13.939 -1.383 9.492 1.00 73.25 405 ILE A CA 1
ATOM 3234 C C . ILE A 1 405 ? -14.780 -2.304 10.381 1.00 73.25 405 ILE A C 1
ATOM 3236 O O . ILE A 1 405 ? -14.264 -3.055 11.206 1.00 73.25 405 ILE A O 1
ATOM 3240 N N . GLY A 1 406 ? -16.102 -2.253 10.211 1.00 68.06 406 GLY A N 1
ATOM 3241 C CA . GLY A 1 406 ? -17.031 -3.064 11.004 1.00 68.06 406 GLY A CA 1
ATOM 3242 C C . GLY A 1 406 ? -17.273 -2.552 12.429 1.00 68.06 406 GLY A C 1
ATOM 3243 O O . GLY A 1 406 ? -17.916 -3.247 13.219 1.00 68.06 406 GLY A O 1
ATOM 3244 N N . SER A 1 407 ? -16.790 -1.351 12.765 1.00 74.19 407 SER A N 1
ATOM 3245 C CA . SER A 1 407 ? -17.213 -0.626 13.964 1.00 74.19 407 SER A CA 1
ATOM 3246 C C . SER A 1 407 ? -18.386 0.310 13.664 1.00 74.19 407 SER A C 1
ATOM 3248 O O . SER A 1 407 ? -18.573 0.779 12.543 1.00 74.19 407 SER A O 1
ATOM 3250 N N . THR A 1 408 ? -19.209 0.571 14.673 1.00 77.12 408 THR A N 1
ATOM 3251 C CA . THR A 1 408 ? -20.229 1.620 14.640 1.00 77.12 408 THR A CA 1
ATOM 3252 C C . THR A 1 408 ? -20.003 2.504 15.851 1.00 77.12 408 THR A C 1
ATOM 3254 O O . THR A 1 408 ? -20.104 2.044 16.991 1.00 77.12 408 THR A O 1
ATOM 3257 N N . VAL A 1 409 ? -19.657 3.763 15.597 1.00 80.44 409 VAL A N 1
ATOM 3258 C CA . VAL A 1 409 ? -19.516 4.781 16.637 1.00 80.44 409 VAL A CA 1
ATOM 3259 C C . VAL A 1 409 ? -20.904 5.067 17.205 1.00 80.44 409 VAL A C 1
ATOM 3261 O O . VAL A 1 409 ? -21.829 5.370 16.456 1.00 80.44 409 VAL A O 1
ATOM 3264 N N . ILE A 1 410 ? -21.055 4.924 18.521 1.00 82.50 410 ILE A N 1
ATOM 3265 C CA . ILE A 1 410 ? -22.270 5.324 19.238 1.00 82.50 410 ILE A CA 1
ATOM 3266 C C . ILE A 1 410 ? -22.173 6.806 19.594 1.00 82.50 410 ILE A C 1
ATOM 3268 O O . ILE A 1 410 ? -23.102 7.560 19.324 1.00 82.50 410 ILE A O 1
ATOM 3272 N N . ASP A 1 411 ? -21.066 7.206 20.219 1.00 84.62 411 ASP A N 1
ATOM 3273 C CA . ASP A 1 411 ? -20.763 8.595 20.557 1.00 84.62 411 ASP A CA 1
ATOM 3274 C C . ASP A 1 411 ? -19.249 8.728 20.751 1.00 84.62 411 ASP A C 1
ATOM 3276 O O . ASP A 1 411 ? -18.640 7.973 21.513 1.00 84.62 411 ASP A O 1
ATOM 3280 N N . ASP A 1 412 ? -18.630 9.654 20.033 1.00 78.94 412 ASP A N 1
ATOM 3281 C CA . ASP A 1 412 ? -17.192 9.905 20.092 1.00 78.94 412 ASP A CA 1
ATOM 3282 C C . ASP A 1 412 ? -16.827 11.118 20.950 1.00 78.94 412 ASP A C 1
ATOM 3284 O O . ASP A 1 412 ? -15.645 11.327 21.202 1.00 78.94 412 ASP A O 1
ATOM 3288 N N . PHE A 1 413 ? -17.832 11.881 21.400 1.00 84.38 413 PHE A N 1
ATOM 3289 C CA . PHE A 1 413 ? -17.730 13.065 22.251 1.00 84.38 413 PHE A CA 1
ATOM 3290 C C . PHE A 1 413 ? -16.851 14.209 21.724 1.00 84.38 413 PHE A C 1
ATOM 3292 O O . PHE A 1 413 ? -16.452 15.084 22.500 1.00 84.38 413 PHE A O 1
ATOM 3299 N N . ASP A 1 414 ? -16.612 14.263 20.413 1.00 73.50 414 ASP A N 1
ATOM 3300 C CA . ASP A 1 414 ? -15.709 15.237 19.784 1.00 73.50 414 ASP A CA 1
ATOM 3301 C C . ASP A 1 414 ? -16.384 16.564 19.399 1.00 73.50 414 ASP A C 1
ATOM 3303 O O . ASP A 1 414 ? -15.717 17.561 19.099 1.00 73.50 414 ASP A O 1
ATOM 3307 N N . GLY A 1 415 ? -17.720 16.591 19.401 1.00 63.44 415 GLY A N 1
ATOM 3308 C CA . GLY A 1 415 ? -18.527 17.761 19.059 1.00 63.44 415 GLY A CA 1
ATOM 3309 C C . GLY A 1 415 ? -18.518 18.880 20.114 1.00 63.44 415 GLY A C 1
ATOM 3310 O O . GLY A 1 415 ? -17.821 18.845 21.123 1.00 63.44 415 GLY A O 1
ATOM 3311 N N . ASN A 1 416 ? -19.342 19.910 19.894 1.00 53.09 416 ASN A N 1
ATOM 3312 C CA . ASN A 1 416 ? -19.582 20.980 20.882 1.00 53.09 416 ASN A CA 1
ATOM 3313 C C . ASN A 1 416 ? -20.816 20.719 21.765 1.00 53.09 416 ASN A C 1
ATOM 3315 O O . ASN A 1 416 ? -21.125 21.509 22.658 1.00 53.09 416 ASN A O 1
ATOM 3319 N N . THR A 1 417 ? -21.535 19.630 21.512 1.00 52.28 417 THR A N 1
ATOM 3320 C CA . THR A 1 417 ? -22.735 19.221 22.243 1.00 52.28 417 THR A CA 1
ATOM 3321 C C . THR A 1 417 ? -22.623 17.749 22.583 1.00 52.28 417 THR A C 1
ATOM 3323 O O . THR A 1 417 ? -22.222 16.966 21.727 1.00 52.28 417 THR A O 1
ATOM 3326 N N . ILE A 1 418 ? -22.996 17.369 23.805 1.00 61.09 418 ILE A N 1
ATOM 3327 C CA . ILE A 1 418 ? -23.187 15.957 24.153 1.00 61.09 418 ILE A CA 1
ATOM 3328 C C . ILE A 1 418 ? -24.237 15.398 23.183 1.00 61.09 418 ILE A C 1
ATOM 3330 O O . ILE A 1 418 ? -25.257 16.065 22.975 1.00 61.09 418 ILE A O 1
ATOM 3334 N N . GLY A 1 419 ? -23.995 14.227 22.582 1.00 62.47 419 GLY A N 1
ATOM 3335 C CA . GLY A 1 419 ? -24.955 13.586 21.686 1.00 62.47 419 GLY A CA 1
ATOM 3336 C C . GLY A 1 419 ? -26.361 13.568 22.297 1.00 62.47 419 GLY A C 1
ATOM 3337 O O . GLY A 1 419 ? -26.531 13.361 23.505 1.00 62.47 419 GLY A O 1
ATOM 3338 N N . SER A 1 420 ? -27.387 13.846 21.486 1.00 55.75 420 SER A N 1
ATOM 3339 C CA . SER A 1 420 ? -28.773 13.890 21.957 1.00 55.75 420 SER A CA 1
ATOM 3340 C C . SER A 1 420 ? -29.179 12.511 22.480 1.00 55.75 420 SER A C 1
ATOM 3342 O O . SER A 1 420 ? -29.426 11.606 21.689 1.00 55.75 420 SER A O 1
ATOM 3344 N N . GLY A 1 421 ? -29.233 12.340 23.801 1.00 74.81 421 GLY A N 1
ATOM 3345 C CA . GLY A 1 421 ? -29.632 11.071 24.415 1.00 74.81 421 GLY A CA 1
ATOM 3346 C C . GLY A 1 421 ? -29.040 10.807 25.796 1.00 74.81 421 GLY A C 1
ATOM 3347 O O . GLY A 1 421 ? -29.632 10.027 26.541 1.00 74.81 421 GLY A O 1
ATOM 3348 N N . TRP A 1 422 ? -27.931 11.462 26.156 1.00 89.12 422 TRP A N 1
ATOM 3349 C CA . TRP A 1 422 ? -27.349 11.359 27.495 1.00 89.12 422 TRP A CA 1
ATOM 3350 C C . TRP A 1 422 ? -28.129 12.187 28.514 1.00 89.12 422 TRP A C 1
ATOM 3352 O O . TRP A 1 422 ? -28.204 13.413 28.409 1.00 89.12 422 TRP A O 1
ATOM 3362 N N . THR A 1 423 ? -28.674 11.530 29.532 1.00 89.31 423 THR A N 1
ATOM 3363 C CA . THR A 1 423 ? -29.379 12.182 30.635 1.00 89.31 423 THR A CA 1
ATOM 3364 C C . THR A 1 423 ? -29.055 11.520 31.960 1.00 89.31 423 THR A C 1
ATOM 3366 O O . THR A 1 423 ? -28.885 10.306 32.058 1.00 89.31 423 THR A O 1
ATOM 3369 N N . ASP A 1 424 ? -29.035 12.328 33.009 1.00 88.81 424 ASP A N 1
ATOM 3370 C CA . ASP A 1 424 ? -29.270 11.837 34.358 1.00 88.81 424 ASP A CA 1
ATOM 3371 C C . ASP A 1 424 ? -30.667 11.198 34.395 1.00 88.81 424 ASP A C 1
ATOM 3373 O O . ASP A 1 424 ? -31.618 11.814 33.909 1.00 88.81 424 ASP A O 1
ATOM 3377 N N . GLY A 1 425 ? -30.809 9.970 34.905 1.00 85.56 425 GLY A N 1
ATOM 3378 C CA . GLY A 1 425 ? -32.055 9.184 34.870 1.00 85.56 425 GLY A CA 1
ATOM 3379 C C . GLY A 1 425 ? -33.237 9.767 35.668 1.00 85.56 425 GLY A C 1
ATOM 3380 O O . GLY A 1 425 ? -34.143 9.033 36.060 1.00 85.56 425 GLY A O 1
ATOM 3381 N N . GLY A 1 426 ? -33.232 11.076 35.940 1.00 82.31 426 GLY A N 1
ATOM 3382 C CA . GLY A 1 426 ? -34.202 11.808 36.750 1.00 82.31 426 GLY A CA 1
ATOM 3383 C C . GLY A 1 426 ? -33.928 11.714 38.250 1.00 82.31 426 GLY A C 1
ATOM 3384 O O . GLY A 1 426 ? -34.836 11.940 39.051 1.00 82.31 426 GLY A O 1
ATOM 3385 N N . ASP A 1 427 ? -32.714 11.330 38.645 1.00 86.94 427 ASP A N 1
ATOM 3386 C CA . ASP A 1 427 ? -32.356 11.070 40.037 1.00 86.94 427 ASP A CA 1
ATOM 3387 C C . ASP A 1 427 ? -31.465 12.152 40.675 1.00 86.94 427 ASP A C 1
ATOM 3389 O O . ASP A 1 427 ? -31.257 12.096 41.892 1.00 86.94 427 ASP A O 1
ATOM 3393 N N . GLU A 1 428 ? -31.067 13.156 39.895 1.00 88.88 428 GLU A N 1
ATOM 3394 C CA . GLU A 1 428 ? -30.206 14.295 40.219 1.00 88.88 428 GLU A CA 1
ATOM 3395 C C . GLU A 1 428 ? -28.803 13.894 40.701 1.00 88.88 428 GLU A C 1
ATOM 3397 O O . GLU A 1 428 ? -28.148 14.655 41.420 1.00 88.88 428 GLU A O 1
ATOM 3402 N N . VAL A 1 429 ? -28.326 12.698 40.328 1.00 92.94 429 VAL A N 1
ATOM 3403 C CA . VAL A 1 429 ? -27.018 12.185 40.757 1.00 92.94 429 VAL A CA 1
ATOM 3404 C C . VAL A 1 429 ? -25.905 12.593 39.804 1.00 92.94 429 VAL A C 1
ATOM 3406 O O . VAL A 1 429 ? -24.805 12.875 40.282 1.00 92.94 429 VAL A O 1
ATOM 3409 N N . TYR A 1 430 ? -26.154 12.623 38.494 1.00 94.00 430 TYR A N 1
ATOM 3410 C CA . TYR A 1 430 ? -25.126 12.811 37.472 1.00 94.00 430 TYR A CA 1
ATOM 3411 C C . TYR A 1 430 ? -25.211 14.186 36.804 1.00 94.00 430 TYR A C 1
ATOM 3413 O O . TYR A 1 430 ? -26.277 14.695 36.464 1.00 94.00 430 TYR A O 1
ATOM 3421 N N . ARG A 1 431 ? -24.046 14.785 36.553 1.00 92.94 431 ARG A N 1
ATOM 3422 C CA . ARG A 1 431 ? -23.878 15.964 35.701 1.00 92.94 431 ARG A CA 1
ATOM 3423 C C . ARG A 1 431 ? -22.882 15.634 34.604 1.00 92.94 431 ARG A C 1
ATOM 3425 O O . ARG A 1 431 ? -21.711 15.389 34.882 1.00 92.94 431 ARG A O 1
ATOM 3432 N N . ALA A 1 432 ? -23.364 15.623 33.368 1.00 91.25 432 ALA A N 1
ATOM 3433 C CA . ALA A 1 432 ? -22.554 15.364 32.189 1.00 91.25 432 ALA A CA 1
ATOM 3434 C C . ALA A 1 432 ? -22.212 16.680 31.474 1.00 91.25 432 ALA A C 1
ATOM 3436 O O . ALA A 1 432 ? -23.062 17.557 31.319 1.00 91.25 432 ALA A O 1
ATOM 3437 N N . SER A 1 433 ? -20.961 16.820 31.047 1.00 89.75 433 SER A N 1
ATOM 3438 C CA . SER A 1 433 ? -20.446 17.963 30.284 1.00 89.75 433 SER A CA 1
ATOM 3439 C C . SER A 1 433 ? -19.362 17.481 29.323 1.00 89.75 433 SER A C 1
ATOM 3441 O O . SER A 1 433 ? -18.667 16.516 29.625 1.00 89.75 433 SER A O 1
ATOM 3443 N N . LEU A 1 434 ? -19.198 18.130 28.172 1.00 87.81 434 LEU A N 1
ATOM 3444 C CA . LEU A 1 434 ? -18.047 17.850 27.312 1.00 87.81 434 LEU A CA 1
ATOM 3445 C C . LEU A 1 434 ? -16.794 18.542 27.848 1.00 87.81 434 LEU A C 1
ATOM 3447 O O . LEU A 1 434 ? -16.864 19.660 28.362 1.00 87.81 434 LEU A O 1
ATOM 3451 N N . THR A 1 435 ? -15.643 17.894 27.696 1.00 85.75 435 THR A N 1
ATOM 3452 C CA . THR A 1 435 ? -14.332 18.465 28.015 1.00 85.75 435 THR A CA 1
ATOM 3453 C C . THR A 1 435 ? -13.338 18.243 26.883 1.00 85.75 435 THR A C 1
ATOM 3455 O O . THR A 1 435 ? -13.437 17.277 26.133 1.00 85.75 435 THR A O 1
ATOM 3458 N N . ARG A 1 436 ? -12.347 19.134 26.792 1.00 81.00 436 ARG A N 1
ATOM 3459 C CA . ARG A 1 436 ? -11.157 18.977 25.939 1.00 81.00 436 ARG A CA 1
ATOM 3460 C C . ARG A 1 436 ? -9.860 18.861 26.746 1.00 81.00 436 ARG A C 1
ATOM 3462 O O . ARG A 1 436 ? -8.798 18.657 26.172 1.00 81.00 436 ARG A O 1
ATOM 3469 N N . GLU A 1 437 ? -9.939 19.001 28.070 1.00 80.38 437 GLU A N 1
ATOM 3470 C CA . GLU A 1 437 ? -8.770 18.988 28.960 1.00 80.38 437 GLU A CA 1
ATOM 3471 C C . GLU A 1 437 ? -8.305 17.564 29.282 1.00 80.38 437 GLU A C 1
ATOM 3473 O O . GLU A 1 437 ? -7.107 17.299 29.328 1.00 80.38 437 GLU A O 1
ATOM 3478 N N . GLN A 1 438 ? -9.255 16.645 29.469 1.00 83.56 438 GLN A N 1
ATOM 3479 C CA . GLN A 1 438 ? -9.008 15.234 29.753 1.00 83.56 438 GLN A CA 1
ATOM 3480 C C . GLN A 1 438 ? -9.696 14.402 28.671 1.00 83.56 438 GLN A C 1
ATOM 3482 O O . GLN A 1 438 ? -10.894 14.152 28.751 1.00 83.56 438 GLN A O 1
ATOM 3487 N N . THR A 1 439 ? -8.934 14.007 27.655 1.00 80.81 439 THR A N 1
ATOM 3488 C CA . THR A 1 439 ? -9.406 13.285 26.458 1.00 80.81 439 THR A CA 1
ATOM 3489 C C . THR A 1 439 ? -8.508 12.073 26.215 1.00 80.81 439 THR A C 1
ATOM 3491 O O . THR A 1 439 ? -7.361 12.054 26.680 1.00 80.81 439 THR A O 1
ATOM 3494 N N . HIS A 1 440 ? -9.021 11.043 25.545 1.00 79.56 440 HIS A N 1
ATOM 3495 C CA . HIS A 1 440 ? -8.219 9.892 25.144 1.00 79.56 440 HIS A CA 1
ATOM 3496 C C . HIS A 1 440 ? -7.442 10.216 23.863 1.00 79.56 440 HIS A C 1
ATOM 3498 O O . HIS A 1 440 ? -6.225 10.048 23.825 1.00 79.56 440 HIS A O 1
ATOM 3504 N N . THR A 1 441 ? -8.126 10.784 22.864 1.00 70.94 441 THR A N 1
ATOM 3505 C CA . THR A 1 441 ? -7.565 11.064 21.527 1.00 70.94 441 THR A CA 1
ATOM 3506 C C . THR A 1 441 ? -7.287 12.548 21.252 1.00 70.94 441 THR A C 1
ATOM 3508 O O . THR A 1 441 ? -6.883 12.909 20.149 1.00 70.94 441 THR A O 1
ATOM 3511 N N . GLY A 1 442 ? -7.441 13.443 22.237 1.00 67.00 442 GLY A N 1
ATOM 3512 C CA . GLY A 1 442 ? -7.121 14.872 22.079 1.00 67.00 442 GLY A CA 1
ATOM 3513 C C . GLY A 1 442 ? -8.234 15.739 21.478 1.00 67.00 442 GLY A C 1
ATOM 3514 O O . GLY A 1 442 ? -8.003 16.919 21.211 1.00 67.00 442 GLY A O 1
ATOM 3515 N N . THR A 1 443 ? -9.419 15.179 21.245 1.00 72.69 443 THR A N 1
ATOM 3516 C CA . THR A 1 443 ? -10.523 15.805 20.498 1.00 72.69 443 THR A CA 1
ATOM 3517 C C . THR A 1 443 ? -11.679 16.239 21.402 1.00 72.69 443 THR A C 1
ATOM 3519 O O . THR A 1 443 ? -12.064 17.411 21.375 1.00 72.69 443 THR A O 1
ATOM 3522 N N . GLY A 1 444 ? -12.162 15.343 22.261 1.00 83.44 444 GLY A N 1
ATOM 3523 C CA . GLY A 1 444 ? -13.251 15.578 23.203 1.00 83.44 444 GLY A CA 1
ATOM 3524 C C . GLY A 1 444 ? -13.488 14.355 24.091 1.00 83.44 444 GLY A C 1
ATOM 3525 O O . GLY A 1 444 ? -12.934 13.297 23.842 1.00 83.44 444 GLY A O 1
ATOM 3526 N N . ALA A 1 445 ? -14.204 14.528 25.199 1.00 89.25 445 ALA A N 1
ATOM 3527 C CA . ALA A 1 445 ? -14.640 13.441 26.075 1.00 89.25 445 ALA A CA 1
ATOM 3528 C C . ALA A 1 445 ? -15.863 13.879 26.887 1.00 89.25 445 ALA A C 1
ATOM 3530 O O . ALA A 1 445 ? -16.028 15.064 27.206 1.00 89.25 445 ALA A O 1
ATOM 3531 N N . LEU A 1 446 ? -16.694 12.924 27.299 1.00 92.50 446 LEU A N 1
ATOM 3532 C CA . LEU A 1 446 ? -17.786 13.163 28.235 1.00 92.50 446 LEU A CA 1
ATOM 3533 C C . LEU A 1 446 ? -17.260 13.145 29.669 1.00 92.50 446 LEU A C 1
ATOM 3535 O O . LEU A 1 446 ? -17.005 12.081 30.225 1.00 92.50 446 LEU A O 1
ATOM 3539 N N . LYS A 1 447 ? -17.149 14.312 30.301 1.00 93.38 447 LYS A N 1
ATOM 3540 C CA . LYS A 1 447 ? -16.920 14.436 31.743 1.00 93.38 447 LYS A CA 1
ATOM 3541 C C . LYS A 1 447 ? -18.231 14.201 32.487 1.00 93.38 447 LYS A C 1
ATOM 3543 O O . LYS A 1 447 ? -19.200 14.935 32.291 1.00 93.38 447 LYS A O 1
ATOM 3548 N N . VAL A 1 448 ? -18.231 13.235 33.396 1.00 93.81 448 VAL A N 1
ATOM 3549 C CA . VAL A 1 448 ? -19.371 12.901 34.250 1.00 93.81 448 VAL A CA 1
ATOM 3550 C C . VAL A 1 448 ? -18.987 13.083 35.711 1.00 93.81 448 VAL A C 1
ATOM 3552 O O . VAL A 1 448 ? -18.161 12.354 36.260 1.00 93.81 448 VAL A O 1
ATOM 3555 N N . GLU A 1 449 ? -19.616 14.055 36.356 1.00 95.00 449 GLU A N 1
ATOM 3556 C CA . GLU A 1 449 ? -19.539 14.277 37.798 1.00 95.00 449 GLU A CA 1
ATOM 3557 C C . GLU A 1 449 ? -20.744 13.614 38.458 1.00 95.00 449 GLU A C 1
ATOM 3559 O O . GLU A 1 449 ? -21.863 13.737 37.962 1.00 95.00 449 GLU A O 1
ATOM 3564 N N . TYR A 1 450 ? -20.532 12.900 39.563 1.00 94.25 450 TYR A N 1
ATOM 3565 C CA . TYR A 1 450 ? -21.623 12.253 40.285 1.00 94.25 450 TYR A CA 1
ATOM 3566 C C . TYR A 1 450 ? -21.573 12.546 41.783 1.00 94.25 450 TYR A C 1
ATOM 3568 O O . TYR A 1 450 ? -20.501 12.570 42.391 1.00 94.25 450 TYR A O 1
ATOM 3576 N N . THR A 1 451 ? -22.747 12.716 42.393 1.00 94.00 451 THR A N 1
ATOM 3577 C CA . THR A 1 451 ? -22.910 12.884 43.844 1.00 94.00 451 THR A CA 1
ATOM 3578 C C . THR A 1 451 ? -24.111 12.073 44.331 1.00 94.00 451 THR A C 1
ATOM 3580 O O . THR A 1 451 ? -25.264 12.458 44.159 1.00 94.00 451 THR A O 1
ATOM 3583 N N . LYS A 1 452 ? -23.852 10.930 44.969 1.00 90.50 452 LYS A N 1
ATOM 3584 C CA . LYS A 1 452 ? -24.872 10.027 45.516 1.00 90.50 452 LYS A CA 1
ATOM 3585 C C . LYS A 1 452 ? -25.198 10.348 46.970 1.00 90.50 452 LYS A C 1
ATOM 3587 O O . LYS A 1 452 ? -24.329 10.288 47.841 1.00 90.50 452 LYS A O 1
ATOM 3592 N N . GLN A 1 453 ? -26.482 10.588 47.226 1.00 87.94 453 GLN A N 1
ATOM 3593 C CA . GLN A 1 453 ? -27.071 10.705 48.563 1.00 87.94 453 GLN A CA 1
ATOM 3594 C C . GLN A 1 453 ? -27.630 9.351 49.055 1.00 87.94 453 GLN A C 1
ATOM 3596 O O . GLN A 1 453 ? -27.971 8.502 48.222 1.00 87.94 453 GLN A O 1
ATOM 3601 N N . PRO A 1 454 ? -27.793 9.151 50.382 1.00 88.31 454 PRO A N 1
ATOM 3602 C CA . PRO A 1 454 ? -28.472 7.982 50.948 1.00 88.31 454 PRO A CA 1
ATOM 3603 C C . PRO A 1 454 ? -29.799 7.664 50.245 1.00 88.31 454 PRO A C 1
ATOM 3605 O O . PRO A 1 454 ? -30.668 8.524 50.127 1.00 88.31 454 PRO A O 1
ATOM 3608 N N . GLY A 1 455 ? -29.950 6.421 49.772 1.00 84.06 455 GLY A N 1
ATOM 3609 C CA . GLY A 1 455 ? -31.138 5.945 49.047 1.00 84.06 455 GLY A CA 1
ATOM 3610 C C . GLY A 1 455 ? -31.045 5.991 47.514 1.00 84.06 455 GLY A C 1
ATOM 3611 O O . GLY A 1 455 ? -31.963 5.526 46.845 1.00 84.06 455 GLY A O 1
ATOM 3612 N N . LYS A 1 456 ? -29.942 6.490 46.936 1.00 87.31 456 LYS A N 1
ATOM 3613 C CA . LYS A 1 456 ? -29.718 6.574 45.475 1.00 87.31 456 LYS A CA 1
ATOM 3614 C C . LYS A 1 456 ? -28.789 5.475 44.932 1.00 87.31 456 LYS A C 1
ATOM 3616 O O . LYS A 1 456 ? -28.045 5.678 43.974 1.00 87.31 456 LYS A O 1
ATOM 3621 N N . GLU A 1 457 ? -28.817 4.283 45.530 1.00 83.88 457 GLU A N 1
ATOM 3622 C CA . GLU A 1 457 ? -27.904 3.178 45.177 1.00 83.88 457 GLU A CA 1
ATOM 3623 C C . GLU A 1 457 ? -28.073 2.694 43.726 1.00 83.88 457 GLU A C 1
ATOM 3625 O O . GLU A 1 457 ? -27.097 2.266 43.107 1.00 83.88 457 GLU A O 1
ATOM 3630 N N . SER A 1 458 ? -29.290 2.822 43.183 1.00 83.88 458 SER A N 1
ATOM 3631 C CA . SER A 1 458 ? -29.679 2.417 41.820 1.00 83.88 458 SER A CA 1
ATOM 3632 C C . SER A 1 458 ? -29.648 3.557 40.791 1.00 83.88 458 SER A C 1
ATOM 3634 O O . SER A 1 458 ? -30.212 3.401 39.715 1.00 83.88 458 SER A O 1
ATOM 3636 N N . ALA A 1 459 ? -29.030 4.697 41.112 1.00 90.50 459 ALA A N 1
ATOM 3637 C CA . ALA A 1 459 ? -28.953 5.843 40.208 1.00 90.50 459 ALA A CA 1
ATOM 3638 C C . ALA A 1 459 ? -28.065 5.575 38.981 1.00 90.50 459 ALA A C 1
ATOM 3640 O O . ALA A 1 459 ? -27.001 4.952 39.113 1.00 90.50 459 ALA A O 1
ATOM 3641 N N . PHE A 1 460 ? -28.433 6.091 37.809 1.00 93.12 460 PHE A N 1
ATOM 3642 C CA . PHE A 1 460 ? -27.675 5.893 36.566 1.00 93.12 460 PHE A CA 1
ATOM 3643 C C . PHE A 1 460 ? -27.637 7.133 35.664 1.00 93.12 460 PHE A C 1
ATOM 3645 O O . PHE A 1 460 ? -28.603 7.883 35.545 1.00 93.12 460 PHE A O 1
ATOM 3652 N N . LEU A 1 461 ? -26.511 7.284 34.971 1.00 94.62 461 LEU A N 1
ATOM 3653 C CA . LEU A 1 461 ? -26.427 8.057 33.742 1.00 94.62 461 LEU A CA 1
ATOM 3654 C C . LEU A 1 461 ? -26.933 7.157 32.609 1.00 94.62 461 LEU A C 1
ATOM 3656 O O . LEU A 1 461 ? -26.427 6.046 32.450 1.00 94.62 461 LEU A O 1
ATOM 3660 N N . GLU A 1 462 ? -27.917 7.599 31.833 1.00 93.19 462 GLU A N 1
ATOM 3661 C CA . GLU A 1 462 ? -28.442 6.834 30.697 1.00 93.19 462 GLU A CA 1
ATOM 3662 C C . GLU A 1 462 ? -28.179 7.521 29.362 1.00 93.19 462 GLU A C 1
ATOM 3664 O O . GLU A 1 462 ? -28.242 8.741 29.258 1.00 93.19 462 GLU A O 1
ATOM 3669 N N . LEU A 1 463 ? -27.940 6.706 28.338 1.00 91.00 463 LEU A N 1
ATOM 3670 C CA . LEU A 1 463 ? -28.023 7.062 26.932 1.00 91.00 463 LEU A CA 1
ATOM 3671 C C . LEU A 1 463 ? -29.239 6.349 26.336 1.00 91.00 463 LEU A C 1
ATOM 3673 O O . LEU A 1 463 ? -29.286 5.116 26.284 1.00 91.00 463 LEU A O 1
ATOM 3677 N N . LYS A 1 464 ? -30.222 7.124 25.876 1.00 88.75 464 LYS A N 1
ATOM 3678 C CA . LYS A 1 464 ? -31.337 6.611 25.070 1.00 88.75 464 LYS A CA 1
ATOM 3679 C C . LYS A 1 464 ? -30.989 6.741 23.598 1.00 88.75 464 LYS A C 1
ATOM 3681 O O . LYS A 1 464 ? -30.722 7.846 23.131 1.00 88.75 464 LYS A O 1
ATOM 3686 N N . PHE A 1 465 ? -31.021 5.628 22.873 1.00 82.56 465 PHE A N 1
ATOM 3687 C CA . PHE A 1 465 ? -30.807 5.666 21.432 1.00 82.56 465 PHE A CA 1
ATOM 3688 C C . PHE A 1 465 ? -32.020 6.307 20.747 1.00 82.56 465 PHE A C 1
ATOM 3690 O O . PHE A 1 465 ? -33.164 6.028 21.114 1.00 82.56 465 PHE A O 1
ATOM 3697 N N . SER A 1 466 ? -31.769 7.172 19.762 1.00 73.94 466 SER A N 1
ATOM 3698 C CA . SER A 1 466 ? -32.822 7.798 18.950 1.00 73.94 466 SER A CA 1
ATOM 3699 C C . SER A 1 466 ? -33.641 6.759 18.182 1.00 73.94 466 SER A C 1
ATOM 3701 O O . SER A 1 466 ? -34.859 6.883 18.089 1.00 73.94 466 SER A O 1
ATOM 3703 N N . ASP A 1 467 ? -32.965 5.711 17.710 1.00 75.38 467 ASP A N 1
ATOM 3704 C CA . ASP A 1 467 ? -33.530 4.530 17.071 1.00 75.38 467 ASP A CA 1
ATOM 3705 C C . ASP A 1 467 ? -33.021 3.271 17.769 1.00 75.38 467 ASP A C 1
ATOM 3707 O O . ASP A 1 467 ? -31.933 3.242 18.346 1.00 75.38 467 ASP A O 1
ATOM 3711 N N . VAL A 1 468 ? -33.807 2.205 17.686 1.00 74.75 468 VAL A N 1
ATOM 3712 C CA . VAL A 1 468 ? -33.443 0.903 18.237 1.00 74.75 468 VAL A CA 1
ATOM 3713 C C . VAL A 1 468 ? -32.170 0.379 17.559 1.00 74.75 468 VAL A C 1
ATOM 3715 O O . VAL A 1 468 ? -32.149 0.158 16.350 1.00 74.75 468 VAL A O 1
ATOM 3718 N N . GLN A 1 469 ? -31.123 0.134 18.345 1.00 74.44 469 GLN A N 1
ATOM 3719 C CA . GLN A 1 469 ? -29.849 -0.405 17.878 1.00 74.44 469 GLN A CA 1
ATOM 3720 C C . GLN A 1 469 ? -29.898 -1.929 17.879 1.00 74.44 469 GLN A C 1
ATOM 3722 O O . GLN A 1 469 ? -30.008 -2.545 18.937 1.00 74.44 469 GLN A O 1
ATOM 3727 N N . ASN A 1 470 ? -29.798 -2.570 16.714 1.00 73.25 470 ASN A N 1
ATOM 3728 C CA . ASN A 1 470 ? -29.637 -4.021 16.687 1.00 73.25 470 ASN A CA 1
ATOM 3729 C C . ASN A 1 470 ? -28.179 -4.384 16.989 1.00 73.25 470 ASN A C 1
ATOM 3731 O O . ASN A 1 470 ? -27.325 -4.338 16.106 1.00 73.25 470 ASN A O 1
ATOM 3735 N N . LEU A 1 471 ? -27.904 -4.749 18.242 1.00 75.06 471 LEU A N 1
ATOM 3736 C CA . LEU A 1 471 ? -26.564 -5.135 18.688 1.00 75.06 471 LEU A CA 1
ATOM 3737 C C . LEU A 1 471 ? -26.348 -6.655 18.665 1.00 75.06 471 LEU A C 1
ATOM 3739 O O . LEU A 1 471 ? -25.276 -7.129 19.019 1.00 75.06 471 LEU A O 1
ATOM 3743 N N . SER A 1 472 ? -27.329 -7.450 18.222 1.00 65.88 472 SER A N 1
ATOM 3744 C CA . SER A 1 472 ? -27.164 -8.914 18.147 1.00 65.88 472 SER A CA 1
ATOM 3745 C C . SER A 1 472 ? -26.118 -9.358 17.115 1.00 65.88 472 SER A C 1
ATOM 3747 O O . SER A 1 472 ? -25.529 -10.431 17.253 1.00 65.88 472 SER A O 1
ATOM 3749 N N . SER A 1 473 ? -25.860 -8.526 16.099 1.00 60.38 473 SER A N 1
ATOM 3750 C CA . SER A 1 473 ? -24.819 -8.742 15.090 1.00 60.38 473 SER A CA 1
ATOM 3751 C C . SER A 1 473 ? -23.457 -8.160 15.472 1.00 60.38 473 SER A C 1
ATOM 3753 O O . SER A 1 473 ? -22.507 -8.330 14.711 1.00 60.38 473 SER A O 1
ATOM 3755 N N . THR A 1 474 ? -23.356 -7.451 16.598 1.00 67.06 474 THR A N 1
ATOM 3756 C CA . THR A 1 474 ? -22.085 -6.938 17.116 1.00 67.06 474 THR A CA 1
ATOM 3757 C C . THR A 1 474 ? -21.521 -7.922 18.134 1.00 67.06 474 THR A C 1
ATOM 3759 O O . THR A 1 474 ? -22.233 -8.772 18.675 1.00 67.06 474 THR A O 1
ATOM 3762 N N . ASP A 1 475 ? -20.215 -7.866 18.370 1.00 72.75 475 ASP A N 1
ATOM 3763 C CA . ASP A 1 475 ? -19.574 -8.783 19.311 1.00 72.75 475 ASP A CA 1
ATOM 3764 C C . ASP A 1 475 ? -19.161 -8.102 20.599 1.00 72.75 475 ASP A C 1
ATOM 3766 O O . ASP A 1 475 ? -19.022 -8.791 21.605 1.00 72.75 475 ASP A O 1
ATOM 3770 N N . ALA A 1 476 ? -18.935 -6.788 20.581 1.00 82.38 476 ALA A N 1
ATOM 3771 C CA . ALA A 1 476 ? -18.473 -6.085 21.758 1.00 82.38 476 ALA A CA 1
ATOM 3772 C C . ALA A 1 476 ? -18.919 -4.622 21.820 1.00 82.38 476 ALA A C 1
ATOM 3774 O O . ALA A 1 476 ? -19.052 -3.948 20.796 1.00 82.38 476 ALA A O 1
ATOM 3775 N N . LEU A 1 477 ? -19.070 -4.122 23.046 1.00 87.81 477 LEU A N 1
ATOM 3776 C CA . LEU A 1 477 ? -19.137 -2.696 23.365 1.00 87.81 477 LEU A CA 1
ATOM 3777 C C . LEU A 1 477 ? -17.757 -2.212 23.821 1.00 87.81 477 LEU A C 1
ATOM 3779 O O . LEU A 1 477 ? -17.150 -2.813 24.711 1.00 87.81 477 LEU A O 1
ATOM 3783 N N . HIS A 1 478 ? -17.277 -1.131 23.215 1.00 89.19 478 HIS A N 1
ATOM 3784 C CA . HIS A 1 478 ? -15.979 -0.525 23.480 1.00 89.19 478 HIS A CA 1
ATOM 3785 C C . HIS A 1 478 ? -16.141 0.920 23.958 1.00 89.19 478 HIS A C 1
ATOM 3787 O O . HIS A 1 478 ? -16.956 1.654 23.407 1.00 89.19 478 HIS A O 1
ATOM 3793 N N . ALA A 1 479 ? -15.360 1.326 24.960 1.00 91.38 479 ALA A N 1
ATOM 3794 C CA . ALA A 1 479 ? -15.200 2.727 25.362 1.00 91.38 479 ALA A CA 1
ATOM 3795 C C . ALA A 1 479 ? -13.876 2.925 26.106 1.00 91.38 479 ALA A C 1
ATOM 3797 O O . ALA A 1 479 ? -13.418 2.021 26.806 1.00 91.38 479 ALA A O 1
ATOM 3798 N N . HIS A 1 480 ? -13.294 4.115 26.036 1.00 91.00 480 HIS A N 1
ATOM 3799 C CA . HIS A 1 480 ? -12.209 4.512 26.925 1.00 91.00 480 HIS A CA 1
ATOM 3800 C C . HIS A 1 480 ? -12.792 5.207 28.149 1.00 91.00 480 HIS A C 1
ATOM 3802 O O . HIS A 1 480 ? -13.676 6.055 28.046 1.00 91.00 480 HIS A O 1
ATOM 3808 N N . ILE A 1 481 ? -12.317 4.817 29.331 1.00 93.94 481 ILE A N 1
ATOM 3809 C CA . ILE A 1 481 ? -12.811 5.322 30.608 1.00 93.94 481 ILE A CA 1
ATOM 3810 C C . ILE A 1 481 ? -11.648 5.809 31.460 1.00 93.94 481 ILE A C 1
ATOM 3812 O O . ILE A 1 481 ? -10.703 5.068 31.715 1.00 93.94 481 ILE A O 1
ATOM 3816 N N . TYR A 1 482 ? -11.736 7.035 31.959 1.00 92.94 482 TYR A N 1
ATOM 3817 C CA . TYR A 1 482 ? -10.778 7.594 32.911 1.00 92.94 482 TYR A CA 1
ATOM 3818 C C . TYR A 1 482 ? -11.497 8.003 34.193 1.00 92.94 482 TYR A C 1
ATOM 3820 O O . TYR A 1 482 ? -12.623 8.486 34.144 1.00 92.94 482 TYR A O 1
ATOM 3828 N N . ALA A 1 483 ? -10.862 7.847 35.352 1.00 91.94 483 ALA A N 1
ATOM 3829 C CA . ALA A 1 483 ? -11.404 8.331 36.619 1.00 91.94 483 ALA A CA 1
ATOM 3830 C C . ALA A 1 483 ? -10.312 9.020 37.444 1.00 91.94 483 ALA A C 1
ATOM 3832 O O . ALA A 1 483 ? -9.168 8.570 37.473 1.00 91.94 483 ALA A O 1
ATOM 3833 N N . LEU A 1 484 ? -10.669 10.105 38.141 1.00 88.12 484 LEU A N 1
ATOM 3834 C CA . LEU A 1 484 ? -9.728 10.831 39.013 1.00 88.12 484 LEU A CA 1
ATOM 3835 C C . LEU A 1 484 ? -9.429 10.078 40.317 1.00 88.12 484 LEU A C 1
ATOM 3837 O O . LEU A 1 484 ? -8.412 10.315 40.966 1.00 88.12 484 LEU A O 1
ATOM 3841 N N . SER A 1 485 ? -10.311 9.161 40.700 1.00 89.44 485 SER A N 1
ATOM 3842 C CA . SER A 1 485 ? -10.178 8.286 41.857 1.00 89.44 485 SER A CA 1
ATOM 3843 C C . SER A 1 485 ? -10.634 6.878 41.487 1.00 89.44 485 SER A C 1
ATOM 3845 O O . SER A 1 485 ? -11.426 6.694 40.559 1.00 89.44 485 SER A O 1
ATOM 3847 N N . ALA A 1 486 ? -10.137 5.874 42.216 1.00 90.50 486 ALA A N 1
ATOM 3848 C CA . ALA A 1 486 ? -10.524 4.486 41.995 1.00 90.50 486 ALA A CA 1
ATOM 3849 C C . ALA A 1 486 ? -12.050 4.343 42.088 1.00 90.50 486 ALA A C 1
ATOM 3851 O O . ALA A 1 486 ? -12.642 4.532 43.152 1.00 90.50 486 ALA A O 1
ATOM 3852 N N . THR A 1 487 ? -12.678 4.020 40.961 1.00 90.56 487 THR A N 1
ATOM 3853 C CA . THR A 1 487 ? -14.134 4.013 40.815 1.00 90.56 487 THR A CA 1
ATOM 3854 C C . THR A 1 487 ? -14.561 2.716 40.155 1.00 90.56 487 THR A C 1
ATOM 3856 O O . THR A 1 487 ? -13.913 2.209 39.245 1.00 90.56 487 THR A O 1
ATOM 3859 N N . THR A 1 488 ? -15.665 2.146 40.627 1.00 93.12 488 THR A N 1
ATOM 3860 C CA . THR A 1 488 ? -16.309 1.017 39.953 1.00 93.12 488 THR A CA 1
ATOM 3861 C C . THR A 1 488 ? -17.522 1.527 39.200 1.00 93.12 488 THR A C 1
ATOM 3863 O O . THR A 1 488 ? -18.357 2.206 39.794 1.00 93.12 488 THR A O 1
ATOM 3866 N N . LEU A 1 489 ? -17.620 1.200 37.918 1.00 94.69 489 LEU A N 1
ATOM 3867 C CA . LEU A 1 489 ? -18.779 1.472 37.081 1.00 94.69 489 LEU A CA 1
ATOM 3868 C C . LEU A 1 489 ? -19.539 0.166 36.832 1.00 94.69 489 LEU A C 1
ATOM 3870 O O . LEU A 1 489 ? -18.935 -0.897 36.713 1.00 94.69 489 LEU A O 1
ATOM 3874 N N . LEU A 1 490 ? -20.863 0.236 36.763 1.00 95.06 490 LEU A N 1
ATOM 3875 C CA . LEU A 1 490 ? -21.715 -0.845 36.271 1.00 95.06 490 LEU A CA 1
ATOM 3876 C C . LEU A 1 490 ? -22.360 -0.368 34.975 1.00 95.06 490 LEU A C 1
ATOM 3878 O O . LEU A 1 490 ? -23.132 0.588 35.000 1.00 95.06 490 LEU A O 1
ATOM 3882 N N . VAL A 1 491 ? -22.014 -1.012 33.866 1.00 95.75 491 VAL A N 1
ATOM 3883 C CA . VAL A 1 491 ? -22.539 -0.712 32.532 1.00 95.75 491 VAL A CA 1
ATOM 3884 C C . VAL A 1 491 ? -23.640 -1.714 32.215 1.00 95.75 491 VAL A C 1
ATOM 3886 O O . VAL A 1 491 ? -23.441 -2.911 32.413 1.00 95.75 491 VAL A O 1
ATOM 3889 N N . LYS A 1 492 ? -24.794 -1.248 31.738 1.00 95.38 492 LYS A N 1
ATOM 3890 C CA . LYS A 1 492 ? -25.929 -2.093 31.352 1.00 95.38 492 LYS A CA 1
ATOM 3891 C C . LYS A 1 492 ? -26.435 -1.748 29.960 1.00 95.38 492 LYS A C 1
ATOM 3893 O O . LYS A 1 492 ? -26.409 -0.583 29.568 1.00 95.38 492 LYS A O 1
ATOM 3898 N N . LEU A 1 493 ? -26.944 -2.756 29.260 1.00 93.88 493 LEU A N 1
ATOM 3899 C CA . LEU A 1 493 ? -27.655 -2.617 27.989 1.00 93.88 493 LEU A CA 1
ATOM 3900 C C . LEU A 1 493 ? -29.033 -3.266 28.125 1.00 93.88 493 LEU A C 1
ATOM 3902 O O . LEU A 1 493 ? -29.117 -4.450 28.460 1.00 93.88 493 LEU A O 1
ATOM 3906 N N . ASP A 1 494 ? -30.094 -2.502 27.864 1.00 91.62 494 ASP A N 1
ATOM 3907 C CA . ASP A 1 494 ? -31.464 -3.023 27.826 1.00 91.62 494 ASP A CA 1
ATOM 3908 C C . ASP A 1 494 ? -31.787 -3.509 26.413 1.00 91.62 494 ASP A C 1
ATOM 3910 O O . ASP A 1 494 ? -32.065 -2.710 25.511 1.00 91.62 494 ASP A O 1
ATOM 3914 N N . GLY A 1 495 ? -31.714 -4.827 26.231 1.00 86.31 495 GLY A N 1
ATOM 3915 C CA . GLY A 1 495 ? -32.068 -5.506 24.993 1.00 86.31 495 GLY A CA 1
ATOM 3916 C C . GLY A 1 495 ? -33.514 -5.995 24.961 1.00 86.31 495 GLY A C 1
ATOM 3917 O O . GLY A 1 495 ? -34.223 -6.005 25.970 1.00 86.31 495 GLY A O 1
ATOM 3918 N N . GLU A 1 496 ? -33.941 -6.443 23.784 1.00 82.06 496 GLU A N 1
ATOM 3919 C CA . GLU A 1 496 ? -35.316 -6.867 23.488 1.00 82.06 496 GLU A CA 1
ATOM 3920 C C . GLU A 1 496 ? -35.838 -7.962 24.429 1.00 82.06 496 GLU A C 1
ATOM 3922 O O . GLU A 1 496 ? -36.992 -7.925 24.856 1.00 82.06 496 GLU A O 1
ATOM 3927 N N . SER A 1 497 ? -34.984 -8.933 24.765 1.00 86.25 497 SER A N 1
ATOM 3928 C CA . SER A 1 497 ? -35.353 -10.085 25.602 1.00 86.25 497 SER A CA 1
ATOM 3929 C C . SER A 1 497 ? -34.809 -9.994 27.034 1.00 86.25 497 SER A C 1
ATOM 3931 O O . SER A 1 497 ? -34.977 -10.930 27.820 1.00 86.25 497 SER A O 1
ATOM 3933 N N . GLY A 1 498 ? -34.160 -8.881 27.394 1.00 90.31 498 GLY A N 1
ATOM 3934 C CA . GLY A 1 498 ? -33.703 -8.599 28.754 1.00 90.31 498 GLY A CA 1
ATOM 3935 C C . GLY A 1 498 ? -32.444 -7.733 28.833 1.00 90.31 498 GLY A C 1
ATOM 3936 O O . GLY A 1 498 ? -31.778 -7.458 27.838 1.00 90.31 498 GLY A O 1
ATOM 3937 N N . THR A 1 499 ? -32.097 -7.339 30.057 1.00 93.25 499 THR A N 1
ATOM 3938 C CA . THR A 1 499 ? -30.902 -6.541 30.359 1.00 93.25 499 THR A CA 1
ATOM 3939 C C . THR A 1 499 ? -29.665 -7.426 30.515 1.00 93.25 499 THR A C 1
ATOM 3941 O O . THR A 1 499 ? -29.724 -8.499 31.131 1.00 93.25 499 THR A O 1
ATOM 3944 N N . ILE A 1 500 ? -28.530 -6.954 30.004 1.00 94.44 500 ILE A N 1
ATOM 3945 C CA . ILE A 1 500 ? -27.198 -7.484 30.323 1.00 94.44 500 ILE A CA 1
ATOM 3946 C C . ILE A 1 500 ? -26.393 -6.427 31.083 1.00 94.44 500 ILE A C 1
ATOM 3948 O O . ILE A 1 500 ? -26.647 -5.231 30.924 1.00 94.44 500 ILE A O 1
ATOM 3952 N N . GLU A 1 501 ? -25.436 -6.841 31.917 1.00 95.31 501 GLU A N 1
ATOM 3953 C CA . GLU A 1 501 ? -24.631 -5.919 32.726 1.00 95.31 501 GLU A CA 1
ATOM 3954 C C . GLU A 1 501 ? -23.179 -6.378 32.909 1.00 95.31 501 GLU A C 1
ATOM 3956 O O . GLU A 1 501 ? -22.908 -7.568 33.056 1.00 95.31 501 GLU A O 1
ATOM 3961 N N . LYS A 1 502 ? -22.247 -5.419 32.952 1.00 94.88 502 LYS A N 1
ATOM 3962 C CA . LYS A 1 502 ? -20.823 -5.642 33.222 1.00 94.88 502 LYS A CA 1
ATOM 3963 C C . LYS A 1 502 ? -20.282 -4.621 34.21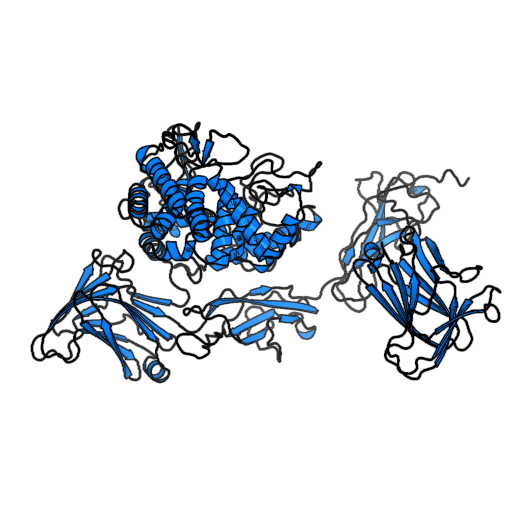1 1.00 94.88 502 LYS A C 1
ATOM 3965 O O . LYS A 1 502 ? -20.487 -3.415 34.075 1.00 94.88 502 LYS A O 1
ATOM 3970 N N . GLN A 1 503 ? -19.546 -5.113 35.202 1.00 94.06 503 GLN A N 1
ATOM 3971 C CA . GLN A 1 503 ? -18.834 -4.279 36.160 1.00 94.06 503 GLN A CA 1
ATOM 3972 C C . GLN A 1 503 ? -17.427 -3.950 35.641 1.00 94.06 503 GLN A C 1
ATOM 3974 O O . GLN A 1 503 ? -16.723 -4.822 35.134 1.00 94.06 503 GLN A O 1
ATOM 3979 N N . VAL A 1 504 ? -17.018 -2.690 35.775 1.00 92.31 504 VAL A N 1
ATOM 3980 C CA . VAL A 1 504 ? -15.743 -2.157 35.286 1.00 92.31 504 VAL A CA 1
ATOM 3981 C C . VAL A 1 504 ? -15.044 -1.439 36.431 1.00 92.31 504 VAL A C 1
ATOM 3983 O O . VAL A 1 504 ? -15.584 -0.492 37.002 1.00 92.31 504 VAL A O 1
ATOM 3986 N N . SER A 1 505 ? -13.843 -1.881 36.789 1.00 91.31 505 SER A N 1
ATOM 3987 C CA . SER A 1 505 ? -13.011 -1.200 37.783 1.00 91.31 505 SER A CA 1
ATOM 3988 C C . SER A 1 505 ? -12.033 -0.265 37.081 1.00 91.31 505 SER A C 1
ATOM 3990 O O . SER A 1 505 ? -11.199 -0.720 36.306 1.00 91.31 505 SER A O 1
ATOM 3992 N N . VAL A 1 506 ? -12.121 1.031 37.375 1.00 91.56 506 VAL A N 1
ATOM 3993 C CA . VAL A 1 506 ? -11.283 2.077 36.780 1.00 91.56 506 VAL A CA 1
ATOM 3994 C C . VAL A 1 506 ? -10.298 2.567 37.834 1.00 91.56 506 VAL A C 1
ATOM 3996 O O . VAL A 1 506 ? -10.704 3.029 38.904 1.00 91.56 506 VAL A O 1
ATOM 3999 N N . GLN A 1 507 ? -9.005 2.431 37.548 1.00 88.31 507 GLN A N 1
ATOM 4000 C CA . GLN A 1 507 ? -7.935 2.922 38.418 1.00 88.31 507 GLN A CA 1
ATOM 4001 C C . GLN A 1 507 ? -7.574 4.371 38.059 1.00 88.31 507 GLN A C 1
ATOM 4003 O O . GLN A 1 507 ? -7.674 4.748 36.891 1.00 88.31 507 GLN A O 1
ATOM 4008 N N . PRO A 1 508 ? -7.139 5.189 39.031 1.00 86.38 508 PRO A N 1
ATOM 4009 C CA . PRO A 1 508 ? -6.658 6.533 38.744 1.00 86.38 508 PRO A CA 1
ATOM 4010 C C . PRO A 1 508 ? -5.300 6.489 38.027 1.00 86.38 508 PRO A C 1
ATOM 4012 O O . PRO A 1 508 ? -4.494 5.591 38.266 1.00 86.38 508 PRO A O 1
ATOM 4015 N N . GLY A 1 509 ? -5.021 7.492 37.189 1.00 76.44 509 GLY A N 1
ATOM 4016 C CA . GLY A 1 509 ? -3.698 7.692 36.577 1.00 76.44 509 GLY A CA 1
ATOM 4017 C C . GLY A 1 509 ? -3.550 7.267 35.110 1.00 76.44 509 GLY A C 1
ATOM 4018 O O . GLY A 1 509 ? -2.469 7.447 34.557 1.00 76.44 509 GLY A O 1
ATOM 4019 N N . GLY A 1 510 ? -4.606 6.773 34.454 1.00 82.94 510 GLY A N 1
ATOM 4020 C CA . GLY A 1 510 ? -4.593 6.467 33.018 1.00 82.94 510 GLY A CA 1
ATOM 4021 C C . GLY A 1 510 ? -5.969 6.090 32.463 1.00 82.94 510 GLY A C 1
ATOM 4022 O O . GLY A 1 510 ? -6.879 5.753 33.220 1.00 82.94 510 GLY A O 1
ATOM 4023 N N . TRP A 1 511 ? -6.136 6.181 31.141 1.00 87.62 511 TRP A N 1
ATOM 4024 C CA . TRP A 1 511 ? -7.344 5.705 30.460 1.00 87.62 511 TRP A CA 1
ATOM 4025 C C . TRP A 1 511 ? -7.378 4.172 30.483 1.00 87.62 511 TRP A C 1
ATOM 4027 O O . TRP A 1 511 ? -6.384 3.512 30.195 1.00 87.62 511 TRP A O 1
ATOM 4037 N N . SER A 1 512 ? -8.524 3.606 30.849 1.00 89.12 512 SER A N 1
ATOM 4038 C CA . SER A 1 512 ? -8.802 2.170 30.854 1.00 89.12 512 SER A CA 1
ATOM 4039 C C . SER A 1 512 ? -9.735 1.828 29.697 1.00 89.12 512 SER A C 1
ATOM 4041 O O . SER A 1 512 ? -10.731 2.516 29.489 1.00 89.12 512 SER A O 1
ATOM 4043 N N . LEU A 1 513 ? -9.455 0.750 28.967 1.00 88.06 513 LEU A N 1
ATOM 4044 C CA . LEU A 1 513 ? -10.355 0.258 27.926 1.00 88.06 513 LEU A CA 1
ATOM 4045 C C . LEU A 1 513 ? -11.475 -0.587 28.553 1.00 88.06 513 LEU A C 1
ATOM 4047 O O . LEU A 1 513 ? -11.222 -1.638 29.145 1.00 88.06 513 LEU A O 1
ATOM 4051 N N . LEU A 1 514 ? -12.723 -0.157 28.384 1.00 90.25 514 LEU A N 1
ATOM 4052 C CA . LEU A 1 514 ? -13.877 -1.042 28.447 1.00 90.25 514 LEU A CA 1
ATOM 4053 C C . LEU A 1 514 ? -13.936 -1.820 27.133 1.00 90.25 514 LEU A C 1
ATOM 4055 O O . LEU A 1 514 ? -14.280 -1.251 26.108 1.00 90.25 514 LEU A O 1
ATOM 4059 N N . ASP A 1 515 ? -13.627 -3.113 27.175 1.00 86.75 515 ASP A N 1
ATOM 4060 C CA . ASP A 1 515 ? -13.918 -4.073 26.103 1.00 86.75 515 ASP A CA 1
ATOM 4061 C C . ASP A 1 515 ? -14.901 -5.107 26.668 1.00 86.75 515 ASP A C 1
ATOM 4063 O O . ASP A 1 515 ? -14.548 -5.983 27.470 1.00 86.75 515 ASP A O 1
ATOM 4067 N N . TRP A 1 516 ? -16.184 -4.949 26.351 1.00 90.00 516 TRP A N 1
ATOM 4068 C CA . TRP A 1 516 ? -17.235 -5.884 26.735 1.00 90.00 516 TRP A CA 1
ATOM 4069 C C . TRP A 1 516 ? -17.645 -6.737 25.552 1.00 90.00 516 TRP A C 1
ATOM 4071 O O . TRP A 1 516 ? -18.579 -6.403 24.838 1.00 90.00 516 TRP A O 1
ATOM 4081 N N . THR A 1 517 ? -16.965 -7.869 25.393 1.00 83.75 517 THR A N 1
ATOM 4082 C CA . THR A 1 517 ? -17.389 -8.920 24.466 1.00 83.75 517 THR A CA 1
ATOM 4083 C C . THR A 1 517 ? -18.617 -9.645 24.992 1.00 83.75 517 THR A C 1
ATOM 4085 O O . THR A 1 517 ? -18.603 -10.117 26.129 1.00 83.75 517 THR A O 1
ATOM 4088 N N . PHE A 1 518 ? -19.646 -9.742 24.160 1.00 84.19 518 PHE A N 1
ATOM 4089 C CA . PHE A 1 518 ? -20.911 -10.372 24.499 1.00 84.19 518 PHE A CA 1
ATOM 4090 C C . PHE A 1 518 ? -20.824 -11.898 24.385 1.00 84.19 518 PHE A C 1
ATOM 4092 O O . PHE A 1 518 ? -20.417 -12.427 23.346 1.00 84.19 518 PHE A O 1
ATOM 4099 N N . THR A 1 519 ? -21.251 -12.620 25.423 1.00 83.06 519 THR A N 1
ATOM 4100 C CA . THR A 1 519 ? -21.426 -14.081 25.353 1.00 83.06 519 THR A CA 1
ATOM 4101 C C . THR A 1 519 ? -22.602 -14.459 24.449 1.00 83.06 519 THR A C 1
ATOM 4103 O O . THR A 1 519 ? -23.441 -13.623 24.106 1.00 83.06 519 THR A O 1
ATOM 4106 N N . ALA A 1 520 ? -22.713 -15.737 24.070 1.00 79.44 520 ALA A N 1
ATOM 4107 C CA . ALA A 1 520 ? -23.862 -16.219 23.299 1.00 79.44 520 ALA A CA 1
ATOM 4108 C C . ALA A 1 520 ? -25.197 -15.962 24.030 1.00 79.44 520 ALA A C 1
ATOM 4110 O O . ALA A 1 520 ? -26.182 -15.563 23.406 1.00 79.44 520 ALA A O 1
ATOM 4111 N N . GLU A 1 521 ? -25.221 -16.132 25.356 1.00 84.38 521 GLU A N 1
ATOM 4112 C CA . GLU A 1 521 ? -26.388 -15.852 26.197 1.00 84.38 521 GLU A CA 1
ATOM 4113 C C . GLU A 1 521 ? -26.716 -14.356 26.264 1.00 84.38 521 GLU A C 1
ATOM 4115 O O . GLU A 1 521 ? -27.889 -13.986 26.301 1.00 84.38 521 GLU A O 1
ATOM 4120 N N . GLU A 1 522 ? -25.701 -13.489 26.287 1.00 88.81 522 GLU A N 1
ATOM 4121 C CA . GLU A 1 522 ? -25.888 -12.036 26.259 1.00 88.81 522 GLU A CA 1
ATOM 4122 C C . GLU A 1 522 ? -26.411 -11.569 24.895 1.00 88.81 522 GLU A C 1
ATOM 4124 O O . GLU A 1 522 ? -27.389 -10.824 24.832 1.00 88.81 522 GLU A O 1
ATOM 4129 N N . LYS A 1 523 ? -25.841 -12.077 23.794 1.00 82.88 523 LYS A N 1
ATOM 4130 C CA . LYS A 1 523 ? -26.298 -11.785 22.425 1.00 82.88 523 LYS A CA 1
ATOM 4131 C C . LYS A 1 523 ? -27.754 -12.161 22.185 1.00 82.88 523 LYS A C 1
ATOM 4133 O O . LYS A 1 523 ? -28.475 -11.403 21.540 1.00 82.88 523 LYS A O 1
ATOM 4138 N N . ALA A 1 524 ? -28.202 -13.285 22.746 1.00 83.62 524 ALA A N 1
ATOM 4139 C CA . ALA A 1 524 ? -29.600 -13.707 22.676 1.00 83.62 524 ALA A CA 1
ATOM 4140 C C . ALA A 1 524 ? -30.567 -12.716 23.355 1.00 83.62 524 ALA A C 1
ATOM 4142 O O . ALA A 1 524 ? -31.755 -12.716 23.042 1.00 83.62 524 ALA A O 1
ATOM 4143 N N . LYS A 1 525 ? -30.074 -11.872 24.274 1.00 87.44 525 LYS A N 1
ATOM 4144 C CA . LYS A 1 525 ? -30.871 -10.841 24.956 1.00 87.44 525 LYS A CA 1
ATOM 4145 C C . LYS A 1 525 ? -30.827 -9.485 24.266 1.00 87.44 525 LYS A C 1
ATOM 4147 O O . LYS A 1 525 ? -31.827 -8.775 24.321 1.00 87.44 525 LYS A O 1
ATOM 4152 N N . LEU A 1 526 ? -29.693 -9.143 23.647 1.00 84.00 526 LEU A N 1
ATOM 4153 C CA . LEU A 1 526 ? -29.437 -7.823 23.069 1.00 84.00 526 LEU A CA 1
ATOM 4154 C C . LEU A 1 526 ? -30.468 -7.449 22.005 1.00 84.00 526 LEU A C 1
ATOM 4156 O O . LEU A 1 526 ? -31.130 -6.429 22.173 1.00 84.00 526 LEU A O 1
ATOM 4160 N N . GLY A 1 527 ? -30.637 -8.282 20.967 1.00 79.12 527 GLY A N 1
ATOM 4161 C CA . GLY A 1 527 ? -31.584 -8.027 19.872 1.00 79.12 527 GLY A CA 1
ATOM 4162 C C . GLY A 1 527 ? -31.629 -6.541 19.502 1.00 79.12 527 GLY A C 1
ATOM 4163 O O . GLY A 1 527 ? -30.597 -5.920 19.241 1.00 79.12 527 GLY A O 1
ATOM 4164 N N . SER A 1 528 ? -32.828 -5.979 19.586 1.00 83.44 528 SER A N 1
ATOM 4165 C CA . SER A 1 528 ? -33.121 -4.548 19.576 1.00 83.44 528 SER A CA 1
ATOM 4166 C C . SER A 1 528 ? -32.837 -3.850 20.926 1.00 83.44 528 SER A C 1
ATOM 4168 O O . SER A 1 528 ? -33.645 -3.924 21.850 1.00 83.44 528 SER A O 1
ATOM 4170 N N . VAL A 1 529 ? -31.726 -3.113 21.026 1.00 85.69 529 VAL A N 1
ATOM 4171 C CA . VAL A 1 529 ? -31.305 -2.336 22.209 1.00 85.69 529 VAL A CA 1
ATOM 4172 C C . VAL A 1 529 ? -31.768 -0.883 22.105 1.00 85.69 529 VAL A C 1
ATOM 4174 O O . VAL A 1 529 ? -31.545 -0.227 21.090 1.00 85.69 529 VAL A O 1
ATOM 4177 N N . ASN A 1 530 ? -32.382 -0.340 23.161 1.00 87.25 530 ASN A N 1
ATOM 4178 C CA . ASN A 1 530 ? -32.858 1.056 23.178 1.00 87.25 530 ASN A CA 1
ATOM 4179 C C . ASN A 1 530 ? -32.249 1.929 24.290 1.00 87.25 530 ASN A C 1
ATOM 4181 O O . ASN A 1 530 ? -32.455 3.147 24.288 1.00 87.25 530 ASN A O 1
ATOM 4185 N N . ARG A 1 531 ? -31.461 1.340 25.200 1.00 90.56 531 ARG A N 1
ATOM 4186 C CA . ARG A 1 531 ? -30.861 2.068 26.321 1.00 90.56 531 ARG A CA 1
ATOM 4187 C C . ARG A 1 531 ? -29.525 1.481 26.761 1.00 90.56 531 ARG A C 1
ATOM 4189 O O . ARG A 1 531 ? -29.402 0.270 26.948 1.00 90.56 531 ARG A O 1
ATOM 4196 N N . LEU A 1 532 ? -28.560 2.366 26.987 1.00 92.81 532 LEU A N 1
ATOM 4197 C CA . LEU A 1 532 ? -27.311 2.101 27.696 1.00 92.81 532 LEU A CA 1
ATOM 4198 C C . LEU A 1 532 ? -27.339 2.847 29.035 1.00 92.81 532 LEU A C 1
ATOM 4200 O O . LEU A 1 532 ? -27.744 4.004 29.088 1.00 92.81 532 LEU A O 1
ATOM 4204 N N . MET A 1 533 ? -26.929 2.198 30.124 1.00 94.31 533 MET A N 1
ATOM 4205 C CA . MET A 1 533 ? -26.913 2.789 31.468 1.00 94.31 533 MET A CA 1
ATOM 4206 C C . MET A 1 533 ? -25.554 2.598 32.126 1.00 94.31 533 MET A C 1
ATOM 4208 O O . MET A 1 533 ? -24.968 1.520 32.046 1.00 94.31 533 MET A O 1
ATOM 4212 N N . ILE A 1 534 ? -25.072 3.626 32.817 1.00 94.88 534 ILE A N 1
ATOM 4213 C CA . ILE A 1 534 ? -23.814 3.607 33.559 1.00 94.88 534 ILE A CA 1
ATOM 4214 C C . ILE A 1 534 ? -24.082 4.074 34.987 1.00 94.88 534 ILE A C 1
ATOM 4216 O O . ILE A 1 534 ? -24.482 5.211 35.232 1.00 94.88 534 ILE A O 1
ATOM 4220 N N . THR A 1 535 ? -23.828 3.195 35.952 1.00 94.56 535 THR A N 1
ATOM 4221 C CA . THR A 1 535 ? -23.900 3.511 37.380 1.00 94.56 535 THR A CA 1
ATOM 4222 C C . THR A 1 535 ? -22.496 3.627 37.960 1.00 94.56 535 THR A C 1
ATOM 4224 O O . THR A 1 535 ? -21.760 2.642 37.990 1.00 94.56 535 THR A O 1
ATOM 4227 N N . ALA A 1 536 ? -22.142 4.792 38.502 1.00 93.25 536 ALA A N 1
ATOM 4228 C CA . ALA A 1 536 ? -20.897 4.966 39.250 1.00 93.25 536 ALA A CA 1
ATOM 4229 C C . ALA A 1 536 ? -21.055 4.523 40.709 1.00 93.25 536 ALA A C 1
ATOM 4231 O O . ALA A 1 536 ? -22.082 4.789 41.328 1.00 93.25 536 ALA A O 1
ATOM 4232 N N . ALA A 1 537 ? -20.059 3.842 41.279 1.00 90.19 537 ALA A N 1
ATOM 4233 C CA . ALA A 1 537 ? -20.105 3.277 42.632 1.00 90.19 537 ALA A CA 1
ATOM 4234 C C . ALA A 1 537 ? -21.396 2.452 42.890 1.00 90.19 537 ALA A C 1
ATOM 4236 O O . ALA A 1 537 ? -22.230 2.834 43.722 1.00 90.19 537 ALA A O 1
ATOM 4237 N N . PRO A 1 538 ? -21.626 1.354 42.142 1.00 90.94 538 PRO A N 1
ATOM 4238 C CA . PRO A 1 538 ? -22.831 0.534 42.277 1.00 90.94 538 PRO A CA 1
ATOM 4239 C C . PRO A 1 538 ? -22.950 -0.058 43.692 1.00 90.94 538 PRO A C 1
ATOM 4241 O O . PRO A 1 538 ? -21.960 -0.511 44.267 1.00 90.94 538 PRO A O 1
ATOM 4244 N N . GLY A 1 539 ? -24.161 -0.030 44.263 1.00 86.75 539 GLY A N 1
ATOM 4245 C CA . GLY A 1 539 ? -24.455 -0.577 45.598 1.00 86.75 539 GLY A CA 1
ATOM 4246 C C . GLY A 1 539 ? -23.899 0.228 46.782 1.00 86.75 539 GLY A C 1
ATOM 4247 O O . GLY A 1 539 ? -23.908 -0.258 47.910 1.00 86.75 539 GLY A O 1
ATOM 4248 N N . LYS A 1 540 ? -23.378 1.441 46.555 1.00 85.62 540 LYS A N 1
ATOM 4249 C CA . LYS A 1 540 ? -22.950 2.350 47.628 1.00 85.62 540 LYS A CA 1
ATOM 4250 C C . LYS A 1 540 ? -24.076 3.309 48.004 1.00 85.62 540 LYS A C 1
ATOM 4252 O O . LYS A 1 540 ? -24.618 3.990 47.135 1.00 85.62 540 LYS A O 1
ATOM 4257 N N . SER A 1 541 ? -24.353 3.409 49.304 1.00 83.62 541 SER A N 1
ATOM 4258 C CA . SER A 1 541 ? -25.361 4.313 49.872 1.00 83.62 541 SER A CA 1
ATOM 4259 C C . SER A 1 541 ? -25.006 5.795 49.720 1.00 83.62 541 SER A C 1
ATOM 4261 O O . SER A 1 541 ? -25.895 6.635 49.723 1.00 83.62 541 SER A O 1
ATOM 4263 N N . SER A 1 542 ? -23.723 6.138 49.595 1.00 88.88 542 SER A N 1
ATOM 4264 C CA . SER A 1 542 ? -23.249 7.493 49.302 1.00 88.88 542 SER A CA 1
ATOM 4265 C C . SER A 1 542 ? -21.898 7.455 48.589 1.00 88.88 542 SER A C 1
ATOM 4267 O O . SER A 1 542 ? -21.168 6.462 48.671 1.00 88.88 542 SER A O 1
ATOM 4269 N N . GLY A 1 543 ? -21.564 8.530 47.878 1.00 89.31 543 GLY A N 1
ATOM 4270 C CA . GLY A 1 543 ? -20.270 8.680 47.216 1.00 89.31 543 GLY A CA 1
ATOM 4271 C C . GLY A 1 543 ? -20.266 9.813 46.201 1.00 89.31 543 GLY A C 1
ATOM 4272 O O . GLY A 1 543 ? -21.302 10.144 45.635 1.00 89.31 543 GLY A O 1
ATOM 4273 N N . GLU A 1 544 ? -19.101 10.388 45.953 1.00 93.44 544 GLU A N 1
ATOM 4274 C CA . GLU A 1 544 ? -18.906 11.426 44.945 1.00 93.44 544 GLU A CA 1
ATOM 4275 C C . GLU A 1 544 ? -17.649 11.142 44.127 1.00 93.44 544 GLU A C 1
ATOM 4277 O O . GLU A 1 544 ? -16.749 10.432 44.587 1.00 93.44 544 GLU A O 1
ATOM 4282 N N . GLY A 1 545 ? -17.601 11.659 42.905 1.00 93.62 545 GLY A N 1
ATOM 4283 C CA . GLY A 1 545 ? -16.436 11.507 42.048 1.00 93.62 545 GLY A CA 1
ATOM 4284 C C . GLY A 1 545 ? -16.655 12.022 40.634 1.00 93.62 545 GLY A C 1
ATOM 4285 O O . GLY A 1 545 ? -17.701 12.577 40.291 1.00 93.62 545 GLY A O 1
ATOM 4286 N N . THR A 1 546 ? -15.636 11.814 39.806 1.00 94.06 546 THR A N 1
ATOM 4287 C CA . THR A 1 546 ? -15.649 12.180 38.391 1.00 94.06 546 THR A CA 1
ATOM 4288 C C . THR A 1 546 ? -15.039 11.057 37.575 1.00 94.06 546 THR A C 1
ATOM 4290 O O . THR A 1 546 ? -13.945 10.575 37.891 1.00 94.06 546 THR A O 1
ATOM 4293 N N . PHE A 1 547 ? -15.728 10.681 36.505 1.00 93.88 547 PHE A N 1
ATOM 4294 C CA . PHE A 1 547 ? -15.185 9.826 35.460 1.00 93.88 547 PHE A CA 1
ATOM 4295 C C . PHE A 1 547 ? -15.398 10.471 34.091 1.00 93.88 547 PHE A C 1
ATOM 4297 O O . PHE A 1 547 ? -16.178 11.410 33.947 1.00 93.88 547 PHE A O 1
ATOM 4304 N N . TYR A 1 548 ? -14.669 9.982 33.101 1.00 93.44 548 TYR A N 1
ATOM 4305 C CA . TYR A 1 548 ? -14.703 10.449 31.727 1.00 93.44 548 TYR A CA 1
ATOM 4306 C C . TYR A 1 548 ? -14.956 9.253 30.819 1.00 93.44 548 TYR A C 1
ATOM 4308 O O . TYR A 1 548 ? -14.422 8.174 31.086 1.00 93.44 548 TYR A O 1
ATOM 4316 N N . LEU A 1 549 ? -15.764 9.447 29.781 1.00 92.31 549 LEU A N 1
ATOM 4317 C CA . LEU A 1 549 ? -15.982 8.481 28.706 1.00 92.31 549 LEU A CA 1
ATOM 4318 C C . LEU A 1 549 ? -15.512 9.085 27.389 1.00 92.31 549 LEU A C 1
ATOM 4320 O O . LEU A 1 549 ? -15.758 10.262 27.134 1.00 92.31 549 LEU A O 1
ATOM 4324 N N . ASP A 1 550 ? -14.863 8.272 26.572 1.00 90.38 550 ASP A N 1
ATOM 4325 C CA . ASP A 1 550 ? -14.410 8.642 25.235 1.00 90.38 550 ASP A CA 1
ATOM 4326 C C . ASP A 1 550 ? -14.544 7.437 24.282 1.00 90.38 550 ASP A C 1
ATOM 4328 O O . ASP A 1 550 ? -14.537 6.286 24.735 1.00 90.38 550 ASP A O 1
ATOM 4332 N N . ASP A 1 551 ? -14.683 7.695 22.981 1.00 85.56 551 ASP A N 1
ATOM 4333 C CA . ASP A 1 551 ? -14.750 6.701 21.898 1.00 85.56 551 ASP A CA 1
ATOM 4334 C C . ASP A 1 551 ? -15.749 5.541 22.140 1.00 85.56 551 ASP A C 1
ATOM 4336 O O . ASP A 1 551 ? -15.396 4.361 22.011 1.00 85.56 551 ASP A O 1
ATOM 4340 N N . LEU A 1 552 ? -17.001 5.841 22.512 1.00 88.25 552 LEU A N 1
ATOM 4341 C CA . LEU A 1 552 ? -18.025 4.813 22.712 1.00 88.25 552 LEU A CA 1
ATOM 4342 C C . LEU A 1 552 ? -18.458 4.242 21.355 1.00 88.25 552 LEU A C 1
ATOM 4344 O O . LEU A 1 552 ? -19.073 4.921 20.534 1.00 88.25 552 LEU A O 1
ATOM 4348 N N . ALA A 1 553 ? -18.185 2.961 21.131 1.00 86.06 553 ALA A N 1
ATOM 4349 C CA . ALA A 1 553 ? -18.490 2.276 19.883 1.00 86.06 553 ALA A CA 1
ATOM 4350 C C . ALA A 1 553 ? -18.888 0.821 20.124 1.00 86.06 553 ALA A C 1
ATOM 4352 O O . ALA A 1 553 ? -18.501 0.198 21.111 1.00 86.06 553 ALA A O 1
ATOM 4353 N N . VAL A 1 554 ? -19.620 0.242 19.180 1.00 82.44 554 VAL A N 1
ATOM 4354 C CA . VAL A 1 554 ? -19.779 -1.211 19.083 1.00 82.44 554 VAL A CA 1
ATOM 4355 C C . VAL A 1 554 ? -18.873 -1.739 17.988 1.00 82.44 554 VAL A C 1
ATOM 4357 O O . VAL A 1 554 ? -18.727 -1.126 16.931 1.00 82.44 554 VAL A O 1
ATOM 4360 N N . LYS A 1 555 ? -18.236 -2.875 18.253 1.00 74.62 555 LYS A N 1
ATOM 4361 C CA . LYS A 1 555 ? -17.329 -3.532 17.314 1.00 74.62 555 LYS A CA 1
ATOM 4362 C C . LYS A 1 555 ? -17.833 -4.939 17.027 1.00 74.62 555 LYS A C 1
ATOM 4364 O O . LYS A 1 555 ? -18.270 -5.650 17.937 1.00 74.62 555 LYS A O 1
ATOM 4369 N N . GLY A 1 556 ? -17.764 -5.360 15.770 1.00 67.94 556 GLY A N 1
ATOM 4370 C CA . GLY A 1 556 ? -17.712 -6.788 15.470 1.00 67.94 556 GLY A CA 1
ATOM 4371 C C . GLY A 1 556 ? -16.293 -7.272 15.764 1.00 67.94 556 GLY A C 1
ATOM 4372 O O . GLY A 1 556 ? -15.391 -6.721 15.163 1.00 67.94 556 GLY A O 1
ATOM 4373 N N . LYS A 1 557 ? -16.097 -8.211 16.702 1.00 62.34 557 LYS A N 1
ATOM 4374 C CA . LYS A 1 557 ? -14.875 -9.012 16.954 1.00 62.34 557 LYS A CA 1
ATOM 4375 C C . LYS A 1 557 ? -14.752 -10.166 15.966 1.00 62.34 557 LYS A C 1
ATOM 4377 O O . LYS A 1 557 ? -13.656 -10.676 15.764 1.00 62.34 557 LYS A O 1
ATOM 4382 N N . ALA A 1 558 ? -15.867 -10.600 15.387 1.00 68.12 558 ALA A N 1
ATOM 4383 C CA . ALA A 1 558 ? -15.872 -11.588 14.337 1.00 68.12 558 ALA A CA 1
ATOM 4384 C C . ALA A 1 558 ? -15.072 -11.048 13.143 1.00 68.12 558 ALA A C 1
ATOM 4386 O O . ALA A 1 558 ? -15.135 -9.850 12.842 1.00 68.12 558 ALA A O 1
ATOM 4387 N N . PRO A 1 559 ? -14.309 -11.910 12.460 1.00 75.44 559 PRO A N 1
ATOM 4388 C CA . PRO A 1 559 ? -13.536 -11.472 11.322 1.00 75.44 559 PRO A CA 1
ATOM 4389 C C . PRO A 1 559 ? -14.482 -10.982 10.226 1.00 75.44 559 PRO A C 1
ATOM 4391 O O . PRO A 1 559 ? -15.643 -11.386 10.135 1.00 75.44 559 PRO A O 1
ATOM 4394 N N . SER A 1 560 ? -13.988 -10.123 9.355 1.00 76.31 560 SER A N 1
ATOM 4395 C CA . SER A 1 560 ? -14.745 -9.633 8.214 1.00 76.31 560 SER A CA 1
ATOM 4396 C C . SER A 1 560 ? -13.971 -9.869 6.928 1.00 76.31 560 SER A C 1
ATOM 4398 O O . SER A 1 560 ? -12.743 -9.944 6.918 1.00 76.31 560 SER A O 1
ATOM 4400 N N . ALA A 1 561 ? -14.725 -10.041 5.846 1.00 82.12 561 ALA A N 1
ATOM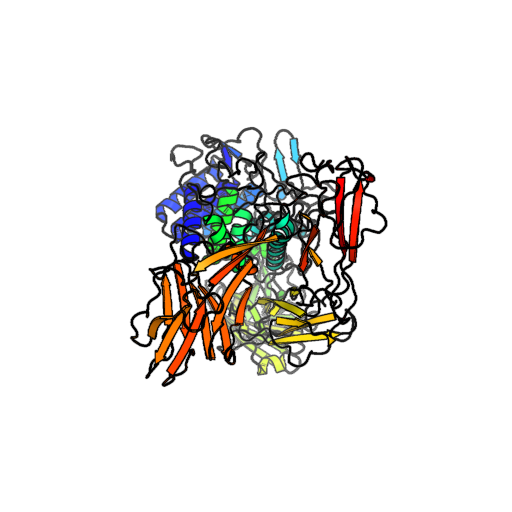 4401 C CA . ALA A 1 561 ? -14.202 -10.081 4.497 1.00 82.12 561 ALA A CA 1
ATOM 4402 C C . ALA A 1 561 ? -14.670 -8.811 3.788 1.00 82.12 561 ALA A C 1
ATOM 4404 O O . ALA A 1 561 ? -15.859 -8.477 3.816 1.00 82.12 561 ALA A O 1
ATOM 4405 N N . SER A 1 562 ? -13.752 -8.107 3.146 1.00 73.94 562 SER A N 1
ATOM 4406 C CA . SER A 1 562 ? -14.039 -6.923 2.338 1.00 73.94 562 SER A CA 1
ATOM 4407 C C . SER A 1 562 ? -13.390 -7.049 0.960 1.00 73.94 562 SER A C 1
ATOM 4409 O O . SER A 1 562 ? -12.607 -7.966 0.706 1.00 73.94 562 SER A O 1
ATOM 4411 N N . ASN A 1 563 ? -13.781 -6.158 0.042 1.00 66.94 563 ASN A N 1
ATOM 4412 C CA . ASN A 1 563 ? -13.159 -6.006 -1.278 1.00 66.94 563 ASN A CA 1
ATOM 4413 C C . ASN A 1 563 ? -13.057 -7.317 -2.071 1.00 66.94 563 ASN A C 1
ATOM 4415 O O . ASN A 1 563 ? -11.995 -7.714 -2.541 1.00 66.94 563 ASN A O 1
ATOM 4419 N N . LEU A 1 564 ? -14.186 -8.013 -2.186 1.00 86.62 564 LEU A N 1
ATOM 4420 C CA . LEU A 1 564 ? -14.276 -9.320 -2.816 1.00 86.62 564 LEU A CA 1
ATOM 4421 C C . LEU A 1 564 ? -14.235 -9.187 -4.342 1.00 86.62 564 LEU A C 1
ATOM 4423 O O . LEU A 1 564 ? -15.116 -8.557 -4.933 1.00 86.62 564 LEU A O 1
ATOM 4427 N N . TRP A 1 565 ? -13.272 -9.836 -4.992 1.00 83.94 565 TRP A N 1
ATOM 4428 C CA . TRP A 1 565 ? -13.135 -9.818 -6.446 1.00 83.94 565 TRP A CA 1
ATOM 4429 C C . TRP A 1 565 ? -12.570 -11.116 -7.018 1.00 83.94 565 TRP A C 1
ATOM 4431 O O . TRP A 1 565 ? -11.934 -11.918 -6.332 1.00 83.94 565 TRP A O 1
ATOM 4441 N N . ILE A 1 566 ? -12.850 -11.336 -8.298 1.00 88.56 566 ILE A N 1
ATOM 4442 C CA . ILE A 1 566 ? -12.456 -12.542 -9.018 1.00 88.56 566 ILE A CA 1
ATOM 4443 C C . ILE A 1 566 ? -11.270 -12.201 -9.915 1.00 88.56 566 ILE A C 1
ATOM 4445 O O . ILE A 1 566 ? -11.401 -11.382 -10.820 1.00 88.56 566 ILE A O 1
ATOM 4449 N N . HIS A 1 567 ? -10.136 -12.857 -9.683 1.00 83.06 567 HIS A N 1
ATOM 4450 C CA . HIS A 1 567 ? -9.017 -12.853 -10.620 1.00 83.06 567 HIS A CA 1
ATOM 4451 C C . HIS A 1 567 ? -9.201 -13.956 -11.659 1.00 83.06 567 HIS A C 1
ATOM 4453 O O . HIS A 1 567 ? -9.734 -15.012 -11.334 1.00 83.06 567 HIS A O 1
ATOM 4459 N N . GLY A 1 568 ? -8.709 -13.742 -12.876 1.00 79.56 568 GLY A N 1
ATOM 4460 C CA . GLY A 1 568 ? -8.833 -14.688 -13.985 1.00 79.56 568 GLY A CA 1
ATOM 4461 C C . GLY A 1 568 ? -9.906 -14.277 -14.991 1.00 79.56 568 GLY A C 1
ATOM 4462 O O . GLY A 1 568 ? -10.819 -13.508 -14.690 1.00 79.56 568 GLY A O 1
ATOM 4463 N N . LYS A 1 569 ? -9.769 -14.769 -16.224 1.00 78.81 569 LYS A N 1
ATOM 4464 C CA . LYS A 1 569 ? -10.707 -14.452 -17.304 1.00 78.81 569 LYS A CA 1
ATOM 4465 C C . LYS A 1 569 ? -11.938 -15.357 -17.196 1.00 78.81 569 LYS A C 1
ATOM 4467 O O . LYS A 1 569 ? -11.775 -16.561 -16.994 1.00 78.81 569 LYS A O 1
ATOM 4472 N N . PRO A 1 570 ? -13.162 -14.830 -17.371 1.00 84.75 570 PRO A N 1
ATOM 4473 C CA . PRO A 1 570 ? -14.382 -15.630 -17.393 1.00 84.75 570 PRO A CA 1
ATOM 4474 C C . PRO A 1 570 ? -14.460 -16.440 -18.697 1.00 84.75 570 PRO A C 1
ATOM 4476 O O . PRO A 1 570 ? -15.267 -16.156 -19.570 1.00 84.75 570 PRO A O 1
ATOM 4479 N N . ILE A 1 571 ? -13.596 -17.436 -18.873 1.00 80.19 571 ILE A N 1
ATOM 4480 C CA . ILE A 1 571 ? -13.496 -18.231 -20.098 1.00 80.19 571 ILE A CA 1
ATOM 4481 C C . ILE A 1 571 ? -13.440 -19.709 -19.721 1.00 80.19 571 ILE A C 1
ATOM 4483 O O . ILE A 1 571 ? -12.697 -20.097 -18.829 1.00 80.19 571 ILE A O 1
ATOM 4487 N N . VAL A 1 572 ? -14.200 -20.559 -20.416 1.00 76.62 572 VAL A N 1
ATOM 4488 C CA . VAL A 1 572 ? -14.197 -22.016 -20.180 1.00 76.62 572 VAL A CA 1
ATOM 4489 C C . VAL A 1 572 ? -12.769 -22.573 -20.219 1.00 76.62 572 VAL A C 1
ATOM 4491 O O . VAL A 1 572 ? -12.104 -22.424 -21.241 1.00 76.62 572 VAL A O 1
ATOM 4494 N N . GLY A 1 573 ? -12.340 -23.272 -19.170 1.00 72.19 573 GLY A N 1
ATOM 4495 C CA . GLY A 1 573 ? -10.994 -23.838 -19.024 1.00 72.19 573 GLY A CA 1
ATOM 4496 C C . GLY A 1 573 ? -10.015 -22.955 -18.244 1.00 72.19 573 GLY A C 1
ATOM 4497 O O . GLY A 1 573 ? -9.048 -23.483 -17.705 1.00 72.19 573 GLY A O 1
ATOM 4498 N N . GLU A 1 574 ? -10.282 -21.653 -18.117 1.00 78.69 574 GLU A N 1
ATOM 4499 C CA . GLU A 1 574 ? -9.476 -20.753 -17.288 1.00 78.69 574 GLU A CA 1
ATOM 4500 C C . GLU A 1 574 ? -9.782 -20.946 -15.801 1.00 78.69 574 GLU A C 1
ATOM 4502 O O . GLU A 1 574 ? -10.876 -21.370 -15.413 1.00 78.69 574 GLU A O 1
ATOM 4507 N N . THR A 1 575 ? -8.809 -20.613 -14.955 1.00 87.25 575 THR A N 1
ATOM 4508 C CA . THR A 1 575 ? -8.977 -20.650 -13.499 1.00 87.25 575 THR A CA 1
ATOM 4509 C C . THR A 1 575 ? -9.320 -19.264 -12.972 1.00 87.25 575 THR A C 1
ATOM 4511 O O . THR A 1 575 ? -8.566 -18.309 -13.147 1.00 87.25 575 THR A O 1
ATOM 4514 N N . LEU A 1 576 ? -10.466 -19.173 -12.301 1.00 90.06 576 LEU A N 1
ATOM 4515 C CA . LEU A 1 576 ? -10.870 -18.023 -11.510 1.00 90.06 576 LEU A CA 1
ATOM 4516 C C . LEU A 1 576 ? -10.332 -18.169 -10.084 1.00 90.06 576 LEU A C 1
ATOM 4518 O O . LEU A 1 576 ? -10.400 -19.253 -9.511 1.00 90.06 576 LEU A O 1
ATOM 4522 N N . THR A 1 577 ? -9.856 -17.086 -9.479 1.00 92.88 577 THR A N 1
ATOM 4523 C CA . THR A 1 577 ? -9.366 -17.064 -8.094 1.00 92.88 577 THR A CA 1
ATOM 4524 C C . THR A 1 577 ? -10.160 -16.052 -7.279 1.00 92.88 577 THR A C 1
ATOM 4526 O O . THR A 1 577 ? -10.261 -14.881 -7.648 1.00 92.88 577 THR A O 1
ATOM 4529 N N . ALA A 1 578 ? -10.715 -16.504 -6.158 1.00 93.00 578 ALA A N 1
ATOM 4530 C CA . ALA A 1 578 ? -11.417 -15.687 -5.183 1.00 93.00 578 ALA A CA 1
ATOM 4531 C C . ALA A 1 578 ? -10.416 -14.887 -4.339 1.00 93.00 578 ALA A C 1
ATOM 4533 O O . ALA A 1 578 ? -9.615 -15.452 -3.586 1.00 93.00 578 ALA A O 1
ATOM 4534 N N . ASN A 1 579 ? -10.485 -13.563 -4.447 1.00 87.56 579 ASN A N 1
ATOM 4535 C CA . ASN A 1 579 ? -9.653 -12.630 -3.702 1.00 87.56 579 ASN A CA 1
ATOM 4536 C C . ASN A 1 579 ? -10.526 -11.754 -2.811 1.00 87.56 579 ASN A C 1
ATOM 4538 O O . ASN A 1 579 ? -11.565 -11.264 -3.240 1.00 87.56 579 ASN A O 1
ATOM 4542 N N . TYR A 1 580 ? -10.102 -11.557 -1.572 1.00 85.62 580 TYR A N 1
ATOM 4543 C CA . TYR A 1 580 ? -10.757 -10.692 -0.601 1.00 85.62 580 TYR A CA 1
ATOM 4544 C C . TYR A 1 580 ? -9.727 -10.274 0.444 1.00 85.62 580 TYR A C 1
ATOM 4546 O O . TYR A 1 580 ? -8.706 -10.947 0.615 1.00 85.62 580 TYR A O 1
ATOM 4554 N N . SER A 1 581 ? -10.017 -9.183 1.136 1.00 77.00 581 SER A N 1
ATOM 4555 C CA . SER A 1 581 ? -9.252 -8.742 2.294 1.00 77.00 581 SER A CA 1
ATOM 4556 C C . SER A 1 581 ? -9.886 -9.328 3.543 1.00 77.00 581 SER A C 1
ATOM 4558 O O . SER A 1 581 ? -11.091 -9.186 3.758 1.00 77.00 581 SER A O 1
ATOM 4560 N N . TYR A 1 582 ? -9.081 -10.017 4.343 1.00 83.50 582 TYR A N 1
ATOM 4561 C CA . TYR A 1 582 ? -9.478 -10.514 5.650 1.00 83.50 582 TYR A CA 1
ATOM 4562 C C . TYR A 1 582 ? -9.093 -9.490 6.718 1.00 83.50 582 TYR A C 1
ATOM 4564 O O . TYR A 1 582 ? -7.972 -8.983 6.721 1.00 83.50 582 TYR A O 1
ATOM 4572 N N . PHE A 1 583 ? -10.000 -9.233 7.652 1.00 72.06 583 PHE A N 1
ATOM 4573 C CA . PHE A 1 583 ? -9.724 -8.434 8.837 1.00 72.06 583 PHE A CA 1
ATOM 4574 C C . PHE A 1 583 ? -10.204 -9.162 10.085 1.00 72.06 583 PHE A C 1
ATOM 4576 O O . PHE A 1 583 ? -11.346 -9.615 10.130 1.00 72.06 583 PHE A O 1
ATOM 4583 N N . SER A 1 584 ? -9.357 -9.203 11.114 1.00 71.25 584 SER A N 1
ATOM 4584 C CA . SER A 1 584 ? -9.780 -9.481 12.482 1.00 71.25 584 SER A CA 1
ATOM 4585 C C . SER A 1 584 ? -9.435 -8.295 13.385 1.00 71.25 584 SER A C 1
ATOM 4587 O O . SER A 1 584 ? -8.261 -7.928 13.472 1.00 71.25 584 SER A O 1
ATOM 4589 N N . PRO A 1 585 ? -10.405 -7.740 14.124 1.00 59.09 585 PRO A N 1
ATOM 4590 C CA . PRO A 1 585 ? -10.152 -6.687 15.106 1.00 59.09 585 PRO A CA 1
ATOM 4591 C C . PRO A 1 585 ? -9.257 -7.113 16.270 1.00 59.09 585 PRO A C 1
ATOM 4593 O O . PRO A 1 585 ? -8.667 -6.254 16.918 1.00 59.09 585 PRO A O 1
ATOM 4596 N N . SER A 1 586 ? -9.141 -8.415 16.551 1.00 57.81 586 SER A N 1
ATOM 4597 C CA . SER A 1 586 ? -8.185 -8.929 17.542 1.00 57.81 586 SER A CA 1
ATOM 4598 C C . SER A 1 586 ? -6.760 -9.054 16.995 1.00 57.81 586 SER A C 1
ATOM 4600 O O . SER A 1 586 ? -5.851 -9.423 17.735 1.00 57.81 586 SER A O 1
ATOM 4602 N N . GLY A 1 587 ? -6.558 -8.805 15.696 1.00 62.84 587 GLY A N 1
ATOM 4603 C CA . GLY A 1 587 ? -5.311 -9.107 14.997 1.00 62.84 587 GLY A CA 1
ATOM 4604 C C . GLY A 1 587 ? -5.085 -10.604 14.763 1.00 62.84 587 GLY A C 1
ATOM 4605 O O . GLY A 1 587 ? -4.025 -10.985 14.272 1.00 62.84 587 GLY A O 1
ATOM 4606 N N . ALA A 1 588 ? -6.053 -11.469 15.097 1.00 69.19 588 ALA A N 1
ATOM 4607 C CA . ALA A 1 588 ? -5.949 -12.899 14.832 1.00 69.19 588 ALA A CA 1
ATOM 4608 C C . ALA A 1 588 ? -5.807 -13.164 13.325 1.00 69.19 588 ALA A C 1
ATOM 4610 O O . ALA A 1 588 ? -6.632 -12.703 12.531 1.00 69.19 588 ALA A O 1
ATOM 4611 N N . ALA A 1 589 ? -4.788 -13.942 12.949 1.00 79.19 589 ALA A N 1
ATOM 4612 C CA . ALA A 1 589 ? -4.570 -14.379 11.573 1.00 79.19 589 ALA A CA 1
ATOM 4613 C C . ALA A 1 589 ? -5.806 -15.094 11.006 1.00 79.19 589 ALA A C 1
ATOM 4615 O O . ALA A 1 589 ? -6.641 -15.604 11.754 1.00 79.19 589 ALA A O 1
ATOM 4616 N N . GLU A 1 590 ? -5.922 -15.145 9.684 1.00 89.88 590 GLU A N 1
ATOM 4617 C CA . GLU A 1 590 ? -6.989 -15.893 9.028 1.00 89.88 590 GLU A CA 1
ATOM 4618 C C . GLU A 1 590 ? -6.851 -17.404 9.284 1.00 89.88 590 GLU A C 1
ATOM 4620 O O . GLU A 1 590 ? -5.761 -17.972 9.238 1.00 89.88 590 GLU A O 1
ATOM 4625 N N . GLY A 1 591 ? -7.973 -18.047 9.593 1.00 91.50 591 GLY A N 1
ATOM 4626 C CA . GLY A 1 591 ? -8.110 -19.485 9.786 1.00 91.50 591 GLY A CA 1
ATOM 4627 C C . GLY A 1 591 ? -8.716 -20.166 8.560 1.00 91.50 591 GLY A C 1
ATOM 4628 O O . GLY A 1 591 ? -8.454 -19.806 7.416 1.00 91.50 591 GLY A O 1
ATOM 4629 N N . ALA A 1 592 ? -9.554 -21.178 8.789 1.00 91.44 592 ALA A N 1
ATOM 4630 C CA . ALA A 1 592 ? -10.203 -21.935 7.718 1.00 91.44 592 ALA A CA 1
ATOM 4631 C C . ALA A 1 592 ? -11.456 -21.215 7.181 1.00 91.44 592 ALA A C 1
ATOM 4633 O O . ALA A 1 592 ? -12.583 -21.679 7.376 1.00 91.44 592 ALA A O 1
ATOM 4634 N N . SER A 1 593 ? -11.259 -20.070 6.521 1.00 94.75 593 SER A N 1
ATOM 4635 C CA . SER A 1 593 ? -12.334 -19.335 5.847 1.00 94.75 593 SER A CA 1
ATOM 4636 C C . SER A 1 593 ? -13.026 -20.201 4.794 1.00 94.75 593 SER A C 1
ATOM 4638 O O . SER A 1 593 ? -12.395 -20.952 4.048 1.00 94.75 593 SER A O 1
ATOM 4640 N N . GLN A 1 594 ? -14.352 -20.113 4.735 1.00 95.88 594 GLN A N 1
ATOM 4641 C CA . GLN A 1 594 ? -15.176 -20.984 3.899 1.00 95.88 594 GLN A CA 1
ATOM 4642 C C . GLN A 1 594 ? -15.547 -20.270 2.606 1.00 95.88 594 GLN A C 1
ATOM 4644 O O . GLN A 1 594 ? -16.157 -19.205 2.656 1.00 95.88 594 GLN A O 1
ATOM 4649 N N . ILE A 1 595 ? -15.228 -20.864 1.456 1.00 97.00 595 ILE A N 1
ATOM 4650 C CA . ILE A 1 595 ? -15.545 -20.307 0.136 1.00 97.00 595 ILE A CA 1
ATOM 4651 C C . ILE A 1 595 ? -16.571 -21.194 -0.566 1.00 97.00 595 ILE A C 1
ATOM 4653 O O . ILE A 1 595 ? -16.546 -22.419 -0.439 1.00 97.00 595 ILE A O 1
ATOM 4657 N N . ARG A 1 596 ? -17.469 -20.581 -1.341 1.00 97.31 596 ARG A N 1
ATOM 4658 C CA . ARG A 1 596 ? -18.276 -21.276 -2.351 1.00 97.31 596 ARG A CA 1
ATOM 4659 C C . ARG A 1 596 ? -18.473 -20.419 -3.595 1.00 97.31 596 ARG A C 1
ATOM 4661 O O . ARG A 1 596 ? -18.719 -19.221 -3.490 1.00 97.31 596 ARG A O 1
ATOM 4668 N N . TRP A 1 597 ? -18.420 -21.040 -4.766 1.00 97.94 597 TRP A N 1
ATOM 4669 C CA . TRP A 1 597 ? -18.704 -20.380 -6.039 1.00 97.94 597 TRP A CA 1
ATOM 4670 C C . TRP A 1 597 ? -20.182 -20.504 -6.401 1.00 97.94 597 TRP A C 1
ATOM 4672 O O . TRP A 1 597 ? -20.822 -21.523 -6.135 1.00 97.94 597 TRP A O 1
ATOM 4682 N N . LEU A 1 598 ? -20.738 -19.457 -7.004 1.00 97.31 598 LEU A N 1
ATOM 4683 C CA . LEU A 1 598 ? -22.141 -19.365 -7.384 1.00 97.31 598 LEU A CA 1
ATOM 4684 C C . LEU A 1 598 ? -22.270 -18.972 -8.853 1.00 97.31 598 LEU A C 1
ATOM 4686 O O . LEU A 1 598 ? -21.441 -18.223 -9.363 1.00 97.31 598 LEU A O 1
ATOM 4690 N N . LYS A 1 599 ? -23.346 -19.408 -9.511 1.00 96.06 599 LYS A N 1
ATOM 4691 C CA . LYS A 1 599 ? -23.670 -19.018 -10.888 1.00 96.06 599 LYS A CA 1
ATOM 4692 C C . LYS A 1 599 ? -25.100 -18.524 -11.061 1.00 96.06 599 LYS A C 1
ATOM 4694 O O . LYS A 1 599 ? -26.011 -18.985 -10.368 1.00 96.06 599 LYS A O 1
ATOM 4699 N N . ALA A 1 600 ? -25.280 -17.635 -12.030 1.00 95.38 600 ALA A N 1
ATOM 4700 C CA . ALA A 1 600 ? -26.570 -17.139 -12.499 1.00 95.38 600 ALA A CA 1
ATOM 4701 C C . ALA A 1 600 ? -26.555 -16.937 -14.023 1.00 95.38 600 ALA A C 1
ATOM 4703 O O . ALA A 1 600 ? -25.496 -16.772 -14.628 1.00 95.38 600 ALA A O 1
ATOM 4704 N N . ALA A 1 601 ? -27.733 -16.922 -14.652 1.00 88.75 601 ALA A N 1
ATOM 4705 C CA . ALA A 1 601 ? -27.863 -16.668 -16.090 1.00 88.75 601 ALA A CA 1
ATOM 4706 C C . ALA A 1 601 ? -27.581 -15.201 -16.475 1.00 88.75 601 ALA A C 1
ATOM 4708 O O . ALA A 1 601 ? -27.291 -14.909 -17.637 1.00 88.75 601 ALA A O 1
ATOM 4709 N N . ASP A 1 602 ? -27.677 -14.276 -15.522 1.00 86.62 602 ASP A N 1
ATOM 4710 C CA . ASP A 1 602 ? -27.403 -12.855 -15.701 1.00 86.62 602 ASP A CA 1
ATOM 4711 C C . ASP A 1 602 ? -26.753 -12.262 -14.435 1.00 86.62 602 ASP A C 1
ATOM 4713 O O . ASP A 1 602 ? -26.822 -12.847 -13.353 1.00 86.62 602 ASP A O 1
ATOM 4717 N N . ALA A 1 603 ? -26.094 -11.110 -14.578 1.00 85.25 603 ALA A N 1
ATOM 4718 C CA . ALA A 1 603 ? -25.323 -10.472 -13.509 1.00 85.25 603 ALA A CA 1
ATOM 4719 C C . ALA A 1 603 ? -26.178 -9.981 -12.319 1.00 85.25 603 ALA A C 1
ATOM 4721 O O . ALA A 1 603 ? -25.663 -9.869 -11.206 1.00 85.25 603 ALA A O 1
ATOM 4722 N N . ASN A 1 604 ? -27.473 -9.730 -12.534 1.00 86.31 604 ASN A N 1
ATOM 4723 C CA . ASN A 1 604 ? -28.416 -9.230 -11.528 1.00 86.31 604 ASN A CA 1
ATOM 4724 C C . ASN A 1 604 ? -29.378 -10.323 -11.023 1.00 86.31 604 ASN A C 1
ATOM 4726 O O . ASN A 1 604 ? -30.291 -10.040 -10.248 1.00 86.31 604 ASN A O 1
ATOM 4730 N N . GLY A 1 605 ? -29.190 -11.561 -11.478 1.00 86.25 605 GLY A N 1
ATOM 4731 C CA . GLY A 1 605 ? -30.095 -12.673 -11.252 1.00 86.25 605 GLY A CA 1
ATOM 4732 C C . GLY A 1 605 ? -29.879 -13.346 -9.904 1.00 86.25 605 GLY A C 1
ATOM 4733 O O . GLY A 1 605 ? -29.018 -12.976 -9.104 1.00 86.25 605 GLY A O 1
ATOM 4734 N N . SER A 1 606 ? -30.668 -14.389 -9.652 1.00 91.19 606 SER A N 1
ATOM 4735 C CA . SER A 1 606 ? -30.504 -15.216 -8.457 1.00 91.19 606 SER A CA 1
ATOM 4736 C C . SER A 1 606 ? -29.326 -16.175 -8.637 1.00 91.19 606 SER A C 1
ATOM 4738 O O . SER A 1 606 ? -29.337 -17.031 -9.523 1.00 91.19 606 SER A O 1
ATOM 4740 N N . PHE A 1 607 ? -28.299 -16.015 -7.802 1.00 96.12 607 PHE A N 1
ATOM 4741 C CA . PHE A 1 607 ? -27.105 -16.855 -7.815 1.00 96.12 607 PHE A CA 1
ATOM 4742 C C . PHE A 1 607 ? -27.337 -18.144 -7.029 1.00 96.12 607 PHE A C 1
ATOM 4744 O O . PHE A 1 607 ? -27.775 -18.121 -5.880 1.00 96.12 607 PHE A O 1
ATOM 4751 N N . THR A 1 608 ? -27.000 -19.275 -7.646 1.00 95.75 608 THR A N 1
ATOM 4752 C CA . THR A 1 608 ? -27.095 -20.607 -7.032 1.00 95.75 608 THR A CA 1
ATOM 4753 C C . THR A 1 608 ? -25.705 -21.217 -6.849 1.00 95.75 608 THR A C 1
ATOM 4755 O O . THR A 1 608 ? -24.861 -21.036 -7.731 1.00 95.75 608 THR A O 1
ATOM 4758 N N . PRO A 1 609 ? -25.427 -21.926 -5.738 1.00 96.81 609 PRO A N 1
ATOM 4759 C CA . PRO A 1 609 ? -24.131 -22.563 -5.527 1.00 96.81 609 PRO A CA 1
ATOM 4760 C C . PRO A 1 609 ? -23.792 -23.571 -6.626 1.00 96.81 609 PRO A C 1
ATOM 4762 O O . PRO A 1 609 ? -24.631 -24.380 -7.023 1.00 96.81 609 PRO A O 1
ATOM 4765 N N . ILE A 1 610 ? -22.540 -23.559 -7.074 1.00 95.88 610 ILE A N 1
ATOM 4766 C CA . ILE A 1 610 ? -21.975 -24.586 -7.944 1.00 95.88 610 ILE A CA 1
ATOM 4767 C C . ILE A 1 610 ? -21.541 -25.756 -7.043 1.00 95.88 610 ILE A C 1
ATOM 4769 O O . ILE A 1 610 ? -20.661 -25.573 -6.197 1.00 95.88 610 ILE A O 1
ATOM 4773 N N . PRO A 1 611 ? -22.137 -26.956 -7.172 1.00 93.69 611 PRO A N 1
ATOM 4774 C CA . PRO A 1 611 ? -21.829 -28.075 -6.284 1.00 93.69 611 PRO A CA 1
ATOM 4775 C C . PRO A 1 611 ? -20.334 -28.428 -6.276 1.00 93.69 611 PRO A C 1
ATOM 4777 O O . PRO A 1 611 ? -19.728 -28.587 -7.332 1.00 93.69 611 PRO A O 1
ATOM 4780 N N . GLY A 1 612 ? -19.746 -28.553 -5.082 1.00 91.69 612 GLY A N 1
ATOM 4781 C CA . GLY A 1 612 ? -18.339 -28.936 -4.888 1.00 91.69 612 GLY A CA 1
ATOM 4782 C C . GLY A 1 612 ? -17.305 -27.833 -5.153 1.00 91.69 612 GLY A C 1
ATOM 4783 O O . GLY A 1 612 ? -16.131 -28.022 -4.847 1.00 91.69 612 GLY A O 1
ATOM 4784 N N . ALA A 1 613 ? -17.713 -26.671 -5.668 1.00 95.31 613 ALA A N 1
ATOM 4785 C CA . ALA A 1 613 ? -16.816 -25.546 -5.911 1.00 95.31 613 ALA A CA 1
ATOM 4786 C C . ALA A 1 613 ? -16.599 -24.737 -4.623 1.00 95.31 613 ALA A C 1
ATOM 4788 O O . ALA A 1 613 ? -17.170 -23.660 -4.452 1.00 95.31 613 ALA A O 1
ATOM 4789 N N . THR A 1 614 ? -15.806 -25.279 -3.696 1.00 96.25 614 THR A N 1
ATOM 4790 C CA . THR A 1 614 ? -15.539 -24.673 -2.374 1.00 96.25 614 THR A CA 1
ATOM 4791 C C . THR A 1 614 ? -14.092 -24.230 -2.170 1.00 96.25 614 THR A C 1
ATOM 4793 O O . THR A 1 614 ? -13.711 -23.802 -1.084 1.00 96.25 614 THR A O 1
ATOM 4796 N N . GLN A 1 615 ? -13.261 -24.375 -3.198 1.00 95.00 615 GLN A N 1
ATOM 4797 C CA . GLN A 1 615 ? -11.863 -23.963 -3.161 1.00 95.00 615 GLN A CA 1
ATOM 4798 C C . GLN A 1 615 ? -11.735 -22.470 -3.469 1.00 95.00 615 GLN A C 1
ATOM 4800 O O . GLN A 1 615 ? -12.607 -21.868 -4.101 1.00 95.00 615 GLN A O 1
ATOM 4805 N N . ARG A 1 616 ? -10.609 -21.872 -3.062 1.00 93.38 616 ARG A N 1
ATOM 4806 C CA . ARG A 1 616 ? -10.278 -20.481 -3.408 1.00 93.38 616 ARG A CA 1
ATOM 4807 C C . ARG A 1 616 ? -10.138 -20.275 -4.917 1.00 93.38 616 ARG A C 1
ATOM 4809 O O . ARG A 1 616 ? -10.307 -19.162 -5.397 1.00 93.38 616 ARG A O 1
ATOM 4816 N N . THR A 1 617 ? -9.872 -21.339 -5.664 1.00 95.62 617 THR A N 1
ATOM 4817 C CA . THR A 1 617 ? -9.845 -21.340 -7.124 1.00 95.62 617 THR A CA 1
ATOM 4818 C C . THR A 1 617 ? -11.021 -22.121 -7.707 1.00 95.62 617 THR A C 1
ATOM 4820 O O . THR A 1 617 ? -11.546 -23.052 -7.093 1.00 95.62 617 THR A O 1
ATOM 4823 N N . TYR A 1 618 ? -11.434 -21.744 -8.912 1.00 95.50 618 TYR A N 1
ATOM 4824 C CA . TYR A 1 618 ? -12.463 -22.419 -9.686 1.00 95.50 618 TYR A CA 1
ATOM 4825 C C . TYR A 1 618 ? -12.108 -22.431 -11.168 1.00 95.50 618 TYR A C 1
ATOM 4827 O O . TYR A 1 618 ? -12.094 -21.390 -11.821 1.00 95.50 618 TYR A O 1
ATOM 4835 N N . THR A 1 619 ? -11.852 -23.615 -11.720 1.00 92.00 619 THR A N 1
ATOM 4836 C CA . THR A 1 619 ? -11.696 -23.786 -13.167 1.00 92.00 619 THR A CA 1
ATOM 4837 C C . THR A 1 619 ? -13.067 -23.758 -13.829 1.00 92.00 619 THR A C 1
ATOM 4839 O O . THR A 1 619 ? -13.917 -24.606 -13.542 1.00 92.00 619 THR A O 1
ATOM 4842 N N . VAL A 1 620 ? -13.278 -22.794 -14.723 1.00 86.88 620 VAL A N 1
ATOM 4843 C CA . VAL A 1 620 ? -14.556 -22.570 -15.402 1.00 86.88 620 VAL A CA 1
ATOM 4844 C C . VAL A 1 620 ? -14.907 -23.774 -16.271 1.00 86.88 620 VAL A C 1
ATOM 4846 O O . VAL A 1 620 ? -14.136 -24.171 -17.148 1.00 86.88 620 VAL A O 1
ATOM 4849 N N . GLN A 1 621 ? -16.090 -24.349 -16.071 1.00 86.50 621 GLN A N 1
ATOM 4850 C CA . GLN A 1 621 ? -16.512 -25.552 -16.777 1.00 86.50 621 GLN A CA 1
ATOM 4851 C C . GLN A 1 621 ? -17.288 -25.204 -18.049 1.00 86.50 621 GLN A C 1
ATOM 4853 O O . GLN A 1 621 ? -17.905 -24.147 -18.180 1.00 86.50 621 GLN A O 1
ATOM 4858 N N . LYS A 1 622 ? -17.332 -26.143 -19.003 1.00 77.50 622 LYS A N 1
ATOM 4859 C CA . LYS A 1 622 ? -18.079 -25.971 -20.266 1.00 77.50 622 LYS A CA 1
ATOM 4860 C C . LYS A 1 622 ? -19.560 -25.639 -20.041 1.00 77.50 622 LYS A C 1
ATOM 4862 O O . LYS A 1 622 ? -20.150 -24.885 -20.806 1.00 77.50 622 LYS A O 1
ATOM 4867 N N . GLN A 1 623 ? -20.148 -26.195 -18.987 1.00 82.88 623 GLN A N 1
ATOM 4868 C CA . GLN A 1 623 ? -21.545 -25.986 -18.596 1.00 82.88 623 GLN A CA 1
ATOM 4869 C C . GLN A 1 623 ? -21.839 -24.603 -17.994 1.00 82.88 623 GLN A C 1
ATOM 4871 O O . GLN A 1 623 ? -23.005 -24.294 -17.752 1.00 82.88 623 GLN A O 1
ATOM 4876 N N . ASP A 1 624 ? -20.814 -23.791 -17.731 1.00 87.00 624 ASP A N 1
ATOM 4877 C CA . ASP A 1 624 ? -20.981 -22.427 -17.224 1.00 87.00 624 ASP A CA 1
ATOM 4878 C C . ASP A 1 624 ? -21.009 -21.395 -18.354 1.00 87.00 624 ASP A C 1
ATOM 4880 O O . ASP A 1 624 ? -21.319 -20.233 -18.099 1.00 87.00 624 ASP A O 1
ATOM 4884 N N . ALA A 1 625 ? -20.741 -21.806 -19.602 1.00 84.44 625 ALA A N 1
ATOM 4885 C CA . ALA A 1 625 ? -20.773 -20.936 -20.773 1.00 84.44 625 ALA A CA 1
ATOM 4886 C C . ALA A 1 625 ? -22.076 -20.120 -20.840 1.00 84.44 625 ALA A C 1
ATOM 4888 O O . ALA A 1 625 ? -23.179 -20.655 -20.712 1.00 84.44 625 ALA A O 1
ATOM 4889 N N . GLY A 1 626 ? -21.935 -18.804 -21.017 1.00 84.06 626 GLY A N 1
ATOM 4890 C CA . GLY A 1 626 ? -23.042 -17.848 -21.023 1.00 84.06 626 GLY A CA 1
ATOM 4891 C C . GLY A 1 626 ? -23.560 -17.418 -19.642 1.00 84.06 626 GLY A C 1
ATOM 4892 O O . GLY A 1 626 ? -24.322 -16.451 -19.585 1.00 84.06 626 GLY A O 1
ATOM 4893 N N . SER A 1 627 ? -23.147 -18.065 -18.546 1.00 91.56 627 SER A N 1
ATOM 4894 C CA . SER A 1 627 ? -23.495 -17.677 -17.166 1.00 91.56 627 SER A CA 1
ATOM 4895 C C . SER A 1 627 ? -22.558 -16.588 -16.628 1.00 91.56 627 SER A C 1
ATOM 4897 O O . SER A 1 627 ? -21.486 -16.357 -17.178 1.00 91.56 627 SER A O 1
ATOM 4899 N N . CYS A 1 628 ? -22.940 -15.940 -15.530 1.00 93.44 628 CYS A N 1
ATOM 4900 C CA . CYS A 1 628 ? -22.062 -15.116 -14.694 1.00 93.44 628 CYS A CA 1
ATOM 4901 C C . CYS A 1 628 ? -21.724 -15.879 -13.408 1.00 93.44 628 CYS A C 1
ATOM 4903 O O . CYS A 1 628 ? -22.569 -16.617 -12.891 1.00 93.44 628 CYS A O 1
ATOM 4905 N N . ILE A 1 629 ? -20.520 -15.678 -12.871 1.00 94.88 629 ILE A N 1
ATOM 4906 C CA . ILE A 1 629 ? -20.026 -16.360 -11.670 1.00 94.88 629 ILE A CA 1
ATOM 4907 C C . ILE A 1 629 ? -19.733 -15.349 -10.552 1.00 94.88 629 ILE A C 1
ATOM 4909 O O . ILE A 1 629 ? -19.267 -14.243 -10.808 1.00 94.88 629 ILE A O 1
ATOM 4913 N N . LYS A 1 630 ? -20.004 -15.733 -9.303 1.00 96.00 630 LYS A N 1
ATOM 4914 C CA . LYS A 1 630 ? -19.582 -15.048 -8.069 1.00 96.00 630 LYS A CA 1
ATOM 4915 C C . LYS A 1 630 ? -18.881 -16.035 -7.148 1.00 96.00 630 LYS A C 1
ATOM 4917 O O . LYS A 1 630 ? -19.070 -17.241 -7.294 1.00 96.00 630 LYS A O 1
ATOM 4922 N N . PHE A 1 631 ? -18.168 -15.536 -6.148 1.00 97.00 631 PHE A N 1
ATOM 4923 C CA . PHE A 1 631 ? -17.882 -16.331 -4.957 1.00 97.00 631 PHE A CA 1
ATOM 4924 C C . PHE A 1 631 ? -18.486 -15.673 -3.718 1.00 97.00 631 PHE A C 1
ATOM 4926 O O . PHE A 1 631 ? -18.696 -14.461 -3.666 1.00 97.00 631 PHE A O 1
ATOM 4933 N N . GLU A 1 632 ? -18.780 -16.499 -2.726 1.00 97.06 632 GLU A N 1
ATOM 4934 C CA . GLU A 1 632 ? -19.094 -16.089 -1.369 1.00 97.06 632 GLU A CA 1
ATOM 4935 C C . GLU A 1 632 ? -17.993 -16.606 -0.454 1.00 97.06 632 GLU A C 1
ATOM 4937 O O . GLU A 1 632 ? -17.589 -17.764 -0.578 1.00 97.06 632 GLU A O 1
ATOM 4942 N N . VAL A 1 633 ? -17.523 -15.760 0.456 1.00 96.25 633 VAL A N 1
ATOM 4943 C CA . VAL A 1 633 ? -16.609 -16.156 1.522 1.00 96.25 633 VAL A CA 1
ATOM 4944 C C . VAL A 1 633 ? -17.228 -15.863 2.875 1.00 96.25 633 VAL A C 1
ATOM 4946 O O . VAL A 1 633 ? -17.817 -14.805 3.088 1.00 96.25 633 VAL A O 1
ATOM 4949 N N . THR A 1 634 ? -17.070 -16.806 3.796 1.00 92.25 634 THR A N 1
ATOM 4950 C CA . THR A 1 634 ? -17.307 -16.595 5.218 1.00 92.25 634 THR A CA 1
ATOM 4951 C C . THR A 1 634 ? -15.957 -16.605 5.930 1.00 92.25 634 THR A C 1
ATOM 4953 O O . THR A 1 634 ? -15.337 -17.671 5.998 1.00 92.25 634 THR A O 1
ATOM 4956 N N . PRO A 1 635 ? -15.465 -15.448 6.402 1.00 88.81 635 PRO A N 1
ATOM 4957 C CA . PRO A 1 635 ? -14.147 -15.355 7.010 1.00 88.81 635 PRO A CA 1
ATOM 4958 C C . PRO A 1 635 ? -14.139 -16.049 8.373 1.00 88.81 635 PRO A C 1
ATOM 4960 O O . PRO A 1 635 ? -15.132 -16.013 9.105 1.00 88.81 635 PRO A O 1
ATOM 4963 N N . VAL A 1 636 ? -13.024 -16.683 8.721 1.00 87.81 636 VAL A N 1
ATOM 4964 C CA . VAL A 1 636 ? -12.843 -17.378 10.002 1.00 87.81 636 VAL A CA 1
ATOM 4965 C C . VAL A 1 636 ? -11.473 -17.018 10.557 1.00 87.81 636 VAL A C 1
ATOM 4967 O O . VAL A 1 636 ? -10.506 -17.015 9.804 1.00 87.81 636 VAL A O 1
ATOM 4970 N N . THR A 1 637 ? -11.365 -16.714 11.850 1.00 80.75 637 THR A N 1
ATOM 4971 C CA . THR A 1 637 ? -10.064 -16.485 12.488 1.00 80.75 637 THR A CA 1
ATOM 4972 C C . THR A 1 637 ? -9.342 -17.811 12.720 1.00 80.75 637 THR A C 1
ATOM 4974 O O . THR A 1 637 ? -9.958 -18.856 12.941 1.00 80.75 637 THR A O 1
ATOM 4977 N N . ALA A 1 638 ? -8.013 -17.775 12.769 1.00 83.00 638 ALA A N 1
ATOM 4978 C CA . ALA A 1 638 ? -7.248 -18.720 13.573 1.00 83.00 638 ALA A CA 1
ATOM 4979 C C . ALA A 1 638 ? -7.698 -18.606 15.046 1.00 83.00 638 ALA A C 1
ATOM 4981 O O . ALA A 1 638 ? -8.492 -17.728 15.386 1.00 83.00 638 ALA A O 1
ATOM 4982 N N . VAL A 1 639 ? -7.240 -19.493 15.936 1.00 76.88 639 VAL A N 1
ATOM 4983 C CA . VAL A 1 639 ? -7.629 -19.434 17.360 1.00 76.88 639 VAL A CA 1
ATOM 4984 C C . VAL A 1 639 ? -7.428 -18.010 17.887 1.00 76.88 639 VAL A C 1
ATOM 4986 O O . VAL A 1 639 ? -6.308 -17.505 17.911 1.00 76.88 639 VAL A O 1
ATOM 4989 N N . ASP A 1 640 ? -8.528 -17.351 18.244 1.00 63.19 640 ASP A N 1
ATOM 4990 C CA . ASP A 1 640 ? -8.515 -15.949 18.625 1.00 63.19 640 ASP A CA 1
ATOM 4991 C C . ASP A 1 640 ? -7.863 -15.811 20.014 1.00 63.19 640 ASP A C 1
ATOM 4993 O O . ASP A 1 640 ? -8.265 -16.524 20.940 1.00 63.19 640 ASP A O 1
ATOM 4997 N N . PRO A 1 641 ? -6.871 -14.918 20.201 1.00 51.03 641 PRO A N 1
ATOM 4998 C CA . PRO A 1 641 ? -6.130 -14.807 21.461 1.00 51.03 641 PRO A CA 1
ATOM 4999 C C . PRO A 1 641 ? -6.993 -14.415 22.666 1.00 51.03 641 PRO A C 1
ATOM 5001 O O . PRO A 1 641 ? -6.609 -14.668 23.807 1.00 51.03 641 PRO A O 1
ATOM 5004 N N . LEU A 1 642 ? -8.138 -13.772 22.429 1.00 51.72 642 LEU A N 1
ATOM 5005 C CA . LEU A 1 642 ? -9.016 -13.245 23.470 1.00 51.72 642 LEU A CA 1
ATOM 5006 C C . LEU A 1 642 ? -10.083 -14.264 23.872 1.00 51.72 642 LEU A C 1
ATOM 5008 O O . LEU A 1 642 ? -10.467 -14.318 25.038 1.00 51.72 642 LEU A O 1
ATOM 5012 N N . THR A 1 643 ? -10.566 -15.065 22.920 1.00 53.16 643 THR A N 1
ATOM 5013 C CA . THR A 1 643 ? -11.630 -16.059 23.166 1.00 53.16 643 THR A CA 1
ATOM 5014 C C . THR A 1 643 ? -11.122 -17.497 23.256 1.00 53.16 643 THR A C 1
ATOM 5016 O O . THR A 1 643 ? -11.854 -18.381 23.698 1.00 53.16 643 THR A O 1
ATOM 5019 N N . ASN A 1 644 ? -9.866 -17.736 22.867 1.00 66.31 644 ASN A N 1
ATOM 5020 C CA . ASN A 1 644 ? -9.241 -19.053 22.761 1.00 66.31 644 ASN A CA 1
ATOM 5021 C C . ASN A 1 644 ? -10.033 -20.035 21.866 1.00 66.31 644 ASN A C 1
ATOM 5023 O O . ASN A 1 644 ? -9.990 -21.251 22.063 1.00 66.31 644 ASN A O 1
ATOM 5027 N N . ALA A 1 645 ? -10.766 -19.505 20.881 1.00 68.56 645 ALA A N 1
ATOM 5028 C CA . ALA A 1 645 ? -11.551 -20.248 19.898 1.00 68.56 645 ALA A CA 1
ATOM 5029 C C . ALA A 1 645 ? -11.503 -19.547 18.529 1.00 68.56 645 ALA A C 1
ATOM 5031 O O . ALA A 1 645 ? -11.229 -18.355 18.448 1.00 68.56 645 ALA A O 1
ATOM 5032 N N . ALA A 1 646 ? -11.754 -20.275 17.438 1.00 76.81 646 ALA A N 1
ATOM 5033 C CA . ALA A 1 646 ? -11.921 -19.653 16.124 1.00 76.81 646 ALA A CA 1
ATOM 5034 C C . ALA A 1 646 ? -13.270 -18.919 16.063 1.00 76.81 646 ALA A C 1
ATOM 5036 O O . ALA A 1 646 ? -14.305 -19.489 16.418 1.00 76.81 646 ALA A O 1
ATOM 5037 N N . LEU A 1 647 ? -13.263 -17.672 15.598 1.00 73.44 647 LEU A N 1
ATOM 5038 C CA . LEU A 1 647 ? -14.455 -16.854 15.411 1.00 73.44 647 LEU A CA 1
ATOM 5039 C C . LEU A 1 647 ? -14.828 -16.821 13.931 1.00 73.44 647 LEU A C 1
ATOM 5041 O O . LEU A 1 647 ? -13.967 -16.679 13.065 1.00 73.44 647 LEU A O 1
ATOM 5045 N N . GLN A 1 648 ? -16.120 -16.944 13.641 1.00 79.75 648 GLN A N 1
ATOM 5046 C CA . GLN A 1 648 ? -16.657 -16.922 12.284 1.00 79.75 648 GLN A CA 1
ATOM 5047 C C . GLN A 1 648 ? -17.375 -15.598 12.026 1.00 79.75 648 GLN A C 1
ATOM 5049 O O . GLN A 1 648 ? -18.210 -15.173 12.822 1.00 79.75 648 GLN A O 1
ATOM 5054 N N . GLY A 1 649 ? -17.044 -14.961 10.907 1.00 74.94 649 GLY A N 1
ATOM 5055 C CA . GLY A 1 649 ? -17.678 -13.737 10.440 1.00 74.94 649 GLY A CA 1
ATOM 5056 C C . GLY A 1 649 ? -18.945 -13.965 9.632 1.00 74.94 649 GLY A C 1
ATOM 5057 O O . GLY A 1 649 ? -19.396 -15.090 9.420 1.00 74.94 649 GLY A O 1
ATOM 5058 N N . ASN A 1 650 ? -19.500 -12.868 9.122 1.00 77.06 650 ASN A N 1
ATOM 5059 C CA . ASN A 1 650 ? -20.648 -12.915 8.222 1.00 77.06 650 ASN A CA 1
ATOM 5060 C C . ASN A 1 650 ? -20.216 -13.242 6.781 1.00 77.06 650 ASN A C 1
ATOM 5062 O O . ASN A 1 650 ? -19.195 -12.718 6.326 1.00 77.06 650 ASN A O 1
ATOM 5066 N N . PRO A 1 651 ? -21.000 -14.042 6.032 1.00 85.88 651 PRO A N 1
ATOM 5067 C CA . PRO A 1 651 ? -20.735 -14.300 4.623 1.00 85.88 651 PRO A CA 1
ATOM 5068 C C . PRO A 1 651 ? -20.816 -13.013 3.794 1.00 85.88 651 PRO A C 1
ATOM 5070 O O . PRO A 1 651 ? -21.698 -12.171 3.990 1.00 85.88 651 PRO A O 1
ATOM 5073 N N . LYS A 1 652 ? -19.906 -12.875 2.832 1.00 86.94 652 LYS A N 1
ATOM 5074 C CA . LYS A 1 652 ? -19.850 -11.765 1.875 1.00 86.94 652 LYS A CA 1
ATOM 5075 C C . LYS A 1 652 ? -19.697 -12.311 0.463 1.00 86.94 652 LYS A C 1
ATOM 5077 O O . LYS A 1 652 ? -19.000 -13.299 0.258 1.00 86.94 652 LYS A O 1
ATOM 5082 N N . GLN A 1 653 ? -20.349 -11.668 -0.504 1.00 92.38 653 GLN A N 1
ATOM 5083 C CA . GLN A 1 653 ? -20.334 -12.069 -1.914 1.00 92.38 653 GLN A CA 1
ATOM 5084 C C . GLN A 1 653 ? -19.575 -11.062 -2.774 1.00 92.38 653 GLN A C 1
ATOM 5086 O O . GLN A 1 653 ? -19.649 -9.857 -2.533 1.00 92.38 653 GLN A O 1
ATOM 5091 N N . SER A 1 654 ? -18.866 -11.561 -3.784 1.00 91.44 654 SER A N 1
ATOM 5092 C CA . SER A 1 654 ? -18.208 -10.727 -4.787 1.00 91.44 654 SER A CA 1
ATOM 5093 C C . SER A 1 654 ? -19.203 -10.097 -5.760 1.00 91.44 654 SER A C 1
ATOM 5095 O O . SER A 1 654 ? -20.333 -10.570 -5.940 1.00 91.44 654 SER A O 1
ATOM 5097 N N . SER A 1 655 ? -18.747 -9.074 -6.483 1.00 87.19 655 SER A N 1
ATOM 5098 C CA . SER A 1 655 ? -19.392 -8.677 -7.738 1.00 87.19 655 SER A CA 1
ATOM 5099 C C . SER A 1 655 ? -19.388 -9.846 -8.740 1.00 87.19 655 SER A C 1
ATOM 5101 O O . SER A 1 655 ? -18.497 -10.704 -8.676 1.00 87.19 655 SER A O 1
ATOM 5103 N N . PRO A 1 656 ? -20.386 -9.929 -9.642 1.00 89.81 656 PRO A N 1
ATOM 5104 C CA . PRO A 1 656 ? -20.404 -10.950 -10.682 1.00 89.81 656 PRO A CA 1
ATOM 5105 C C . PRO A 1 656 ? -19.261 -10.762 -11.677 1.00 89.81 656 PRO A C 1
ATOM 5107 O O . PRO A 1 656 ? -18.929 -9.635 -12.036 1.00 89.81 656 PRO A O 1
ATOM 5110 N N . SER A 1 657 ? -18.718 -11.869 -12.177 1.00 88.44 657 SER A N 1
ATOM 5111 C CA . SER A 1 657 ? -17.855 -11.872 -13.353 1.00 88.44 657 SER A CA 1
ATOM 5112 C C . SER A 1 657 ? -18.610 -11.380 -14.594 1.00 88.44 657 SER A C 1
ATOM 5114 O O . SER A 1 657 ? -19.846 -11.419 -14.656 1.00 88.44 657 SER A O 1
ATOM 5116 N N . GLY A 1 658 ? -17.860 -11.037 -15.646 1.00 84.50 658 GLY A N 1
ATOM 5117 C CA . GLY A 1 658 ? -18.405 -11.026 -17.006 1.00 84.50 658 GLY A CA 1
ATOM 5118 C C . GLY A 1 658 ? -19.038 -12.378 -17.372 1.00 84.50 658 GLY A C 1
ATOM 5119 O O . GLY A 1 658 ? -18.842 -13.382 -16.674 1.00 84.50 658 GLY A O 1
ATOM 5120 N N . ARG A 1 659 ? -19.825 -12.413 -18.455 1.00 87.44 659 ARG A N 1
ATOM 5121 C CA . ARG A 1 659 ? -20.375 -13.682 -18.956 1.00 87.44 659 ARG A CA 1
ATOM 5122 C C . ARG A 1 659 ? -19.231 -14.618 -19.331 1.00 87.44 659 ARG A C 1
ATOM 5124 O O . ARG A 1 659 ? -18.254 -14.178 -19.921 1.00 87.44 659 ARG A O 1
ATOM 5131 N N . ILE A 1 660 ? -19.375 -15.898 -19.002 1.00 85.19 660 ILE A N 1
ATOM 5132 C CA . ILE A 1 660 ? -18.390 -16.909 -19.368 1.00 85.19 660 ILE A CA 1
ATOM 5133 C C . ILE A 1 660 ? -18.359 -17.097 -20.893 1.00 85.19 660 ILE A C 1
ATOM 5135 O O . ILE A 1 660 ? -19.374 -17.467 -21.492 1.00 85.19 660 ILE A O 1
ATOM 5139 N N . GLU A 1 661 ? -17.181 -16.922 -21.490 1.00 78.50 661 GLU A N 1
ATOM 5140 C CA . GLU A 1 661 ? -16.903 -17.053 -22.924 1.00 78.50 661 GLU A CA 1
ATOM 5141 C C . GLU A 1 661 ? -16.108 -18.331 -23.270 1.00 78.50 661 GLU A C 1
ATOM 5143 O O . GLU A 1 661 ? -15.669 -19.102 -22.410 1.00 78.50 661 GLU A O 1
ATOM 5148 N N . VAL A 1 662 ? -15.906 -18.584 -24.565 1.00 69.38 662 VAL A N 1
ATOM 5149 C CA . VAL A 1 662 ? -15.080 -19.684 -25.087 1.00 69.38 662 VAL A CA 1
ATOM 5150 C C . VAL A 1 662 ? -13.919 -19.074 -25.890 1.00 69.38 662 VAL A C 1
ATOM 5152 O O . VAL A 1 662 ? -14.189 -18.425 -26.889 1.00 69.38 662 VAL A O 1
ATOM 5155 N N . ALA A 1 663 ? -12.654 -19.269 -25.468 1.00 63.41 663 ALA A N 1
ATOM 5156 C CA . ALA A 1 663 ? -11.473 -18.685 -26.140 1.00 63.41 663 ALA A CA 1
ATOM 5157 C C . ALA A 1 663 ? -11.355 -19.055 -27.629 1.00 63.41 663 ALA A C 1
ATOM 5159 O O . ALA A 1 663 ? -11.586 -20.213 -27.993 1.00 63.41 663 ALA A O 1
ATOM 5160 N N . GLU A 1 664 ? -10.912 -18.089 -28.439 1.00 70.12 664 GLU A N 1
ATOM 5161 C CA . GLU A 1 664 ? -10.600 -18.249 -29.865 1.00 70.12 664 GLU A CA 1
ATOM 5162 C C . GLU A 1 664 ? -9.144 -18.745 -30.084 1.00 70.12 664 GLU A C 1
ATOM 5164 O O . GLU A 1 664 ? -8.296 -18.554 -29.211 1.00 70.12 664 GLU A O 1
ATOM 5169 N N . PRO A 1 665 ? -8.820 -19.399 -31.219 1.00 75.38 665 PRO A N 1
ATOM 5170 C CA . PRO A 1 665 ? -7.440 -19.752 -31.591 1.00 75.38 665 PRO A CA 1
ATOM 5171 C C . PRO A 1 665 ? -6.620 -18.545 -32.095 1.00 75.38 665 PRO A C 1
ATOM 5173 O O . PRO A 1 665 ? -7.177 -17.634 -32.696 1.00 75.38 665 PRO A O 1
ATOM 5176 N N . GLU A 1 666 ? -5.292 -18.565 -31.941 1.00 80.44 666 GLU A N 1
ATOM 5177 C CA . GLU A 1 666 ? -4.354 -17.493 -32.327 1.00 80.44 666 GLU A CA 1
ATOM 5178 C C . GLU A 1 666 ? -3.249 -17.987 -33.284 1.00 80.44 666 GLU A C 1
ATOM 5180 O O . GLU A 1 666 ? -2.856 -19.154 -33.264 1.00 80.44 666 GLU A O 1
ATOM 5185 N N . ALA A 1 667 ? -2.723 -17.078 -34.115 1.00 81.56 667 ALA A N 1
ATOM 5186 C CA . ALA A 1 667 ? -1.541 -17.298 -34.949 1.00 81.56 667 ALA A CA 1
ATOM 5187 C C . ALA A 1 667 ? -0.461 -16.275 -34.575 1.00 81.56 667 ALA A C 1
ATOM 5189 O O . ALA A 1 667 ? -0.698 -15.069 -34.634 1.00 81.56 667 ALA A O 1
ATOM 5190 N N . ARG A 1 668 ? 0.719 -16.753 -34.188 1.00 81.75 668 ARG A N 1
ATOM 5191 C CA . ARG A 1 668 ? 1.851 -15.956 -33.698 1.00 81.75 668 ARG A CA 1
ATOM 5192 C C . ARG A 1 668 ? 3.050 -16.105 -34.626 1.00 81.75 668 ARG A C 1
ATOM 5194 O O . ARG A 1 668 ? 3.088 -17.009 -35.457 1.00 81.75 668 ARG A O 1
ATOM 5201 N N . SER A 1 669 ? 4.020 -15.201 -34.499 1.00 83.12 669 SER A N 1
ATOM 5202 C CA . SER A 1 669 ? 5.317 -15.305 -35.192 1.00 83.12 669 SER A CA 1
ATOM 5203 C C . SER A 1 669 ? 5.193 -15.498 -36.712 1.00 83.12 669 SER A C 1
ATOM 5205 O O . SER A 1 669 ? 5.918 -16.281 -37.319 1.00 83.12 669 SER A O 1
ATOM 5207 N N . VAL A 1 670 ? 4.230 -14.807 -37.334 1.00 90.25 670 VAL A N 1
ATOM 5208 C CA . VAL A 1 670 ? 3.907 -14.987 -38.754 1.00 90.25 670 VAL A CA 1
ATOM 5209 C C . VAL A 1 670 ? 5.019 -14.401 -39.628 1.00 90.25 670 VAL A C 1
ATOM 5211 O O . VAL A 1 670 ? 5.235 -13.188 -39.637 1.00 90.25 670 VAL A O 1
ATOM 5214 N N . THR A 1 671 ? 5.692 -15.240 -40.409 1.00 91.56 671 THR A N 1
ATOM 5215 C CA . THR A 1 671 ? 6.830 -14.868 -41.264 1.00 91.56 671 THR A CA 1
ATOM 5216 C C . THR A 1 671 ? 6.731 -15.499 -42.657 1.00 91.56 671 THR A C 1
ATOM 5218 O O . THR A 1 671 ? 5.859 -16.321 -42.950 1.00 91.56 671 THR A O 1
ATOM 5221 N N . ILE A 1 672 ? 7.616 -15.066 -43.556 1.00 94.62 672 ILE A N 1
ATOM 5222 C CA . ILE A 1 672 ? 7.830 -15.674 -44.871 1.00 94.62 672 ILE A CA 1
ATOM 5223 C C . ILE A 1 672 ? 9.227 -16.267 -44.857 1.00 94.62 672 ILE A C 1
ATOM 5225 O O . ILE A 1 672 ? 10.191 -15.538 -44.665 1.00 94.62 672 ILE A O 1
ATOM 5229 N N . THR A 1 673 ? 9.354 -17.555 -45.141 1.00 91.12 673 THR A N 1
ATOM 5230 C CA . THR A 1 673 ? 10.631 -18.261 -45.115 1.00 91.12 673 THR A CA 1
ATOM 5231 C C . THR A 1 673 ? 10.923 -18.981 -46.432 1.00 91.12 673 THR A C 1
ATOM 5233 O O . THR A 1 673 ? 10.063 -19.123 -47.311 1.00 91.12 673 THR A O 1
ATOM 5236 N N . THR A 1 674 ? 12.158 -19.453 -46.609 1.00 90.50 674 THR A N 1
ATOM 5237 C CA . THR A 1 674 ? 12.452 -20.495 -47.605 1.00 90.50 674 THR A CA 1
ATOM 5238 C C . THR A 1 674 ? 11.735 -21.798 -47.247 1.00 90.50 674 THR A C 1
ATOM 5240 O O . THR A 1 674 ? 11.385 -22.029 -46.089 1.00 90.50 674 THR A O 1
ATOM 5243 N N . MET A 1 675 ? 11.559 -22.693 -48.225 1.00 87.56 675 MET A N 1
ATOM 5244 C CA . MET A 1 675 ? 11.003 -24.023 -47.952 1.00 87.56 675 MET A CA 1
ATOM 5245 C C . MET A 1 675 ? 11.771 -24.725 -46.816 1.00 87.56 675 MET A C 1
ATOM 5247 O O . MET A 1 675 ? 13.005 -24.743 -46.867 1.00 87.56 675 MET A O 1
ATOM 5251 N N . PRO A 1 676 ? 11.066 -25.306 -45.827 1.00 80.69 676 PRO A N 1
ATOM 5252 C CA . PRO A 1 676 ? 11.707 -26.056 -44.758 1.00 80.69 676 PRO A CA 1
ATOM 5253 C C . PRO A 1 676 ? 12.512 -27.223 -45.321 1.00 80.69 676 PRO A C 1
ATOM 5255 O O . PRO A 1 676 ? 12.014 -27.998 -46.142 1.00 80.69 676 PRO A O 1
ATOM 5258 N N . LYS A 1 677 ? 13.770 -27.329 -44.889 1.00 80.56 677 LYS A N 1
ATOM 5259 C CA . LYS A 1 677 ? 14.665 -28.434 -45.232 1.00 80.56 677 LYS A CA 1
ATOM 5260 C C . LYS A 1 677 ? 15.178 -29.082 -43.956 1.00 80.56 677 LYS A C 1
ATOM 5262 O O . LYS A 1 677 ? 15.823 -28.416 -43.156 1.00 80.56 677 LYS A O 1
ATOM 5267 N N . GLU A 1 678 ? 14.941 -30.377 -43.806 1.00 78.12 678 GLU A N 1
ATOM 5268 C CA . GLU A 1 678 ? 15.500 -31.160 -42.707 1.00 78.12 678 GLU A CA 1
ATOM 5269 C C . GLU A 1 678 ? 16.981 -31.480 -42.974 1.00 78.12 678 GLU A C 1
ATOM 5271 O O . GLU A 1 678 ? 17.370 -31.884 -44.076 1.00 78.12 678 GLU A O 1
ATOM 5276 N N . VAL A 1 679 ? 17.818 -31.250 -41.969 1.00 82.44 679 VAL A N 1
ATOM 5277 C CA . VAL A 1 679 ? 19.221 -31.671 -41.885 1.00 82.44 679 VAL A CA 1
ATOM 5278 C C . VAL A 1 679 ? 19.420 -32.382 -40.551 1.00 82.44 679 VAL A C 1
ATOM 5280 O O . VAL A 1 679 ? 18.624 -32.191 -39.638 1.00 82.44 679 VAL A O 1
ATOM 5283 N N . PHE A 1 680 ? 20.471 -33.184 -40.410 1.00 82.44 680 PHE A N 1
ATOM 5284 C CA . PHE A 1 680 ? 20.746 -33.877 -39.154 1.00 82.44 680 PHE A CA 1
ATOM 5285 C C . PHE A 1 680 ? 22.217 -33.787 -38.765 1.00 82.44 680 PHE A C 1
ATOM 5287 O O . PHE A 1 680 ? 23.095 -33.675 -39.625 1.00 82.44 680 PHE A O 1
ATOM 5294 N N . THR A 1 681 ? 22.457 -33.891 -37.465 1.00 83.62 681 THR A N 1
ATOM 5295 C CA . THR A 1 681 ? 23.766 -34.101 -36.852 1.00 83.62 681 THR A CA 1
ATOM 5296 C C . THR A 1 681 ? 23.771 -35.502 -36.249 1.00 83.62 681 THR A C 1
ATOM 5298 O O . THR A 1 681 ? 22.848 -35.854 -35.513 1.00 83.62 681 THR A O 1
ATOM 5301 N N . SER A 1 682 ? 24.773 -36.320 -36.582 1.00 83.00 682 SER A N 1
ATOM 5302 C CA . SER A 1 682 ? 24.944 -37.629 -35.938 1.00 83.00 682 SER A CA 1
ATOM 5303 C C . SER A 1 682 ? 25.483 -37.427 -34.523 1.00 83.00 682 SER A C 1
ATOM 5305 O O . SER A 1 682 ? 26.436 -36.670 -34.351 1.00 83.00 682 SER A O 1
ATOM 5307 N N . ILE A 1 683 ? 24.858 -38.063 -33.533 1.00 81.75 683 ILE A N 1
ATOM 5308 C CA . ILE A 1 683 ? 25.398 -38.167 -32.171 1.00 81.75 683 ILE A CA 1
ATOM 5309 C C . ILE A 1 683 ? 26.318 -39.383 -32.109 1.00 81.75 683 ILE A C 1
ATOM 5311 O O . ILE A 1 683 ? 27.449 -39.253 -31.664 1.00 81.75 683 ILE A O 1
ATOM 5315 N N . ASP A 1 684 ? 25.826 -40.536 -32.564 1.00 83.31 684 ASP A N 1
ATOM 5316 C CA . ASP A 1 684 ? 26.590 -41.776 -32.688 1.00 83.31 684 ASP A CA 1
ATOM 5317 C C . ASP A 1 684 ? 25.901 -42.656 -33.745 1.00 83.31 684 ASP A C 1
ATOM 5319 O O . ASP A 1 684 ? 24.684 -42.876 -33.692 1.00 83.31 684 ASP A O 1
ATOM 5323 N N . ASP A 1 685 ? 26.663 -43.102 -34.738 1.00 82.75 685 ASP A N 1
ATOM 5324 C CA . ASP A 1 685 ? 26.233 -44.065 -35.759 1.00 82.75 685 ASP A CA 1
ATOM 5325 C C . ASP A 1 685 ? 26.759 -45.478 -35.476 1.00 82.75 685 ASP A C 1
ATOM 5327 O O . ASP A 1 685 ? 26.430 -46.404 -36.200 1.00 82.75 685 ASP A O 1
ATOM 5331 N N . PHE A 1 686 ? 27.547 -45.649 -34.409 1.00 84.00 686 PHE A N 1
ATOM 5332 C CA . PHE A 1 686 ? 28.094 -46.912 -33.918 1.00 84.00 686 PHE A CA 1
ATOM 5333 C C . PHE A 1 686 ? 28.996 -47.681 -34.900 1.00 84.00 686 PHE A C 1
ATOM 5335 O O . PHE A 1 686 ? 29.448 -48.778 -34.569 1.00 84.00 686 PHE A O 1
ATOM 5342 N N . ASP A 1 687 ? 29.363 -47.088 -36.042 1.00 78.50 687 ASP A N 1
ATOM 5343 C CA . ASP A 1 687 ? 30.134 -47.713 -37.126 1.00 78.50 687 ASP A CA 1
ATOM 5344 C C . ASP A 1 687 ? 31.668 -47.683 -36.926 1.00 78.50 687 ASP A C 1
ATOM 5346 O O . ASP A 1 687 ? 32.408 -48.423 -37.588 1.00 78.50 687 ASP A O 1
ATOM 5350 N N . GLY A 1 688 ? 32.175 -46.846 -36.013 1.00 66.62 688 GLY A N 1
ATOM 5351 C CA . GLY A 1 688 ? 33.608 -46.609 -35.760 1.00 66.62 688 GLY A CA 1
ATOM 5352 C C . GLY A 1 688 ? 34.329 -47.619 -34.837 1.00 66.62 688 GLY A C 1
ATOM 5353 O O . GLY A 1 688 ? 33.727 -48.500 -34.234 1.00 66.62 688 GLY A O 1
ATOM 5354 N N . GLN A 1 689 ? 35.666 -47.494 -34.697 1.00 51.59 689 GLN A N 1
ATOM 5355 C CA . GLN A 1 689 ? 36.494 -48.319 -33.778 1.00 51.59 689 GLN A CA 1
ATOM 5356 C C . GLN A 1 689 ? 36.443 -47.873 -32.302 1.00 51.59 689 GLN A C 1
ATOM 5358 O O . GLN A 1 689 ? 37.029 -48.534 -31.441 1.00 51.59 689 GLN A O 1
ATOM 5363 N N . SER A 1 690 ? 35.759 -46.772 -32.001 1.00 52.34 690 SER A N 1
ATOM 5364 C CA . SER A 1 690 ? 35.504 -46.295 -30.646 1.00 52.34 690 SER A CA 1
ATOM 5365 C C . SER A 1 690 ? 34.076 -45.789 -30.540 1.00 52.34 690 SER A C 1
ATOM 5367 O O . SER A 1 690 ? 33.564 -45.132 -31.437 1.00 52.34 690 SER A O 1
ATOM 5369 N N . ILE A 1 691 ? 33.474 -46.126 -29.412 1.00 50.78 691 ILE A N 1
ATOM 5370 C CA . ILE A 1 691 ? 32.153 -45.734 -28.953 1.00 50.78 691 ILE A CA 1
ATOM 5371 C C . ILE A 1 691 ? 32.260 -44.267 -28.490 1.00 50.78 691 ILE A C 1
ATOM 5373 O O . ILE A 1 691 ? 32.851 -44.009 -27.443 1.00 50.78 691 ILE A O 1
ATOM 5377 N N . GLU A 1 692 ? 31.746 -43.306 -29.259 1.00 61.28 692 GLU A N 1
ATOM 5378 C CA . GLU A 1 692 ? 31.644 -41.892 -28.868 1.00 61.28 692 GLU A CA 1
ATOM 5379 C C . GLU A 1 692 ? 30.167 -41.494 -28.866 1.00 61.28 692 GLU A C 1
ATOM 5381 O O . GLU A 1 692 ? 29.569 -41.479 -29.932 1.00 61.28 692 GLU A O 1
ATOM 5386 N N . PRO A 1 693 ? 29.559 -41.142 -27.719 1.00 59.06 693 PRO A N 1
ATOM 5387 C CA . PRO A 1 693 ? 30.209 -40.651 -26.504 1.00 59.06 693 PRO A CA 1
ATOM 5388 C C . PRO A 1 693 ? 30.494 -41.723 -25.430 1.00 59.06 693 PRO A C 1
ATOM 5390 O O . PRO A 1 693 ? 29.674 -41.916 -24.546 1.00 59.06 693 PRO A O 1
ATOM 5393 N N . ASN A 1 694 ? 31.659 -42.388 -25.431 1.00 73.56 694 ASN A N 1
ATOM 5394 C CA . ASN A 1 694 ? 32.184 -43.236 -24.339 1.00 73.56 694 ASN A CA 1
ATOM 5395 C C . ASN A 1 694 ? 31.123 -44.058 -23.576 1.00 73.56 694 ASN A C 1
ATOM 5397 O O . ASN A 1 694 ? 31.083 -44.031 -22.342 1.00 73.56 694 ASN A O 1
ATOM 5401 N N . TRP A 1 695 ? 30.244 -44.752 -24.305 1.00 84.62 695 TRP A N 1
ATOM 5402 C CA . TRP A 1 695 ? 29.143 -45.498 -23.707 1.00 84.62 695 TRP A CA 1
ATOM 5403 C C . TRP A 1 695 ? 29.664 -46.530 -22.708 1.00 84.62 695 TRP A C 1
ATOM 5405 O O . TRP A 1 695 ? 30.533 -47.347 -23.024 1.00 84.62 695 TRP A O 1
ATOM 5415 N N . SER A 1 696 ? 29.127 -46.500 -21.494 1.00 85.38 696 SER A N 1
ATOM 5416 C CA . SER A 1 696 ? 29.541 -47.388 -20.415 1.00 85.38 696 SER A CA 1
ATOM 5417 C C . SER A 1 696 ? 28.379 -47.756 -19.499 1.00 85.38 696 SER A C 1
ATOM 5419 O O . SER A 1 696 ? 27.355 -47.074 -19.432 1.00 85.38 696 SER A O 1
ATOM 5421 N N . ASP A 1 697 ? 28.534 -48.884 -18.807 1.00 85.38 697 ASP A N 1
ATOM 5422 C CA . ASP A 1 697 ? 27.732 -49.185 -17.625 1.00 85.38 697 ASP A CA 1
ATOM 5423 C C . ASP A 1 697 ? 28.172 -48.233 -16.507 1.00 85.38 697 ASP A C 1
ATOM 5425 O O . ASP A 1 697 ? 29.365 -48.153 -16.203 1.00 85.38 697 ASP A O 1
ATOM 5429 N N . ALA A 1 698 ? 27.221 -47.548 -15.875 1.00 79.88 698 ALA A N 1
ATOM 5430 C CA . ALA A 1 698 ? 27.489 -46.546 -14.846 1.00 79.88 698 ALA A CA 1
ATOM 5431 C C . ALA A 1 698 ? 27.940 -47.115 -13.478 1.00 79.88 698 ALA A C 1
ATOM 5433 O O . ALA A 1 698 ? 27.811 -46.463 -12.441 1.00 79.88 698 ALA A O 1
ATOM 5434 N N . GLY A 1 699 ? 28.483 -48.335 -13.457 1.00 75.06 699 GLY A N 1
ATOM 5435 C CA . GLY A 1 699 ? 29.097 -48.965 -12.285 1.00 75.06 699 GLY A CA 1
ATOM 5436 C C . GLY A 1 699 ? 28.202 -49.960 -11.547 1.00 75.06 699 GLY A C 1
ATOM 5437 O O . GLY A 1 699 ? 28.578 -50.436 -10.473 1.00 75.06 699 GLY A O 1
ATOM 5438 N N . ASP A 1 700 ? 27.047 -50.315 -12.113 1.00 76.50 700 ASP A N 1
ATOM 5439 C CA . ASP A 1 700 ? 26.118 -51.288 -11.533 1.00 76.50 700 ASP A CA 1
ATOM 5440 C C . ASP A 1 700 ? 26.417 -52.737 -11.957 1.00 76.50 700 ASP A C 1
ATOM 5442 O O . ASP A 1 700 ? 25.905 -53.666 -11.324 1.00 76.50 700 ASP A O 1
ATOM 5446 N N . ASN A 1 701 ? 27.283 -52.938 -12.963 1.00 83.69 701 ASN A N 1
ATOM 5447 C CA . ASN A 1 701 ? 27.657 -54.240 -13.541 1.00 83.69 701 ASN A CA 1
ATOM 5448 C C . ASN A 1 701 ? 26.442 -55.043 -14.046 1.00 83.69 701 ASN A C 1
ATOM 5450 O O . ASN A 1 701 ? 26.367 -56.264 -13.879 1.00 83.69 701 ASN A O 1
ATOM 5454 N N . VAL A 1 702 ? 25.477 -54.343 -14.639 1.00 88.44 702 VAL A N 1
ATOM 5455 C CA . VAL A 1 702 ? 24.225 -54.892 -15.177 1.00 88.44 702 VAL A CA 1
ATOM 5456 C C . VAL A 1 702 ? 24.301 -55.083 -16.691 1.00 88.44 702 VAL A C 1
ATOM 5458 O O . VAL A 1 702 ? 23.658 -55.997 -17.215 1.00 88.44 702 VAL A O 1
ATOM 5461 N N . PHE A 1 703 ? 25.069 -54.245 -17.388 1.00 90.50 703 PHE A N 1
ATOM 5462 C CA . PHE A 1 703 ? 25.107 -54.167 -18.843 1.00 90.50 703 PHE A CA 1
ATOM 5463 C C . PHE A 1 703 ? 26.418 -54.697 -19.418 1.00 90.50 703 PHE A C 1
ATOM 5465 O O . PHE A 1 703 ? 27.508 -54.453 -18.906 1.00 90.50 703 PHE A O 1
ATOM 5472 N N . THR A 1 704 ? 26.314 -55.402 -20.541 1.00 90.38 704 THR A N 1
ATOM 5473 C CA . THR A 1 704 ? 27.439 -55.707 -21.427 1.00 90.38 704 THR A CA 1
ATOM 5474 C C . THR A 1 704 ? 27.178 -55.038 -22.772 1.00 90.38 704 THR A C 1
ATOM 5476 O O . THR A 1 704 ? 26.198 -55.361 -23.444 1.00 90.38 704 THR A O 1
ATOM 5479 N N . LEU A 1 705 ? 28.046 -54.094 -23.145 1.00 89.56 705 LEU A N 1
ATOM 5480 C CA . LEU A 1 705 ? 27.965 -53.341 -24.398 1.00 89.56 705 LEU A CA 1
ATOM 5481 C C . LEU A 1 705 ? 28.939 -53.931 -25.422 1.00 89.56 705 LEU A C 1
ATOM 5483 O O . LEU A 1 705 ? 30.098 -54.200 -25.102 1.00 89.56 705 LEU A O 1
ATOM 5487 N N . SER A 1 706 ? 28.481 -54.139 -26.654 1.00 88.25 706 SER A N 1
ATOM 5488 C CA . SER A 1 706 ? 29.327 -54.605 -27.759 1.00 88.25 706 SER A CA 1
ATOM 5489 C C . SER A 1 706 ? 28.839 -54.061 -29.099 1.00 88.25 706 SER A C 1
ATOM 5491 O O . SER A 1 706 ? 27.683 -53.674 -29.220 1.00 88.25 706 SER A O 1
ATOM 5493 N N . LEU A 1 707 ? 29.712 -54.034 -30.107 1.00 87.38 707 LEU A N 1
ATOM 5494 C CA . LEU A 1 707 ? 29.327 -53.709 -31.481 1.00 87.38 707 LEU A CA 1
ATOM 5495 C C . LEU A 1 707 ? 28.973 -54.994 -32.243 1.00 87.38 707 LEU A C 1
ATOM 5497 O O . LEU A 1 707 ? 29.700 -55.988 -32.159 1.00 87.38 707 LEU A O 1
ATOM 5501 N N . ASP A 1 708 ? 27.859 -54.980 -32.974 1.00 85.62 708 ASP A N 1
ATOM 5502 C CA . ASP A 1 708 ? 27.366 -56.115 -33.761 1.00 85.62 708 ASP A CA 1
ATOM 5503 C C . ASP A 1 708 ? 26.840 -55.639 -35.122 1.00 85.62 708 ASP A C 1
ATOM 5505 O O . ASP A 1 708 ? 25.930 -54.817 -35.193 1.00 85.62 708 ASP A O 1
ATOM 5509 N N . ASN A 1 709 ? 27.389 -56.186 -36.205 1.00 86.00 709 ASN A N 1
ATOM 5510 C CA . ASN A 1 709 ? 26.995 -55.884 -37.585 1.00 86.00 709 ASN A CA 1
ATOM 5511 C C . ASN A 1 709 ? 26.183 -57.000 -38.254 1.00 86.00 709 ASN A C 1
ATOM 5513 O O . ASN A 1 709 ? 25.913 -56.957 -39.452 1.00 86.00 709 ASN A O 1
ATOM 5517 N N . LYS A 1 710 ? 25.817 -58.059 -37.522 1.00 84.12 710 LYS A N 1
ATOM 5518 C CA . LYS A 1 710 ? 25.161 -59.229 -38.131 1.00 84.12 710 LYS A CA 1
ATOM 5519 C C . LYS A 1 710 ? 23.710 -58.980 -38.516 1.00 84.12 710 LYS A C 1
ATOM 5521 O O . LYS A 1 710 ? 23.155 -59.758 -39.291 1.00 84.12 710 LYS A O 1
ATOM 5526 N N . ILE A 1 711 ? 23.087 -57.968 -37.921 1.00 80.75 711 ILE A N 1
ATOM 5527 C CA . ILE A 1 711 ? 21.648 -57.715 -38.030 1.00 80.75 711 ILE A CA 1
ATOM 5528 C C . ILE A 1 711 ? 21.315 -56.316 -38.568 1.00 80.75 711 ILE A C 1
ATOM 5530 O O . ILE A 1 711 ? 20.135 -55.997 -38.705 1.00 80.75 711 ILE A O 1
ATOM 5534 N N . THR A 1 712 ? 22.316 -55.484 -38.865 1.00 82.81 712 THR A N 1
ATOM 5535 C CA . THR A 1 712 ? 22.145 -54.139 -39.434 1.00 82.81 712 THR A CA 1
ATOM 5536 C C . THR A 1 712 ? 21.846 -54.223 -40.941 1.00 82.81 712 THR A C 1
ATOM 5538 O O . THR A 1 712 ? 22.426 -55.059 -41.643 1.00 82.81 712 THR A O 1
ATOM 5541 N N . PRO A 1 713 ? 20.918 -53.416 -41.491 1.00 76.69 713 PRO A N 1
ATOM 5542 C CA . PRO A 1 713 ? 20.522 -53.523 -42.900 1.00 76.69 713 PRO A CA 1
ATOM 5543 C C . PRO A 1 713 ? 21.574 -53.016 -43.899 1.00 76.69 713 PRO A C 1
ATOM 5545 O O . PRO A 1 713 ? 21.556 -53.417 -45.062 1.00 76.69 713 PRO A O 1
ATOM 5548 N N . ASP A 1 714 ? 22.454 -52.116 -43.470 1.00 79.62 714 ASP A N 1
ATOM 5549 C CA . ASP A 1 714 ? 23.485 -51.451 -44.276 1.00 79.62 714 ASP A CA 1
ATOM 5550 C C . ASP A 1 714 ? 24.877 -52.099 -44.156 1.00 79.62 714 ASP A C 1
ATOM 5552 O O . ASP A 1 714 ? 25.793 -51.733 -44.894 1.00 79.62 714 ASP A O 1
ATOM 5556 N N . GLY A 1 715 ? 25.023 -53.107 -43.288 1.00 80.06 715 GLY A N 1
ATOM 5557 C CA . GLY A 1 715 ? 26.292 -53.774 -43.001 1.00 80.06 715 GLY A CA 1
ATOM 5558 C C . GLY A 1 715 ? 27.204 -53.004 -42.039 1.00 80.06 715 GLY A C 1
ATOM 5559 O O . GLY A 1 715 ? 28.342 -53.441 -41.836 1.00 80.06 715 GLY A O 1
ATOM 5560 N N . GLY A 1 716 ? 26.714 -51.899 -41.466 1.00 84.44 716 GLY A N 1
ATOM 5561 C CA . GLY A 1 716 ? 27.343 -51.151 -40.379 1.00 84.44 716 GLY A CA 1
ATOM 5562 C C . GLY A 1 716 ? 27.288 -51.887 -39.037 1.00 84.44 716 GLY A C 1
ATOM 5563 O O . GLY A 1 716 ? 26.724 -52.974 -38.936 1.00 84.44 716 GLY A O 1
ATOM 5564 N N . ASN A 1 717 ? 27.900 -51.347 -37.993 1.00 87.44 717 ASN A N 1
ATOM 5565 C CA . ASN A 1 717 ? 27.795 -51.862 -36.631 1.00 87.44 717 ASN A CA 1
ATOM 5566 C C . ASN A 1 717 ? 26.634 -51.176 -35.897 1.00 87.44 717 ASN A C 1
ATOM 5568 O O . ASN A 1 717 ? 26.429 -49.983 -36.033 1.00 87.44 717 ASN A O 1
ATOM 5572 N N . ALA A 1 718 ? 25.939 -51.913 -35.033 1.00 89.31 718 ALA A N 1
ATOM 5573 C CA . ALA A 1 718 ? 25.027 -51.344 -34.046 1.00 89.31 718 ALA A CA 1
ATOM 5574 C C . ALA A 1 718 ? 25.531 -51.615 -32.626 1.00 89.31 718 ALA A C 1
ATOM 5576 O O . ALA A 1 718 ? 26.193 -52.630 -32.372 1.00 89.31 718 ALA A O 1
ATOM 5577 N N . MET A 1 719 ? 25.154 -50.764 -31.669 1.00 90.94 719 MET A N 1
ATOM 5578 C CA . MET A 1 719 ? 25.399 -51.033 -30.255 1.00 90.94 719 MET A CA 1
ATOM 5579 C C . MET A 1 719 ? 24.426 -52.099 -29.754 1.00 90.94 719 MET A C 1
ATOM 5581 O O . MET A 1 719 ? 23.233 -51.854 -29.576 1.00 90.94 719 MET A O 1
ATOM 5585 N N . ARG A 1 720 ? 24.956 -53.286 -29.476 1.00 92.31 720 ARG A N 1
ATOM 5586 C CA . ARG A 1 720 ? 24.271 -54.370 -28.780 1.00 92.31 720 ARG A CA 1
ATOM 5587 C C . ARG A 1 720 ? 24.369 -54.161 -27.271 1.00 92.31 720 ARG A C 1
ATOM 5589 O O . ARG A 1 720 ? 25.470 -54.113 -26.720 1.00 92.31 720 ARG A O 1
ATOM 5596 N N . ILE A 1 721 ? 23.214 -54.122 -26.613 1.00 92.19 721 ILE A N 1
ATOM 5597 C CA . ILE A 1 721 ? 23.081 -53.992 -25.161 1.00 92.19 721 ILE A CA 1
ATOM 5598 C C . ILE A 1 721 ? 22.470 -55.279 -24.610 1.00 92.19 721 ILE A C 1
ATOM 5600 O O . ILE A 1 721 ? 21.273 -55.524 -24.767 1.00 92.19 721 ILE A O 1
ATOM 5604 N N . ASP A 1 722 ? 23.287 -56.096 -23.946 1.00 92.88 722 ASP A N 1
ATOM 5605 C CA . ASP A 1 722 ? 22.818 -57.224 -23.138 1.00 92.88 722 ASP A CA 1
ATOM 5606 C C . ASP A 1 722 ? 22.704 -56.780 -21.673 1.00 92.88 722 ASP A C 1
ATOM 5608 O O . ASP A 1 722 ? 23.642 -56.191 -21.133 1.00 92.88 722 ASP A O 1
ATOM 5612 N N . TYR A 1 723 ? 21.580 -57.067 -21.012 1.00 92.19 723 TYR A N 1
ATOM 5613 C CA . TYR A 1 723 ? 21.361 -56.669 -19.618 1.00 92.19 723 TYR A CA 1
ATOM 5614 C C . TYR A 1 723 ? 20.831 -57.804 -18.742 1.00 92.19 723 TYR A C 1
ATOM 5616 O O . TYR A 1 723 ? 20.051 -58.651 -19.184 1.00 92.19 723 TYR A O 1
ATOM 5624 N N . ASN A 1 724 ? 21.224 -57.795 -17.465 1.00 91.25 724 ASN A N 1
ATOM 5625 C CA . ASN A 1 724 ? 20.684 -58.667 -16.422 1.00 91.25 724 ASN A CA 1
ATOM 5626 C C . ASN A 1 724 ? 20.599 -57.912 -15.087 1.00 91.25 724 ASN A C 1
ATOM 5628 O O . ASN A 1 724 ? 21.609 -57.693 -14.424 1.00 91.25 724 ASN A O 1
ATOM 5632 N N . LYS A 1 725 ? 19.388 -57.504 -14.692 1.00 87.19 725 LYS A N 1
ATOM 5633 C CA . LYS A 1 725 ? 19.201 -56.507 -13.625 1.00 87.19 725 LYS A CA 1
ATOM 5634 C C . LYS A 1 725 ? 19.426 -57.023 -12.202 1.00 87.19 725 LYS A C 1
ATOM 5636 O O . LYS A 1 725 ? 19.694 -56.215 -11.317 1.00 87.19 725 LYS A O 1
ATOM 5641 N N . GLY A 1 726 ? 19.299 -58.326 -11.937 1.00 88.25 726 GLY A N 1
ATOM 5642 C CA . GLY A 1 726 ? 19.322 -58.830 -10.553 1.00 88.25 726 GLY A CA 1
ATOM 5643 C C . GLY A 1 726 ? 18.341 -58.053 -9.655 1.00 88.25 726 GLY A C 1
ATOM 5644 O O . GLY A 1 726 ? 17.190 -57.876 -10.038 1.00 88.25 726 GLY A O 1
ATOM 5645 N N . ASP A 1 727 ? 18.799 -57.539 -8.511 1.00 87.94 727 ASP A N 1
ATOM 5646 C CA . ASP A 1 727 ? 17.986 -56.731 -7.579 1.00 87.94 727 ASP A CA 1
ATOM 5647 C C . ASP A 1 727 ? 17.961 -55.218 -7.901 1.00 87.94 727 ASP A C 1
ATOM 5649 O O . ASP A 1 727 ? 17.375 -54.426 -7.160 1.00 87.94 727 ASP A O 1
ATOM 5653 N N . LYS A 1 728 ? 18.623 -54.774 -8.976 1.00 85.56 728 LYS A N 1
ATOM 5654 C CA . LYS A 1 728 ? 18.758 -53.349 -9.313 1.00 85.56 728 LYS A CA 1
ATOM 5655 C C . LYS A 1 728 ? 17.487 -52.829 -9.980 1.00 85.56 728 LYS A C 1
ATOM 5657 O O . LYS A 1 728 ? 17.075 -53.333 -11.019 1.00 85.56 728 LYS A O 1
ATOM 5662 N N . THR A 1 729 ? 16.891 -51.778 -9.422 1.00 85.12 729 THR A N 1
ATOM 5663 C CA . THR A 1 729 ? 15.638 -51.181 -9.918 1.00 85.12 729 THR A CA 1
ATOM 5664 C C . THR A 1 729 ? 15.857 -50.139 -11.021 1.00 85.12 729 THR A C 1
ATOM 5666 O O . THR A 1 729 ? 15.059 -50.075 -11.957 1.00 85.12 729 THR A O 1
ATOM 5669 N N . TRP A 1 730 ? 16.961 -49.383 -10.975 1.00 87.69 730 TRP A N 1
ATOM 5670 C CA . TRP A 1 730 ? 17.247 -48.254 -11.881 1.00 87.69 730 TRP A CA 1
ATOM 5671 C C . TRP A 1 730 ? 18.657 -48.258 -12.513 1.00 87.69 730 TRP A C 1
ATOM 5673 O O . TRP A 1 730 ? 19.299 -47.211 -12.539 1.00 87.69 730 TRP A O 1
ATOM 5683 N N . PRO A 1 731 ? 19.178 -49.395 -13.010 1.00 88.50 731 PRO A N 1
ATOM 5684 C CA . PRO A 1 731 ? 20.468 -49.405 -13.684 1.00 88.50 731 PRO A CA 1
ATOM 5685 C C . PRO A 1 731 ? 20.357 -48.705 -15.045 1.00 88.50 731 PRO A C 1
ATOM 5687 O O . PRO A 1 731 ? 19.318 -48.777 -15.715 1.00 88.50 731 PRO A O 1
ATOM 5690 N N . PHE A 1 732 ? 21.434 -48.047 -15.463 1.00 90.50 732 PHE A N 1
ATOM 5691 C CA . PHE A 1 732 ? 21.473 -47.312 -16.720 1.00 90.50 732 PHE A CA 1
ATOM 5692 C C . PHE A 1 732 ? 22.792 -47.472 -17.480 1.00 90.50 732 PHE A C 1
ATOM 5694 O O . PHE A 1 732 ? 23.838 -47.778 -16.907 1.00 90.50 732 PHE A O 1
ATOM 5701 N N . VAL A 1 733 ? 22.703 -47.246 -18.788 1.00 90.12 733 VAL A N 1
ATOM 5702 C CA . VAL A 1 733 ? 23.845 -47.063 -19.686 1.00 90.12 733 VAL A CA 1
ATOM 5703 C C . VAL A 1 733 ? 24.009 -45.563 -19.908 1.00 90.12 733 VAL A C 1
ATOM 5705 O O . VAL A 1 733 ? 23.018 -44.885 -20.185 1.00 90.12 733 VAL A O 1
ATOM 5708 N N . GLU A 1 734 ? 25.224 -45.037 -19.774 1.00 90.31 734 GLU A N 1
ATOM 5709 C CA . GLU A 1 734 ? 25.506 -43.613 -19.989 1.00 90.31 734 GLU A CA 1
ATOM 5710 C C . GLU A 1 734 ? 26.544 -43.383 -21.081 1.00 90.31 734 GLU A C 1
ATOM 5712 O O . GLU A 1 734 ? 27.467 -44.180 -21.243 1.00 90.31 734 GLU A O 1
ATOM 5717 N N . GLY A 1 735 ? 26.392 -42.275 -21.802 1.00 87.44 735 GLY A N 1
ATOM 5718 C CA . GLY A 1 735 ? 27.382 -41.728 -22.716 1.00 87.44 735 GLY A CA 1
ATOM 5719 C C . GLY A 1 735 ? 27.727 -40.282 -22.352 1.00 87.44 735 GLY A C 1
ATOM 5720 O O . GLY A 1 735 ? 26.848 -39.496 -21.989 1.00 87.44 735 GLY A O 1
ATOM 5721 N N . VAL A 1 736 ? 29.012 -39.928 -22.420 1.00 81.31 736 VAL A N 1
ATOM 5722 C CA . VAL A 1 736 ? 29.545 -38.612 -22.012 1.00 81.31 736 VAL A CA 1
ATOM 5723 C C . VAL A 1 736 ? 29.738 -37.697 -23.221 1.00 81.31 736 VAL A C 1
ATOM 5725 O O . VAL A 1 736 ? 30.685 -37.875 -23.988 1.00 81.31 736 VAL A O 1
ATOM 5728 N N . ALA A 1 737 ? 28.849 -36.720 -23.393 1.00 74.31 737 ALA A N 1
ATOM 5729 C CA . ALA A 1 737 ? 28.891 -35.796 -24.524 1.00 74.31 737 ALA A CA 1
ATOM 5730 C C . ALA A 1 737 ? 30.079 -34.819 -24.414 1.00 74.31 737 ALA A C 1
ATOM 5732 O O . ALA A 1 737 ? 30.396 -34.345 -23.321 1.00 74.31 737 ALA A O 1
ATOM 5733 N N . ASP A 1 738 ? 30.724 -34.493 -25.543 1.00 68.56 738 ASP A N 1
ATOM 5734 C CA . ASP A 1 738 ? 31.773 -33.468 -25.596 1.00 68.56 738 ASP A CA 1
ATOM 5735 C C . ASP A 1 738 ? 31.147 -32.077 -25.382 1.00 68.56 738 ASP A C 1
ATOM 5737 O O . ASP A 1 738 ? 30.429 -31.579 -26.252 1.00 68.56 738 ASP A O 1
ATOM 5741 N N . PRO A 1 739 ? 31.434 -31.397 -24.258 1.00 61.97 739 PRO A N 1
ATOM 5742 C CA . PRO A 1 739 ? 30.831 -30.106 -23.955 1.00 61.97 739 PRO A CA 1
ATOM 5743 C C . PRO A 1 739 ? 31.312 -28.970 -24.871 1.00 61.97 739 PRO A C 1
ATOM 5745 O O . PRO A 1 739 ? 30.798 -27.859 -24.764 1.00 61.97 739 PRO A O 1
ATOM 5748 N N . THR A 1 740 ? 32.310 -29.207 -25.730 1.00 61.41 740 THR A N 1
ATOM 5749 C CA . THR A 1 740 ? 32.806 -28.234 -26.714 1.00 61.41 740 THR A CA 1
ATOM 5750 C C . THR A 1 740 ? 32.096 -28.322 -28.068 1.00 61.41 740 THR A C 1
ATOM 5752 O O . THR A 1 740 ? 32.269 -27.430 -28.902 1.00 61.41 740 THR A O 1
ATOM 5755 N N . GLN A 1 741 ? 31.251 -29.340 -28.273 1.00 65.44 741 GLN A N 1
ATOM 5756 C CA . GLN A 1 741 ? 30.432 -29.515 -29.471 1.00 65.44 741 GLN A CA 1
ATOM 5757 C C . GLN A 1 741 ? 28.946 -29.602 -29.088 1.00 65.44 741 GLN A C 1
ATOM 5759 O O . GLN A 1 741 ? 28.490 -30.650 -28.640 1.00 65.44 741 GLN A O 1
ATOM 5764 N N . PRO A 1 742 ? 28.149 -28.531 -29.254 1.00 64.56 742 PRO A N 1
ATOM 5765 C CA . PRO A 1 742 ? 26.727 -28.562 -28.918 1.00 64.56 742 PRO A CA 1
ATOM 5766 C C . PRO A 1 742 ? 25.951 -29.384 -29.962 1.00 64.56 742 PRO A C 1
ATOM 5768 O O . PRO A 1 742 ? 25.502 -28.866 -30.985 1.00 64.56 742 PRO A O 1
ATOM 5771 N N . VAL A 1 743 ? 25.818 -30.692 -29.720 1.00 68.75 743 VAL A N 1
ATOM 5772 C CA . VAL A 1 743 ? 25.206 -31.652 -30.662 1.00 68.75 743 VAL A CA 1
ATOM 5773 C C . VAL A 1 743 ? 23.667 -31.622 -30.623 1.00 68.75 743 VAL A C 1
ATOM 5775 O O . VAL A 1 743 ? 23.019 -32.018 -31.589 1.00 68.75 743 VAL A O 1
ATOM 5778 N N . PHE A 1 744 ? 23.067 -31.099 -29.544 1.00 72.25 744 PHE A N 1
ATOM 5779 C CA . PHE A 1 744 ? 21.617 -31.123 -29.278 1.00 72.25 744 PHE A CA 1
ATOM 5780 C C . PHE A 1 744 ? 20.839 -29.875 -29.724 1.00 72.25 744 PHE A C 1
ATOM 5782 O O . PHE A 1 744 ? 19.732 -29.612 -29.261 1.00 72.25 744 PHE A O 1
ATOM 5789 N N . VAL A 1 745 ? 21.369 -29.134 -30.700 1.00 70.31 745 VAL A N 1
ATOM 5790 C CA . VAL A 1 745 ? 20.682 -27.980 -31.301 1.00 70.31 745 VAL A CA 1
ATOM 5791 C C . VAL A 1 745 ? 19.795 -28.441 -32.466 1.00 70.31 745 VAL A C 1
ATOM 5793 O O . VAL A 1 745 ? 20.201 -28.390 -33.632 1.00 70.31 745 VAL A O 1
ATOM 5796 N N . GLY A 1 746 ? 18.570 -28.883 -32.169 1.00 72.12 746 GLY A N 1
ATOM 5797 C CA . GLY A 1 746 ? 17.622 -29.341 -33.191 1.00 72.12 746 GLY A CA 1
ATOM 5798 C C . GLY A 1 746 ? 16.156 -29.384 -32.768 1.00 72.12 746 GLY A C 1
ATOM 5799 O O . GLY A 1 746 ? 15.770 -28.906 -31.709 1.00 72.12 746 GLY A O 1
ATOM 5800 N N . ASP A 1 747 ? 15.329 -29.911 -33.662 1.00 80.25 747 ASP A N 1
ATOM 5801 C CA . ASP A 1 747 ? 13.879 -30.050 -33.526 1.00 80.25 747 ASP A CA 1
ATOM 5802 C C . ASP A 1 747 ? 13.476 -31.429 -32.999 1.00 80.25 747 ASP A C 1
ATOM 5804 O O . ASP A 1 747 ? 12.504 -31.547 -32.263 1.00 80.25 747 ASP A O 1
ATOM 5808 N N . SER A 1 748 ? 14.215 -32.486 -33.344 1.00 87.44 748 SER A N 1
ATOM 5809 C CA . SER A 1 748 ? 13.937 -33.832 -32.835 1.00 87.44 748 SER A CA 1
ATOM 5810 C C . SER A 1 748 ? 15.202 -34.657 -32.636 1.00 87.44 748 SER A C 1
ATOM 5812 O O . SER A 1 748 ? 16.190 -34.469 -33.339 1.00 87.44 748 SER A O 1
ATOM 5814 N N . VAL A 1 749 ? 15.161 -35.608 -31.705 1.00 89.94 749 VAL A N 1
ATOM 5815 C CA . VAL A 1 749 ? 16.148 -36.685 -31.576 1.00 89.94 749 VAL A CA 1
ATOM 5816 C C . VAL A 1 749 ? 15.547 -37.957 -32.153 1.00 89.94 749 VAL A C 1
ATOM 5818 O O . VAL A 1 749 ? 14.414 -38.319 -31.832 1.00 89.94 749 VAL A O 1
ATOM 5821 N N . THR A 1 750 ? 16.296 -38.657 -32.994 1.00 92.62 750 THR A N 1
ATOM 5822 C CA . THR A 1 750 ? 15.897 -39.956 -33.541 1.00 92.62 750 THR A CA 1
ATOM 5823 C C . THR A 1 750 ? 16.961 -41.001 -33.288 1.00 92.62 750 THR A C 1
ATOM 5825 O O . THR A 1 750 ? 18.144 -40.689 -33.335 1.00 92.62 750 THR A O 1
ATOM 5828 N N . MET A 1 751 ? 16.537 -42.239 -33.067 1.00 92.88 751 MET A N 1
ATOM 5829 C CA . MET A 1 751 ? 17.420 -43.401 -32.980 1.00 92.88 751 MET A CA 1
ATOM 5830 C C . MET A 1 751 ? 16.739 -44.610 -33.596 1.00 92.88 751 MET A C 1
ATOM 5832 O O . MET A 1 751 ? 15.512 -44.711 -33.574 1.00 92.88 751 MET A O 1
ATOM 5836 N N . GLN A 1 752 ? 17.515 -45.537 -34.125 1.00 93.56 752 GLN A N 1
ATOM 5837 C CA . GLN A 1 752 ? 17.023 -46.825 -34.577 1.00 93.56 752 GLN A CA 1
ATOM 5838 C C . GLN A 1 752 ? 17.173 -47.864 -33.469 1.00 93.56 752 GLN A C 1
ATOM 5840 O O . GLN A 1 752 ? 18.153 -47.867 -32.729 1.00 93.56 752 GLN A O 1
ATOM 5845 N N . VAL A 1 753 ? 16.179 -48.741 -33.347 1.00 94.88 753 VAL A N 1
ATOM 5846 C CA . VAL A 1 753 ? 16.152 -49.820 -32.360 1.00 94.88 753 VAL A CA 1
ATOM 5847 C C . VAL A 1 753 ? 15.797 -51.150 -33.018 1.00 94.88 753 VAL A C 1
ATOM 5849 O O . VAL A 1 753 ? 15.010 -51.193 -33.970 1.00 94.88 753 VAL A O 1
ATOM 5852 N N . TYR A 1 754 ? 16.352 -52.238 -32.487 1.00 94.25 754 TYR A N 1
ATOM 5853 C CA . TYR A 1 754 ? 16.010 -53.614 -32.847 1.00 94.25 754 TYR A CA 1
ATOM 5854 C C . TYR A 1 754 ? 15.927 -54.503 -31.598 1.00 94.25 754 TYR A C 1
ATOM 5856 O O . TYR A 1 754 ? 16.714 -54.375 -30.661 1.00 94.25 754 TYR A O 1
ATOM 5864 N N . GLY A 1 755 ? 14.980 -55.439 -31.592 1.00 92.94 755 GLY A N 1
ATOM 5865 C CA . GLY A 1 755 ? 14.637 -56.291 -30.449 1.00 92.94 755 GLY A CA 1
ATOM 5866 C C . GLY A 1 755 ? 13.468 -55.759 -29.613 1.00 92.94 755 GLY A C 1
ATOM 5867 O O . GLY A 1 755 ? 12.681 -54.929 -30.077 1.00 92.94 755 GLY A O 1
ATOM 5868 N N . LYS A 1 756 ? 13.346 -56.273 -28.386 1.00 92.44 756 LYS A N 1
ATOM 5869 C CA . LYS A 1 756 ? 12.365 -55.829 -27.389 1.00 92.44 756 LYS A CA 1
ATOM 5870 C C . LYS A 1 756 ? 13.027 -54.820 -26.458 1.00 92.44 756 LYS A C 1
ATOM 5872 O O . LYS A 1 756 ? 14.066 -55.122 -25.880 1.00 92.44 756 LYS A O 1
ATOM 5877 N N . TYR A 1 757 ? 12.415 -53.654 -26.303 1.00 92.81 757 TYR A N 1
ATOM 5878 C CA . TYR A 1 757 ? 12.983 -52.533 -25.566 1.00 92.81 757 TYR A CA 1
ATOM 5879 C C . TYR A 1 757 ? 11.955 -51.917 -24.612 1.00 92.81 757 TYR A C 1
ATOM 5881 O O . TYR A 1 757 ? 10.768 -51.807 -24.922 1.00 92.81 757 TYR A O 1
ATOM 5889 N N . ASP A 1 758 ? 12.433 -51.504 -23.448 1.00 93.56 758 ASP A N 1
ATOM 5890 C CA . ASP A 1 758 ? 11.732 -50.659 -22.486 1.00 93.56 758 ASP A CA 1
ATOM 5891 C C . ASP A 1 758 ? 12.812 -49.819 -21.810 1.00 93.56 758 ASP A C 1
ATOM 5893 O O . ASP A 1 758 ? 13.655 -50.360 -21.093 1.00 93.56 758 ASP A O 1
ATOM 5897 N N . PHE A 1 759 ? 12.876 -48.529 -22.117 1.00 93.56 759 PHE A N 1
ATOM 5898 C CA . PHE A 1 759 ? 13.854 -47.638 -21.515 1.00 93.56 759 PHE A CA 1
ATOM 5899 C C . PHE A 1 759 ? 13.360 -46.198 -21.426 1.00 93.56 759 PHE A C 1
ATOM 5901 O O . PHE A 1 759 ? 12.537 -45.745 -22.220 1.00 93.56 759 PHE A O 1
ATOM 5908 N N . ILE A 1 760 ? 13.916 -45.451 -20.479 1.00 94.94 760 ILE A N 1
ATOM 5909 C CA . ILE A 1 760 ? 13.847 -43.991 -20.452 1.00 94.94 760 ILE A CA 1
ATOM 5910 C C . ILE A 1 760 ? 15.129 -43.463 -21.084 1.00 94.94 760 ILE A C 1
ATOM 5912 O O . ILE A 1 760 ? 16.222 -43.767 -20.611 1.00 94.94 760 ILE A O 1
ATOM 5916 N N . PHE A 1 761 ? 14.988 -42.692 -22.158 1.00 94.06 761 PHE A N 1
ATOM 5917 C CA . PHE A 1 761 ? 16.077 -41.926 -22.746 1.00 94.06 761 PHE A CA 1
ATOM 5918 C C . PHE A 1 761 ? 16.114 -40.549 -22.102 1.00 94.06 761 PHE A C 1
ATOM 5920 O O . PHE A 1 761 ? 15.096 -39.857 -22.082 1.00 94.06 761 PHE A O 1
ATOM 5927 N N . LYS A 1 762 ? 17.267 -40.163 -21.572 1.00 92.88 762 LYS A N 1
ATOM 5928 C CA . LYS A 1 762 ? 17.430 -38.974 -20.748 1.00 92.88 762 LYS A CA 1
ATOM 5929 C C . LYS A 1 762 ? 18.655 -38.173 -21.180 1.00 92.88 762 LYS A C 1
ATOM 5931 O O . LYS A 1 762 ? 19.706 -38.738 -21.467 1.00 92.88 762 LYS A O 1
ATOM 5936 N N . LEU A 1 763 ? 18.500 -36.856 -21.207 1.00 90.00 763 LEU A N 1
ATOM 5937 C CA . LEU A 1 763 ? 19.546 -35.868 -21.450 1.00 90.00 763 LEU A CA 1
ATOM 5938 C C . LEU A 1 763 ? 19.766 -35.094 -20.148 1.00 90.00 763 LEU A C 1
ATOM 5940 O O . LEU A 1 763 ? 18.802 -34.613 -19.551 1.00 90.00 763 LEU A O 1
ATOM 5944 N N . GLU A 1 764 ? 21.010 -35.013 -19.685 1.00 87.69 764 GLU A N 1
ATOM 5945 C CA . GLU A 1 764 ? 21.371 -34.314 -18.447 1.00 87.69 764 GLU A CA 1
ATOM 5946 C C . GLU A 1 764 ? 22.297 -33.130 -18.728 1.00 87.69 764 GLU A C 1
ATOM 5948 O O . GLU A 1 764 ? 23.349 -33.284 -19.354 1.00 87.69 764 GLU A O 1
ATOM 5953 N N . GLU A 1 765 ? 21.916 -31.965 -18.215 1.00 83.06 765 GLU A N 1
ATOM 5954 C CA . GLU A 1 765 ? 22.569 -30.660 -18.373 1.00 83.06 765 GLU A CA 1
ATOM 5955 C C . GLU A 1 765 ? 23.140 -30.158 -17.039 1.00 83.06 765 GLU A C 1
ATOM 5957 O O . GLU A 1 765 ? 22.950 -30.784 -15.994 1.00 83.06 765 GLU A O 1
ATOM 5962 N N . VAL A 1 766 ? 23.830 -29.008 -17.036 1.00 70.00 766 VAL A N 1
ATOM 5963 C CA . VAL A 1 766 ? 24.271 -28.373 -15.778 1.00 70.00 766 VAL A CA 1
ATOM 5964 C C . VAL A 1 766 ? 23.082 -27.777 -15.016 1.00 70.00 766 VAL A C 1
ATOM 5966 O O . VAL A 1 766 ? 23.083 -27.781 -13.784 1.00 70.00 766 VAL A O 1
ATOM 5969 N N . SER A 1 767 ? 22.066 -27.283 -15.729 1.00 65.00 767 SER A N 1
ATOM 5970 C CA . SER A 1 767 ? 20.880 -26.618 -15.168 1.00 65.00 767 SER A CA 1
ATOM 5971 C C . SER A 1 767 ? 19.663 -27.520 -14.945 1.00 65.00 767 SER A C 1
ATOM 5973 O O . SER A 1 767 ? 18.730 -27.094 -14.264 1.00 65.00 767 SER A O 1
ATOM 5975 N N . GLY A 1 768 ? 19.641 -28.742 -15.486 1.00 79.12 768 GLY A N 1
ATOM 5976 C CA . GLY A 1 768 ? 18.435 -29.573 -15.482 1.00 79.12 768 GLY A CA 1
ATOM 5977 C C . GLY A 1 768 ? 18.587 -30.941 -16.149 1.00 79.12 768 GLY A C 1
ATOM 5978 O O . GLY A 1 768 ? 19.691 -31.421 -16.404 1.00 79.12 768 GLY A O 1
ATOM 5979 N N . GLN A 1 769 ? 17.454 -31.607 -16.383 1.00 88.56 769 GLN A N 1
ATOM 5980 C CA . GLN A 1 769 ? 17.388 -32.901 -17.065 1.00 88.56 769 GLN A CA 1
ATOM 5981 C C . GLN A 1 769 ? 16.055 -33.065 -17.807 1.00 88.56 769 GLN A C 1
ATOM 5983 O O . GLN A 1 769 ? 15.007 -32.663 -17.296 1.00 88.56 769 GLN A O 1
ATOM 5988 N N . HIS A 1 770 ? 16.085 -33.737 -18.957 1.00 91.19 770 HIS A N 1
ATOM 5989 C CA . HIS A 1 770 ? 14.912 -34.014 -19.791 1.00 91.19 770 HIS A CA 1
ATOM 5990 C C . HIS A 1 770 ? 14.863 -35.489 -20.168 1.00 91.19 770 HIS A C 1
ATOM 5992 O O . HIS A 1 770 ? 15.895 -36.080 -20.474 1.00 91.19 770 HIS A O 1
ATOM 5998 N N . GLU A 1 771 ? 13.676 -36.096 -20.184 1.00 93.81 771 GLU A N 1
ATOM 5999 C CA . GLU A 1 771 ? 13.549 -37.530 -20.444 1.00 93.81 771 GLU A CA 1
ATOM 6000 C C . GLU A 1 771 ? 12.293 -37.920 -21.229 1.00 93.81 771 GLU A C 1
ATOM 6002 O O . GLU A 1 771 ? 11.252 -37.264 -21.157 1.00 93.81 771 GLU A O 1
ATOM 6007 N N . LYS A 1 772 ? 12.388 -39.029 -21.971 1.00 93.94 772 LYS A N 1
ATOM 6008 C CA . LYS A 1 772 ? 11.275 -39.657 -22.685 1.00 93.94 772 LYS A CA 1
ATOM 6009 C C . LYS A 1 772 ? 11.345 -41.178 -22.581 1.00 93.94 772 LYS A C 1
ATOM 6011 O O . LYS A 1 772 ? 12.371 -41.790 -22.868 1.00 93.94 772 LYS A O 1
ATOM 6016 N N . ALA A 1 773 ? 10.223 -41.792 -22.215 1.00 94.06 773 ALA A N 1
ATOM 6017 C CA . ALA A 1 773 ? 10.085 -43.242 -22.164 1.00 94.06 773 ALA A CA 1
ATOM 6018 C C . ALA A 1 773 ? 9.771 -43.836 -23.547 1.00 94.06 773 ALA A C 1
ATOM 6020 O O . ALA A 1 773 ? 8.910 -43.338 -24.277 1.00 94.06 773 ALA A O 1
ATOM 6021 N N . PHE A 1 774 ? 10.429 -44.946 -23.869 1.00 93.50 774 PHE A N 1
ATOM 6022 C CA . PHE A 1 774 ? 10.229 -45.742 -25.071 1.00 93.50 774 PHE A CA 1
ATOM 6023 C C . PHE A 1 774 ? 10.038 -47.206 -24.688 1.00 93.50 774 PHE A C 1
ATOM 6025 O O . PHE A 1 774 ? 10.884 -47.796 -24.025 1.00 93.50 774 PHE A O 1
ATOM 6032 N N . LYS A 1 775 ? 8.941 -47.812 -25.145 1.00 94.12 775 LYS A N 1
ATOM 6033 C CA . LYS A 1 775 ? 8.644 -49.225 -24.906 1.00 94.12 775 LYS A CA 1
ATOM 6034 C C . LYS A 1 775 ? 8.043 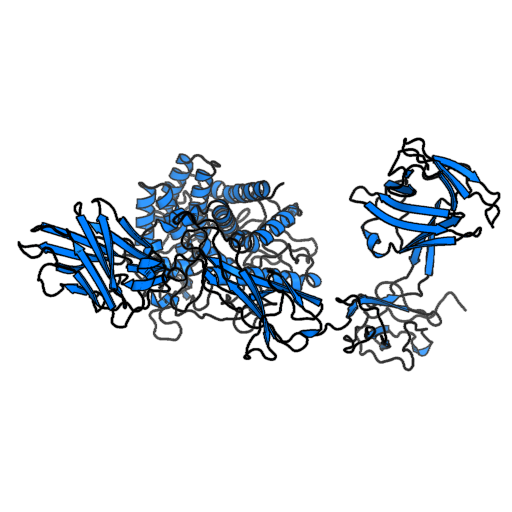-49.863 -26.146 1.00 94.12 775 LYS A C 1
ATOM 6036 O O . LYS A 1 775 ? 7.121 -49.302 -26.738 1.00 94.12 775 LYS A O 1
ATOM 6041 N N . GLY A 1 776 ? 8.527 -51.041 -26.515 1.00 92.69 776 GLY A N 1
ATOM 6042 C CA . GLY A 1 776 ? 8.026 -51.762 -27.673 1.00 92.69 776 GLY A CA 1
ATOM 6043 C C . GLY A 1 776 ? 8.757 -53.067 -27.961 1.00 92.69 776 GLY A C 1
ATOM 6044 O O . GLY A 1 776 ? 9.685 -53.479 -27.267 1.00 92.69 776 GLY A O 1
ATOM 6045 N N . ASP A 1 777 ? 8.295 -53.733 -29.011 1.00 92.69 777 ASP A N 1
ATOM 6046 C CA . ASP A 1 777 ? 8.939 -54.898 -29.599 1.00 92.69 777 ASP A CA 1
ATOM 6047 C C . ASP A 1 777 ? 8.928 -54.708 -31.108 1.00 92.69 777 ASP A C 1
ATOM 6049 O O . ASP A 1 777 ? 7.876 -54.549 -31.732 1.00 92.69 777 ASP A O 1
ATOM 6053 N N . THR A 1 778 ? 10.119 -54.690 -31.680 1.00 91.19 778 THR A N 1
ATOM 6054 C CA . THR A 1 778 ? 10.307 -54.433 -33.101 1.00 91.19 778 THR A CA 1
ATOM 6055 C C . THR A 1 778 ? 9.988 -55.632 -34.000 1.00 91.19 778 THR A C 1
ATOM 6057 O O . THR A 1 778 ? 10.002 -55.507 -35.227 1.00 91.19 778 THR A O 1
ATOM 6060 N N . GLN A 1 779 ? 9.703 -56.801 -33.409 1.00 90.81 779 GLN A N 1
ATOM 6061 C CA . GLN A 1 779 ? 9.347 -58.043 -34.104 1.00 90.81 779 GLN A CA 1
ATOM 6062 C C . GLN A 1 779 ? 10.367 -58.471 -35.174 1.00 90.81 779 GLN A C 1
ATOM 6064 O O . GLN A 1 779 ? 10.008 -59.034 -36.207 1.00 90.81 779 GLN A O 1
ATOM 6069 N N . GLY A 1 780 ? 11.654 -58.218 -34.920 1.00 87.62 780 GLY A N 1
ATOM 6070 C CA . GLY A 1 780 ? 12.744 -58.626 -35.809 1.00 87.62 780 GLY A CA 1
ATOM 6071 C C . GLY A 1 780 ? 12.956 -57.711 -37.019 1.00 87.62 780 GLY A C 1
ATOM 6072 O O . GLY A 1 780 ? 13.509 -58.150 -38.025 1.00 87.62 780 GLY A O 1
ATOM 6073 N N . THR A 1 781 ? 12.528 -56.450 -36.942 1.00 90.88 781 THR A N 1
ATOM 6074 C CA . THR A 1 781 ? 12.803 -55.416 -37.955 1.00 90.88 781 THR A CA 1
ATOM 6075 C C . THR A 1 781 ? 13.347 -54.159 -37.289 1.00 90.88 781 THR A C 1
ATOM 6077 O O . THR A 1 781 ? 13.043 -53.914 -36.136 1.00 90.88 781 THR A O 1
ATOM 6080 N N . TRP A 1 782 ? 14.159 -53.347 -37.961 1.00 92.31 782 TRP A N 1
ATOM 6081 C CA . TRP A 1 782 ? 14.605 -52.078 -37.373 1.00 92.31 782 TRP A CA 1
ATOM 6082 C C . TRP A 1 782 ? 13.471 -51.051 -37.354 1.00 92.31 782 TRP A C 1
ATOM 6084 O O . TRP A 1 782 ? 12.741 -50.911 -38.337 1.00 92.31 782 TRP A O 1
ATOM 6094 N N . GLN A 1 783 ? 13.334 -50.321 -36.248 1.00 93.62 783 GLN A N 1
ATOM 6095 C CA . GLN A 1 783 ? 12.350 -49.247 -36.094 1.00 93.62 783 GLN A CA 1
ATOM 6096 C C . GLN A 1 783 ? 13.028 -47.939 -35.699 1.00 93.62 783 GLN A C 1
ATOM 6098 O O . GLN A 1 783 ? 13.940 -47.941 -34.880 1.00 93.62 783 GLN A O 1
ATOM 6103 N N . THR A 1 784 ? 12.551 -46.817 -36.239 1.00 93.50 784 THR A N 1
ATOM 6104 C CA . THR A 1 784 ? 13.002 -45.484 -35.823 1.00 93.50 784 THR A CA 1
ATOM 6105 C C . THR A 1 784 ? 12.131 -44.974 -34.684 1.00 93.50 784 THR A C 1
ATOM 6107 O O . THR A 1 784 ? 10.923 -44.790 -34.837 1.00 93.50 784 THR A O 1
ATOM 6110 N N . LEU A 1 785 ? 12.760 -44.699 -33.551 1.00 94.75 785 LEU A N 1
ATOM 6111 C CA . LEU A 1 785 ? 12.189 -43.957 -32.440 1.00 94.75 785 LEU A CA 1
ATOM 6112 C C . LEU A 1 785 ? 12.448 -42.466 -32.646 1.00 94.75 785 LEU A C 1
ATOM 6114 O O . LEU A 1 785 ? 13.511 -42.076 -33.127 1.00 94.75 785 LEU A O 1
ATOM 6118 N N . SER A 1 786 ? 11.479 -41.633 -32.270 1.00 91.81 786 SER A N 1
ATOM 6119 C CA . SER A 1 786 ? 11.577 -40.179 -32.400 1.00 91.81 786 SER A CA 1
ATOM 6120 C C . SER A 1 786 ? 11.102 -39.467 -31.135 1.00 91.81 786 SER A C 1
ATOM 6122 O O . SER A 1 786 ? 10.087 -39.820 -30.516 1.00 91.81 786 SER A O 1
ATOM 6124 N N . TRP A 1 787 ? 11.843 -38.436 -30.754 1.00 92.25 787 TRP A N 1
ATOM 6125 C CA . TRP A 1 787 ? 11.517 -37.488 -29.707 1.00 92.25 787 TRP A CA 1
ATOM 6126 C C . TRP A 1 787 ? 11.522 -36.078 -30.277 1.00 92.25 787 TRP A C 1
ATOM 6128 O O . 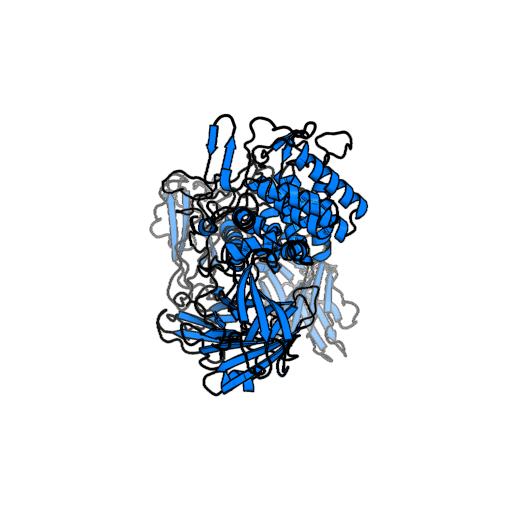TRP A 1 787 ? 12.570 -35.576 -30.656 1.00 92.25 787 TRP A O 1
ATOM 6138 N N . ASP A 1 788 ? 10.354 -35.442 -30.316 1.00 85.44 788 ASP A N 1
ATOM 6139 C CA . ASP A 1 788 ? 10.253 -34.002 -30.533 1.00 85.44 788 ASP A CA 1
ATOM 6140 C C . ASP A 1 788 ? 10.848 -33.251 -29.331 1.00 85.44 788 ASP A C 1
ATOM 6142 O O . ASP A 1 788 ? 10.353 -33.380 -28.207 1.00 85.44 788 ASP A O 1
ATOM 6146 N N . ILE A 1 789 ? 11.931 -32.519 -29.579 1.00 84.44 789 ILE A N 1
ATOM 6147 C CA . ILE A 1 789 ? 12.641 -31.697 -28.593 1.00 84.44 789 ILE A CA 1
ATOM 6148 C C . ILE A 1 789 ? 12.543 -30.207 -28.941 1.00 84.44 789 ILE A C 1
ATOM 6150 O O . ILE A 1 789 ? 13.282 -29.398 -28.386 1.00 84.44 789 ILE A O 1
ATOM 6154 N N . SER A 1 790 ? 11.637 -29.807 -29.843 1.00 76.31 790 SER A N 1
ATOM 6155 C CA . SER A 1 790 ? 11.592 -28.438 -30.363 1.00 76.31 790 SER A CA 1
ATOM 6156 C C . SER A 1 790 ? 11.314 -27.388 -29.282 1.00 76.31 790 SER A C 1
ATOM 6158 O O . SER A 1 790 ? 11.763 -26.250 -29.408 1.00 76.31 790 SER A O 1
ATOM 6160 N N . ALA A 1 791 ? 10.604 -27.770 -28.217 1.00 73.94 791 ALA A N 1
ATOM 6161 C CA . ALA A 1 791 ? 10.334 -26.929 -27.050 1.00 73.94 791 ALA A CA 1
ATOM 6162 C C . ALA A 1 791 ? 11.547 -26.772 -26.112 1.00 73.94 791 ALA A C 1
ATOM 6164 O O . ALA A 1 791 ? 11.579 -25.839 -25.322 1.00 73.94 791 ALA A O 1
ATOM 6165 N N . LEU A 1 792 ? 12.548 -27.653 -26.221 1.00 76.25 792 LEU A N 1
ATOM 6166 C CA . LEU A 1 792 ? 13.719 -27.710 -25.337 1.00 76.25 792 LEU A CA 1
ATOM 6167 C C . LEU A 1 792 ? 14.953 -27.015 -25.942 1.00 76.25 792 LEU A C 1
ATOM 6169 O O . LEU A 1 792 ? 16.035 -27.043 -25.368 1.00 76.25 792 LEU A O 1
ATOM 6173 N N . LYS A 1 793 ? 14.822 -26.372 -27.111 1.00 69.75 793 LYS A N 1
ATOM 6174 C CA . LYS A 1 793 ? 15.945 -25.792 -27.880 1.00 69.75 793 LYS A CA 1
ATOM 6175 C C . LYS A 1 793 ? 16.817 -24.796 -27.112 1.00 69.75 793 LYS A C 1
ATOM 6177 O O . LYS A 1 793 ? 17.983 -24.630 -27.452 1.00 69.75 793 LYS A O 1
ATOM 6182 N N . HIS A 1 794 ? 16.245 -24.087 -26.142 1.00 65.06 794 HIS A N 1
ATOM 6183 C CA . HIS A 1 794 ? 16.971 -23.115 -25.320 1.00 65.06 794 HIS A CA 1
ATOM 6184 C C . HIS A 1 794 ? 17.572 -23.733 -24.052 1.00 65.06 794 HIS A C 1
ATOM 6186 O O . HIS A 1 794 ? 18.439 -23.113 -23.439 1.00 65.06 794 HIS A O 1
ATOM 6192 N N . GLU A 1 795 ? 17.139 -24.944 -23.706 1.00 74.00 795 GLU A N 1
ATOM 6193 C CA . GLU A 1 795 ? 17.539 -25.691 -22.514 1.00 74.00 795 GLU A CA 1
ATOM 6194 C C . GLU A 1 795 ? 18.717 -26.622 -22.867 1.00 74.00 795 GLU A C 1
ATOM 6196 O O . GLU A 1 795 ? 19.775 -26.502 -22.264 1.00 74.00 795 GLU A O 1
ATOM 6201 N N . LEU A 1 796 ? 18.648 -27.352 -23.993 1.00 75.81 796 LEU A N 1
ATOM 6202 C CA . LEU A 1 796 ? 19.640 -28.356 -24.442 1.00 75.81 796 LEU A CA 1
ATOM 6203 C C . LEU A 1 796 ? 21.014 -27.825 -24.923 1.00 75.81 796 LEU A C 1
ATOM 6205 O O . LEU A 1 796 ? 21.695 -28.477 -25.722 1.00 75.81 796 LEU A O 1
ATOM 6209 N N . ASN A 1 797 ? 21.457 -26.652 -24.468 1.00 68.62 797 ASN A N 1
ATOM 6210 C CA . ASN A 1 797 ? 22.693 -26.011 -24.932 1.00 68.62 797 ASN A CA 1
ATOM 6211 C C . ASN A 1 797 ? 23.978 -26.572 -24.291 1.00 68.62 797 ASN A C 1
ATOM 6213 O O . ASN A 1 797 ? 25.070 -26.301 -24.795 1.00 68.62 797 ASN A O 1
ATOM 6217 N N . ASP A 1 798 ? 23.879 -27.343 -23.205 1.00 73.69 798 ASP A N 1
ATOM 6218 C CA . ASP A 1 798 ? 25.024 -27.786 -22.398 1.00 73.69 798 ASP A CA 1
ATOM 6219 C C . ASP A 1 798 ? 24.931 -29.243 -21.900 1.00 73.69 798 ASP A C 1
ATOM 6221 O O . ASP A 1 798 ? 25.547 -29.592 -20.886 1.00 73.69 798 ASP A O 1
ATOM 6225 N N . VAL A 1 799 ? 24.222 -30.108 -22.638 1.00 81.69 799 VAL A N 1
ATOM 6226 C CA . VAL A 1 799 ? 24.085 -31.545 -22.334 1.00 81.69 799 VAL A CA 1
ATOM 6227 C C . VAL A 1 799 ? 25.456 -32.179 -22.062 1.00 81.69 799 VAL A C 1
ATOM 6229 O O . VAL A 1 799 ? 26.352 -32.161 -22.906 1.00 81.69 799 VAL A O 1
ATOM 6232 N N . LYS A 1 800 ? 25.618 -32.759 -20.869 1.00 83.06 800 LYS A N 1
ATOM 6233 C CA . LYS A 1 800 ? 26.840 -33.441 -20.411 1.00 83.06 800 LYS A CA 1
ATOM 6234 C C . LYS A 1 800 ? 26.750 -34.950 -20.544 1.00 83.06 800 LYS A C 1
ATOM 6236 O O . LYS A 1 800 ? 27.764 -35.603 -20.792 1.00 83.06 800 LYS A O 1
ATOM 6241 N N . ARG A 1 801 ? 25.559 -35.512 -20.331 1.00 87.00 801 ARG A N 1
ATOM 6242 C CA . ARG A 1 801 ? 25.347 -36.961 -20.329 1.00 87.00 801 ARG A CA 1
ATOM 6243 C C . ARG A 1 801 ? 24.074 -37.342 -21.057 1.00 87.00 801 ARG A C 1
ATOM 6245 O O . ARG A 1 801 ? 23.051 -36.669 -20.947 1.00 87.00 801 ARG A O 1
ATOM 6252 N N . ILE A 1 802 ? 24.162 -38.460 -21.760 1.00 89.38 802 ILE A N 1
ATOM 6253 C CA . ILE A 1 802 ? 23.040 -39.144 -22.386 1.00 89.38 802 ILE A CA 1
ATOM 6254 C C . ILE A 1 802 ? 22.853 -40.458 -21.639 1.00 89.38 802 ILE A C 1
ATOM 6256 O O . ILE A 1 802 ? 23.808 -41.209 -21.470 1.00 89.38 802 ILE A O 1
ATOM 6260 N N . VAL A 1 803 ? 21.640 -40.736 -21.178 1.00 91.62 803 VAL A N 1
ATOM 6261 C CA . VAL A 1 803 ? 21.352 -41.853 -20.279 1.00 91.62 803 VAL A CA 1
ATOM 6262 C C . VAL A 1 803 ? 20.210 -42.700 -20.833 1.00 91.62 803 VAL A C 1
ATOM 6264 O O . VAL A 1 803 ? 19.165 -42.183 -21.221 1.00 91.62 803 VAL A O 1
ATOM 6267 N N . PHE A 1 804 ? 20.392 -44.018 -20.820 1.00 91.44 804 PHE A N 1
ATOM 6268 C CA . PHE A 1 804 ? 19.353 -45.010 -21.083 1.00 91.44 804 PHE A CA 1
ATOM 6269 C C . PHE A 1 804 ? 19.060 -45.798 -19.805 1.00 91.44 804 PHE A C 1
ATOM 6271 O O . PHE A 1 804 ? 19.826 -46.689 -19.432 1.00 91.44 804 PHE A O 1
ATOM 6278 N N . LEU A 1 805 ? 17.944 -45.504 -19.134 1.00 91.56 805 LEU A N 1
ATOM 6279 C CA . LEU A 1 805 ? 17.479 -46.297 -17.992 1.00 91.56 805 LEU A CA 1
ATOM 6280 C C . LEU A 1 805 ? 16.634 -47.466 -18.494 1.00 91.56 805 LEU A C 1
ATOM 6282 O O . LEU A 1 805 ? 15.529 -47.248 -18.981 1.00 91.56 805 LEU A O 1
ATOM 6286 N N . VAL A 1 806 ? 17.127 -48.697 -18.370 1.00 88.38 806 VAL A N 1
ATOM 6287 C CA . VAL A 1 806 ? 16.487 -49.884 -18.965 1.00 88.38 806 VAL A CA 1
ATOM 6288 C C . VAL A 1 806 ? 15.520 -50.557 -17.979 1.00 88.38 806 VAL A C 1
ATOM 6290 O O . VAL A 1 806 ? 15.869 -50.844 -16.828 1.00 88.38 806 VAL A O 1
ATOM 6293 N N . GLU A 1 807 ? 14.298 -50.841 -18.443 1.00 87.00 807 GLU A N 1
ATOM 6294 C CA . GLU A 1 807 ? 13.189 -51.467 -17.703 1.00 87.00 807 GLU A CA 1
ATOM 6295 C C . GLU A 1 807 ? 12.950 -50.789 -16.332 1.00 87.00 807 GLU A C 1
ATOM 6297 O O . GLU A 1 807 ? 13.061 -51.442 -15.286 1.00 87.00 807 GLU A O 1
ATOM 6302 N N . PRO A 1 808 ? 12.713 -49.462 -16.289 1.00 84.12 808 PRO A N 1
ATOM 6303 C CA . PRO A 1 808 ? 12.734 -48.662 -15.059 1.00 84.12 808 PRO A CA 1
ATOM 6304 C C . PRO A 1 808 ? 11.804 -49.225 -13.973 1.00 84.12 808 PRO A C 1
ATOM 6306 O O . PRO A 1 808 ? 10.624 -49.480 -14.203 1.00 84.12 808 PRO A O 1
ATOM 6309 N N . GLY A 1 809 ? 12.344 -49.441 -12.770 1.00 83.81 809 GLY A N 1
ATOM 6310 C CA . GLY A 1 809 ? 11.612 -49.983 -11.622 1.00 83.81 809 GLY A CA 1
ATOM 6311 C C . GLY A 1 809 ? 11.447 -51.510 -11.600 1.00 83.81 809 GLY A C 1
ATOM 6312 O O . GLY A 1 809 ? 11.101 -52.054 -10.551 1.00 83.81 809 GLY A O 1
ATOM 6313 N N . ALA A 1 810 ? 11.729 -52.224 -12.695 1.00 83.12 810 ALA A N 1
ATOM 6314 C CA . ALA A 1 810 ? 11.684 -53.686 -12.725 1.00 83.12 810 ALA A CA 1
ATOM 6315 C C . ALA A 1 810 ? 12.964 -54.317 -12.147 1.00 83.12 810 ALA A C 1
ATOM 6317 O O . ALA A 1 810 ? 14.064 -53.811 -12.366 1.00 83.12 810 ALA A O 1
ATOM 6318 N N . VAL A 1 811 ? 12.821 -55.458 -11.468 1.00 87.06 811 VAL A N 1
ATOM 6319 C CA . VAL A 1 811 ? 13.922 -56.299 -10.958 1.00 87.06 811 VAL A CA 1
ATOM 6320 C C . VAL A 1 811 ? 13.852 -57.698 -11.575 1.00 87.06 811 VAL A C 1
ATOM 6322 O O . VAL A 1 811 ? 12.802 -58.115 -12.059 1.00 87.06 811 VAL A O 1
ATOM 6325 N N . HIS A 1 812 ? 14.969 -58.426 -11.563 1.00 88.56 812 HIS A N 1
ATOM 6326 C CA . HIS A 1 812 ? 15.130 -59.792 -12.082 1.00 88.56 812 HIS A CA 1
ATOM 6327 C C . HIS A 1 812 ? 14.746 -59.988 -13.556 1.00 88.56 812 HIS A C 1
ATOM 6329 O O . HIS A 1 812 ? 14.355 -61.083 -13.962 1.00 88.56 812 HIS A O 1
ATOM 6335 N N . VAL A 1 813 ? 14.878 -58.941 -14.368 1.00 89.00 813 VAL A N 1
ATOM 6336 C CA . VAL A 1 813 ? 14.681 -59.015 -15.819 1.00 89.00 813 VAL A CA 1
ATOM 6337 C C . VAL A 1 813 ? 16.023 -59.015 -16.545 1.00 89.00 813 VAL A C 1
ATOM 6339 O O . VAL A 1 813 ? 16.989 -58.379 -16.114 1.00 89.00 813 VAL A O 1
ATOM 6342 N N . SER A 1 814 ? 16.074 -59.747 -17.651 1.00 91.75 814 SER A N 1
ATOM 6343 C CA . SER A 1 814 ? 17.209 -59.791 -18.564 1.00 91.75 814 SER A CA 1
ATOM 6344 C C . SER A 1 814 ? 16.727 -59.772 -20.008 1.00 91.75 814 SER A C 1
ATOM 6346 O O . SER A 1 814 ? 15.605 -60.191 -20.310 1.00 91.75 814 SER A O 1
ATOM 6348 N N . GLY A 1 815 ? 17.571 -59.277 -20.904 1.00 92.81 815 GLY A N 1
ATOM 6349 C CA . GLY A 1 815 ? 17.231 -59.152 -22.312 1.00 92.81 815 GLY A CA 1
ATOM 6350 C C . GLY A 1 815 ? 18.367 -58.580 -23.145 1.00 92.81 815 GLY A C 1
ATOM 6351 O O . GLY A 1 815 ? 19.439 -58.261 -22.631 1.00 92.81 815 GLY A O 1
ATOM 6352 N N . THR A 1 816 ? 18.094 -58.454 -24.441 1.00 93.31 816 THR A N 1
ATOM 6353 C CA . THR A 1 816 ? 19.011 -57.879 -25.425 1.00 93.31 816 THR A CA 1
ATOM 6354 C C . THR A 1 816 ? 18.228 -56.967 -26.357 1.00 93.31 816 THR A C 1
ATOM 6356 O O . THR A 1 816 ? 17.175 -57.361 -26.869 1.00 93.31 816 THR A O 1
ATOM 6359 N N . PHE A 1 817 ? 18.760 -55.778 -26.612 1.00 94.00 817 PHE A N 1
ATOM 6360 C CA . PHE A 1 817 ? 18.298 -54.900 -27.682 1.00 94.00 817 PHE A CA 1
ATOM 6361 C C . PHE A 1 817 ? 19.487 -54.194 -28.331 1.00 94.00 817 PHE A C 1
ATOM 6363 O O . PHE A 1 817 ? 20.605 -54.231 -27.816 1.00 94.00 817 PHE A O 1
ATOM 6370 N N . TYR A 1 818 ? 19.238 -53.595 -29.488 1.00 93.25 818 TYR A N 1
ATOM 6371 C CA . TYR A 1 818 ? 20.254 -52.927 -30.285 1.00 93.25 818 TYR A CA 1
ATOM 6372 C C . TYR A 1 818 ? 19.836 -51.493 -30.563 1.00 93.25 818 TYR A C 1
ATOM 6374 O O . TYR A 1 818 ? 18.651 -51.244 -30.797 1.00 93.25 818 TYR A O 1
ATOM 6382 N N . LEU A 1 819 ? 20.807 -50.586 -30.550 1.00 92.25 819 LEU A N 1
ATOM 6383 C CA . LEU A 1 819 ? 20.649 -49.184 -30.913 1.00 92.25 819 LEU A CA 1
ATOM 6384 C C . LEU A 1 819 ? 21.577 -48.842 -32.070 1.00 92.25 819 LEU A C 1
ATOM 6386 O O . LEU A 1 819 ? 22.713 -49.310 -32.118 1.00 92.25 819 LEU A O 1
ATOM 6390 N N . ASP A 1 820 ? 21.072 -48.025 -32.981 1.00 90.56 820 ASP A N 1
ATOM 6391 C CA . ASP A 1 820 ? 21.807 -47.548 -34.143 1.00 90.56 820 ASP A CA 1
ATOM 6392 C C . ASP A 1 820 ? 21.367 -46.112 -34.484 1.00 90.56 820 ASP A C 1
ATOM 6394 O O . ASP A 1 820 ? 20.272 -45.688 -34.100 1.00 90.56 820 ASP A O 1
ATOM 6398 N N . ASN A 1 821 ? 22.192 -45.355 -35.206 1.00 89.31 821 ASN A N 1
ATOM 6399 C CA . ASN A 1 821 ? 21.819 -44.101 -35.849 1.00 89.31 821 ASN A CA 1
ATOM 6400 C C . ASN A 1 821 ? 21.143 -43.093 -34.905 1.00 89.31 821 ASN A C 1
ATOM 6402 O O . ASN A 1 821 ? 20.042 -42.606 -35.187 1.00 89.31 821 ASN A O 1
ATOM 6406 N N . LEU A 1 822 ? 21.799 -42.770 -33.788 1.00 90.12 822 LEU A N 1
ATOM 6407 C CA . LEU A 1 822 ? 21.351 -41.734 -32.862 1.00 90.12 822 LEU A CA 1
ATOM 6408 C C . LEU A 1 822 ? 21.696 -40.357 -33.445 1.00 90.12 822 LEU A C 1
ATOM 6410 O O . LEU A 1 822 ? 22.862 -40.030 -33.654 1.00 90.12 822 LEU A O 1
ATOM 6414 N N . ARG A 1 823 ? 20.683 -39.540 -33.739 1.00 88.75 823 ARG A N 1
ATOM 6415 C CA . ARG A 1 823 ? 20.834 -38.274 -34.476 1.00 88.75 823 ARG A CA 1
ATOM 6416 C C . ARG A 1 823 ? 19.935 -37.185 -33.915 1.00 88.75 823 ARG A C 1
ATOM 6418 O O . ARG A 1 823 ? 18.849 -37.471 -33.412 1.00 88.75 823 ARG A O 1
ATOM 6425 N N . VAL A 1 824 ? 20.354 -35.937 -34.095 1.00 86.44 824 VAL A N 1
ATOM 6426 C CA . VAL A 1 824 ? 19.529 -34.744 -33.876 1.00 86.44 824 VAL A CA 1
ATOM 6427 C C . VAL A 1 824 ? 19.153 -34.148 -35.223 1.00 86.44 824 VAL A C 1
ATOM 6429 O O . VAL A 1 824 ? 20.026 -33.771 -36.003 1.00 86.44 824 VAL A O 1
ATOM 6432 N N . ASN A 1 825 ? 17.859 -34.057 -35.506 1.00 83.62 825 ASN A N 1
ATOM 6433 C CA . ASN A 1 825 ? 17.328 -33.476 -36.732 1.00 83.62 825 ASN A CA 1
ATOM 6434 C C . ASN A 1 825 ? 16.964 -32.013 -36.498 1.00 83.62 825 ASN A C 1
ATOM 6436 O O . ASN A 1 825 ? 16.415 -31.663 -35.455 1.00 83.62 825 ASN A O 1
ATOM 6440 N N . ARG A 1 826 ? 17.231 -31.163 -37.486 1.00 81.81 826 ARG A N 1
ATOM 6441 C CA . ARG A 1 826 ? 16.914 -29.737 -37.492 1.00 81.81 826 ARG A CA 1
ATOM 6442 C C . ARG A 1 826 ? 16.277 -29.339 -38.816 1.00 81.81 826 ARG A C 1
ATOM 6444 O O . ARG A 1 826 ? 16.775 -29.674 -39.888 1.00 81.81 826 ARG A O 1
ATOM 6451 N N . ILE A 1 827 ? 15.221 -28.548 -38.751 1.00 79.88 827 ILE A N 1
ATOM 6452 C CA . ILE A 1 827 ? 14.620 -27.869 -39.889 1.00 79.88 827 ILE A CA 1
ATOM 6453 C C . ILE A 1 827 ? 15.349 -26.537 -40.079 1.00 79.88 827 ILE A C 1
ATOM 6455 O O . ILE A 1 827 ? 15.428 -25.703 -39.177 1.00 79.88 827 ILE A O 1
ATOM 6459 N N . VAL A 1 828 ? 15.914 -26.331 -41.268 1.00 80.12 828 VAL A N 1
ATOM 6460 C CA . VAL A 1 828 ? 16.608 -25.095 -41.639 1.00 80.12 828 VAL A CA 1
ATOM 6461 C C . VAL A 1 828 ? 15.744 -24.293 -42.599 1.00 80.12 828 VAL A C 1
ATOM 6463 O O . VAL A 1 828 ? 15.309 -24.799 -43.639 1.00 80.12 828 VAL A O 1
ATOM 6466 N N . GLN A 1 829 ? 15.523 -23.029 -42.246 1.00 84.38 829 GLN A N 1
ATOM 6467 C CA . GLN A 1 829 ? 14.774 -22.043 -43.017 1.00 84.38 829 GLN A CA 1
ATOM 6468 C C . GLN A 1 829 ? 15.450 -20.678 -42.888 1.00 84.38 829 GLN A C 1
ATOM 6470 O O . GLN A 1 829 ? 15.970 -20.340 -41.828 1.00 84.38 829 GLN A O 1
ATOM 6475 N N . THR A 1 830 ? 15.442 -19.893 -43.962 1.00 85.50 830 THR A N 1
ATOM 6476 C CA . THR A 1 830 ? 15.847 -18.482 -43.937 1.00 85.50 830 THR A CA 1
ATOM 6477 C C . THR A 1 830 ? 14.592 -17.622 -43.886 1.00 85.50 830 THR A C 1
ATOM 6479 O O . THR A 1 830 ? 13.715 -17.800 -44.733 1.00 85.50 830 THR A O 1
ATOM 6482 N N . ASP A 1 831 ? 14.500 -16.714 -42.914 1.00 87.75 831 ASP A N 1
ATOM 6483 C CA . ASP A 1 831 ? 13.406 -15.747 -42.796 1.00 87.75 831 ASP A CA 1
ATOM 6484 C C . ASP A 1 831 ? 13.584 -14.605 -43.801 1.00 87.75 831 ASP A C 1
ATOM 6486 O O . ASP A 1 831 ? 14.377 -13.692 -43.611 1.00 87.75 831 ASP A O 1
ATOM 6490 N N . LEU A 1 832 ? 12.794 -14.645 -44.870 1.00 89.12 832 LEU A N 1
ATOM 6491 C CA . LEU A 1 832 ? 12.814 -13.687 -45.972 1.00 89.12 832 LEU A CA 1
ATOM 6492 C C . LEU A 1 832 ? 12.131 -12.354 -45.623 1.00 89.12 832 LEU A C 1
ATOM 6494 O O . LEU A 1 832 ? 12.062 -11.469 -46.482 1.00 89.12 832 LEU A O 1
ATOM 6498 N N . THR A 1 833 ? 11.584 -12.207 -44.410 1.00 86.69 833 THR A N 1
ATOM 6499 C CA . THR A 1 833 ? 11.085 -10.921 -43.889 1.00 86.69 833 THR A CA 1
ATOM 6500 C C . THR A 1 833 ? 12.175 -10.080 -43.235 1.00 86.69 833 THR A C 1
ATOM 6502 O O . THR A 1 833 ? 12.040 -8.857 -43.160 1.00 86.69 833 THR A O 1
ATOM 6505 N N . THR A 1 834 ? 13.275 -10.714 -42.828 1.00 82.50 834 THR A N 1
ATOM 6506 C CA . THR A 1 834 ? 14.415 -10.067 -42.172 1.00 82.50 834 THR A CA 1
ATOM 6507 C C . THR A 1 834 ? 15.701 -10.193 -42.984 1.00 82.50 834 THR A C 1
ATOM 6509 O O . THR A 1 834 ? 16.475 -9.236 -43.039 1.00 82.50 834 THR A O 1
ATOM 6512 N N . GLU A 1 835 ? 15.916 -11.321 -43.664 1.00 80.50 835 GLU A N 1
ATOM 6513 C CA . GLU A 1 835 ? 17.149 -11.613 -44.388 1.00 80.50 835 GLU A CA 1
ATOM 6514 C C . GLU A 1 835 ? 16.905 -12.340 -45.723 1.00 80.50 835 GLU A C 1
ATOM 6516 O O . GLU A 1 835 ? 16.272 -13.391 -45.813 1.00 80.50 835 GLU A O 1
ATOM 6521 N N . GLY A 1 836 ? 17.495 -11.808 -46.796 1.00 84.31 836 GLY A N 1
ATOM 6522 C CA . GLY A 1 836 ? 17.403 -12.394 -48.133 1.00 84.31 836 GLY A CA 1
ATOM 6523 C C . GLY A 1 836 ? 16.139 -11.985 -48.892 1.00 84.31 836 GLY A C 1
ATOM 6524 O O . GLY A 1 836 ? 15.250 -11.313 -48.383 1.00 84.31 836 GLY A O 1
ATOM 6525 N N . SER A 1 837 ? 16.073 -12.354 -50.173 1.00 90.19 837 SER A N 1
ATOM 6526 C CA . SER A 1 837 ? 14.969 -11.966 -51.060 1.00 90.19 837 SER A CA 1
ATOM 6527 C C . SER A 1 837 ? 14.274 -13.194 -51.648 1.00 90.19 837 SER A C 1
ATOM 6529 O O . SER A 1 837 ? 14.964 -14.120 -52.088 1.00 90.19 837 SER A O 1
ATOM 6531 N N . PRO A 1 838 ? 12.930 -13.203 -51.747 1.00 92.81 838 PRO A N 1
ATOM 6532 C CA . PRO A 1 838 ? 12.220 -14.216 -52.517 1.00 92.81 838 PRO A CA 1
ATOM 6533 C C . PRO A 1 838 ? 12.697 -14.226 -53.973 1.00 92.81 838 PRO A C 1
ATOM 6535 O O . PRO A 1 838 ? 12.911 -13.172 -54.578 1.00 92.81 838 PRO A O 1
ATOM 6538 N N . LEU A 1 839 ? 12.837 -15.417 -54.555 1.00 92.69 839 LEU A N 1
ATOM 6539 C CA . LEU A 1 839 ? 13.309 -15.582 -55.929 1.00 92.69 839 LEU A CA 1
ATOM 6540 C C . LEU A 1 839 ? 12.197 -16.106 -56.835 1.00 92.69 839 LEU A C 1
ATOM 6542 O O . LEU A 1 839 ? 11.463 -17.026 -56.475 1.00 92.69 839 LEU A O 1
ATOM 6546 N N . ILE A 1 840 ? 12.108 -15.548 -58.042 1.00 93.12 840 ILE A N 1
ATOM 6547 C CA . ILE A 1 840 ? 11.191 -16.032 -59.080 1.00 93.12 840 ILE A CA 1
ATOM 6548 C C . ILE A 1 840 ? 11.472 -17.513 -59.362 1.00 93.12 840 ILE A C 1
ATOM 6550 O O . ILE A 1 840 ? 12.614 -17.898 -59.606 1.00 93.12 840 ILE A O 1
ATOM 6554 N N . GLY A 1 841 ? 10.419 -18.333 -59.352 1.00 89.25 841 GLY A N 1
ATOM 6555 C CA . GLY A 1 841 ? 10.502 -19.773 -59.605 1.00 89.25 841 GLY A CA 1
ATOM 6556 C C . GLY A 1 841 ? 10.937 -20.623 -58.404 1.00 89.25 841 GLY A C 1
ATOM 6557 O O . GLY A 1 841 ? 10.958 -21.847 -58.524 1.00 89.25 841 GLY A O 1
ATOM 6558 N N . THR A 1 842 ? 11.226 -20.015 -57.250 1.00 91.38 842 THR A N 1
ATOM 6559 C CA . THR A 1 842 ? 11.580 -20.722 -56.009 1.00 91.38 842 THR A CA 1
ATOM 6560 C C . THR A 1 842 ? 10.451 -20.578 -54.996 1.00 91.38 842 THR A C 1
ATOM 6562 O O . THR A 1 842 ? 10.052 -19.467 -54.664 1.00 91.38 842 THR A O 1
ATOM 6565 N N . ALA A 1 843 ? 9.907 -21.695 -54.511 1.00 92.75 843 ALA A N 1
ATOM 6566 C CA . ALA A 1 843 ? 8.827 -21.662 -53.530 1.00 92.75 843 ALA A CA 1
ATOM 6567 C C . ALA A 1 843 ? 9.276 -21.015 -52.206 1.00 92.75 843 ALA A C 1
ATOM 6569 O O . ALA A 1 843 ? 10.370 -21.285 -51.709 1.00 92.75 843 ALA A O 1
ATOM 6570 N N . VAL A 1 844 ? 8.399 -20.186 -51.647 1.00 93.38 844 VAL A N 1
ATOM 6571 C CA . VAL A 1 844 ? 8.471 -19.617 -50.301 1.00 93.38 844 VAL A CA 1
ATOM 6572 C C . VAL A 1 844 ? 7.348 -20.190 -49.439 1.00 93.38 844 VAL A C 1
ATOM 6574 O O . VAL A 1 844 ? 6.325 -20.653 -49.958 1.00 93.38 844 VAL A O 1
ATOM 6577 N N . TYR A 1 845 ? 7.547 -20.170 -48.127 1.00 94.50 845 TYR A N 1
ATOM 6578 C CA . TYR A 1 845 ? 6.687 -20.795 -47.132 1.00 94.50 845 TYR A CA 1
ATOM 6579 C C . TYR A 1 845 ? 6.198 -19.748 -46.128 1.00 94.50 845 TYR A C 1
ATOM 6581 O O . TYR A 1 845 ? 6.964 -18.896 -45.694 1.00 94.50 845 TYR A O 1
ATOM 6589 N N . GLY A 1 846 ? 4.913 -19.774 -45.797 1.00 93.88 846 GLY A N 1
ATOM 6590 C CA . GLY A 1 846 ? 4.327 -18.958 -44.744 1.00 93.88 846 GLY A CA 1
ATOM 6591 C C . GLY A 1 846 ? 4.456 -19.693 -43.422 1.00 93.88 846 GLY A C 1
ATOM 6592 O O . GLY A 1 846 ? 3.791 -20.715 -43.216 1.00 93.88 846 GLY A O 1
ATOM 6593 N N . ASP A 1 847 ? 5.324 -19.203 -42.548 1.00 89.06 847 ASP A N 1
ATOM 6594 C CA . ASP A 1 847 ? 5.567 -19.821 -41.254 1.00 89.06 847 ASP A CA 1
ATOM 6595 C C . ASP A 1 847 ? 4.856 -19.064 -40.135 1.00 89.06 847 ASP A C 1
ATOM 6597 O O . ASP A 1 847 ? 4.677 -17.852 -40.220 1.00 89.06 847 ASP A O 1
ATOM 6601 N N . TYR A 1 848 ? 4.359 -19.793 -39.142 1.00 90.94 848 TYR A N 1
ATOM 6602 C CA . TYR A 1 848 ? 3.670 -19.237 -37.980 1.00 90.94 848 TYR A CA 1
ATOM 6603 C C . TYR A 1 848 ? 3.542 -20.302 -36.897 1.00 90.94 848 TYR A C 1
ATOM 6605 O O . TYR A 1 848 ? 3.489 -21.504 -37.175 1.00 90.94 848 TYR A O 1
ATOM 6613 N N . GLU A 1 849 ? 3.409 -19.827 -35.669 1.00 79.81 849 GLU A N 1
ATOM 6614 C CA . GLU A 1 849 ? 3.113 -20.631 -34.499 1.00 79.81 849 GLU A CA 1
ATOM 6615 C C . GLU A 1 849 ? 1.603 -20.598 -34.238 1.00 79.81 849 GLU A C 1
ATOM 6617 O O . GLU A 1 849 ? 1.003 -19.533 -34.073 1.00 79.81 849 GLU A O 1
ATOM 6622 N N . TYR A 1 850 ? 0.965 -21.766 -34.240 1.00 82.75 850 TYR A N 1
ATOM 6623 C CA . TYR A 1 850 ? -0.433 -21.886 -33.847 1.00 82.75 850 TYR A CA 1
ATOM 6624 C C . TYR A 1 850 ? -0.522 -21.976 -32.326 1.00 82.75 850 TYR A C 1
ATOM 6626 O O . TYR A 1 850 ? 0.103 -22.841 -31.712 1.00 82.75 850 TYR A O 1
ATOM 6634 N N . PHE A 1 851 ? -1.343 -21.124 -31.724 1.00 73.19 851 PHE A N 1
ATOM 6635 C CA . PHE A 1 851 ? -1.581 -21.139 -30.291 1.00 73.19 851 PHE A CA 1
ATOM 6636 C C . PHE A 1 851 ? -3.071 -21.273 -30.000 1.00 73.19 851 PHE A C 1
ATOM 6638 O O . PHE A 1 851 ? -3.909 -20.546 -30.530 1.00 73.19 851 PHE A O 1
ATOM 6645 N N . ASN A 1 852 ? -3.412 -22.190 -29.102 1.00 75.56 852 ASN A N 1
ATOM 6646 C CA . ASN A 1 852 ? -4.741 -22.255 -28.526 1.00 75.56 852 ASN A CA 1
ATOM 6647 C C . ASN A 1 852 ? -4.610 -22.512 -27.030 1.00 75.56 852 ASN A C 1
ATOM 6649 O O . ASN A 1 852 ? -4.144 -23.576 -26.625 1.00 75.56 852 ASN A O 1
ATOM 6653 N N . ALA A 1 853 ? -5.069 -21.561 -26.215 1.00 58.94 853 ALA A N 1
ATOM 6654 C CA . ALA A 1 853 ? -4.982 -21.643 -24.756 1.00 58.94 853 ALA A CA 1
ATOM 6655 C C . ALA A 1 853 ? -5.659 -22.898 -24.163 1.00 58.94 853 ALA A C 1
ATOM 6657 O O . ALA A 1 853 ? -5.371 -23.281 -23.036 1.00 58.94 853 ALA A O 1
ATOM 6658 N N . LYS A 1 854 ? -6.543 -23.566 -24.919 1.00 61.38 854 LYS A N 1
ATOM 6659 C CA . LYS A 1 854 ? -7.284 -24.767 -24.501 1.00 61.38 854 LYS A CA 1
ATOM 6660 C C . LYS A 1 854 ? -6.713 -26.072 -25.060 1.00 61.38 854 LYS A C 1
ATOM 6662 O O . LYS A 1 854 ? -7.330 -27.120 -24.882 1.00 61.38 854 LYS A O 1
ATOM 6667 N N . GLY A 1 855 ? -5.583 -26.019 -25.767 1.00 60.09 855 GLY A N 1
ATOM 6668 C CA . GLY A 1 855 ? -4.920 -27.197 -26.331 1.00 60.09 855 GLY A CA 1
ATOM 6669 C C . GLY A 1 855 ? -5.647 -27.838 -27.518 1.00 60.09 855 GLY A C 1
ATOM 6670 O O . GLY A 1 855 ? -5.324 -28.964 -27.889 1.00 60.09 855 GLY A O 1
ATOM 6671 N N . TYR A 1 856 ? -6.626 -27.156 -28.125 1.00 70.38 856 TYR A N 1
ATOM 6672 C CA . TYR A 1 856 ? -7.268 -27.667 -29.336 1.00 70.38 856 TYR A CA 1
ATOM 6673 C C . TYR A 1 856 ? -6.286 -27.683 -30.497 1.00 70.38 856 TYR A C 1
ATOM 6675 O O . TYR A 1 856 ? -5.683 -26.655 -30.809 1.00 70.38 856 TYR A O 1
ATOM 6683 N N . SER A 1 857 ? -6.193 -28.822 -31.179 1.00 75.88 857 SER A N 1
ATOM 6684 C CA . SER A 1 857 ? -5.409 -28.949 -32.401 1.00 75.88 857 SER A CA 1
ATOM 6685 C C . SER A 1 857 ? -5.915 -27.999 -33.485 1.00 75.88 857 SER A C 1
ATOM 6687 O O . SER A 1 857 ? -7.115 -27.729 -33.602 1.00 75.88 857 SER A O 1
ATOM 6689 N N . GLU A 1 858 ? -4.979 -27.492 -34.278 1.00 83.50 858 GLU A N 1
ATOM 6690 C CA . GLU A 1 858 ? -5.279 -26.626 -35.407 1.00 83.50 858 GLU A CA 1
ATOM 6691 C C . GLU A 1 858 ? -6.141 -27.355 -36.448 1.00 83.50 858 GLU A C 1
ATOM 6693 O O . GLU A 1 858 ? -5.777 -28.426 -36.935 1.00 83.50 858 GLU A O 1
ATOM 6698 N N . ALA A 1 859 ? -7.271 -26.757 -36.830 1.00 82.56 859 ALA A N 1
ATOM 6699 C CA . ALA A 1 859 ? -8.114 -27.261 -37.909 1.00 82.56 859 ALA A CA 1
ATOM 6700 C C . ALA A 1 859 ? -8.877 -26.130 -38.608 1.00 82.56 859 ALA A C 1
ATOM 6702 O O . ALA A 1 859 ? -9.427 -25.228 -37.983 1.00 82.56 859 ALA A O 1
ATOM 6703 N N . GLY A 1 860 ? -8.964 -26.186 -39.939 1.00 85.81 860 GLY A N 1
ATOM 6704 C CA . GLY A 1 860 ? -9.726 -25.200 -40.715 1.00 85.81 860 GLY A CA 1
ATOM 6705 C C . GLY A 1 860 ? -9.088 -23.805 -40.807 1.00 85.81 860 GLY A C 1
ATOM 6706 O O . GLY A 1 860 ? -9.777 -22.861 -41.208 1.00 85.81 860 GLY A O 1
ATOM 6707 N N . THR A 1 861 ? -7.800 -23.677 -40.471 1.00 90.69 861 THR A N 1
ATOM 6708 C CA . THR A 1 861 ? -6.988 -22.477 -40.713 1.00 90.69 861 THR A CA 1
ATOM 6709 C C . THR A 1 861 ? -6.964 -22.126 -42.199 1.00 90.69 861 THR A C 1
ATOM 6711 O O . THR A 1 861 ? -6.875 -22.997 -43.066 1.00 90.69 861 THR A O 1
ATOM 6714 N N . THR A 1 862 ? -7.055 -20.834 -42.509 1.00 92.81 862 THR A N 1
ATOM 6715 C CA . THR A 1 862 ? -7.027 -20.336 -43.891 1.00 92.81 862 THR A CA 1
ATOM 6716 C C . THR A 1 862 ? -5.851 -19.405 -44.128 1.00 92.81 862 THR A C 1
ATOM 6718 O O . THR A 1 862 ? -5.514 -18.611 -43.251 1.00 92.81 862 THR A O 1
ATOM 6721 N N . TYR A 1 863 ? -5.289 -19.455 -45.335 1.00 95.00 863 TYR A N 1
ATOM 6722 C CA . TYR A 1 863 ? -4.094 -18.705 -45.716 1.00 95.00 863 TYR A CA 1
ATOM 6723 C C . TYR A 1 863 ? -4.342 -17.800 -46.918 1.00 95.00 863 TYR A C 1
ATOM 6725 O O . TYR A 1 863 ? -5.221 -18.063 -47.747 1.00 95.00 863 TYR A O 1
ATOM 6733 N N . ARG A 1 864 ? -3.523 -16.757 -47.049 1.00 95.56 864 ARG A N 1
ATOM 6734 C CA . ARG A 1 864 ? -3.505 -15.876 -48.215 1.00 95.56 864 ARG A CA 1
ATOM 6735 C C . ARG A 1 864 ? -2.139 -15.217 -48.392 1.00 95.56 864 ARG A C 1
ATOM 6737 O O . ARG A 1 864 ? -1.542 -14.758 -47.428 1.00 95.56 864 ARG A O 1
ATOM 6744 N N . TRP A 1 865 ? -1.690 -15.090 -49.638 1.00 97.31 865 TRP A N 1
ATOM 6745 C CA . TRP A 1 865 ? -0.523 -14.276 -49.989 1.00 97.31 865 TRP A CA 1
ATOM 6746 C C . TRP A 1 865 ? -0.934 -12.921 -50.552 1.00 97.31 865 TRP A C 1
ATOM 6748 O O . TRP A 1 865 ? -1.913 -12.804 -51.294 1.00 97.31 865 TRP A O 1
ATOM 6758 N N . LEU A 1 866 ? -0.165 -11.898 -50.204 1.00 96.75 866 LEU A N 1
ATOM 6759 C CA . LEU A 1 866 ? -0.397 -10.509 -50.567 1.00 96.75 866 LEU A CA 1
ATOM 6760 C C . LEU A 1 866 ? 0.855 -9.934 -51.240 1.00 96.75 866 LEU A C 1
ATOM 6762 O O . LEU A 1 866 ? 1.967 -10.347 -50.911 1.00 96.75 866 LEU A O 1
ATOM 6766 N N . ARG A 1 867 ? 0.687 -8.947 -52.127 1.00 95.81 867 ARG A N 1
ATOM 6767 C CA . ARG A 1 867 ? 1.809 -8.209 -52.734 1.00 95.81 867 ARG A CA 1
ATOM 6768 C C . ARG A 1 867 ? 1.587 -6.700 -52.793 1.00 95.81 867 ARG A C 1
ATOM 6770 O O . ARG A 1 867 ? 0.449 -6.256 -52.947 1.00 95.81 867 ARG A O 1
ATOM 6777 N N . ALA A 1 868 ? 2.673 -5.933 -52.747 1.00 96.12 868 ALA A N 1
ATOM 6778 C CA . ALA A 1 868 ? 2.678 -4.477 -52.898 1.00 96.12 868 ALA A CA 1
ATOM 6779 C C . ALA A 1 868 ? 3.860 -3.990 -53.755 1.00 96.12 868 ALA A C 1
ATOM 6781 O O . ALA A 1 868 ? 4.887 -4.658 -53.852 1.00 96.12 868 ALA A O 1
ATOM 6782 N N . LYS A 1 869 ? 3.728 -2.797 -54.357 1.00 92.62 869 LYS A N 1
ATOM 6783 C CA . LYS A 1 869 ? 4.800 -2.156 -55.152 1.00 92.62 869 LYS A CA 1
ATOM 6784 C C . LYS A 1 869 ? 5.875 -1.470 -54.307 1.00 92.62 869 LYS A C 1
ATOM 6786 O O . LYS A 1 869 ? 6.965 -1.207 -54.801 1.00 92.62 869 LYS A O 1
ATOM 6791 N N . THR A 1 870 ? 5.566 -1.165 -53.054 1.00 90.94 870 THR A N 1
ATOM 6792 C CA . THR A 1 870 ? 6.477 -0.552 -52.084 1.00 90.94 870 THR A CA 1
ATOM 6793 C C . THR A 1 870 ? 6.372 -1.312 -50.766 1.00 90.94 870 THR A C 1
ATOM 6795 O O . THR A 1 870 ? 5.308 -1.852 -50.456 1.00 90.94 870 THR A O 1
ATOM 6798 N N . LYS A 1 871 ? 7.460 -1.347 -49.985 1.00 88.62 871 LYS A N 1
ATOM 6799 C CA . LYS A 1 871 ? 7.536 -2.120 -48.732 1.00 88.62 871 LYS A CA 1
ATOM 6800 C C . LYS A 1 871 ? 6.424 -1.739 -47.740 1.00 88.62 871 LYS A C 1
ATOM 6802 O O . LYS A 1 871 ? 5.786 -2.632 -47.184 1.00 88.62 871 LYS A O 1
ATOM 6807 N N . ASP A 1 872 ? 6.107 -0.446 -47.650 1.00 88.56 872 ASP A N 1
ATOM 6808 C CA . ASP A 1 872 ? 5.078 0.120 -46.758 1.00 88.56 872 ASP A CA 1
ATOM 6809 C C . ASP A 1 872 ? 3.749 0.460 -47.468 1.00 88.56 872 ASP A C 1
ATOM 6811 O O . ASP A 1 872 ? 2.922 1.205 -46.946 1.00 88.56 872 ASP A O 1
ATOM 6815 N N . GLY A 1 873 ? 3.544 -0.031 -48.696 1.00 87.56 873 GLY A N 1
ATOM 6816 C CA . GLY A 1 873 ? 2.357 0.269 -49.504 1.00 87.56 873 GLY A CA 1
ATOM 6817 C C . GLY A 1 873 ? 1.101 -0.527 -49.124 1.00 87.56 873 GLY A C 1
ATOM 6818 O O . GLY A 1 873 ? 1.094 -1.330 -48.193 1.00 87.56 873 GLY A O 1
ATOM 6819 N N . SER A 1 874 ? 0.024 -0.339 -49.898 1.00 92.06 874 SER A N 1
ATOM 6820 C CA . SER A 1 874 ? -1.176 -1.186 -49.794 1.00 92.06 874 SER A CA 1
ATOM 6821 C C . SER A 1 874 ? -0.902 -2.570 -50.382 1.00 92.06 874 SER A C 1
ATOM 6823 O O . SER A 1 874 ? -0.452 -2.687 -51.524 1.00 92.06 874 SER A O 1
ATOM 6825 N N . TYR A 1 875 ? -1.182 -3.610 -49.598 1.00 95.25 875 TYR A N 1
ATOM 6826 C CA . TYR A 1 875 ? -0.967 -5.007 -49.964 1.00 95.25 875 TYR A CA 1
ATOM 6827 C C . TYR A 1 875 ? -2.258 -5.634 -50.481 1.00 95.25 875 TYR A C 1
ATOM 6829 O O . TYR A 1 875 ? -3.233 -5.752 -49.741 1.00 95.25 875 TYR A O 1
ATOM 6837 N N . GLU A 1 876 ? -2.230 -6.096 -51.729 1.00 95.00 876 GLU A N 1
ATOM 6838 C CA . GLU A 1 876 ? -3.385 -6.706 -52.387 1.00 95.00 876 GLU A CA 1
ATOM 6839 C C . GLU A 1 876 ? -3.251 -8.236 -52.471 1.00 95.00 876 GLU A C 1
ATOM 6841 O O . GLU A 1 876 ? -2.153 -8.741 -52.736 1.00 95.00 876 GLU A O 1
ATOM 6846 N N . PRO A 1 877 ? -4.351 -8.998 -52.307 1.00 95.56 877 PRO A N 1
ATOM 6847 C CA . PRO A 1 877 ? -4.352 -10.450 -52.458 1.00 95.56 877 PRO A CA 1
ATOM 6848 C C . PRO A 1 877 ? -3.852 -10.930 -53.819 1.00 95.56 877 PRO A C 1
ATOM 6850 O O . PRO A 1 877 ? -4.347 -10.530 -54.877 1.00 95.56 877 PRO A O 1
ATOM 6853 N N . ILE A 1 878 ? -2.930 -11.888 -53.796 1.00 95.44 878 ILE A N 1
ATOM 6854 C CA . ILE A 1 878 ? -2.526 -12.626 -54.987 1.00 95.44 878 ILE A CA 1
ATOM 6855 C C . ILE A 1 878 ? -3.597 -13.680 -55.272 1.00 95.44 878 ILE A C 1
ATOM 6857 O O . ILE A 1 878 ? -3.811 -14.626 -54.512 1.00 95.44 878 ILE A O 1
ATOM 6861 N N . LYS A 1 879 ? -4.304 -13.513 -56.391 1.00 91.38 879 LYS A N 1
ATOM 6862 C CA . LYS A 1 879 ? -5.408 -14.398 -56.778 1.00 91.38 879 LYS A CA 1
ATOM 6863 C C . LYS A 1 879 ? -4.943 -15.860 -56.869 1.00 91.38 879 LYS A C 1
ATOM 6865 O O . LYS A 1 879 ? -4.076 -16.181 -57.674 1.00 91.38 879 LYS A O 1
ATOM 6870 N N . GLY A 1 880 ? -5.582 -16.738 -56.093 1.00 87.06 880 GLY A N 1
ATOM 6871 C CA . GLY A 1 880 ? -5.323 -18.184 -56.085 1.00 87.06 880 GLY A CA 1
ATOM 6872 C C . GLY A 1 880 ? -4.213 -18.644 -55.133 1.00 87.06 880 GLY A C 1
ATOM 6873 O O . GLY A 1 880 ? -4.054 -19.846 -54.944 1.00 87.06 880 GLY A O 1
ATOM 6874 N N . ALA A 1 881 ? -3.488 -17.727 -54.488 1.00 92.81 881 ALA A N 1
ATOM 6875 C CA . ALA A 1 881 ? -2.437 -18.057 -53.530 1.00 92.81 881 ALA A CA 1
ATOM 6876 C C . ALA A 1 881 ? -3.014 -18.206 -52.108 1.00 92.81 881 ALA A C 1
ATOM 6878 O O . ALA A 1 881 ? -2.858 -17.324 -51.265 1.00 92.81 881 ALA A O 1
ATOM 6879 N N . ALA A 1 882 ? -3.729 -19.311 -51.869 1.00 92.75 882 ALA A N 1
ATOM 6880 C CA . ALA A 1 882 ? -4.390 -19.628 -50.591 1.00 92.75 882 ALA A CA 1
ATOM 6881 C C . ALA A 1 882 ? -3.769 -20.830 -49.851 1.00 92.75 882 ALA A C 1
ATOM 6883 O O . ALA A 1 882 ? -4.351 -21.360 -48.907 1.00 92.75 882 ALA A O 1
ATOM 6884 N N . ALA A 1 883 ? -2.601 -21.286 -50.304 1.00 92.88 883 ALA A N 1
ATOM 6885 C CA . ALA A 1 883 ? -1.822 -22.321 -49.640 1.00 92.88 883 ALA A CA 1
ATOM 6886 C C . ALA A 1 883 ? -0.777 -21.693 -48.711 1.00 92.88 883 ALA A C 1
ATOM 6888 O O . ALA A 1 883 ? -0.403 -20.527 -48.864 1.00 92.88 883 ALA A O 1
ATOM 6889 N N . ARG A 1 884 ? -0.241 -22.504 -47.797 1.00 91.75 884 ARG A N 1
ATOM 6890 C CA . ARG A 1 884 ? 0.898 -22.126 -46.951 1.00 91.75 884 ARG A CA 1
ATOM 6891 C C . ARG A 1 884 ? 2.180 -21.881 -47.760 1.00 91.75 884 ARG A C 1
ATOM 6893 O O . ARG A 1 884 ? 3.102 -21.257 -47.267 1.00 91.75 884 ARG A O 1
ATOM 6900 N N . THR A 1 885 ? 2.225 -22.303 -49.022 1.00 94.75 885 THR A N 1
ATOM 6901 C CA . THR A 1 885 ? 3.341 -22.064 -49.948 1.00 94.75 885 THR A CA 1
ATOM 6902 C C . THR A 1 885 ? 2.948 -21.146 -51.100 1.00 94.75 885 THR A C 1
ATOM 6904 O O . THR A 1 885 ? 1.825 -21.235 -51.603 1.00 94.75 885 THR A O 1
ATOM 6907 N N . TYR A 1 886 ? 3.897 -20.356 -51.602 1.00 95.94 886 TYR A N 1
ATOM 6908 C CA . TYR A 1 886 ? 3.746 -19.579 -52.834 1.00 95.94 886 TYR A CA 1
ATOM 6909 C C . TYR A 1 886 ? 5.026 -19.612 -53.669 1.00 95.94 886 TYR A C 1
ATOM 6911 O O . TYR A 1 886 ? 6.122 -19.581 -53.127 1.00 95.94 886 TYR A O 1
ATOM 6919 N N . THR A 1 887 ? 4.914 -19.667 -54.996 1.00 95.44 887 THR A N 1
ATOM 6920 C CA . THR A 1 887 ? 6.070 -19.568 -55.899 1.00 95.44 887 THR A CA 1
ATOM 6921 C C . THR A 1 887 ? 6.000 -18.235 -56.638 1.00 95.44 887 THR A C 1
ATOM 6923 O O . THR A 1 887 ? 5.127 -18.087 -57.499 1.00 95.44 887 THR A O 1
ATOM 6926 N N . PRO A 1 888 ? 6.888 -17.268 -56.335 1.00 94.56 888 PRO A N 1
ATOM 6927 C CA . PRO A 1 888 ? 6.900 -15.982 -57.014 1.00 94.56 888 PRO A CA 1
ATOM 6928 C C . PRO A 1 888 ? 7.103 -16.142 -58.521 1.00 94.56 888 PRO A C 1
ATOM 6930 O O . PRO A 1 888 ? 7.888 -16.971 -58.988 1.00 94.56 888 PRO A O 1
ATOM 6933 N N . THR A 1 889 ? 6.388 -15.329 -59.289 1.00 93.62 889 THR A N 1
ATOM 6934 C CA . THR A 1 889 ? 6.390 -15.343 -60.755 1.00 93.62 889 THR A CA 1
ATOM 6935 C C . THR A 1 889 ? 7.033 -14.074 -61.311 1.00 93.62 889 THR A C 1
ATOM 6937 O O . THR A 1 889 ? 7.274 -13.115 -60.583 1.00 93.62 889 THR A O 1
ATOM 6940 N N . GLU A 1 890 ? 7.235 -13.999 -62.630 1.00 91.88 890 GLU A N 1
ATOM 6941 C CA . GLU A 1 890 ? 7.694 -12.762 -63.290 1.00 91.88 890 GLU A CA 1
ATOM 6942 C C . GLU A 1 890 ? 6.789 -11.547 -63.014 1.00 91.88 890 GLU A C 1
ATOM 6944 O O . GLU A 1 890 ? 7.242 -10.408 -63.089 1.00 91.88 890 GLU A O 1
ATOM 6949 N N . ARG A 1 891 ? 5.515 -11.760 -62.650 1.00 90.94 891 ARG A N 1
ATOM 6950 C CA . ARG A 1 891 ? 4.597 -10.667 -62.286 1.00 90.94 891 ARG A CA 1
ATOM 6951 C C . ARG A 1 891 ? 4.883 -10.055 -60.920 1.00 90.94 891 ARG A C 1
ATOM 6953 O O . ARG A 1 891 ? 4.390 -8.961 -60.669 1.00 90.94 891 ARG A O 1
ATOM 6960 N N . ASP A 1 892 ? 5.612 -10.763 -60.068 1.00 92.94 892 ASP A N 1
ATOM 6961 C CA . ASP A 1 892 ? 5.931 -10.334 -58.707 1.00 92.94 892 ASP A CA 1
ATOM 6962 C C . ASP A 1 892 ? 7.314 -9.679 -58.640 1.00 92.94 892 ASP A C 1
ATOM 6964 O O . ASP A 1 892 ? 7.722 -9.211 -57.587 1.00 92.94 892 ASP A O 1
ATOM 6968 N N . LYS A 1 893 ? 8.050 -9.625 -59.757 1.00 93.56 893 LYS A N 1
ATOM 6969 C CA . LYS A 1 893 ? 9.393 -9.047 -59.824 1.00 93.56 893 LYS A CA 1
ATOM 6970 C C . LYS A 1 893 ? 9.406 -7.598 -59.330 1.00 93.56 893 LYS A C 1
ATOM 6972 O O . LYS A 1 893 ? 8.756 -6.736 -59.919 1.00 93.56 893 LYS A O 1
ATOM 6977 N N . GLY A 1 894 ? 10.224 -7.334 -58.313 1.00 91.19 894 GLY A N 1
ATOM 6978 C CA . GLY A 1 894 ? 10.333 -6.026 -57.667 1.00 91.19 894 GLY A CA 1
ATOM 6979 C C . GLY A 1 894 ? 9.213 -5.711 -56.671 1.00 91.19 894 GLY A C 1
ATOM 6980 O O . GLY A 1 894 ? 9.290 -4.678 -56.013 1.00 91.19 894 GLY A O 1
ATOM 6981 N N . ASP A 1 895 ? 8.211 -6.582 -56.531 1.00 95.50 895 ASP A N 1
ATOM 6982 C CA . ASP A 1 895 ? 7.148 -6.434 -55.538 1.00 95.50 895 ASP A CA 1
ATOM 6983 C C . ASP A 1 895 ? 7.604 -6.993 -54.185 1.00 95.50 895 ASP A C 1
ATOM 6985 O O . ASP A 1 895 ? 8.553 -7.770 -54.094 1.00 95.50 895 ASP A O 1
ATOM 6989 N N . TYR A 1 896 ? 6.906 -6.596 -53.129 1.00 95.88 896 TYR A N 1
ATOM 6990 C CA . TYR A 1 896 ? 7.109 -7.053 -51.757 1.00 95.88 896 TYR A CA 1
ATOM 6991 C C . TYR A 1 896 ? 5.964 -7.990 -51.383 1.00 95.88 896 TYR A C 1
ATOM 6993 O O . TYR A 1 896 ? 4.820 -7.721 -51.758 1.00 95.88 896 TYR A O 1
ATOM 7001 N N . LEU A 1 897 ? 6.242 -9.078 -50.662 1.00 96.81 897 LEU A N 1
ATOM 7002 C CA . LEU A 1 897 ? 5.245 -10.088 -50.301 1.00 96.81 897 LEU A CA 1
ATOM 7003 C C . LEU A 1 897 ? 4.882 -10.018 -48.814 1.00 96.81 897 LEU A C 1
ATOM 7005 O O . LEU A 1 897 ? 5.722 -9.700 -47.975 1.00 96.81 897 LEU A O 1
ATOM 7009 N N . LYS A 1 898 ? 3.630 -10.358 -48.491 1.00 97.25 898 LYS A N 1
ATOM 7010 C CA . LYS A 1 898 ? 3.167 -10.667 -47.129 1.00 97.25 898 LYS A CA 1
ATOM 7011 C C . LYS A 1 898 ? 2.379 -11.972 -47.118 1.00 97.25 898 LYS A C 1
ATOM 7013 O O . LYS A 1 898 ? 1.674 -12.280 -48.082 1.00 97.25 898 LYS A O 1
ATOM 7018 N N . PHE A 1 899 ? 2.470 -12.702 -46.015 1.00 97.12 899 PHE A N 1
ATOM 7019 C CA . PHE A 1 899 ? 1.666 -13.885 -45.736 1.00 97.12 899 PHE A CA 1
ATOM 7020 C C . PHE A 1 899 ? 0.612 -13.545 -44.680 1.00 97.12 899 PHE A C 1
ATOM 7022 O O . PHE A 1 899 ? 0.919 -12.899 -43.685 1.00 97.12 899 PHE A O 1
ATOM 7029 N N . GLU A 1 900 ? -0.638 -13.928 -44.916 1.00 96.56 900 GLU A N 1
ATOM 7030 C CA . GLU A 1 900 ? -1.769 -13.740 -44.007 1.00 96.56 900 GLU A CA 1
ATOM 7031 C C . GLU A 1 900 ? -2.317 -15.112 -43.607 1.00 96.56 900 GLU A C 1
ATOM 7033 O O . GLU A 1 900 ? -2.602 -15.951 -44.467 1.00 96.56 900 GLU A O 1
ATOM 7038 N N . VAL A 1 901 ? -2.496 -15.325 -42.307 1.00 95.25 901 VAL A N 1
ATOM 7039 C CA . VAL A 1 901 ? -3.053 -16.548 -41.725 1.00 95.25 901 VAL A CA 1
ATOM 7040 C C . VAL A 1 901 ? -4.232 -16.198 -40.829 1.00 95.25 901 VAL A C 1
ATOM 7042 O O . VAL A 1 901 ? -4.200 -15.214 -40.097 1.00 95.25 901 VAL A O 1
ATOM 7045 N N . ARG A 1 902 ? -5.290 -17.006 -40.889 1.00 92.81 902 ARG A N 1
ATOM 7046 C CA . ARG A 1 902 ? -6.426 -16.926 -39.970 1.00 92.81 902 ARG A CA 1
ATOM 7047 C C . ARG A 1 902 ? -6.638 -18.289 -39.302 1.00 92.81 902 ARG A C 1
ATOM 7049 O O . ARG A 1 902 ? -7.111 -19.195 -39.999 1.00 92.81 902 ARG A O 1
ATOM 7056 N N . PRO A 1 903 ? -6.289 -18.443 -38.013 1.00 88.62 903 PRO A N 1
ATOM 7057 C CA . PRO A 1 903 ? -6.233 -19.728 -37.324 1.00 88.62 903 PRO A CA 1
ATOM 7058 C C . PRO A 1 903 ? -7.630 -20.292 -37.034 1.00 88.62 903 PRO A C 1
ATOM 7060 O O . PRO A 1 903 ? -8.587 -19.556 -36.766 1.00 88.62 903 PRO A O 1
ATOM 7063 N N . GLY A 1 904 ? -7.746 -21.617 -37.090 1.00 85.81 904 GLY A N 1
ATOM 7064 C CA . GLY A 1 904 ? -8.945 -22.366 -36.722 1.00 85.81 904 GLY A CA 1
ATOM 7065 C C . GLY A 1 904 ? -8.620 -23.528 -35.782 1.00 85.81 904 GLY A C 1
ATOM 7066 O O . GLY A 1 904 ? -7.501 -24.033 -35.786 1.00 85.81 904 GLY A O 1
ATOM 7067 N N . ALA A 1 905 ? -9.606 -23.954 -34.994 1.00 82.12 905 ALA A N 1
ATOM 7068 C CA . ALA A 1 905 ? -9.487 -25.045 -34.030 1.00 82.12 905 ALA A CA 1
ATOM 7069 C C . ALA A 1 905 ? -10.468 -26.181 -34.357 1.00 82.12 905 ALA A C 1
ATOM 7071 O O . ALA A 1 905 ? -11.570 -25.931 -34.857 1.00 82.12 905 ALA A O 1
ATOM 7072 N N . ASP A 1 906 ? -10.082 -27.423 -34.055 1.00 72.88 906 ASP A N 1
ATOM 7073 C CA . ASP A 1 906 ? -10.951 -28.585 -34.259 1.00 72.88 906 ASP A CA 1
ATOM 7074 C C . ASP A 1 906 ? -12.229 -28.507 -33.402 1.00 72.88 906 ASP A C 1
ATOM 7076 O O . ASP A 1 906 ? -12.207 -28.200 -32.209 1.00 72.88 906 ASP A O 1
ATOM 7080 N N . GLY A 1 907 ? -13.370 -28.788 -34.030 1.00 61.44 907 GLY A N 1
ATOM 7081 C CA . GLY A 1 907 ? -14.646 -28.984 -33.350 1.00 61.44 907 GLY A CA 1
ATOM 7082 C C . GLY A 1 907 ? -15.439 -27.759 -32.874 1.00 61.44 907 GLY A C 1
ATOM 7083 O O . GLY A 1 907 ? -16.523 -27.998 -32.343 1.00 61.44 907 GLY A O 1
ATOM 7084 N N . GLN A 1 908 ? -15.022 -26.491 -33.029 1.00 55.62 908 GLN A N 1
ATOM 7085 C CA . GLN A 1 908 ? -15.815 -25.327 -32.558 1.00 55.62 908 GLN A CA 1
ATOM 7086 C C . GLN A 1 908 ? -15.571 -24.021 -33.362 1.00 55.62 908 GLN A C 1
ATOM 7088 O O . GLN A 1 908 ? -14.426 -23.699 -33.667 1.00 55.62 908 GLN A O 1
ATOM 7093 N N . PRO A 1 909 ? -16.604 -23.203 -33.656 1.00 56.41 909 PRO A N 1
ATOM 7094 C CA . PRO A 1 909 ? -16.454 -21.749 -33.800 1.00 56.41 909 PRO A CA 1
ATOM 7095 C C . PRO A 1 909 ? -16.297 -21.083 -32.415 1.00 56.41 909 PRO A C 1
ATOM 7097 O O . PRO A 1 909 ? -16.864 -21.602 -31.449 1.00 56.41 909 PRO A O 1
ATOM 7100 N N . PRO A 1 910 ? -15.607 -19.929 -32.295 1.00 58.84 910 PRO A N 1
ATOM 7101 C CA . PRO A 1 910 ? -15.174 -19.000 -33.357 1.00 58.84 910 PRO A CA 1
ATOM 7102 C C . PRO A 1 910 ? -13.750 -19.230 -33.918 1.00 58.84 910 PRO A C 1
ATOM 7104 O O . PRO A 1 910 ? -12.928 -19.931 -33.335 1.00 58.84 910 PRO A O 1
ATOM 7107 N N . ARG A 1 911 ? -13.473 -18.642 -35.096 1.00 71.44 911 ARG A N 1
ATOM 7108 C CA . ARG A 1 911 ? -12.133 -18.584 -35.718 1.00 71.44 911 ARG A CA 1
ATOM 7109 C C . ARG A 1 911 ? -11.412 -17.332 -35.244 1.00 71.44 911 ARG A C 1
ATOM 7111 O O . ARG A 1 911 ? -12.042 -16.278 -35.267 1.00 71.44 911 ARG A O 1
ATOM 7118 N N . GLY A 1 912 ? -10.108 -17.433 -35.007 1.00 77.62 912 GLY A N 1
ATOM 7119 C CA . GLY A 1 912 ? -9.296 -16.290 -34.606 1.00 77.62 912 GLY A CA 1
ATOM 7120 C C . GLY A 1 912 ? -9.196 -15.186 -35.652 1.00 77.62 912 GLY A C 1
ATOM 7121 O O . GLY A 1 912 ? -9.649 -15.315 -36.805 1.00 77.62 912 GLY A O 1
ATOM 7122 N N . GLU A 1 913 ? -8.566 -14.090 -35.243 1.00 83.75 913 GLU A N 1
ATOM 7123 C CA . GLU A 1 913 ? -8.270 -12.948 -36.101 1.00 83.75 913 GLU A CA 1
ATOM 7124 C C . GLU A 1 913 ? -7.233 -13.279 -37.184 1.00 83.75 913 GLU A C 1
ATOM 7126 O O . GLU A 1 913 ? -6.419 -14.194 -37.059 1.00 83.75 913 GLU A O 1
ATOM 7131 N N . ALA A 1 914 ? -7.285 -12.543 -38.297 1.00 89.25 914 ALA A N 1
ATOM 7132 C CA . ALA A 1 914 ? -6.314 -12.698 -39.372 1.00 89.25 914 ALA A CA 1
ATOM 7133 C C . ALA A 1 914 ? -5.031 -11.924 -39.041 1.00 89.25 914 ALA A C 1
ATOM 7135 O O . ALA A 1 914 ? -5.074 -10.712 -38.839 1.00 89.25 914 ALA A O 1
ATOM 7136 N N . VAL A 1 915 ? -3.892 -12.610 -39.056 1.00 92.38 915 VAL A N 1
ATOM 7137 C CA . VAL A 1 915 ? -2.575 -12.049 -38.739 1.00 92.38 915 VAL A CA 1
ATOM 7138 C C . VAL A 1 915 ? -1.707 -12.049 -39.992 1.00 92.38 915 VAL A C 1
ATOM 7140 O O . VAL A 1 915 ? -1.752 -12.987 -40.791 1.00 92.38 915 VAL A O 1
ATOM 7143 N N . ARG A 1 916 ? -0.930 -10.980 -40.192 1.00 94.50 916 ARG A N 1
ATOM 7144 C CA . ARG A 1 916 ? -0.056 -10.791 -41.359 1.00 94.50 916 ARG A CA 1
ATOM 7145 C C . ARG A 1 916 ? 1.407 -10.764 -40.950 1.00 94.50 916 ARG A C 1
ATOM 7147 O O . ARG A 1 916 ? 1.744 -10.158 -39.939 1.00 94.50 916 ARG A O 1
ATOM 7154 N N . SER A 1 917 ? 2.267 -11.316 -41.796 1.00 93.69 917 SER A N 1
ATOM 7155 C CA . SER A 1 917 ? 3.712 -11.177 -41.662 1.00 93.69 917 SER A CA 1
ATOM 7156 C C . SER A 1 917 ? 4.181 -9.735 -41.881 1.00 93.69 917 SER A C 1
ATOM 7158 O O . SER A 1 917 ? 3.510 -8.914 -42.530 1.00 93.69 917 SER A O 1
ATOM 7160 N N . ALA A 1 918 ? 5.404 -9.452 -41.431 1.00 92.06 918 ALA A N 1
ATOM 7161 C CA . ALA A 1 918 ? 6.188 -8.351 -41.976 1.00 92.06 918 ALA A CA 1
ATOM 7162 C C . ALA A 1 918 ? 6.380 -8.521 -43.499 1.00 92.06 918 ALA A C 1
ATOM 7164 O O . ALA A 1 918 ? 6.197 -9.607 -44.061 1.00 92.06 918 ALA A O 1
ATOM 7165 N N . ALA A 1 919 ? 6.688 -7.418 -44.179 1.00 92.25 919 ALA A N 1
ATOM 7166 C CA . ALA A 1 919 ? 6.973 -7.440 -45.609 1.00 92.25 919 ALA A CA 1
ATOM 7167 C C . ALA A 1 919 ? 8.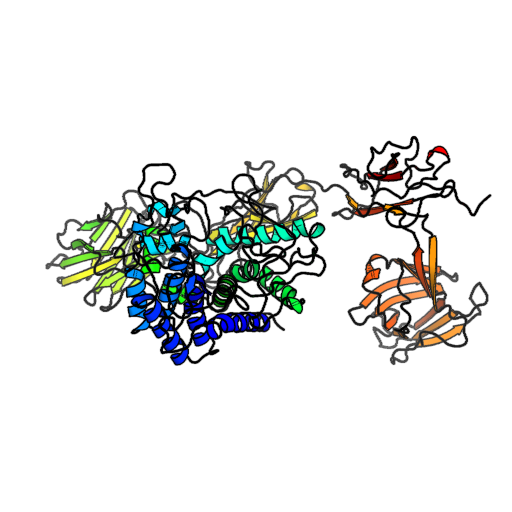298 -8.162 -45.878 1.00 92.25 919 ALA A C 1
ATOM 7169 O O . ALA A 1 919 ? 9.285 -7.869 -45.206 1.00 92.25 919 ALA A O 1
ATOM 7170 N N . SER A 1 920 ? 8.339 -9.034 -46.889 1.00 92.00 920 SER A N 1
ATOM 7171 C CA . SER A 1 920 ? 9.608 -9.551 -47.418 1.00 92.00 920 SER A CA 1
ATOM 7172 C C . SER A 1 920 ? 10.474 -8.426 -47.988 1.00 92.00 920 SER A C 1
ATOM 7174 O O . SER A 1 920 ? 9.986 -7.314 -48.182 1.00 92.00 920 SER A O 1
ATOM 7176 N N . ASP A 1 921 ? 11.722 -8.702 -48.364 1.00 89.75 921 ASP A N 1
ATOM 7177 C CA . ASP A 1 921 ? 12.405 -7.864 -49.358 1.00 89.75 921 ASP A CA 1
ATOM 7178 C C . ASP A 1 921 ? 11.843 -8.084 -50.772 1.00 89.75 921 ASP A C 1
ATOM 7180 O O . ASP A 1 921 ? 11.054 -9.005 -51.019 1.00 89.75 921 ASP A O 1
ATOM 7184 N N . SER A 1 922 ? 12.209 -7.201 -51.708 1.00 92.06 922 SER A N 1
ATOM 7185 C CA . SER A 1 922 ? 11.667 -7.219 -53.069 1.00 92.06 922 SER A CA 1
ATOM 7186 C C . SER A 1 922 ? 12.002 -8.523 -53.794 1.00 92.06 922 SER A C 1
ATOM 7188 O O . SER A 1 922 ? 13.155 -8.955 -53.767 1.00 92.06 922 SER A O 1
ATOM 7190 N N . VAL A 1 923 ? 11.044 -9.111 -54.513 1.00 94.25 923 VAL A N 1
ATOM 7191 C CA . VAL A 1 923 ? 11.268 -10.347 -55.277 1.00 94.25 923 VAL A CA 1
ATOM 7192 C C . VAL A 1 923 ? 12.295 -10.123 -56.393 1.00 94.25 923 VAL A C 1
ATOM 7194 O O . VAL A 1 923 ? 12.140 -9.230 -57.235 1.00 94.25 923 VAL A O 1
ATOM 7197 N N . LEU A 1 924 ? 13.315 -10.982 -56.456 1.00 91.38 924 LEU A N 1
ATOM 7198 C CA . LEU A 1 924 ? 14.396 -10.915 -57.442 1.00 91.38 924 LEU A CA 1
ATOM 7199 C C . LEU A 1 924 ? 14.349 -12.076 -58.444 1.00 91.38 924 LEU A C 1
ATOM 7201 O O . LEU A 1 924 ? 13.771 -13.134 -58.201 1.00 91.38 924 LEU A O 1
ATOM 7205 N N . LYS A 1 925 ? 15.011 -11.892 -59.591 1.00 85.62 925 LYS A N 1
ATOM 7206 C CA . LYS A 1 925 ? 15.290 -12.990 -60.526 1.00 85.62 925 LYS A CA 1
ATOM 7207 C C . LYS A 1 925 ? 16.515 -13.763 -60.033 1.00 85.62 925 LYS A C 1
ATOM 7209 O O . LYS A 1 925 ? 17.539 -13.141 -59.742 1.00 85.62 925 LYS A O 1
ATOM 7214 N N . ASP A 1 926 ? 16.422 -15.089 -59.965 1.00 74.00 926 ASP A N 1
ATOM 7215 C CA . ASP A 1 926 ? 17.567 -15.939 -59.629 1.00 74.00 926 ASP A CA 1
ATOM 7216 C C . ASP A 1 926 ? 18.679 -15.757 -60.681 1.00 74.00 926 ASP A C 1
ATOM 7218 O O . ASP A 1 926 ? 18.454 -15.932 -61.877 1.00 74.00 926 ASP A O 1
ATOM 7222 N N . LYS A 1 927 ? 19.878 -15.351 -60.246 1.00 63.19 927 LYS A N 1
ATOM 7223 C CA . LYS A 1 927 ? 21.046 -15.145 -61.123 1.00 63.19 927 LYS A CA 1
ATOM 7224 C C . LYS A 1 927 ? 21.830 -16.440 -61.385 1.00 63.19 927 LYS A C 1
ATOM 7226 O O . LYS A 1 927 ? 22.760 -16.412 -62.187 1.00 63.19 927 LYS A O 1
ATOM 7231 N N . LYS A 1 928 ? 21.506 -17.546 -60.699 1.00 53.62 928 LYS A N 1
ATOM 7232 C CA . LYS A 1 928 ? 22.240 -18.826 -60.755 1.00 53.62 928 LYS A CA 1
ATOM 7233 C C . LYS A 1 928 ? 21.530 -19.933 -61.545 1.00 53.62 928 LYS A C 1
ATOM 7235 O O . LYS A 1 928 ? 22.131 -20.986 -61.751 1.00 53.62 928 LYS A O 1
ATOM 7240 N N . LYS A 1 929 ? 20.307 -19.710 -62.030 1.00 47.59 929 LYS A N 1
ATOM 7241 C CA . LYS A 1 929 ? 19.622 -20.590 -62.990 1.00 47.59 929 LYS A CA 1
ATOM 7242 C C . LYS A 1 929 ? 19.347 -19.806 -64.285 1.00 47.59 929 LYS A C 1
ATOM 7244 O O . LYS A 1 929 ? 18.763 -18.728 -64.181 1.00 47.59 929 LYS A O 1
ATOM 7249 N N . PRO A 1 930 ? 19.832 -20.277 -65.451 1.00 42.50 930 PRO A N 1
ATOM 7250 C CA . PRO A 1 930 ? 19.716 -19.559 -66.723 1.00 42.50 930 PRO A CA 1
ATOM 7251 C C . PRO A 1 930 ? 18.268 -19.348 -67.177 1.00 42.50 930 PRO A C 1
ATOM 7253 O O . PRO A 1 930 ? 17.428 -20.240 -66.912 1.00 42.50 930 PRO A O 1
#

Organism: Paenibacillus xerothermodurans (NCBI:txid1977292)

pLDDT: mean 89.47, std 9.95, range [42.5, 98.94]

Radius of gyration: 36.94 Å; chains: 1; bounding box: 72×96×118 Å

InterPro domains:
  IPR019282 Glycoamylase-like, conserved domain [PF10091] (174-390)
  IPR056284 AIR9-like, A9 domain [PF23197] (562-637)

Secondary structure (DSSP, 8-state):
--HHHHHHHHHHHHHHHHHHSB---TT-TTTT-BBSEESS-TTEEEHHHHHHHHHHHHHHHHTTSS-HHHHHHHHHHHHHHHHHTS-EETTEEBSEEETTT-SBPTTPPEEHHHHHHHHHHHHHHHHHH-HHHHHHHHHHHHT--GGGGB--SSSTTTT-BEEEEETTTEEEEE--BSSSTHHHHHHHHH-SSSPPPGGGGGSSB--EE--TTSPPEE--SS--GGGGTHHHHHS--TTEE-TT---HHHHHHHHHHHHHHHHHHHTTT-TT-BTTB----SEEEBTEEETTB--SS-TTTS-SSB-SSEE-HHHHHTTTTT-HHHHHHHHHHHTT-GGGEETTEE-S-EESSSSS-EE-SSEEHHHHHHHHHHHHHHHT-HHHHHHTT-HHHHHHHHHTT-EETTEEEEE---SSS--TTEEE-SSS-EEEEEESSS-SSSS-EEEEEEEEPTT-TT--EEEEEEEEEE-TT--EEEEEEEESS-EEEEEEEEETTEEEEEEEEE-TTS-EEEEEEPPHHHHHHHSEEEEEEEEESTT-SSEEEEEEEEEEEEE--S-EEEEEEEES-SBTTPEEEEEEEEE-TT-PPB---EEEEEEESSTTS--EEPTT--SSEEEPPGGGTT-EEEEEEE-BBSS-TTTSS--B---EEPPPPPPPB-PPPEEEEEEEEEPPEEEEEEEE-S-SSS-TT--EE-SSS-EEEEEE-SS-TTS--EEEEEEE-TT-SS-EEEEE--TTS-TT-SSEEEEEEEEEEEEEEEEE-SS-EEEEEEEEE-TTS-EEEEEE-GGGTTTTTS--EEEEEESTT--S-EEEEEEEEEEEEEEE--BTTTSS--BTTS-EEEEEEEE-TT-PPB-S-EEEEEEESSTTS--EE-TT--SSEE---GGGTT-EEEEEEE--BTT-PPPPPPEEPPPPPPPB--SS--

Foldseek 3Di:
DDLVVLLCVLLLLLLVQLVVQAACDLPFLLQSFGAQWPPDPSFKGFLLLSLLSLQSLLVCCVVVVDPVVVSLVSLLSNLCSLVPFADDDLLFHFRIATNRRNYHDDQTWRFLVSSLSNLLSLLLNCLRPPDVSVVSSLVSLLSHQLQVQADCDPDLRHQWGFGTATPVPGTHHTQQAQFQCLSSQLSQCLHPRHHGQLCSVVSHDQDWDAADQFDIARAEQLLALVSLFSNVLQAPLPQKAFPVGDSSLVSSLRSLVRQLVQQCVCCVPFVQGHLLFTFFAFFADPVGTDHNGHGPPHRPPRPSHDDDQKTFLLRLLLCCQSPVVSSSSNSVVQVVDPLQQDSSGGAGIWGVRDVPTDHHPIHGSNSSSSNNSSSCCNVPVSSHVSSVPDLSSLSSCVSSGMDRNQKDFPFFALDQDGPPFWDFPPPPFKDWDKDQPDADNNRIWIKIKGWAAAPCLVTWTKGFDPFFDFCLQFFWKKKKKAWQAFKKKKKWWQAPQGIDIDIDTHHHDDIDMDTGTADPVRSVRHGGTGMMIMDIRHPDRTDITMMIIGRTMTGHQFKDWASWGWDWALEQQIKIFTDTDIDGPLPFAWDPKWKWKWKDLDQPDDTDTDPPRTDRMDRHHPVQANIKMKMKIWTWGDQRPVNSHIGIHDIDMDRIHDGRHHDAKDWAPKFKKAPWDKDKDFQDQLQDPDDPLNKDWPPQPFWDWDWDQPQDPVSGTWIKIWGFFAANQWTKIKGFHDQVDLQQQAFKKKKKKAAFFWKKKKWDFPVGIDIDIDGDGPPSDIDMDMDGCNVCNVPSNGTGMIMIGTPHRDHRDIDMMIMGGTMGMHIDIDGQLVDDAAAAQGKMFTDIDIDDPNPFDWDPKWKWKWKDLDQPDDTHTDPPRTDRMDHHHPVQANIKMKMKMWIDGPDDDDTHDIDMHRIGGRYHYDPPDD